Protein AF-A0A965Z994-F1 (afdb_monomer)

pLDDT: mean 78.41, std 19.48, range [20.73, 98.12]

Solvent-accessible surface area (backbone atoms only — not comparable to full-atom values): 40585 Å² total; per-residue (Å²): 114,48,79,42,60,47,72,68,26,56,77,68,73,50,76,45,69,54,32,39,40,41,53,76,40,77,46,83,43,45,29,40,68,88,67,54,52,82,80,70,82,75,84,92,63,78,96,76,83,82,71,88,88,68,78,77,79,68,72,53,50,60,27,40,36,35,34,46,28,35,39,37,38,39,28,56,61,76,73,45,55,38,42,33,45,30,54,38,33,46,36,30,39,47,44,57,94,59,35,39,37,41,41,38,39,38,35,27,33,56,48,50,82,86,41,48,55,64,85,88,49,62,36,38,40,38,38,34,36,37,36,31,64,89,78,32,34,35,38,34,76,41,31,37,43,32,48,88,90,36,49,36,39,36,33,34,43,35,34,69,47,98,84,45,38,30,34,41,36,38,42,35,33,64,72,29,48,43,62,66,54,47,61,46,41,47,68,76,57,32,60,65,50,55,42,30,55,55,34,42,34,37,27,38,42,31,41,41,33,38,61,37,81,89,49,75,62,23,40,41,35,41,32,46,42,39,28,61,35,38,36,43,69,98,50,94,58,44,37,30,62,31,33,29,44,37,39,41,32,36,37,68,99,37,56,74,52,22,38,40,36,36,38,72,31,35,29,30,38,74,87,79,15,39,41,36,37,38,40,36,40,33,26,78,83,67,31,31,39,39,37,40,40,39,30,44,40,42,40,51,78,51,36,84,80,49,68,89,72,45,48,39,37,36,41,35,40,38,40,40,38,41,38,39,59,56,88,44,97,81,85,40,50,57,52,38,42,43,71,29,51,45,39,37,40,40,41,34,41,60,28,38,40,34,53,73,85,49,94,53,49,40,36,34,56,37,36,33,38,42,39,41,37,52,37,35,40,34,74,38,34,33,37,37,41,82,81,22,37,40,38,36,32,37,40,38,34,32,79,36,53,47,97,81,44,88,84,54,57,30,34,30,43,39,42,35,42,22,70,26,41,39,49,64,67,52,49,60,62,56,57,74,72,63,65,79,81,53,96,80,57,75,74,83,73,61,88,72,58,84,46,22,40,41,36,40,39,38,42,29,51,29,38,32,50,92,92,41,80,30,41,48,33,38,39,34,35,36,34,57,51,51,28,40,36,36,74,39,35,38,37,33,42,47,90,18,41,38,38,37,31,34,35,30,42,46,59,87,49,62,57,22,38,40,38,36,41,41,38,34,43,53,25,29,42,24,52,48,24,54,77,52,57,28,76,74,46,93,75,57,46,35,88,27,36,43,30,28,36,29,34,47,31,41,38,36,25,35,24,38,82,82,70,44,75,33,58,75,57,30,34,37,47,31,44,38,37,33,37,70,24,31,44,29,70,41,58,52,46,50,56,47,22,65,74,74,69,52,72,87,44,48,70,42,43,34,50,73,38,69,50,61,38,36,34,46,76,45,26,41,38,39,58,79,37,75,46,48,43,81,86,64,53,31,37,40,30,37,38,34,34,75,90,37,43,36,45,36,43,37,40,34,52,44,64,68,66,59,74,63,83,43,80,82,78,60,92,68,95,79,75,62,77,71,57,81,52,96,92,53,74,48,38,46,44,34,30,38,34,49,29,57,90,58,63,43,80,44,72,45,50,77,66,60,52,55,50,49,56,51,49,55,51,52,52,52,55,52,52,59,62,73,66,50,88,88,74,71,70,87,90,72,71,76,79,96,74,76,84,87,80,82,83,82,78,82,83,64,82,75,67,76,83,75,83,77,88,84,84,85,87,87,82,89,88,82,82,90,84,86,87,87,134

Foldseek 3Di:
DDWDFDPVCVVVVNTDTQEAEAEQEEAEWEADLVRDTPPDDDPPDPPDDDDPDDDDDFPWNAKYKYAQYWYWHQHHNLRFIKIKGWRIKIWGWGDDRQKIKIWIWTWTDMDGPQWQDPPPFIKIWTWIWMAGNVQQKIWTCWIWIDTPNWIKIKTWMFHPPPQFRKIKIKIWTDFAFVLVVLSGHGPVVSVVQVQFVWGGGKTKIWMWIDRHPSDHTKIKMWMWDFTQWTHHHPAPKIKGGWTWTWIFTDDPPDQQRTKIKTAQTWIAIPPRKIKGWIWMWGGPQFTWIWIWIWMKDFCQSVCVVDPPPKGKGFIKIKIKTWTFTDNDPPPCVLVRQLVIFIKIWMWTAQMWIDDNQAPWIKTFHIWIWIDHSFKIWTCWTWIDTDPWTKIKTWMKTQPSPDPPNPPGAIEMEMEMEIAEEEVVNVVSVVVVVPDDDDPPPDDPPPPPRQQYWYWYWYWYQWYADPNDIWGIWIWIWIDGGQKIWTCWTWTGDQPWIKIKTWMFANVVDQKTKIKMKMWIFFHWPLRVCVRCVNVLAPQAGSVFKTFTKTKTKIWIAIAHNVRHGDLQRIKMKMWMKTAQIKGAQRQVVQVVCVVLVFPDNRIKTWHIWTFIWMDHRQKIWGAWTWTDTDGFTKIKGWMAGSVFWTWMKIKTFCVSVPPPDPVVPDPDDPAPDFDDDPPGGTIWIWIWGDGSNDIDIDGDDPVVVVVRNVVSVVVVVVVVVVVPPPDDPPPDDDPPDDPDDDDDDDPPPPPPPPDDDDDDDDDDDDDDDDDDD

Structure (mmCIF, N/CA/C/O backbone):
data_AF-A0A965Z994-F1
#
_entry.id   AF-A0A965Z994-F1
#
loop_
_atom_site.group_PDB
_atom_site.id
_atom_site.type_symbol
_atom_site.label_atom_id
_atom_site.label_alt_id
_atom_site.label_comp_id
_atom_site.label_asym_id
_atom_site.label_entity_id
_atom_site.label_seq_id
_atom_site.pdbx_PDB_ins_code
_atom_site.Cartn_x
_atom_site.Cartn_y
_atom_site.Cartn_z
_atom_site.occupancy
_atom_site.B_iso_or_equiv
_atom_site.auth_seq_id
_atom_site.auth_comp_id
_atom_site.auth_asym_id
_atom_site.auth_atom_id
_atom_site.pdbx_PDB_model_num
ATOM 1 N 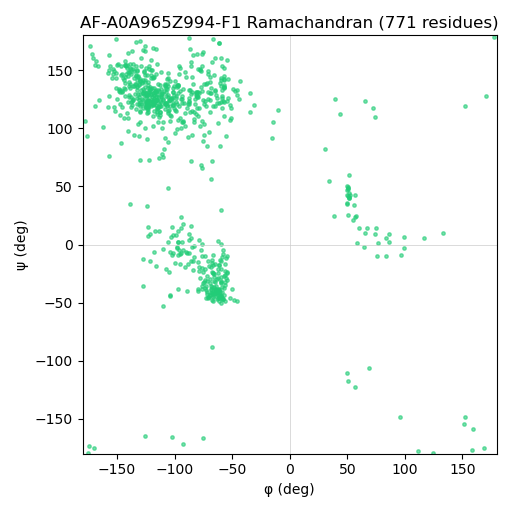N . PHE A 1 1 ? 45.758 -12.670 -60.500 1.00 78.38 1 PHE A N 1
ATOM 2 C CA . PHE A 1 1 ? 45.696 -11.234 -60.855 1.00 78.38 1 PHE A CA 1
ATOM 3 C C . PHE A 1 1 ? 45.695 -11.107 -62.366 1.00 78.38 1 PHE A C 1
ATOM 5 O O . PHE A 1 1 ? 46.614 -11.605 -63.004 1.00 78.38 1 PHE A O 1
ATOM 12 N N . PHE A 1 2 ? 44.676 -10.470 -62.935 1.00 83.12 2 PHE A N 1
ATOM 13 C CA . PHE A 1 2 ? 44.538 -10.268 -64.376 1.00 83.12 2 PHE A CA 1
ATOM 14 C C . PHE A 1 2 ? 44.249 -8.794 -64.671 1.00 83.12 2 PHE A C 1
ATOM 16 O O . PHE A 1 2 ? 43.470 -8.157 -63.962 1.00 83.12 2 PHE A O 1
ATOM 23 N N . VAL A 1 3 ? 44.845 -8.250 -65.734 1.00 80.25 3 VAL A N 1
ATOM 24 C CA . VAL A 1 3 ? 44.597 -6.876 -66.195 1.00 80.25 3 VAL A CA 1
ATOM 25 C C . VAL A 1 3 ? 43.869 -6.931 -67.528 1.00 80.25 3 VAL A C 1
ATOM 27 O O . VAL A 1 3 ? 44.360 -7.506 -68.497 1.00 80.25 3 VAL A O 1
ATOM 30 N N . ARG A 1 4 ? 42.692 -6.311 -67.596 1.00 79.38 4 ARG A N 1
ATOM 31 C CA . ARG A 1 4 ? 41.955 -6.114 -68.843 1.00 79.38 4 ARG A CA 1
ATOM 32 C C . ARG A 1 4 ? 42.354 -4.770 -69.430 1.00 79.38 4 ARG A C 1
ATOM 34 O O . ARG A 1 4 ? 42.147 -3.739 -68.796 1.00 79.38 4 ARG A O 1
ATOM 41 N N . THR A 1 5 ? 42.866 -4.773 -70.652 1.00 77.31 5 THR A N 1
ATOM 42 C CA . THR A 1 5 ? 43.272 -3.569 -71.389 1.00 77.31 5 THR A CA 1
ATOM 43 C C . THR A 1 5 ? 42.615 -3.535 -72.769 1.00 77.31 5 THR A C 1
ATOM 45 O O . THR A 1 5 ? 41.973 -4.499 -73.194 1.00 77.31 5 THR A O 1
ATOM 48 N N . ASP A 1 6 ? 42.685 -2.389 -73.434 1.00 77.31 6 ASP A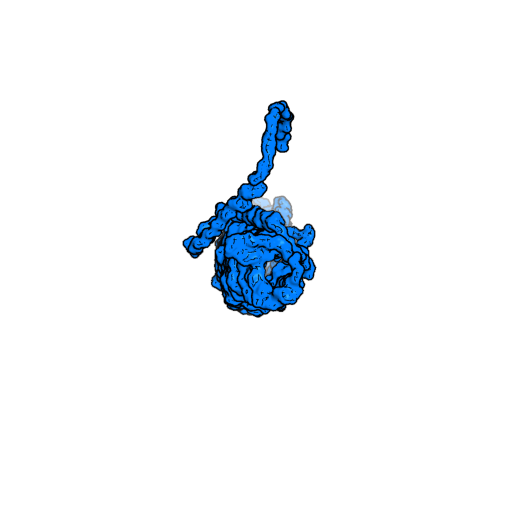 N 1
ATOM 49 C CA . ASP A 1 6 ? 42.233 -2.230 -74.807 1.00 77.31 6 ASP A CA 1
ATOM 50 C C . ASP A 1 6 ? 43.328 -2.637 -75.802 1.00 77.31 6 ASP A C 1
ATOM 52 O O . ASP A 1 6 ? 44.470 -2.190 -75.691 1.00 77.31 6 ASP A O 1
ATOM 56 N N . LEU A 1 7 ? 42.984 -3.460 -76.795 1.00 74.25 7 LEU A N 1
ATOM 57 C CA . LEU A 1 7 ? 43.951 -3.980 -77.767 1.00 74.25 7 LEU A CA 1
ATOM 58 C C . LEU A 1 7 ? 44.608 -2.861 -78.596 1.00 74.25 7 LEU A C 1
ATOM 60 O O . LEU A 1 7 ? 45.808 -2.914 -78.858 1.00 74.25 7 LEU A O 1
ATOM 64 N N . ILE A 1 8 ? 43.848 -1.823 -78.968 1.00 75.75 8 ILE A N 1
ATOM 65 C CA . ILE A 1 8 ? 44.357 -0.688 -79.754 1.00 75.75 8 ILE A CA 1
ATOM 66 C C . ILE A 1 8 ? 45.334 0.142 -78.908 1.00 75.75 8 ILE A C 1
ATOM 68 O O . ILE A 1 8 ? 46.342 0.621 -79.423 1.00 75.75 8 ILE A O 1
ATOM 72 N N . SER A 1 9 ? 45.072 0.261 -77.605 1.00 72.12 9 SER A N 1
ATOM 73 C CA . SER A 1 9 ? 45.928 0.974 -76.647 1.00 72.12 9 SER A CA 1
ATOM 74 C C . SER A 1 9 ? 47.318 0.329 -76.491 1.00 72.12 9 SER A C 1
ATOM 76 O O . SER A 1 9 ? 48.333 1.027 -76.502 1.00 72.12 9 SER A O 1
ATOM 78 N N . ILE A 1 10 ? 47.392 -1.011 -76.492 1.00 71.19 10 ILE A N 1
ATOM 79 C CA . ILE A 1 10 ? 48.665 -1.753 -76.496 1.00 71.19 10 ILE A CA 1
ATOM 80 C C . ILE A 1 10 ? 49.454 -1.471 -77.781 1.00 71.19 10 ILE A C 1
ATOM 82 O O . ILE A 1 10 ? 50.646 -1.170 -77.727 1.00 71.19 10 ILE A O 1
ATOM 86 N N . LEU A 1 11 ?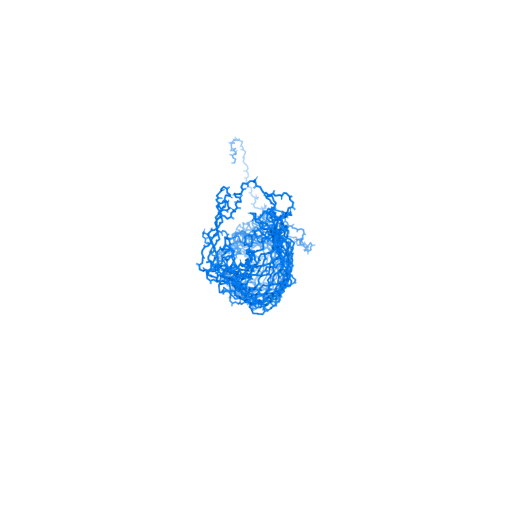 48.791 -1.534 -78.941 1.00 72.44 11 LEU A N 1
ATOM 87 C CA . LEU A 1 11 ? 49.426 -1.316 -80.247 1.00 72.44 11 LEU A CA 1
ATOM 88 C C . LEU A 1 11 ? 49.976 0.111 -80.406 1.00 72.44 11 LEU A C 1
ATOM 90 O O . LEU A 1 11 ? 50.982 0.308 -81.084 1.00 72.44 11 LEU A O 1
ATOM 94 N N . LYS A 1 12 ? 49.353 1.095 -79.747 1.00 75.69 12 LYS A N 1
ATOM 95 C CA . LYS A 1 12 ? 49.792 2.499 -79.719 1.00 75.69 12 LYS A CA 1
ATOM 96 C C . LYS A 1 12 ? 50.848 2.811 -78.650 1.00 75.69 12 LYS A C 1
ATOM 98 O O . LYS A 1 12 ? 51.310 3.944 -78.590 1.00 75.69 12 LYS A O 1
ATOM 103 N N . LYS A 1 13 ? 51.248 1.830 -77.825 1.00 70.06 13 LYS A N 1
ATOM 104 C CA . LYS A 1 13 ? 52.084 2.020 -76.618 1.00 70.06 13 LYS A CA 1
ATOM 105 C C . LYS A 1 13 ? 51.483 3.001 -75.595 1.00 70.06 13 LYS A C 1
ATOM 107 O O . LYS A 1 13 ? 52.200 3.553 -74.766 1.00 70.06 13 LYS A O 1
ATOM 112 N N . GLU A 1 14 ? 50.166 3.172 -75.622 1.00 70.44 14 GLU A N 1
ATOM 113 C CA . GLU A 1 14 ? 49.387 3.993 -74.693 1.00 70.44 14 GLU A CA 1
ATOM 114 C C . GLU A 1 14 ? 48.552 3.052 -73.821 1.00 70.44 14 GLU A C 1
ATOM 116 O O . GLU A 1 14 ? 47.368 2.862 -74.062 1.00 70.44 14 GLU A O 1
ATOM 121 N N . TYR A 1 15 ? 49.168 2.375 -72.852 1.00 65.06 15 TYR A N 1
ATOM 122 C CA . TYR A 1 15 ? 48.498 1.314 -72.091 1.00 65.06 15 TYR A CA 1
ATOM 123 C C . TYR A 1 15 ? 47.288 1.838 -71.300 1.00 65.06 15 TYR A C 1
ATOM 125 O O . TYR A 1 15 ? 47.440 2.447 -70.242 1.00 65.06 15 TYR A O 1
ATOM 133 N N . LEU A 1 16 ? 46.073 1.552 -71.781 1.00 70.00 16 LEU A N 1
ATOM 134 C CA . LEU A 1 16 ? 44.836 1.892 -71.083 1.00 70.00 16 LEU A CA 1
ATOM 135 C C . LEU A 1 16 ? 44.337 0.670 -70.308 1.00 70.00 16 LEU A C 1
ATOM 137 O O . LEU A 1 16 ? 43.835 -0.300 -70.887 1.00 70.00 16 LEU A O 1
ATOM 141 N N . ILE A 1 17 ? 44.459 0.706 -68.986 1.00 73.00 17 ILE A N 1
ATOM 142 C CA . ILE A 1 17 ? 43.868 -0.311 -68.112 1.00 73.00 17 ILE A CA 1
ATOM 143 C C . ILE A 1 17 ? 42.355 -0.066 -68.074 1.00 73.00 17 ILE A C 1
ATOM 145 O O . ILE A 1 17 ? 41.929 1.032 -67.743 1.00 73.00 17 ILE A O 1
ATOM 149 N N . LYS A 1 18 ? 41.540 -1.072 -68.422 1.00 77.62 18 LYS A N 1
ATOM 150 C CA . LYS A 1 18 ? 40.062 -1.038 -68.376 1.00 77.62 18 LYS A CA 1
ATOM 151 C C . LYS A 1 18 ? 39.502 -1.661 -67.098 1.00 77.62 18 LYS A C 1
ATOM 153 O O . LYS A 1 18 ? 38.498 -1.183 -66.577 1.00 77.62 18 LYS A O 1
ATOM 158 N N . ALA A 1 19 ? 40.108 -2.745 -66.621 1.00 81.38 19 ALA A N 1
ATOM 159 C CA . ALA A 1 19 ? 39.744 -3.369 -65.355 1.00 81.38 19 ALA A CA 1
ATOM 160 C C . ALA A 1 19 ? 40.911 -4.174 -64.775 1.00 81.38 19 ALA A C 1
ATOM 162 O O . ALA A 1 19 ? 41.740 -4.692 -65.521 1.00 81.38 19 ALA A O 1
ATOM 163 N N . ILE A 1 20 ? 40.929 -4.328 -63.458 1.00 85.12 20 ILE A N 1
ATOM 164 C CA . ILE A 1 20 ? 41.789 -5.262 -62.735 1.00 85.12 20 ILE A CA 1
ATOM 165 C C . ILE A 1 20 ? 40.895 -6.342 -62.134 1.00 85.12 20 ILE A C 1
ATOM 167 O O . ILE A 1 20 ? 39.859 -6.024 -61.557 1.00 85.12 20 ILE A O 1
ATOM 171 N N . LEU A 1 21 ? 41.277 -7.606 -62.283 1.00 86.75 21 LEU A N 1
ATOM 172 C CA . LEU A 1 21 ? 40.586 -8.756 -61.710 1.00 86.75 21 LEU A CA 1
ATOM 173 C C . LEU A 1 21 ? 41.520 -9.485 -60.735 1.00 86.75 21 LEU A C 1
ATOM 175 O O . LEU A 1 21 ? 42.608 -9.943 -61.101 1.00 86.75 21 LEU A O 1
ATOM 179 N N . LEU A 1 22 ? 41.079 -9.592 -59.488 1.00 88.94 22 LEU A N 1
ATOM 180 C CA . LEU A 1 22 ? 41.684 -10.393 -58.433 1.00 88.94 22 LEU A CA 1
ATOM 181 C C . LEU A 1 22 ? 40.791 -11.607 -58.189 1.00 88.94 22 LEU A C 1
ATOM 183 O O . LEU A 1 22 ? 39.612 -11.446 -57.886 1.00 88.94 22 LEU A O 1
ATOM 187 N N . GLU A 1 23 ? 41.349 -12.803 -58.335 1.00 89.44 23 GLU A N 1
ATOM 188 C CA . GLU A 1 23 ? 40.656 -14.062 -58.054 1.00 89.44 23 GLU A CA 1
ATOM 189 C C . GLU A 1 23 ? 41.514 -14.902 -57.120 1.00 89.44 23 GLU A C 1
ATOM 191 O O . GLU A 1 23 ? 42.735 -14.914 -57.305 1.00 89.44 23 GLU A O 1
ATOM 196 N N . ASP A 1 24 ? 40.878 -15.564 -56.149 1.00 90.50 24 ASP A N 1
ATOM 197 C CA . ASP A 1 24 ? 41.512 -16.516 -55.224 1.00 90.50 24 ASP A CA 1
ATOM 198 C C . ASP A 1 24 ? 42.782 -15.937 -54.575 1.00 90.50 24 ASP A C 1
ATOM 200 O O . ASP A 1 24 ? 43.866 -16.520 -54.633 1.00 90.50 24 ASP A O 1
ATOM 204 N N . ALA A 1 25 ? 42.656 -14.728 -54.019 1.00 89.69 25 ALA A N 1
ATOM 205 C CA . ALA A 1 25 ? 43.781 -13.940 -53.520 1.00 89.69 25 ALA A CA 1
ATOM 206 C C . ALA A 1 25 ? 43.633 -13.585 -52.037 1.00 89.69 25 ALA A C 1
ATOM 208 O O . ALA A 1 25 ? 42.527 -13.427 -51.528 1.00 89.69 25 ALA A O 1
ATOM 209 N N . GLU A 1 26 ? 44.762 -13.378 -51.368 1.00 90.88 26 GLU A N 1
ATOM 210 C CA . GLU A 1 26 ? 44.830 -12.860 -50.002 1.00 90.88 26 GLU A CA 1
ATOM 211 C C . GLU A 1 26 ? 45.584 -11.524 -50.006 1.00 90.88 26 GLU A C 1
ATOM 213 O O . GLU A 1 26 ? 46.668 -11.410 -50.583 1.00 90.88 26 GLU A O 1
ATOM 218 N N . ILE A 1 27 ? 44.989 -10.494 -49.406 1.00 88.94 27 ILE A N 1
ATOM 219 C CA . ILE A 1 27 ? 45.539 -9.144 -49.303 1.00 88.94 27 ILE A CA 1
ATOM 220 C C . ILE A 1 27 ? 45.796 -8.851 -47.831 1.00 88.94 27 ILE A C 1
ATOM 222 O O . ILE A 1 27 ? 44.859 -8.665 -47.060 1.00 88.94 27 ILE A O 1
ATOM 226 N N . ASN A 1 28 ? 47.070 -8.739 -47.468 1.00 88.19 28 ASN A N 1
ATOM 227 C CA . ASN A 1 28 ? 47.500 -8.437 -46.108 1.00 88.19 28 ASN A CA 1
ATOM 228 C C . ASN A 1 28 ? 47.949 -6.975 -46.016 1.00 88.19 28 ASN A C 1
ATOM 230 O O . ASN A 1 28 ? 49.008 -6.599 -46.518 1.00 88.19 28 ASN A O 1
ATOM 234 N N . LEU A 1 29 ? 47.130 -6.143 -45.383 1.00 88.75 29 LEU A N 1
ATOM 235 C CA . LEU A 1 29 ? 47.385 -4.738 -45.089 1.00 88.75 29 LEU A CA 1
ATOM 236 C C . LEU A 1 29 ? 47.825 -4.603 -43.627 1.00 88.75 29 LEU A C 1
ATOM 238 O O . LEU A 1 29 ? 47.158 -5.087 -42.717 1.00 88.75 29 LEU A O 1
ATOM 242 N N . PHE A 1 30 ? 48.944 -3.931 -43.387 1.00 87.94 30 PHE A N 1
ATOM 243 C CA . PHE A 1 30 ? 49.564 -3.847 -42.069 1.00 87.94 30 PHE A CA 1
ATOM 244 C C . PHE A 1 30 ? 50.026 -2.421 -41.765 1.00 87.94 30 PHE A C 1
ATOM 246 O O . PHE A 1 30 ? 50.633 -1.769 -42.621 1.00 87.94 30 PHE A O 1
ATOM 253 N N . ARG A 1 31 ? 49.760 -1.956 -40.539 1.00 85.00 31 ARG A N 1
ATOM 254 C CA . ARG A 1 31 ? 50.311 -0.741 -39.934 1.00 85.00 31 ARG A CA 1
ATOM 255 C C . ARG A 1 31 ? 51.006 -1.094 -38.618 1.00 85.00 31 ARG A C 1
ATOM 257 O O . ARG A 1 31 ? 50.377 -1.658 -37.727 1.00 85.00 31 ARG A O 1
ATOM 264 N N . SER A 1 32 ? 52.281 -0.726 -38.499 1.00 86.62 32 SER A N 1
ATOM 265 C CA . SER A 1 32 ? 53.070 -0.942 -37.282 1.00 86.62 32 SER A CA 1
ATOM 266 C C . SER A 1 32 ? 52.699 0.035 -36.165 1.00 86.62 32 SER A C 1
ATOM 268 O O . SER A 1 32 ? 52.101 1.084 -36.418 1.00 86.62 32 SER A O 1
ATOM 270 N N . ALA A 1 33 ? 53.142 -0.250 -34.937 1.00 84.25 33 ALA A N 1
ATOM 271 C CA . ALA A 1 33 ? 52.994 0.659 -33.793 1.00 84.25 33 ALA A CA 1
ATOM 272 C C . ALA A 1 33 ? 53.608 2.063 -34.022 1.00 84.25 33 ALA A C 1
ATOM 274 O O . ALA A 1 33 ? 53.140 3.048 -33.458 1.00 84.25 33 ALA A O 1
ATOM 275 N N . GLU A 1 34 ? 54.619 2.173 -34.892 1.00 83.56 34 GLU A N 1
ATOM 276 C CA . GLU A 1 34 ? 55.250 3.443 -35.300 1.00 83.56 34 GLU A CA 1
ATOM 277 C C . GLU A 1 34 ? 54.479 4.179 -36.418 1.00 83.56 34 GLU A C 1
ATOM 279 O O . GLU A 1 34 ? 54.907 5.239 -36.871 1.00 83.56 34 GLU A O 1
ATOM 284 N N . GLY A 1 35 ? 53.369 3.615 -36.909 1.00 76.00 35 GLY A N 1
ATOM 285 C CA . GLY A 1 35 ? 52.542 4.193 -37.975 1.00 76.00 35 GLY A CA 1
ATOM 286 C C . GLY A 1 35 ? 53.021 3.903 -39.402 1.00 76.00 35 GLY A C 1
ATOM 287 O O . GLY A 1 35 ? 52.429 4.409 -40.356 1.00 76.00 35 GLY A O 1
ATOM 288 N N . LYS A 1 36 ? 54.059 3.075 -39.587 1.00 82.88 36 LYS A N 1
ATOM 289 C CA . LYS A 1 36 ? 54.530 2.658 -40.921 1.00 82.88 36 LYS A CA 1
ATOM 290 C C . LYS A 1 36 ? 53.566 1.641 -41.520 1.00 82.88 36 LYS A C 1
ATOM 292 O O . LYS A 1 36 ? 53.135 0.726 -40.823 1.00 82.88 36 LYS A O 1
ATOM 297 N N . THR A 1 37 ? 53.261 1.762 -42.808 1.00 82.25 37 THR A N 1
ATOM 298 C CA . THR A 1 37 ? 52.307 0.884 -43.502 1.00 82.25 37 THR A CA 1
ATOM 299 C C . THR A 1 37 ? 52.964 0.133 -44.658 1.00 82.25 37 THR A C 1
ATOM 301 O O . THR A 1 37 ? 53.890 0.639 -45.290 1.00 82.25 37 THR A O 1
ATOM 304 N N . ASN A 1 38 ? 52.469 -1.065 -44.975 1.00 81.19 38 ASN A N 1
ATOM 305 C CA . ASN A 1 38 ? 52.936 -1.855 -46.127 1.00 81.19 38 ASN A CA 1
ATOM 306 C C . ASN A 1 38 ? 52.201 -1.529 -47.447 1.00 81.19 38 ASN A C 1
ATOM 308 O O . ASN A 1 38 ? 52.446 -2.167 -48.468 1.00 81.19 38 ASN A O 1
ATOM 312 N N . TYR A 1 39 ? 51.302 -0.544 -47.419 1.00 74.56 39 TYR A N 1
ATOM 313 C CA . TYR A 1 39 ? 50.465 -0.112 -48.544 1.00 74.56 39 TYR A CA 1
ATOM 314 C C . TYR A 1 39 ? 50.662 1.369 -48.915 1.00 74.56 39 TYR A C 1
ATOM 316 O O . TYR A 1 39 ? 49.912 1.906 -49.728 1.00 74.56 39 TYR A O 1
ATOM 324 N N . THR A 1 40 ? 51.668 2.041 -48.341 1.00 68.62 40 THR A N 1
ATOM 325 C CA . THR A 1 40 ? 52.107 3.366 -48.802 1.00 68.62 40 THR A CA 1
ATOM 326 C C . THR A 1 40 ? 53.206 3.191 -49.842 1.00 68.62 40 THR A C 1
ATOM 328 O O . THR A 1 40 ? 54.307 2.739 -49.534 1.00 68.62 40 THR A O 1
ATOM 331 N N . PHE A 1 41 ? 52.915 3.562 -51.087 1.00 59.84 41 PHE A N 1
ATOM 332 C CA . PHE A 1 41 ? 53.883 3.517 -52.179 1.00 59.84 41 PHE A CA 1
ATOM 333 C C . PHE A 1 41 ? 54.563 4.883 -52.310 1.00 59.84 41 PHE A C 1
ATOM 335 O O . PHE A 1 41 ? 53.961 5.842 -52.791 1.00 59.84 41 PHE A O 1
ATOM 342 N N . HIS A 1 42 ? 55.820 4.989 -51.880 1.00 49.69 42 HIS A N 1
ATOM 343 C CA . HIS A 1 42 ? 56.638 6.168 -52.162 1.00 49.69 42 HIS A CA 1
ATOM 344 C C . HIS A 1 42 ? 57.191 6.068 -53.587 1.00 49.69 42 HIS A C 1
ATOM 346 O O . HIS A 1 42 ? 57.827 5.073 -53.934 1.00 49.69 42 HIS A O 1
ATOM 352 N N . SER A 1 43 ? 56.988 7.094 -54.418 1.00 44.25 43 SER A N 1
ATOM 353 C CA . SER A 1 43 ? 57.695 7.177 -55.696 1.00 44.25 43 SER A CA 1
ATOM 354 C C . SER A 1 43 ? 59.171 7.468 -55.422 1.00 44.25 43 SER A C 1
ATOM 356 O O . SER A 1 43 ? 59.569 8.615 -55.229 1.00 44.25 43 SER A O 1
ATOM 358 N N . THR A 1 44 ? 60.004 6.435 -55.407 1.00 38.16 44 THR A N 1
ATOM 359 C CA . THR A 1 44 ? 61.460 6.578 -55.484 1.00 38.16 44 THR A CA 1
ATOM 360 C C . THR A 1 44 ? 61.842 6.879 -56.934 1.00 38.16 44 THR A C 1
ATOM 362 O O . THR A 1 44 ? 62.385 6.034 -57.639 1.00 38.16 44 THR A O 1
ATOM 365 N N . GLY A 1 45 ? 61.474 8.064 -57.418 1.00 38.72 45 GLY A N 1
ATOM 366 C CA . GLY A 1 45 ? 61.971 8.618 -58.670 1.00 38.72 45 GLY A CA 1
ATOM 367 C C . GLY A 1 45 ? 62.826 9.820 -58.318 1.00 38.72 45 GLY A C 1
ATOM 368 O O . GLY A 1 45 ? 62.318 10.790 -57.761 1.00 38.72 45 GLY A O 1
ATOM 369 N N . SER A 1 46 ? 64.123 9.724 -58.592 1.00 37.44 46 SER A N 1
ATOM 370 C CA . SER A 1 46 ? 65.057 10.844 -58.549 1.00 37.44 46 SER A CA 1
ATOM 371 C C . SER A 1 46 ? 64.457 12.058 -59.256 1.00 37.44 46 SER A C 1
ATOM 373 O O . SER A 1 46 ? 63.917 11.951 -60.357 1.00 37.44 46 SER A O 1
ATOM 375 N N . SER A 1 47 ? 64.553 13.202 -58.593 1.00 40.69 47 SER A N 1
ATOM 376 C CA . SER A 1 47 ? 64.106 14.523 -59.020 1.00 40.69 47 SER A CA 1
ATOM 377 C C . SER A 1 47 ? 64.933 15.076 -60.187 1.00 40.69 47 SER A C 1
ATOM 379 O O . SER A 1 47 ? 65.492 16.157 -60.073 1.00 40.69 47 SER A O 1
ATOM 381 N N . ASP A 1 48 ? 65.010 14.349 -61.298 1.00 38.91 48 ASP A N 1
ATOM 382 C CA . ASP A 1 48 ? 65.563 14.836 -62.560 1.00 38.91 48 ASP A CA 1
ATOM 383 C C . ASP A 1 48 ? 64.565 14.507 -63.676 1.00 38.91 48 ASP A C 1
ATOM 385 O O . ASP A 1 48 ? 64.547 13.404 -64.221 1.00 38.91 48 ASP A O 1
ATOM 389 N N . GLY A 1 49 ? 63.684 15.468 -63.986 1.00 43.19 49 GLY A N 1
ATOM 390 C CA . GLY A 1 49 ? 62.874 15.433 -65.212 1.00 43.19 49 GLY A CA 1
ATOM 391 C C . GLY A 1 49 ? 61.370 15.713 -65.112 1.00 43.19 49 GLY A C 1
ATOM 392 O O . GLY A 1 49 ? 60.678 15.525 -66.110 1.00 43.19 49 GLY A O 1
ATOM 393 N N . LEU A 1 50 ? 60.823 16.178 -63.982 1.00 34.97 50 LEU A N 1
ATOM 394 C CA . LEU A 1 50 ? 59.431 16.656 -63.938 1.00 34.97 50 LEU A CA 1
ATOM 395 C C . LEU A 1 50 ? 59.373 18.169 -64.183 1.00 34.97 50 LEU A C 1
ATOM 397 O O . LEU A 1 50 ? 59.725 18.974 -63.325 1.00 34.97 50 LEU A O 1
ATOM 401 N N . ILE A 1 51 ? 58.915 18.552 -65.376 1.00 38.94 51 ILE A N 1
ATOM 402 C CA . ILE A 1 51 ? 58.564 19.935 -65.721 1.00 38.94 51 ILE A CA 1
ATOM 403 C C . ILE A 1 51 ? 57.417 20.382 -64.803 1.00 38.94 51 ILE A C 1
ATOM 405 O O . ILE A 1 51 ? 56.345 19.774 -64.800 1.00 38.94 51 ILE A O 1
ATOM 409 N N . ALA A 1 52 ? 57.636 21.455 -64.042 1.00 38.22 52 ALA A N 1
ATOM 410 C CA . ALA A 1 52 ? 56.604 22.108 -63.247 1.00 38.22 52 ALA A CA 1
ATOM 411 C C . ALA A 1 52 ? 55.444 22.575 -64.150 1.00 38.22 52 ALA A C 1
ATOM 413 O O . ALA A 1 52 ? 55.666 23.299 -65.119 1.00 38.22 52 ALA A O 1
ATOM 414 N N . GLY A 1 53 ? 54.209 22.166 -63.831 1.00 42.62 53 GLY A N 1
ATOM 415 C CA . GLY A 1 53 ? 52.992 22.701 -64.459 1.00 42.62 53 GLY A CA 1
ATOM 416 C C . GLY A 1 53 ? 52.130 21.733 -65.278 1.00 42.62 53 GLY A C 1
ATOM 417 O O . GLY A 1 53 ? 51.148 22.181 -65.864 1.00 42.62 53 GLY A O 1
ATOM 418 N N . LYS A 1 54 ? 52.416 20.424 -65.314 1.00 36.16 54 LYS A N 1
ATOM 419 C CA . LYS A 1 54 ? 51.427 19.428 -65.771 1.00 36.16 54 LYS A CA 1
ATOM 420 C C . LYS A 1 54 ? 50.808 18.714 -64.565 1.00 36.16 54 LYS A C 1
ATOM 422 O O . LYS A 1 54 ? 51.573 18.167 -63.769 1.00 36.16 54 LYS A O 1
ATOM 427 N N . PRO A 1 55 ? 49.467 18.699 -64.410 1.00 36.81 55 PRO A N 1
ATOM 428 C CA . PRO A 1 55 ? 48.830 17.849 -63.412 1.00 36.81 55 PRO A CA 1
ATOM 429 C C . PRO A 1 55 ? 49.243 16.401 -63.679 1.00 36.81 55 PRO A C 1
A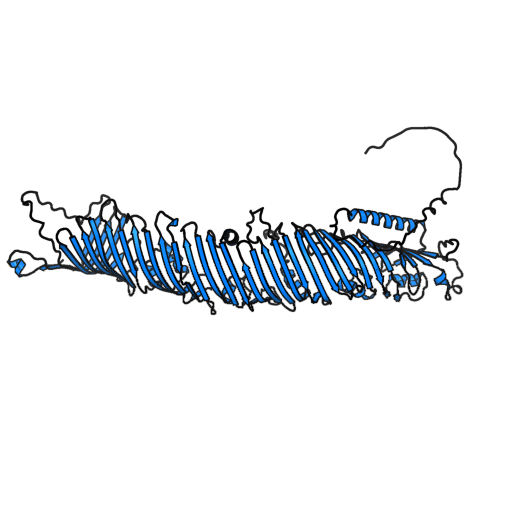TOM 431 O O . PRO A 1 55 ? 49.392 15.998 -64.838 1.00 36.81 55 PRO A O 1
ATOM 434 N N . ALA A 1 56 ? 49.475 15.634 -62.611 1.00 41.03 56 ALA A N 1
ATOM 435 C CA . ALA A 1 56 ? 49.703 14.201 -62.733 1.00 41.03 56 ALA A CA 1
ATOM 436 C C . ALA A 1 56 ? 48.592 13.607 -63.623 1.00 41.03 56 ALA A C 1
ATOM 438 O O . ALA A 1 56 ? 47.428 13.976 -63.440 1.00 41.03 56 ALA A O 1
ATOM 439 N N . PRO A 1 57 ? 48.913 12.753 -64.614 1.00 42.38 57 PRO A N 1
ATOM 440 C CA . PRO A 1 57 ? 47.885 12.137 -65.443 1.00 42.38 57 PRO A CA 1
ATOM 441 C C . PRO A 1 57 ? 46.885 11.444 -64.517 1.00 42.38 57 PRO A C 1
ATOM 443 O O . PRO A 1 57 ? 47.293 10.641 -63.680 1.00 42.38 57 PRO A O 1
ATOM 446 N N . GLY A 1 58 ? 45.602 11.806 -64.629 1.00 46.44 58 GLY A N 1
ATOM 447 C CA . GLY A 1 58 ? 44.547 11.297 -63.758 1.00 46.44 58 GLY A CA 1
ATOM 448 C C . GLY A 1 58 ? 44.593 9.774 -63.713 1.00 46.44 58 GLY A C 1
ATOM 449 O O . GLY A 1 58 ? 44.283 9.102 -64.700 1.00 46.44 58 GLY A O 1
ATOM 450 N N . VAL A 1 59 ? 45.016 9.218 -62.578 1.00 52.50 59 VAL A N 1
ATOM 451 C CA . VAL A 1 59 ? 45.063 7.771 -62.374 1.00 52.50 59 VAL A CA 1
ATOM 452 C C . VAL A 1 59 ? 43.627 7.317 -62.150 1.00 52.50 59 VAL A C 1
ATOM 454 O O . VAL A 1 59 ? 43.117 7.293 -61.035 1.00 52.50 59 VAL A O 1
ATOM 457 N N . THR A 1 60 ? 42.937 6.991 -63.239 1.00 53.41 60 THR A N 1
ATOM 458 C CA . THR A 1 60 ? 41.622 6.356 -63.160 1.00 53.41 60 THR A CA 1
ATOM 459 C C . THR A 1 60 ? 41.843 4.858 -63.014 1.00 53.41 60 THR A C 1
ATOM 461 O O . THR A 1 60 ? 42.343 4.224 -63.940 1.00 53.41 60 THR A O 1
ATOM 464 N N . LEU A 1 61 ? 41.459 4.278 -61.875 1.00 63.81 61 LEU A N 1
ATOM 465 C CA . LEU A 1 61 ? 41.305 2.830 -61.739 1.00 63.81 61 LEU A CA 1
ATOM 466 C C . LEU A 1 61 ? 39.866 2.485 -62.159 1.00 63.81 61 LEU A C 1
ATOM 468 O O . LEU A 1 61 ? 38.949 2.544 -61.335 1.00 63.81 61 LEU A O 1
ATOM 472 N N . PRO A 1 62 ? 39.607 2.145 -63.434 1.00 67.75 62 PRO A N 1
ATOM 473 C CA . PRO A 1 62 ? 38.254 2.252 -63.968 1.00 67.75 62 PRO A CA 1
ATOM 474 C C . PRO A 1 62 ? 37.318 1.180 -63.408 1.00 67.75 62 PRO A C 1
ATOM 476 O O . PRO A 1 62 ? 36.106 1.397 -63.353 1.00 67.75 62 PRO A O 1
ATOM 479 N N . LYS A 1 63 ? 37.866 0.024 -63.005 1.00 81.88 63 LYS A N 1
ATOM 480 C CA . LYS A 1 63 ? 37.127 -1.076 -62.381 1.00 81.88 63 LYS A CA 1
ATOM 481 C C . LYS A 1 63 ? 38.084 -2.081 -61.723 1.00 81.88 63 LYS A C 1
ATOM 483 O O . LYS A 1 63 ? 38.945 -2.626 -62.403 1.00 81.88 63 LYS A O 1
ATOM 488 N N . LEU A 1 64 ? 37.915 -2.367 -60.439 1.00 84.81 64 LEU A N 1
ATOM 489 C CA . LEU A 1 64 ? 38.538 -3.476 -59.718 1.00 84.81 64 LEU A CA 1
ATOM 490 C C . LEU A 1 64 ? 37.458 -4.518 -59.408 1.00 84.81 64 LEU A C 1
ATOM 492 O O . LEU A 1 64 ? 36.445 -4.212 -58.783 1.00 84.81 64 LEU A O 1
ATOM 496 N N . LEU A 1 65 ? 37.655 -5.737 -59.889 1.00 85.81 65 LEU A N 1
ATOM 497 C CA . LEU A 1 65 ? 36.802 -6.891 -59.636 1.00 85.81 65 LEU A CA 1
ATOM 498 C C . LEU A 1 65 ? 37.540 -7.834 -58.693 1.00 85.81 65 LEU A C 1
ATOM 500 O O . LEU A 1 65 ? 38.684 -8.191 -58.966 1.00 85.81 65 LEU A O 1
ATOM 504 N N . MET A 1 66 ? 36.893 -8.233 -57.605 1.00 88.19 66 MET A N 1
ATOM 505 C CA . MET A 1 66 ? 37.443 -9.191 -56.646 1.00 88.19 66 MET A CA 1
ATOM 506 C C . MET A 1 66 ? 36.495 -10.383 -56.539 1.00 88.19 66 MET A C 1
ATOM 508 O O . MET A 1 66 ? 35.322 -10.192 -56.229 1.00 88.19 66 MET A O 1
ATOM 512 N N . ASN A 1 67 ? 36.990 -11.592 -56.794 1.00 89.44 67 ASN A N 1
ATOM 513 C CA . ASN A 1 67 ? 36.249 -12.845 -56.665 1.00 89.44 67 ASN A CA 1
ATOM 514 C C . ASN A 1 67 ? 36.998 -13.760 -55.690 1.00 89.44 67 ASN A C 1
ATOM 516 O O . ASN A 1 67 ? 38.139 -14.116 -55.964 1.00 89.44 67 ASN A O 1
ATOM 520 N N . ARG A 1 68 ? 36.367 -14.159 -54.580 1.00 88.44 68 ARG A N 1
ATOM 521 C CA . ARG A 1 68 ? 36.995 -14.998 -53.536 1.00 88.44 68 ARG A CA 1
ATOM 522 C C . ARG A 1 68 ? 38.340 -14.418 -53.071 1.00 88.44 68 ARG A C 1
ATOM 524 O O . ARG A 1 68 ? 39.393 -15.024 -53.242 1.00 88.44 68 ARG A O 1
ATOM 531 N N . VAL A 1 69 ? 38.299 -13.196 -52.545 1.00 89.88 69 VAL A N 1
ATOM 532 C CA . VAL A 1 69 ? 39.477 -12.478 -52.045 1.00 89.88 69 VAL A CA 1
ATOM 533 C C . VAL A 1 69 ? 39.368 -12.291 -50.541 1.00 89.88 69 VAL A C 1
ATOM 535 O O . VAL A 1 69 ? 38.389 -11.728 -50.064 1.00 89.88 69 VAL A O 1
ATOM 538 N N . THR A 1 70 ? 40.382 -12.700 -49.793 1.00 87.94 70 THR A N 1
ATOM 539 C CA . THR A 1 70 ? 40.471 -12.422 -48.356 1.00 87.94 70 THR A CA 1
ATOM 540 C C . THR A 1 70 ? 41.285 -11.154 -48.141 1.00 87.94 70 THR A C 1
ATOM 542 O O . THR A 1 70 ? 42.389 -11.039 -48.660 1.00 87.94 70 THR A O 1
ATOM 545 N N . ILE A 1 71 ? 40.760 -10.192 -47.388 1.00 88.00 71 ILE A N 1
ATOM 546 C CA . ILE A 1 71 ? 41.489 -9.004 -46.937 1.00 88.00 71 ILE A CA 1
ATOM 547 C C . ILE A 1 71 ? 41.709 -9.127 -45.436 1.00 88.00 71 ILE A C 1
ATOM 549 O O . ILE A 1 71 ? 40.748 -9.261 -44.682 1.00 88.00 71 ILE A O 1
ATOM 553 N N . LEU A 1 72 ? 42.961 -9.036 -45.007 1.00 86.00 72 LEU A N 1
ATOM 554 C CA . LEU A 1 72 ? 43.354 -8.909 -43.613 1.00 86.00 72 LEU A CA 1
ATOM 555 C C . LEU A 1 72 ? 43.972 -7.526 -43.421 1.00 86.00 72 LEU A C 1
ATOM 557 O O . LEU A 1 72 ? 44.959 -7.189 -44.067 1.00 86.00 72 LEU A O 1
ATOM 561 N N . TYR A 1 73 ? 43.401 -6.722 -42.537 1.00 86.56 73 TYR A N 1
ATOM 562 C CA . TYR A 1 73 ? 43.959 -5.451 -42.097 1.00 86.56 73 TYR A CA 1
ATOM 563 C C . TYR A 1 73 ? 44.376 -5.569 -40.635 1.00 86.56 73 TYR A C 1
ATOM 565 O O . TYR A 1 73 ? 43.577 -5.986 -39.802 1.00 86.56 73 TYR A O 1
ATOM 573 N N . THR A 1 74 ? 45.611 -5.204 -40.315 1.00 85.31 74 THR A N 1
ATOM 574 C CA . THR A 1 74 ? 46.127 -5.160 -38.941 1.00 85.31 74 THR A CA 1
ATOM 575 C C . THR A 1 74 ? 46.759 -3.799 -38.685 1.00 85.31 74 THR A C 1
ATOM 577 O O . THR A 1 74 ? 47.639 -3.378 -39.429 1.00 85.31 74 THR A O 1
ATOM 580 N N . ASP A 1 75 ? 46.318 -3.111 -37.638 1.00 81.94 75 ASP A N 1
ATOM 581 C CA . ASP A 1 75 ? 46.845 -1.823 -37.191 1.00 81.94 75 ASP A CA 1
ATOM 582 C C . ASP A 1 75 ? 47.232 -1.919 -35.716 1.00 81.94 75 ASP A C 1
ATOM 584 O O . ASP A 1 75 ? 46.386 -1.854 -34.820 1.00 81.94 75 ASP A O 1
ATOM 588 N N . GLU A 1 76 ? 48.531 -2.086 -35.478 1.00 82.94 76 GLU A N 1
ATOM 589 C CA . GLU A 1 76 ? 49.111 -2.178 -34.138 1.00 82.94 76 GLU A CA 1
ATOM 590 C C . GLU A 1 76 ? 49.061 -0.844 -33.390 1.00 82.94 76 GLU A C 1
ATOM 592 O O . GLU A 1 76 ? 48.938 -0.834 -32.167 1.00 82.94 76 GLU A O 1
ATOM 597 N N . MET A 1 77 ? 49.118 0.285 -34.105 1.00 77.44 77 MET A N 1
ATOM 598 C CA . MET A 1 77 ? 49.050 1.618 -33.499 1.00 77.44 77 MET A CA 1
ATOM 599 C C . MET A 1 77 ? 47.691 1.855 -32.828 1.00 77.44 77 MET A C 1
ATOM 601 O O . MET A 1 77 ? 47.622 2.499 -31.781 1.00 77.44 77 MET A O 1
ATOM 605 N N . HIS A 1 78 ? 46.614 1.321 -33.408 1.00 70.50 78 HIS A N 1
ATOM 606 C CA . HIS A 1 78 ? 45.255 1.444 -32.871 1.00 70.50 78 HIS A CA 1
ATOM 607 C C . HIS A 1 78 ? 44.728 0.160 -32.219 1.00 70.50 78 HIS A C 1
ATOM 609 O O . HIS A 1 78 ? 43.589 0.147 -31.757 1.00 70.50 78 HIS A O 1
ATOM 615 N N . ASN A 1 79 ? 45.537 -0.903 -32.164 1.00 75.75 79 ASN A N 1
ATOM 616 C CA . ASN A 1 79 ? 45.144 -2.234 -31.697 1.00 75.75 79 ASN A CA 1
ATOM 617 C C . ASN A 1 79 ? 43.844 -2.736 -32.360 1.00 75.75 79 ASN A C 1
ATOM 619 O O . ASN A 1 79 ? 42.912 -3.192 -31.696 1.00 75.75 79 ASN A O 1
ATOM 623 N N . THR A 1 80 ? 43.765 -2.601 -33.685 1.00 74.19 80 THR A N 1
ATOM 624 C CA . THR A 1 80 ? 42.598 -3.016 -34.475 1.00 74.19 80 THR A CA 1
ATOM 625 C C . THR A 1 80 ? 43.009 -4.014 -35.544 1.00 74.19 80 THR A C 1
ATOM 627 O O . THR A 1 80 ? 44.021 -3.844 -36.218 1.00 74.19 80 THR A O 1
ATOM 630 N N . SER A 1 81 ? 42.209 -5.059 -35.720 1.00 78.50 81 SER A N 1
ATOM 631 C CA . SER A 1 81 ? 42.346 -5.992 -36.831 1.00 78.50 81 SER A CA 1
ATOM 632 C C . SER A 1 81 ? 40.988 -6.241 -37.469 1.00 78.50 81 SER A C 1
ATOM 634 O O . SER A 1 81 ? 39.967 -6.300 -36.790 1.00 78.50 81 SER A O 1
ATOM 636 N N . PHE A 1 82 ? 40.964 -6.342 -38.789 1.00 80.00 82 PHE A N 1
ATOM 637 C CA . PHE A 1 82 ? 39.766 -6.615 -39.568 1.00 80.00 82 PHE A CA 1
ATOM 638 C C . PHE A 1 82 ? 40.089 -7.704 -40.576 1.00 80.00 82 PHE A C 1
ATOM 640 O O . PHE A 1 82 ? 41.096 -7.625 -41.278 1.00 80.00 82 PHE A O 1
ATOM 647 N N . GLN A 1 83 ? 39.224 -8.704 -40.665 1.00 81.75 83 GLN A N 1
ATOM 648 C CA . GLN A 1 83 ? 39.312 -9.730 -41.691 1.00 81.75 83 GLN A CA 1
ATOM 649 C C . GLN A 1 83 ? 38.010 -9.741 -42.481 1.00 81.75 83 GLN A C 1
ATOM 651 O O . GLN A 1 83 ? 36.935 -9.792 -41.889 1.00 81.75 83 GLN A O 1
ATOM 656 N N . ALA A 1 84 ? 38.100 -9.730 -43.809 1.00 83.44 84 ALA A N 1
ATOM 657 C CA . ALA A 1 84 ? 36.960 -9.912 -44.697 1.00 83.44 84 ALA A CA 1
ATOM 658 C C . ALA A 1 84 ? 37.246 -10.948 -45.776 1.00 83.44 84 ALA A C 1
ATOM 660 O O . ALA A 1 84 ? 38.203 -10.814 -46.532 1.00 83.44 84 ALA A O 1
ATOM 661 N N . ALA A 1 85 ? 36.373 -11.942 -45.896 1.00 86.00 85 ALA A N 1
ATOM 662 C CA . ALA A 1 85 ? 36.335 -12.865 -47.018 1.00 86.00 85 ALA A CA 1
ATOM 663 C C . ALA A 1 85 ? 35.318 -12.357 -48.051 1.00 86.00 85 ALA A C 1
ATOM 665 O O . ALA A 1 85 ? 34.104 -12.513 -47.913 1.00 86.00 85 ALA A O 1
ATOM 666 N N . ILE A 1 86 ? 35.819 -11.717 -49.101 1.00 86.62 86 ILE A N 1
ATOM 667 C CA . ILE A 1 86 ? 35.031 -11.164 -50.201 1.00 86.62 86 ILE A CA 1
ATOM 668 C C . ILE A 1 86 ? 34.706 -12.287 -51.178 1.00 86.62 86 ILE A C 1
ATOM 670 O O . ILE A 1 86 ? 35.580 -12.776 -51.890 1.00 86.62 86 ILE A O 1
ATOM 674 N N . GLN A 1 87 ? 33.437 -12.670 -51.280 1.00 86.69 87 GLN A N 1
ATOM 675 C CA . GLN A 1 87 ? 32.995 -13.628 -52.294 1.00 86.69 87 GLN A CA 1
ATOM 676 C C . GLN A 1 87 ? 32.984 -12.979 -53.676 1.00 86.69 87 GLN A C 1
ATOM 678 O O . GLN A 1 87 ? 33.492 -13.549 -54.644 1.00 86.69 87 GLN A O 1
ATOM 683 N N . LYS A 1 88 ? 32.433 -11.764 -53.754 1.00 89.44 88 LYS A N 1
ATOM 684 C CA . LYS A 1 88 ? 32.355 -10.973 -54.978 1.00 89.44 88 LYS A CA 1
ATOM 685 C C . LYS A 1 88 ? 32.362 -9.490 -54.643 1.00 89.44 88 LYS A C 1
ATOM 687 O O . LYS A 1 88 ? 31.622 -9.042 -53.777 1.00 89.44 88 LYS A O 1
ATOM 692 N N . SER A 1 89 ? 33.148 -8.704 -55.362 1.00 90.12 89 SER A N 1
ATOM 693 C CA . SER A 1 89 ? 33.106 -7.252 -55.265 1.00 90.12 89 SER A CA 1
ATOM 694 C C . SER A 1 89 ? 33.393 -6.588 -56.602 1.00 90.12 89 SER A C 1
ATOM 696 O O . SER A 1 89 ? 34.174 -7.069 -57.425 1.00 90.12 89 SER A O 1
ATOM 698 N N . GLN A 1 90 ? 32.736 -5.453 -56.800 1.00 89.00 90 GLN A N 1
ATOM 699 C CA . GLN A 1 90 ? 33.014 -4.504 -57.852 1.00 89.00 90 GLN A CA 1
ATOM 700 C C . GLN A 1 90 ? 33.310 -3.147 -57.215 1.00 89.00 90 GLN A C 1
ATOM 702 O O . GLN A 1 90 ? 32.436 -2.525 -56.615 1.00 89.00 90 GLN A O 1
ATOM 707 N N . LEU A 1 91 ? 34.530 -2.669 -57.417 1.00 87.12 91 LEU A N 1
ATOM 708 C CA . LEU A 1 91 ? 34.992 -1.356 -57.004 1.00 87.12 91 LEU A CA 1
ATOM 709 C C . LEU A 1 91 ? 35.303 -0.518 -58.247 1.00 87.12 91 LEU A C 1
ATOM 711 O O . LEU A 1 91 ? 35.874 -1.005 -59.220 1.00 87.12 91 LEU A O 1
ATOM 715 N N . LYS A 1 92 ? 34.915 0.751 -58.247 1.00 86.62 92 LYS A N 1
ATOM 716 C CA . LYS A 1 92 ? 35.268 1.727 -59.279 1.00 86.62 92 LYS A CA 1
ATOM 717 C C . LYS A 1 92 ? 35.749 2.989 -58.584 1.00 86.62 92 LYS A C 1
ATOM 719 O O . LYS A 1 92 ? 35.030 3.527 -57.746 1.00 86.62 92 LYS A O 1
ATOM 724 N N . LEU A 1 93 ? 36.940 3.448 -58.952 1.00 82.50 93 LEU A N 1
ATOM 725 C CA . LEU A 1 93 ? 37.539 4.658 -58.408 1.00 82.50 93 LEU A CA 1
ATOM 726 C C . LEU A 1 93 ? 37.740 5.658 -59.544 1.00 82.50 93 LEU A C 1
ATOM 728 O O . LEU A 1 93 ? 38.371 5.357 -60.558 1.00 82.50 93 LEU A O 1
ATOM 732 N N . VAL A 1 94 ? 37.163 6.841 -59.380 1.00 82.06 94 VAL A N 1
ATOM 733 C CA . VAL A 1 94 ? 37.278 7.951 -60.326 1.00 82.06 94 VAL A CA 1
ATOM 734 C C . VAL A 1 94 ? 37.997 9.082 -59.611 1.00 82.06 94 VAL A C 1
ATOM 736 O O . VAL A 1 94 ? 37.528 9.542 -58.576 1.00 82.06 94 VAL A O 1
ATOM 739 N N . MET A 1 95 ? 39.140 9.502 -60.144 1.00 77.44 95 MET A N 1
ATOM 740 C CA . MET A 1 95 ? 39.895 10.642 -59.635 1.00 77.44 95 MET A CA 1
ATOM 741 C C . MET A 1 95 ? 39.768 11.787 -60.636 1.00 77.44 95 MET A C 1
ATOM 743 O O . MET A 1 95 ? 40.225 11.658 -61.771 1.00 77.44 95 MET A O 1
ATOM 747 N N . ASN A 1 96 ? 39.147 12.882 -60.202 1.00 77.94 96 ASN A N 1
ATOM 748 C CA . ASN A 1 96 ? 39.019 14.119 -60.964 1.00 77.94 96 ASN A CA 1
ATOM 749 C C . ASN A 1 96 ? 39.721 15.227 -60.175 1.00 77.94 96 ASN A C 1
ATOM 751 O O . ASN A 1 96 ? 39.246 15.615 -59.108 1.00 77.94 96 ASN A O 1
ATOM 755 N N . ASP A 1 97 ? 40.852 15.710 -60.687 1.00 80.19 97 ASP A N 1
ATOM 756 C CA . ASP A 1 97 ? 41.715 16.684 -60.015 1.00 80.19 97 ASP A CA 1
ATOM 757 C C . ASP A 1 97 ? 42.040 16.270 -58.568 1.00 80.19 97 ASP A C 1
ATOM 759 O O . ASP A 1 97 ? 42.748 15.289 -58.338 1.00 80.19 97 ASP A O 1
ATOM 763 N N . SER A 1 98 ? 41.495 16.997 -57.594 1.00 84.44 98 SER A N 1
ATOM 764 C CA . SER A 1 98 ? 41.719 16.795 -56.163 1.00 84.44 98 SER A CA 1
ATOM 765 C C . SER A 1 98 ? 40.557 16.068 -55.469 1.00 84.44 98 SER A C 1
ATOM 767 O O . SER A 1 98 ? 40.464 16.096 -54.243 1.00 84.44 98 SER A O 1
ATOM 769 N N . VAL A 1 99 ? 39.656 15.432 -56.224 1.00 83.31 99 VAL A N 1
ATOM 770 C CA . VAL A 1 99 ? 38.489 14.710 -55.699 1.00 83.31 99 VAL A CA 1
ATOM 771 C C . VAL A 1 99 ? 38.517 13.250 -56.148 1.00 83.31 99 VAL A C 1
ATOM 773 O O . VAL A 1 99 ? 38.657 12.946 -57.334 1.00 83.31 99 VAL A O 1
ATOM 776 N N . VAL A 1 100 ? 38.348 12.330 -55.198 1.00 85.12 100 VAL A N 1
ATOM 777 C CA . VAL A 1 100 ? 38.321 10.881 -55.436 1.00 85.12 100 VAL A CA 1
ATOM 778 C C . VAL A 1 100 ? 36.938 10.331 -55.112 1.00 85.12 100 VAL A C 1
ATOM 780 O O . VAL A 1 100 ? 36.519 10.360 -53.962 1.00 85.12 100 VAL A O 1
ATOM 783 N N . THR A 1 101 ? 36.236 9.778 -56.099 1.00 85.56 101 THR A N 1
ATOM 784 C CA . THR A 1 101 ? 34.944 9.105 -55.905 1.00 85.56 101 THR A CA 1
ATOM 785 C C . THR A 1 101 ? 35.103 7.589 -55.974 1.00 85.56 101 THR A C 1
ATOM 787 O O . THR A 1 101 ? 35.579 7.037 -56.968 1.00 85.56 101 THR A O 1
ATOM 790 N N . LEU A 1 102 ? 34.652 6.910 -54.923 1.00 87.38 102 LEU A N 1
ATOM 791 C CA . LEU A 1 102 ? 34.598 5.465 -54.768 1.00 87.38 102 LEU A CA 1
ATOM 792 C C . LEU A 1 102 ? 33.159 4.976 -54.949 1.00 87.38 102 LEU A C 1
ATOM 794 O O . LEU A 1 102 ? 32.265 5.373 -54.207 1.00 87.38 102 LEU A O 1
ATOM 798 N N . HIS A 1 103 ? 32.955 4.051 -55.882 1.00 90.25 103 HIS A N 1
ATOM 799 C CA . HIS A 1 103 ? 31.752 3.228 -55.960 1.00 90.25 103 HIS A CA 1
ATOM 800 C C . HIS A 1 103 ? 32.126 1.789 -55.625 1.00 90.25 103 HIS A C 1
ATOM 802 O O . HIS A 1 103 ? 32.929 1.182 -56.334 1.00 90.25 103 HIS A O 1
ATOM 808 N N . MET A 1 104 ? 31.534 1.233 -54.575 1.00 88.06 104 MET A N 1
ATOM 809 C CA . MET A 1 104 ? 31.808 -0.119 -54.107 1.00 88.06 104 MET A CA 1
ATOM 810 C C . MET A 1 104 ? 30.509 -0.911 -53.992 1.00 88.06 104 MET A C 1
ATOM 812 O O . MET A 1 104 ? 29.528 -0.447 -53.417 1.00 88.06 104 MET A O 1
ATOM 816 N N . GLN A 1 105 ? 30.523 -2.121 -54.536 1.00 89.50 105 GLN A N 1
ATOM 817 C CA . GLN A 1 105 ? 29.551 -3.172 -54.266 1.00 89.50 105 GLN A CA 1
ATOM 818 C C . GLN A 1 105 ? 30.332 -4.396 -53.808 1.00 89.50 105 GLN A C 1
ATOM 820 O O . GLN A 1 105 ? 31.307 -4.780 -54.459 1.00 89.50 105 GLN A O 1
ATOM 825 N N . LEU A 1 106 ? 29.957 -4.979 -52.682 1.00 87.56 106 LEU A N 1
ATOM 826 C CA . LEU A 1 106 ? 30.688 -6.071 -52.057 1.00 87.56 106 LEU A CA 1
ATOM 827 C C . LEU A 1 106 ? 29.707 -7.047 -51.417 1.00 87.56 106 LEU A C 1
ATOM 829 O O . LEU A 1 106 ? 28.800 -6.620 -50.716 1.00 87.56 106 LEU A O 1
ATOM 833 N N . THR A 1 107 ? 29.938 -8.336 -51.639 1.00 85.88 107 THR A N 1
ATOM 834 C CA . THR A 1 107 ? 29.295 -9.449 -50.942 1.00 85.88 107 THR A CA 1
ATOM 835 C C . THR A 1 107 ? 30.395 -10.284 -50.303 1.00 85.88 107 THR A C 1
ATOM 837 O O . THR A 1 107 ? 31.325 -10.729 -50.989 1.00 85.88 107 THR A O 1
ATOM 840 N N . GLY A 1 108 ? 30.313 -10.496 -48.996 1.00 84.44 108 GLY A N 1
ATOM 841 C CA . GLY A 1 108 ? 31.316 -11.261 -48.264 1.00 84.44 108 GLY A CA 1
ATOM 842 C C . GLY A 1 108 ? 30.949 -11.489 -46.807 1.00 84.44 108 GLY A C 1
ATOM 843 O O . GLY A 1 108 ? 29.855 -11.145 -46.371 1.00 84.44 108 GLY A O 1
ATOM 844 N N . THR A 1 109 ? 31.882 -12.062 -46.061 1.00 80.75 109 THR A N 1
ATOM 845 C CA . THR A 1 109 ? 31.809 -12.216 -44.603 1.00 80.75 109 THR A CA 1
ATOM 846 C C . THR A 1 109 ? 32.995 -11.496 -43.971 1.00 80.75 109 THR A C 1
ATOM 848 O O . THR A 1 109 ? 33.991 -11.228 -44.647 1.00 80.75 109 THR A O 1
ATOM 851 N N . GLY A 1 110 ? 32.918 -11.144 -42.691 1.00 73.31 110 GLY A N 1
ATOM 852 C CA . GLY A 1 110 ? 34.054 -10.530 -42.015 1.00 73.31 110 GLY A CA 1
ATOM 853 C C . GLY A 1 110 ? 33.851 -10.326 -40.524 1.00 73.31 110 GLY A C 1
ATOM 854 O O . GLY A 1 110 ? 32.752 -10.500 -40.007 1.00 73.31 110 GLY A O 1
ATOM 855 N N . THR A 1 111 ? 34.926 -9.955 -39.839 1.00 65.81 111 THR A N 1
ATOM 856 C CA . THR A 1 111 ? 34.947 -9.640 -38.409 1.00 65.81 111 THR A CA 1
ATOM 857 C C . THR A 1 111 ? 35.378 -8.189 -38.221 1.00 65.81 111 THR A C 1
ATOM 859 O O . THR A 1 111 ? 36.439 -7.777 -38.688 1.00 65.81 111 THR A O 1
ATOM 862 N N . ILE A 1 112 ? 34.538 -7.393 -37.552 1.00 65.25 112 ILE A N 1
ATOM 863 C CA . ILE A 1 112 ? 34.815 -5.986 -37.232 1.00 65.25 112 ILE A CA 1
ATOM 864 C C . ILE A 1 112 ? 35.015 -5.871 -35.712 1.00 65.25 112 ILE A C 1
ATOM 866 O O . ILE A 1 112 ? 34.160 -6.342 -34.959 1.00 65.25 112 ILE A O 1
ATOM 870 N N . PRO A 1 113 ? 36.094 -5.233 -35.223 1.00 60.59 113 PRO A N 1
ATOM 871 C CA . PRO A 1 113 ? 36.288 -4.998 -33.795 1.00 60.59 113 PRO A CA 1
ATOM 872 C C . PRO A 1 113 ? 35.081 -4.301 -33.158 1.00 60.59 113 PRO A C 1
ATOM 874 O O . PRO A 1 113 ? 34.642 -3.249 -33.613 1.00 60.59 113 PRO A O 1
ATOM 877 N N . GLY A 1 114 ? 34.538 -4.891 -32.091 1.00 59.12 114 GLY A N 1
ATOM 878 C CA . GLY A 1 114 ? 33.405 -4.331 -31.346 1.00 59.12 114 GLY A CA 1
ATOM 879 C C . GLY A 1 114 ? 32.014 -4.635 -31.918 1.00 59.12 114 GLY A C 1
ATOM 880 O O . GLY A 1 114 ? 31.033 -4.419 -31.207 1.00 59.12 114 GLY A O 1
ATOM 881 N N . VAL A 1 115 ? 31.912 -5.196 -33.129 1.00 62.03 115 VAL A N 1
ATOM 882 C CA . VAL A 1 115 ? 30.652 -5.686 -33.712 1.00 62.03 115 VAL A CA 1
ATOM 883 C C . VAL A 1 115 ? 30.732 -7.203 -33.835 1.00 62.03 115 VAL A C 1
ATOM 885 O O . VAL A 1 115 ? 31.534 -7.742 -34.594 1.00 62.03 115 VAL A O 1
ATOM 888 N N . ALA A 1 116 ? 29.892 -7.910 -33.083 1.00 57.59 116 ALA A N 1
ATOM 889 C CA . ALA A 1 116 ? 29.753 -9.351 -33.239 1.00 57.59 116 ALA A CA 1
ATOM 890 C C . ALA A 1 116 ? 28.956 -9.623 -34.521 1.00 57.59 116 ALA A C 1
ATOM 892 O O . ALA A 1 116 ? 27.731 -9.583 -34.508 1.00 57.59 116 ALA A O 1
ATOM 893 N N . LEU A 1 117 ? 29.652 -9.839 -35.635 1.00 64.31 117 LEU A N 1
ATOM 894 C CA . LEU A 1 117 ? 29.035 -10.353 -36.853 1.00 64.31 117 LEU A CA 1
ATOM 895 C C . LEU A 1 117 ? 28.887 -11.877 -36.708 1.00 64.31 117 LEU A C 1
ATOM 897 O O . LEU A 1 117 ? 29.859 -12.528 -36.309 1.00 64.31 117 LEU A O 1
ATOM 901 N N . PRO A 1 118 ? 27.708 -12.460 -36.981 1.00 62.50 118 PRO A N 1
ATOM 902 C CA . PRO A 1 118 ? 27.540 -13.907 -36.985 1.00 62.50 118 PRO A CA 1
ATOM 903 C C . PRO A 1 118 ? 28.522 -14.552 -37.964 1.00 62.50 118 PRO A C 1
ATOM 905 O O . PRO A 1 118 ? 28.710 -14.069 -39.085 1.00 62.50 118 PRO A O 1
ATOM 908 N N . ALA A 1 119 ? 29.177 -15.630 -37.525 1.00 61.69 119 ALA A N 1
ATOM 909 C CA . ALA A 1 119 ? 30.087 -16.378 -38.382 1.00 61.69 119 ALA A CA 1
ATOM 910 C C . ALA A 1 119 ? 29.332 -16.853 -39.634 1.00 61.69 119 ALA A C 1
ATOM 912 O O . ALA A 1 119 ? 28.200 -17.322 -39.540 1.00 61.69 119 ALA A O 1
ATOM 913 N N . ASP A 1 120 ? 29.961 -16.696 -40.796 1.00 68.62 120 ASP A N 1
ATOM 914 C CA . ASP A 1 120 ? 29.461 -17.155 -42.096 1.00 68.62 120 ASP A CA 1
ATOM 915 C C . ASP A 1 120 ? 28.177 -16.490 -42.633 1.00 68.62 120 ASP A C 1
ATOM 917 O O . ASP A 1 120 ? 27.658 -16.922 -43.665 1.00 68.62 120 ASP A O 1
ATOM 921 N N . GLN A 1 121 ? 27.683 -15.404 -42.025 1.00 76.25 121 GLN A N 1
ATOM 922 C CA . GLN A 1 121 ? 26.526 -14.687 -42.571 1.00 76.25 121 GLN A CA 1
ATOM 923 C C . GLN A 1 121 ? 26.945 -13.716 -43.692 1.00 76.25 121 GLN A C 1
ATOM 925 O O . GLN A 1 121 ? 27.765 -12.823 -43.450 1.00 76.25 121 GLN A O 1
ATOM 930 N N . PRO A 1 122 ? 26.414 -13.857 -44.924 1.00 81.12 122 PRO A N 1
ATOM 931 C CA . PRO A 1 122 ? 26.777 -12.982 -46.029 1.00 81.12 122 PRO A CA 1
ATOM 932 C C . PRO A 1 122 ? 26.229 -11.569 -45.808 1.00 81.12 122 PRO A C 1
ATOM 934 O O . PRO A 1 122 ? 25.043 -11.372 -45.543 1.00 81.12 122 PRO A O 1
ATOM 937 N N . ILE A 1 123 ? 27.106 -10.582 -45.963 1.00 84.81 123 ILE A N 1
ATOM 938 C CA . ILE A 1 123 ? 26.798 -9.158 -45.867 1.00 84.81 123 ILE A CA 1
ATOM 939 C C . ILE A 1 123 ? 26.954 -8.549 -47.254 1.00 84.81 123 ILE A C 1
ATOM 941 O O . ILE A 1 123 ? 28.014 -8.664 -47.878 1.00 84.81 123 ILE A O 1
ATOM 945 N N . ASP A 1 124 ? 25.912 -7.861 -47.709 1.00 88.69 124 ASP A N 1
ATOM 946 C CA . ASP A 1 124 ? 25.960 -7.050 -48.917 1.00 88.69 124 ASP A CA 1
ATOM 947 C C . ASP A 1 124 ? 26.160 -5.584 -48.553 1.00 88.69 124 ASP A C 1
ATOM 949 O O . ASP A 1 124 ? 25.357 -4.979 -47.843 1.00 88.69 124 ASP A O 1
ATOM 953 N N . VAL A 1 125 ? 27.219 -4.990 -49.088 1.00 88.94 125 VAL A N 1
ATOM 954 C CA . VAL A 1 125 ? 27.565 -3.588 -48.884 1.00 88.94 125 VAL A CA 1
ATOM 955 C C . VAL A 1 125 ? 27.564 -2.874 -50.225 1.00 88.94 125 VAL A C 1
ATOM 957 O O . VAL A 1 125 ? 28.294 -3.236 -51.148 1.00 88.94 125 VAL A O 1
ATOM 960 N N . MET A 1 126 ? 26.772 -1.813 -50.322 1.00 92.56 126 MET A N 1
ATOM 961 C CA . MET A 1 126 ? 26.851 -0.827 -51.393 1.00 92.56 126 MET A CA 1
ATOM 962 C C . MET A 1 126 ? 27.297 0.501 -50.798 1.00 92.56 126 MET A C 1
ATOM 964 O O . MET A 1 126 ? 26.766 0.938 -49.782 1.00 92.56 126 MET A O 1
ATOM 968 N N . CYS A 1 127 ? 28.277 1.144 -51.417 1.00 92.06 127 CYS A N 1
ATOM 969 C CA . CYS A 1 127 ? 28.828 2.400 -50.934 1.00 92.06 127 CYS A CA 1
ATOM 970 C C . CYS A 1 127 ? 29.191 3.320 -52.101 1.00 92.06 127 CYS A C 1
ATOM 972 O O . CYS A 1 127 ? 29.754 2.885 -53.111 1.00 92.06 127 CYS A O 1
ATOM 974 N N . ARG A 1 128 ? 28.883 4.604 -51.940 1.00 93.69 128 ARG A N 1
ATOM 975 C CA . ARG A 1 128 ? 29.316 5.711 -52.781 1.00 93.69 128 ARG A CA 1
ATOM 976 C C . ARG A 1 128 ? 29.888 6.807 -51.895 1.00 93.69 128 ARG A C 1
ATOM 978 O O . ARG A 1 128 ? 29.139 7.543 -51.244 1.00 93.69 128 ARG A O 1
ATOM 985 N N . ALA A 1 129 ? 31.208 6.920 -51.903 1.00 92.12 129 ALA A N 1
ATOM 986 C CA . ALA A 1 129 ? 31.944 7.892 -51.109 1.00 92.12 129 ALA A CA 1
ATOM 987 C C . ALA A 1 129 ? 32.767 8.818 -52.007 1.00 92.12 129 ALA A C 1
ATOM 989 O O . ALA A 1 129 ? 33.283 8.388 -53.036 1.00 92.12 129 ALA A O 1
ATOM 990 N N . THR A 1 130 ? 32.911 10.074 -51.604 1.00 90.88 130 THR A N 1
ATOM 991 C CA . THR A 1 130 ? 33.744 11.071 -52.277 1.00 90.88 130 THR A CA 1
ATOM 992 C C . THR A 1 130 ? 34.719 11.656 -51.268 1.00 90.88 130 THR A C 1
ATOM 994 O O . THR A 1 130 ? 34.301 12.059 -50.191 1.00 90.88 130 THR A O 1
ATOM 997 N N . TYR A 1 131 ? 36.004 11.703 -51.601 1.00 89.00 131 TYR A N 1
ATOM 998 C CA . TYR A 1 131 ? 37.061 12.264 -50.766 1.00 89.00 131 TYR A CA 1
ATOM 999 C C . TYR A 1 131 ? 37.673 13.500 -51.431 1.00 89.00 131 TYR A C 1
ATOM 1001 O O . TYR A 1 131 ? 38.133 13.425 -52.572 1.00 89.00 131 TYR A O 1
ATOM 1009 N N . SER A 1 132 ? 37.676 14.625 -50.718 1.00 86.44 132 SER A N 1
ATOM 1010 C CA . SER A 1 132 ? 38.257 15.908 -51.125 1.00 86.44 132 SER A CA 1
ATOM 1011 C C . SER A 1 132 ? 39.670 16.027 -50.547 1.00 86.44 132 SER A C 1
ATOM 1013 O O . SER A 1 132 ? 39.840 16.186 -49.340 1.00 86.44 132 SER A O 1
ATOM 1015 N N . LEU A 1 133 ? 40.706 15.946 -51.392 1.00 81.31 133 LEU A N 1
ATOM 1016 C CA . LEU A 1 133 ? 42.108 16.102 -50.972 1.00 81.31 133 LEU A CA 1
ATOM 1017 C C . LEU A 1 133 ? 42.421 17.478 -50.341 1.00 81.31 133 LEU A C 1
ATOM 1019 O O . LEU A 1 133 ? 43.168 17.494 -49.360 1.00 81.31 133 LEU A O 1
ATOM 1023 N N . PRO A 1 134 ? 41.903 18.624 -50.844 1.00 84.31 134 PRO A N 1
ATOM 1024 C CA . PRO A 1 134 ? 42.205 19.941 -50.280 1.00 84.31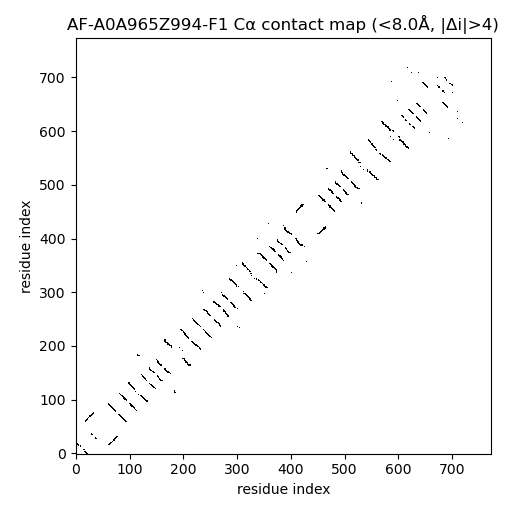 134 PRO A CA 1
ATOM 1025 C C . PRO A 1 134 ? 41.527 20.162 -48.927 1.00 84.31 134 PRO A C 1
ATOM 1027 O O . PRO A 1 134 ? 42.144 20.700 -48.010 1.00 84.31 134 PRO A O 1
ATOM 1030 N N . GLU A 1 135 ? 40.272 19.728 -48.800 1.00 82.19 135 GLU A N 1
ATOM 1031 C CA . GLU A 1 135 ? 39.466 19.909 -47.585 1.00 82.19 135 GLU A CA 1
ATOM 1032 C C . GLU A 1 135 ? 39.707 18.799 -46.555 1.00 82.19 135 GLU A C 1
ATOM 1034 O O . GLU A 1 135 ? 39.349 18.957 -45.390 1.00 82.19 135 GLU A O 1
ATOM 1039 N N . LYS A 1 136 ? 40.350 17.696 -46.972 1.00 85.56 136 LYS A N 1
ATOM 1040 C CA . LYS A 1 136 ? 40.536 16.469 -46.184 1.00 85.56 136 LYS A CA 1
ATOM 1041 C C . LYS A 1 136 ? 39.209 15.951 -45.636 1.00 85.56 136 LYS A C 1
ATOM 1043 O O . LYS A 1 136 ? 39.108 15.560 -44.479 1.00 85.56 136 LYS A O 1
ATOM 1048 N N . GLU A 1 137 ? 38.175 15.979 -46.467 1.00 85.88 137 GLU A N 1
ATOM 1049 C CA . GLU A 1 137 ? 36.820 15.590 -46.086 1.00 85.88 137 GLU A CA 1
ATOM 1050 C C . GLU A 1 137 ? 36.334 14.419 -46.941 1.00 85.88 137 GLU A C 1
ATOM 1052 O O . GLU A 1 137 ? 36.489 14.401 -48.162 1.00 85.88 137 GLU A O 1
ATOM 1057 N N . MET A 1 138 ? 35.731 13.435 -46.283 1.00 88.19 138 MET A N 1
ATOM 1058 C CA . MET A 1 138 ? 35.040 12.309 -46.888 1.00 88.19 138 MET A CA 1
ATOM 1059 C C . MET A 1 138 ? 33.529 12.509 -46.762 1.00 88.19 138 MET A C 1
ATOM 1061 O O . MET A 1 138 ? 33.005 12.613 -45.658 1.00 88.19 138 MET A O 1
ATOM 1065 N N . LEU A 1 139 ? 32.818 12.478 -47.885 1.00 91.12 139 LEU A N 1
ATOM 1066 C CA . LEU A 1 139 ? 31.362 12.452 -47.967 1.00 91.12 139 LEU A CA 1
ATOM 1067 C C . LEU A 1 139 ? 30.895 11.048 -48.365 1.00 91.12 139 LEU A C 1
ATOM 1069 O O . LEU A 1 139 ? 31.116 10.607 -49.493 1.00 91.12 139 LEU A O 1
ATOM 1073 N N . LEU A 1 140 ? 30.189 10.365 -47.470 1.00 92.12 140 LEU A N 1
ATOM 1074 C CA . LEU A 1 140 ? 29.414 9.166 -47.771 1.00 92.12 140 LEU A CA 1
ATOM 1075 C C . LEU A 1 140 ? 28.032 9.590 -48.282 1.00 92.12 140 LEU A C 1
ATOM 1077 O O . LEU A 1 140 ? 27.120 9.852 -47.501 1.00 92.12 140 LEU A O 1
ATOM 1081 N N . SER A 1 141 ? 27.888 9.673 -49.604 1.00 91.00 141 SER A N 1
ATOM 1082 C CA . SER A 1 141 ? 26.630 10.074 -50.252 1.00 91.00 141 SER A CA 1
ATOM 1083 C C . SER A 1 141 ? 25.556 8.984 -50.219 1.00 91.00 141 SER A C 1
ATOM 1085 O O . SER A 1 141 ? 24.369 9.285 -50.153 1.00 91.00 141 SER A O 1
ATOM 1087 N N . GLU A 1 142 ? 25.967 7.717 -50.269 1.00 92.94 142 GLU A N 1
ATOM 1088 C CA . GLU A 1 142 ? 25.068 6.566 -50.259 1.00 92.94 142 GLU A CA 1
ATOM 1089 C C . GLU A 1 142 ? 25.809 5.371 -49.663 1.00 92.94 142 GLU A C 1
ATOM 1091 O O . GLU A 1 142 ? 26.810 4.918 -50.210 1.00 92.94 142 GLU A O 1
ATOM 1096 N N . GLY A 1 143 ? 25.325 4.847 -48.549 1.00 93.12 143 GLY A N 1
ATOM 1097 C CA . GLY A 1 143 ? 25.752 3.587 -47.965 1.00 93.12 143 GLY A CA 1
ATOM 1098 C C . GLY A 1 143 ? 24.528 2.717 -47.725 1.00 93.12 143 GLY A C 1
ATOM 1099 O O . GLY A 1 143 ? 23.511 3.188 -47.223 1.00 93.12 143 GLY A O 1
ATOM 1100 N N . ARG A 1 144 ? 24.601 1.447 -48.102 1.00 94.31 144 ARG A N 1
ATOM 1101 C CA . ARG A 1 144 ? 23.559 0.458 -47.844 1.00 94.31 144 ARG A CA 1
ATOM 1102 C C . ARG A 1 144 ? 24.223 -0.828 -47.397 1.00 94.31 144 ARG A C 1
ATOM 1104 O O . ARG A 1 144 ? 25.010 -1.401 -48.147 1.00 94.31 144 ARG A O 1
ATOM 1111 N N . ILE A 1 145 ? 23.892 -1.267 -46.194 1.00 89.19 145 ILE A N 1
ATOM 1112 C CA . ILE A 1 145 ? 24.315 -2.547 -45.639 1.00 89.19 145 ILE A CA 1
ATOM 1113 C C . ILE A 1 145 ? 23.075 -3.427 -45.571 1.00 89.19 145 ILE A C 1
ATOM 1115 O O . ILE A 1 145 ? 22.063 -3.030 -44.994 1.00 89.19 145 ILE A O 1
ATOM 1119 N N . ARG A 1 146 ? 23.141 -4.605 -46.183 1.00 89.19 146 ARG A N 1
ATOM 1120 C CA . ARG A 1 146 ? 22.084 -5.608 -46.126 1.00 89.19 146 ARG A CA 1
ATOM 1121 C C . ARG A 1 146 ? 22.617 -6.886 -45.497 1.00 89.19 146 ARG A C 1
ATOM 1123 O O . ARG A 1 146 ? 23.635 -7.415 -45.939 1.00 89.19 146 ARG A O 1
ATOM 1130 N N . ILE A 1 147 ? 21.908 -7.356 -44.477 1.00 84.12 147 ILE A N 1
ATOM 1131 C CA . ILE A 1 147 ? 22.175 -8.609 -43.769 1.00 84.12 147 ILE A CA 1
ATOM 1132 C C . ILE A 1 147 ? 20.844 -9.362 -43.708 1.00 84.12 147 ILE A C 1
ATOM 1134 O O . ILE A 1 147 ? 19.887 -8.866 -43.115 1.00 84.12 147 ILE A O 1
ATOM 1138 N N . ASP A 1 148 ? 20.755 -10.514 -44.372 1.00 81.31 148 ASP A N 1
ATOM 1139 C CA . ASP A 1 148 ? 19.483 -11.176 -44.706 1.00 81.31 148 ASP A CA 1
ATOM 1140 C C . ASP A 1 148 ? 18.483 -10.207 -45.392 1.00 81.31 148 ASP A C 1
ATOM 1142 O O . ASP A 1 148 ? 18.739 -9.671 -46.479 1.00 81.31 148 ASP A O 1
ATOM 1146 N N . ASP A 1 149 ? 17.347 -9.978 -44.727 1.00 83.12 149 ASP A N 1
ATOM 1147 C CA . ASP A 1 149 ? 16.247 -9.100 -45.120 1.00 83.12 149 ASP A CA 1
ATOM 1148 C C . ASP A 1 149 ? 16.364 -7.707 -44.479 1.00 83.12 149 ASP A C 1
ATOM 1150 O O . ASP A 1 149 ? 15.615 -6.797 -44.824 1.00 83.12 149 ASP A O 1
ATOM 1154 N N . MET A 1 150 ? 17.308 -7.513 -43.550 1.00 88.44 150 MET A N 1
ATOM 1155 C CA . MET A 1 150 ? 17.524 -6.236 -42.873 1.00 88.44 150 MET A CA 1
ATOM 1156 C C . MET A 1 150 ? 18.349 -5.314 -43.760 1.00 88.44 150 MET A C 1
ATOM 1158 O O . MET A 1 150 ? 19.427 -5.686 -44.228 1.00 88.44 150 MET A O 1
ATOM 1162 N N . VAL A 1 151 ? 17.862 -4.092 -43.964 1.00 91.75 151 VAL A N 1
ATOM 1163 C CA . VAL A 1 151 ? 18.533 -3.075 -44.775 1.00 91.75 151 VAL A CA 1
ATOM 1164 C C . VAL A 1 151 ? 18.765 -1.830 -43.931 1.00 91.75 151 VAL A C 1
ATOM 1166 O O . VAL A 1 151 ? 17.818 -1.200 -43.470 1.00 91.75 151 VAL A O 1
ATOM 1169 N N . VAL A 1 152 ? 20.031 -1.455 -43.777 1.00 91.69 152 VAL A N 1
ATOM 1170 C CA . VAL A 1 152 ? 20.452 -0.228 -43.101 1.00 91.69 152 VAL A CA 1
ATOM 1171 C C . VAL A 1 152 ? 21.060 0.719 -44.125 1.00 91.69 152 VAL A C 1
ATOM 1173 O O . VAL A 1 152 ? 21.945 0.341 -44.897 1.00 91.69 152 VAL A O 1
ATOM 1176 N N . HIS A 1 153 ? 20.590 1.957 -44.127 1.00 95.25 153 HIS A N 1
ATOM 1177 C CA . HIS A 1 153 ? 21.104 3.048 -44.935 1.00 95.25 153 HIS A CA 1
ATOM 1178 C C . HIS A 1 153 ? 22.030 3.935 -44.102 1.00 95.25 153 HIS A C 1
ATOM 1180 O O . HIS A 1 153 ? 21.780 4.199 -42.927 1.00 95.25 153 HIS A O 1
ATOM 1186 N N . LEU A 1 154 ? 23.110 4.388 -44.730 1.00 93.88 154 LEU A N 1
ATOM 1187 C CA . LEU A 1 154 ? 24.152 5.213 -44.138 1.00 93.88 154 LEU A CA 1
ATOM 1188 C C . LEU A 1 154 ? 24.446 6.385 -45.070 1.00 93.88 154 LEU A C 1
ATOM 1190 O O . LEU A 1 154 ? 24.610 6.203 -46.275 1.00 93.88 154 LEU A O 1
ATOM 1194 N N . SER A 1 155 ? 24.575 7.580 -44.519 1.00 94.62 155 SER A N 1
ATOM 1195 C CA . SER A 1 155 ? 25.067 8.748 -45.252 1.00 94.62 155 SER A CA 1
ATOM 1196 C C . SER A 1 155 ? 25.692 9.724 -44.277 1.00 94.62 155 SER A C 1
ATOM 1198 O O . SER A 1 155 ? 25.211 9.836 -43.155 1.00 94.62 155 SER A O 1
ATOM 1200 N N . GLY A 1 156 ? 26.726 10.456 -44.662 1.00 93.31 156 GLY A N 1
ATOM 1201 C CA . GLY A 1 156 ? 27.360 11.367 -43.717 1.00 93.31 156 GLY A CA 1
ATOM 1202 C C . GLY A 1 156 ? 28.675 11.944 -44.188 1.00 93.31 156 GLY A C 1
ATOM 1203 O O . GLY A 1 156 ? 29.105 11.694 -45.311 1.00 93.31 156 GLY A O 1
ATOM 1204 N N . THR A 1 157 ? 29.320 12.694 -43.307 1.00 90.69 157 THR A N 1
ATOM 1205 C CA . THR A 1 157 ? 30.632 13.293 -43.550 1.00 90.69 157 THR A CA 1
ATOM 1206 C C . THR A 1 157 ? 31.631 12.898 -42.471 1.00 90.69 157 THR A C 1
ATOM 1208 O O . THR A 1 157 ? 31.263 12.607 -41.330 1.00 90.69 157 THR A O 1
ATOM 1211 N N . MET A 1 158 ? 32.907 12.865 -42.841 1.00 86.69 158 MET A N 1
ATOM 1212 C CA . MET A 1 158 ? 34.032 12.614 -41.947 1.00 86.69 158 MET A CA 1
ATOM 1213 C C . MET A 1 158 ? 35.214 13.484 -42.365 1.00 86.69 158 MET A C 1
ATOM 1215 O O . MET A 1 158 ? 35.622 13.462 -43.522 1.00 86.69 158 MET A O 1
ATOM 1219 N N . ASN A 1 159 ? 35.779 14.229 -41.425 1.00 82.38 159 ASN A N 1
ATOM 1220 C CA . ASN A 1 159 ? 36.975 15.027 -41.636 1.00 82.38 159 ASN A CA 1
ATOM 1221 C C . ASN A 1 159 ? 38.215 14.215 -41.227 1.00 82.38 159 ASN A C 1
ATOM 1223 O O . ASN A 1 159 ? 38.330 13.782 -40.081 1.00 82.38 159 ASN A O 1
ATOM 1227 N N . ASP A 1 160 ? 39.130 14.025 -42.172 1.00 68.50 160 ASP A N 1
ATOM 1228 C CA . ASP A 1 160 ? 40.390 13.286 -42.037 1.00 68.50 160 ASP A CA 1
ATOM 1229 C C . ASP A 1 160 ? 41.566 14.209 -41.640 1.00 68.50 160 ASP A C 1
ATOM 1231 O O . ASP A 1 160 ? 42.746 13.892 -41.814 1.00 68.50 160 ASP A O 1
ATOM 1235 N N . ALA A 1 161 ? 41.286 15.410 -41.118 1.00 62.22 161 ALA A N 1
ATOM 1236 C CA . ALA A 1 161 ? 42.322 16.270 -40.564 1.00 62.22 161 ALA A CA 1
ATOM 1237 C C . ALA A 1 161 ? 42.950 15.608 -39.314 1.00 62.22 161 ALA A C 1
ATOM 1239 O O . ALA A 1 161 ? 42.214 15.229 -38.398 1.00 62.22 161 ALA A O 1
ATOM 1240 N N . PRO A 1 162 ? 44.298 15.558 -39.201 1.00 52.84 162 PRO A N 1
ATOM 1241 C CA . PRO A 1 162 ? 45.031 14.824 -38.154 1.00 52.84 162 PRO A CA 1
ATOM 1242 C C . PRO A 1 162 ? 44.685 15.164 -36.695 1.00 52.84 162 PRO A C 1
ATOM 1244 O O . PRO A 1 162 ? 45.148 14.476 -35.791 1.00 52.84 162 PRO A O 1
ATOM 1247 N N . ALA A 1 163 ? 43.941 16.249 -36.460 1.00 51.19 163 ALA A N 1
ATOM 1248 C CA . ALA A 1 163 ? 43.649 16.790 -35.138 1.00 51.19 163 ALA A CA 1
ATOM 1249 C C . ALA A 1 163 ? 42.164 16.753 -34.743 1.00 51.19 163 ALA A C 1
ATOM 1251 O O . ALA A 1 163 ? 41.877 16.913 -33.561 1.00 51.19 163 ALA A O 1
ATOM 1252 N N . THR A 1 164 ? 41.224 16.603 -35.684 1.00 58.50 164 THR A N 1
ATOM 1253 C CA . THR A 1 164 ? 39.800 16.850 -35.393 1.00 58.50 164 THR A CA 1
ATOM 1254 C C . THR A 1 164 ? 38.854 15.728 -35.761 1.00 58.50 164 THR A C 1
ATOM 1256 O O . THR A 1 164 ? 37.724 15.846 -35.323 1.00 58.50 164 THR A O 1
ATOM 1259 N N . GLY A 1 165 ? 39.257 14.707 -36.539 1.00 68.31 165 GLY A N 1
ATOM 1260 C CA . GLY A 1 165 ? 38.555 13.419 -36.727 1.00 68.31 165 GLY A CA 1
ATOM 1261 C C . GLY A 1 165 ? 37.021 13.447 -36.808 1.00 68.31 165 GLY A C 1
ATOM 1262 O O . GLY A 1 165 ? 36.379 12.467 -36.432 1.00 68.31 165 GLY A O 1
ATOM 1263 N N . LYS A 1 166 ? 36.424 14.576 -37.203 1.00 85.06 166 LYS A N 1
ATOM 1264 C CA . LYS A 1 166 ? 35.039 14.908 -36.872 1.00 85.06 166 LYS A CA 1
ATOM 1265 C C . LYS A 1 166 ? 34.135 14.195 -37.843 1.00 85.06 166 LYS A C 1
ATOM 1267 O O . LYS A 1 166 ? 34.335 14.307 -39.049 1.00 85.06 166 LYS A O 1
ATOM 1272 N N . TYR A 1 167 ? 33.117 13.520 -37.341 1.00 89.06 167 TYR A N 1
ATOM 1273 C CA . TYR A 1 167 ? 32.186 12.780 -38.177 1.00 89.06 167 TYR A CA 1
ATOM 1274 C C . TYR A 1 167 ? 30.743 13.065 -37.789 1.00 89.06 167 TYR A C 1
ATOM 1276 O O . TYR A 1 167 ? 30.424 13.346 -36.632 1.00 89.06 167 TYR A O 1
ATOM 1284 N N . ASN A 1 168 ? 29.867 12.979 -38.782 1.00 92.38 168 ASN A N 1
ATOM 1285 C CA . ASN A 1 168 ? 28.428 12.922 -38.600 1.00 92.38 168 ASN A CA 1
ATOM 1286 C C . ASN A 1 168 ? 27.858 11.939 -39.621 1.00 92.38 168 ASN A C 1
ATOM 1288 O O . ASN A 1 168 ? 27.915 12.182 -40.826 1.00 92.38 168 ASN A O 1
ATOM 1292 N N . VAL A 1 169 ? 27.327 10.825 -39.130 1.00 92.94 169 VAL A N 1
ATOM 1293 C CA . VAL A 1 169 ? 26.761 9.745 -39.929 1.00 92.94 169 VAL A CA 1
ATOM 1294 C C . VAL A 1 169 ? 25.289 9.611 -39.582 1.00 92.94 169 VAL A C 1
ATOM 1296 O O . VAL A 1 169 ? 24.928 9.243 -38.470 1.00 92.94 169 VAL A O 1
ATOM 1299 N N . THR A 1 170 ? 24.430 9.885 -40.554 1.00 95.75 170 THR A N 1
ATOM 1300 C CA . THR A 1 170 ? 23.015 9.528 -40.503 1.00 95.75 170 THR A CA 1
ATOM 1301 C C . THR A 1 170 ? 22.861 8.035 -40.776 1.00 95.75 170 THR A C 1
ATOM 1303 O O . THR A 1 170 ? 23.430 7.513 -41.738 1.00 95.75 170 THR A O 1
ATOM 1306 N N . VAL A 1 171 ? 22.089 7.361 -39.930 1.00 94.06 171 VAL A N 1
ATOM 1307 C CA . VAL A 1 171 ? 21.787 5.933 -40.009 1.00 94.06 171 VAL A CA 1
ATOM 1308 C C . VAL A 1 171 ? 20.275 5.763 -39.986 1.00 94.06 171 VAL A C 1
ATOM 1310 O O . VAL A 1 171 ? 19.608 6.275 -39.085 1.00 94.06 171 VAL A O 1
ATOM 1313 N N . SER A 1 172 ? 19.731 5.017 -40.942 1.00 95.75 172 SER A N 1
ATOM 1314 C CA . SER A 1 172 ? 18.313 4.667 -40.952 1.00 95.75 172 SER A CA 1
ATOM 1315 C C . SER A 1 172 ? 18.079 3.213 -41.338 1.00 95.75 172 SER A C 1
ATOM 1317 O O . SER A 1 172 ? 18.863 2.604 -42.062 1.00 95.75 172 SER A O 1
ATOM 1319 N N . GLY A 1 173 ? 16.996 2.640 -40.834 1.00 94.12 173 GLY A N 1
ATOM 1320 C CA . GLY A 1 173 ? 16.558 1.286 -41.140 1.00 94.12 173 GLY A CA 1
ATOM 1321 C C . GLY A 1 173 ? 15.048 1.209 -41.007 1.00 94.12 173 GLY A C 1
ATOM 1322 O O . GLY A 1 173 ? 14.471 1.857 -40.135 1.00 94.12 173 GLY A O 1
ATOM 1323 N N . ASP A 1 174 ? 14.408 0.440 -41.877 1.00 92.88 174 ASP A N 1
ATOM 1324 C CA . ASP A 1 174 ? 12.956 0.292 -41.884 1.00 92.88 174 ASP A CA 1
ATOM 1325 C C . ASP A 1 174 ? 12.569 -1.178 -41.705 1.00 92.88 174 ASP A C 1
ATOM 1327 O O . ASP A 1 174 ? 13.187 -2.055 -42.310 1.00 92.88 174 ASP A O 1
ATOM 1331 N N . HIS A 1 175 ? 11.575 -1.440 -40.850 1.00 90.75 175 HIS A N 1
ATOM 1332 C CA . HIS A 1 175 ? 11.055 -2.773 -40.533 1.00 90.75 175 HIS A CA 1
ATOM 1333 C C . HIS A 1 175 ? 12.147 -3.792 -40.142 1.00 90.75 175 HIS A C 1
ATOM 1335 O O . HIS A 1 175 ? 12.120 -4.957 -40.540 1.00 90.75 175 HIS A O 1
ATOM 1341 N N . ILE A 1 176 ? 13.128 -3.368 -39.338 1.00 91.06 176 ILE A N 1
ATOM 1342 C CA . ILE A 1 176 ? 14.229 -4.227 -38.893 1.00 91.06 176 ILE A CA 1
ATOM 1343 C C . ILE A 1 176 ? 13.722 -5.204 -37.831 1.00 91.06 176 ILE A C 1
ATOM 1345 O O . ILE A 1 176 ? 13.247 -4.794 -36.774 1.00 91.06 176 ILE A O 1
ATOM 1349 N N . VAL A 1 177 ? 13.850 -6.505 -38.094 1.00 89.12 177 VAL A N 1
ATOM 1350 C CA . VAL A 1 177 ? 13.450 -7.574 -37.165 1.00 89.12 177 VAL A CA 1
ATOM 1351 C C . VAL A 1 177 ? 14.386 -7.587 -35.954 1.00 89.12 177 VAL A C 1
ATOM 1353 O O . VAL A 1 177 ? 15.578 -7.883 -36.077 1.00 89.12 177 VAL A O 1
ATOM 1356 N N . LEU A 1 178 ? 13.856 -7.276 -34.768 1.00 83.69 178 LEU A N 1
ATOM 1357 C CA . LEU A 1 178 ? 14.667 -7.008 -33.578 1.00 83.69 178 LEU A CA 1
ATOM 1358 C C . LEU A 1 178 ? 15.429 -8.247 -33.089 1.00 83.69 178 LEU A C 1
ATOM 1360 O O . LEU A 1 178 ? 16.577 -8.126 -32.673 1.00 83.69 178 LEU A O 1
ATOM 1364 N N . GLN A 1 179 ? 14.831 -9.438 -33.177 1.00 82.75 179 GLN A N 1
ATOM 1365 C CA . GLN A 1 179 ? 15.459 -10.696 -32.756 1.00 82.75 179 GLN A CA 1
ATOM 1366 C C . GLN A 1 179 ? 16.779 -10.929 -33.494 1.00 82.75 179 GLN A C 1
ATOM 1368 O O . GLN A 1 179 ? 17.776 -11.278 -32.869 1.00 82.75 179 GLN A O 1
ATOM 1373 N N . LYS A 1 180 ? 16.784 -10.668 -34.807 1.00 81.44 180 LYS A N 1
ATOM 1374 C CA . LYS A 1 180 ? 17.985 -10.744 -35.641 1.00 81.44 180 LYS A CA 1
ATOM 1375 C C . LYS A 1 180 ? 18.943 -9.600 -35.310 1.00 81.44 180 LYS A C 1
ATOM 1377 O O . LYS A 1 180 ? 20.128 -9.829 -35.112 1.00 81.44 180 LYS A O 1
ATOM 1382 N N . ALA A 1 181 ? 18.437 -8.371 -35.169 1.00 81.81 181 ALA A N 1
ATOM 1383 C CA . ALA A 1 181 ? 19.262 -7.201 -34.858 1.00 81.81 181 ALA A CA 1
ATOM 1384 C C . ALA A 1 181 ? 20.029 -7.319 -33.520 1.00 81.81 181 ALA A C 1
ATOM 1386 O O . ALA A 1 181 ? 21.161 -6.846 -33.412 1.00 81.81 181 ALA A O 1
ATOM 1387 N N . LEU A 1 182 ? 19.457 -7.987 -32.510 1.00 79.50 182 LEU A N 1
ATOM 1388 C CA . LEU A 1 182 ? 20.104 -8.220 -31.210 1.00 79.50 182 LEU A CA 1
ATOM 1389 C C . LEU A 1 182 ? 21.384 -9.065 -31.306 1.00 79.50 182 LEU A C 1
ATOM 1391 O O . LEU A 1 182 ? 22.269 -8.933 -30.453 1.00 79.50 182 LEU A O 1
ATOM 1395 N N . GLU A 1 183 ? 21.527 -9.895 -32.341 1.00 76.50 183 GLU A N 1
ATOM 1396 C CA . GLU A 1 183 ? 22.741 -10.682 -32.592 1.00 76.50 183 GLU A CA 1
ATOM 1397 C C . GLU A 1 183 ? 23.946 -9.816 -32.971 1.00 76.50 183 GLU A C 1
ATOM 1399 O O . GLU A 1 183 ? 25.084 -10.265 -32.845 1.00 76.50 183 GLU A O 1
ATOM 1404 N N . PHE A 1 184 ? 23.714 -8.557 -33.343 1.00 74.56 184 PHE A N 1
ATOM 1405 C CA . PHE A 1 184 ? 24.755 -7.592 -33.701 1.00 74.56 184 PHE A CA 1
ATOM 1406 C C . PHE A 1 184 ? 25.123 -6.669 -32.534 1.00 74.56 184 PHE A C 1
ATOM 1408 O O . PHE A 1 184 ? 26.102 -5.925 -32.604 1.00 74.56 184 PHE A O 1
ATOM 1415 N N . PHE A 1 185 ? 24.364 -6.717 -31.434 1.00 74.94 185 PHE A N 1
ATOM 1416 C CA . PHE A 1 185 ? 24.602 -5.863 -30.273 1.00 74.94 185 PHE A CA 1
ATOM 1417 C C . PHE A 1 185 ? 25.787 -6.390 -29.445 1.00 74.94 185 PHE A C 1
ATOM 1419 O O . PHE A 1 185 ? 25.984 -7.612 -29.362 1.00 74.94 185 PHE A O 1
ATOM 1426 N N . PRO A 1 186 ? 26.549 -5.504 -28.769 1.00 71.62 186 PRO A N 1
ATOM 1427 C CA . PRO A 1 186 ? 27.611 -5.908 -27.850 1.00 71.62 186 PRO A CA 1
ATOM 1428 C C . PRO A 1 186 ? 27.103 -6.884 -26.780 1.00 71.62 186 PRO A C 1
ATOM 1430 O O . PRO A 1 186 ? 26.005 -6.703 -26.250 1.00 71.62 186 PRO A O 1
ATOM 1433 N N . VAL A 1 187 ? 27.924 -7.875 -26.407 1.00 74.50 187 VAL A N 1
ATOM 1434 C CA . VAL A 1 187 ? 27.552 -8.984 -25.497 1.00 74.50 187 VAL A CA 1
ATOM 1435 C C . VAL A 1 187 ? 26.860 -8.494 -24.220 1.00 74.50 187 VAL A C 1
ATOM 1437 O O . VAL A 1 187 ? 25.775 -8.959 -23.893 1.00 74.50 187 VAL A O 1
ATOM 1440 N N . ARG A 1 188 ? 27.416 -7.473 -23.551 1.00 73.81 188 ARG A N 1
ATOM 1441 C CA . ARG A 1 188 ? 26.840 -6.904 -22.316 1.00 73.81 188 ARG A CA 1
ATOM 1442 C C . ARG A 1 188 ? 25.420 -6.358 -22.489 1.00 73.81 188 ARG A C 1
ATOM 1444 O O . ARG A 1 188 ? 24.619 -6.416 -21.560 1.00 73.81 188 ARG A O 1
ATOM 1451 N N . LEU A 1 189 ? 25.125 -5.761 -23.644 1.00 73.75 189 LEU A N 1
ATOM 1452 C CA . LEU A 1 189 ? 23.799 -5.216 -23.934 1.00 73.75 189 LEU A CA 1
ATOM 1453 C C . LEU A 1 189 ? 22.843 -6.341 -24.340 1.00 73.75 189 LEU A C 1
ATOM 1455 O O . LEU A 1 189 ? 21.704 -6.368 -23.879 1.00 73.75 189 LEU A O 1
ATOM 1459 N N . ARG A 1 190 ? 23.338 -7.301 -25.128 1.00 79.69 190 ARG A N 1
ATOM 1460 C CA . ARG A 1 190 ? 22.600 -8.505 -25.514 1.00 79.69 190 ARG A CA 1
ATOM 1461 C C . ARG A 1 190 ? 22.145 -9.305 -24.298 1.00 79.69 190 ARG A C 1
ATOM 1463 O O . ARG A 1 190 ? 20.973 -9.637 -24.229 1.00 79.69 190 ARG A O 1
ATOM 1470 N N . GLU A 1 191 ? 23.016 -9.548 -23.319 1.00 80.31 191 GLU A N 1
ATOM 1471 C CA . GLU A 1 191 ? 22.663 -10.252 -22.075 1.00 80.31 191 GLU A CA 1
ATOM 1472 C C . GLU A 1 191 ? 21.500 -9.561 -21.349 1.00 80.31 191 GLU A C 1
ATOM 1474 O O . GLU A 1 191 ? 20.499 -10.201 -21.030 1.00 80.31 191 GLU A O 1
ATOM 1479 N N . LYS A 1 192 ? 21.570 -8.234 -21.175 1.00 79.62 192 LYS A N 1
ATOM 1480 C CA . LYS A 1 192 ? 20.507 -7.458 -20.516 1.00 79.62 192 LYS A CA 1
ATOM 1481 C C . LYS A 1 192 ? 19.188 -7.462 -21.290 1.00 79.62 192 LYS A C 1
ATOM 1483 O O . LYS A 1 192 ? 18.135 -7.569 -20.673 1.00 79.62 192 LYS A O 1
ATOM 1488 N N . LEU A 1 193 ? 19.235 -7.329 -22.616 1.00 77.50 193 LEU A N 1
ATOM 1489 C CA . LEU A 1 193 ? 18.037 -7.284 -23.462 1.00 77.50 193 LEU A CA 1
ATOM 1490 C C . LEU A 1 193 ? 17.435 -8.673 -23.707 1.00 77.50 193 LEU A C 1
ATOM 1492 O O . LEU A 1 193 ? 16.221 -8.797 -23.849 1.00 77.50 193 LEU A O 1
ATOM 1496 N N . SER A 1 194 ? 18.254 -9.728 -23.699 1.00 76.50 194 SER A N 1
ATOM 1497 C CA . SER A 1 194 ? 17.803 -11.112 -23.888 1.00 76.50 194 SER A CA 1
ATOM 1498 C C . SER A 1 194 ? 16.839 -11.572 -22.793 1.00 76.50 194 SER A C 1
ATOM 1500 O O . SER A 1 194 ? 15.923 -12.342 -23.078 1.00 76.50 194 SER A O 1
ATOM 1502 N N . ALA A 1 195 ? 16.957 -11.012 -21.583 1.00 76.69 195 ALA A N 1
ATOM 1503 C CA . ALA A 1 195 ? 16.018 -11.232 -20.484 1.00 76.69 195 ALA A CA 1
ATOM 1504 C C . ALA A 1 195 ? 14.582 -10.766 -20.798 1.00 76.69 195 ALA A C 1
ATOM 1506 O O . ALA A 1 195 ? 13.653 -11.178 -20.115 1.00 76.69 195 ALA A O 1
ATOM 1507 N N . PHE A 1 196 ? 14.386 -9.920 -21.815 1.00 77.50 196 PHE A N 1
ATOM 1508 C CA . PHE A 1 196 ? 13.070 -9.416 -22.224 1.00 77.50 196 PHE A CA 1
ATOM 1509 C C . PHE A 1 196 ? 12.493 -10.133 -23.456 1.00 77.50 196 PHE A C 1
ATOM 1511 O O . PHE A 1 196 ? 11.350 -9.866 -23.834 1.00 77.50 196 PHE A O 1
ATOM 1518 N N . ARG A 1 197 ? 13.289 -11.011 -24.094 1.00 80.38 197 ARG A N 1
ATOM 1519 C CA . ARG A 1 197 ? 12.963 -11.775 -25.317 1.00 80.38 197 ARG A CA 1
ATOM 1520 C C . ARG A 1 197 ? 12.069 -10.994 -26.295 1.00 80.38 197 ARG A C 1
ATOM 1522 O O . ARG A 1 197 ? 10.989 -11.480 -26.633 1.00 80.38 197 ARG A O 1
ATOM 1529 N N . PRO A 1 198 ? 12.467 -9.777 -26.703 1.00 82.06 198 PRO A N 1
ATOM 1530 C CA . PRO A 1 198 ? 11.579 -8.917 -27.464 1.00 82.06 198 PRO A CA 1
ATOM 1531 C C . PRO A 1 198 ? 11.351 -9.514 -28.852 1.00 82.06 198 PRO A C 1
ATOM 1533 O O . PRO A 1 198 ? 12.306 -9.882 -29.539 1.00 82.06 198 PRO A O 1
ATOM 1536 N N . GLN A 1 199 ? 10.088 -9.614 -29.259 1.00 87.00 199 GLN A N 1
ATOM 1537 C CA . GLN A 1 199 ? 9.713 -10.062 -30.593 1.00 87.00 199 GLN A CA 1
ATOM 1538 C C . GLN A 1 199 ? 9.008 -8.945 -31.347 1.00 87.00 199 GLN A C 1
ATOM 1540 O O . GLN A 1 199 ? 8.031 -8.420 -30.830 1.00 87.00 199 GLN A O 1
ATOM 1545 N N . GLY A 1 200 ? 9.503 -8.575 -32.531 1.00 89.38 200 GLY A N 1
ATOM 1546 C CA . GLY A 1 200 ? 8.859 -7.582 -33.391 1.00 89.38 200 GLY A CA 1
ATOM 1547 C C . GLY A 1 200 ? 9.838 -6.815 -34.276 1.00 89.38 200 GLY A C 1
ATOM 1548 O O . GLY A 1 200 ? 10.927 -7.300 -34.595 1.00 89.38 200 GLY A O 1
ATOM 1549 N N . THR A 1 201 ? 9.452 -5.602 -34.663 1.00 91.88 201 THR A N 1
ATOM 1550 C CA . THR A 1 201 ? 10.168 -4.768 -35.631 1.00 91.88 201 THR A CA 1
ATOM 1551 C C . THR A 1 201 ? 10.475 -3.375 -35.094 1.00 91.88 201 THR A C 1
ATOM 1553 O O . THR A 1 201 ? 9.701 -2.786 -34.338 1.00 91.88 201 THR A O 1
ATOM 1556 N N . ILE A 1 202 ? 11.594 -2.814 -35.541 1.00 92.50 202 ILE A N 1
ATOM 1557 C CA . ILE A 1 202 ? 11.981 -1.427 -35.297 1.00 92.50 202 ILE A CA 1
ATOM 1558 C C . ILE A 1 202 ? 12.252 -0.720 -36.625 1.00 92.50 202 ILE A C 1
ATOM 1560 O O . ILE A 1 202 ? 13.019 -1.207 -37.454 1.00 92.50 202 ILE A O 1
ATOM 1564 N N . SER A 1 203 ? 11.656 0.454 -36.804 1.00 94.50 203 SER A N 1
ATOM 1565 C CA . SER A 1 203 ? 12.071 1.412 -37.833 1.00 94.50 203 SER A CA 1
ATOM 1566 C C . SER A 1 203 ? 12.756 2.573 -37.134 1.00 94.50 203 SER A C 1
ATOM 1568 O O . SER A 1 203 ? 12.237 3.078 -36.141 1.00 94.50 203 SER A O 1
ATOM 1570 N N . PHE A 1 204 ? 13.927 2.989 -37.600 1.00 94.56 204 PHE A N 1
ATOM 1571 C CA . PHE A 1 204 ? 14.703 4.041 -36.957 1.00 94.56 204 PHE A CA 1
ATOM 1572 C C . PHE A 1 204 ? 15.372 4.965 -37.969 1.00 94.56 204 PHE A C 1
ATOM 1574 O O . PHE A 1 204 ? 15.708 4.578 -39.086 1.00 94.56 204 PHE A O 1
ATOM 1581 N N . ASN A 1 205 ? 15.589 6.203 -37.547 1.00 96.06 205 ASN A N 1
ATOM 1582 C CA . ASN A 1 205 ? 16.358 7.208 -38.257 1.00 96.06 205 ASN A CA 1
ATOM 1583 C C . ASN A 1 205 ? 17.075 8.077 -37.225 1.00 96.06 205 ASN A C 1
ATOM 1585 O O . ASN A 1 205 ? 16.455 8.544 -36.270 1.00 96.06 205 ASN A O 1
ATOM 1589 N N . GLY A 1 206 ? 18.369 8.294 -37.396 1.00 95.06 206 GLY A N 1
ATOM 1590 C CA . GLY A 1 206 ? 19.138 9.089 -36.456 1.00 95.06 206 GLY A CA 1
ATOM 1591 C C . GLY A 1 206 ? 20.527 9.425 -36.946 1.00 95.06 206 GLY A C 1
ATOM 1592 O O . GLY A 1 206 ? 20.897 9.125 -38.078 1.00 95.06 206 GLY A O 1
ATOM 1593 N N . GLN A 1 207 ? 21.293 10.063 -36.075 1.00 94.94 207 GLN A N 1
ATOM 1594 C CA . GLN A 1 207 ? 22.647 10.517 -36.332 1.00 94.94 207 GLN A CA 1
ATOM 1595 C C . GLN A 1 207 ? 23.594 9.983 -35.265 1.00 94.94 207 GLN A C 1
ATOM 1597 O O . GLN A 1 207 ? 23.271 9.945 -34.079 1.00 94.94 207 GLN A O 1
ATOM 1602 N N . ILE A 1 208 ? 24.789 9.610 -35.703 1.00 92.12 208 ILE A N 1
ATOM 1603 C CA . ILE A 1 208 ? 25.932 9.258 -34.873 1.00 92.12 208 ILE A CA 1
ATOM 1604 C C . ILE A 1 208 ? 27.028 10.265 -35.205 1.00 92.12 208 ILE A C 1
ATOM 1606 O O . ILE A 1 208 ? 27.434 10.382 -36.361 1.00 92.12 208 ILE A O 1
ATOM 1610 N N . TYR A 1 209 ? 27.499 11.011 -34.213 1.00 92.69 209 TYR A N 1
ATOM 1611 C CA . TYR A 1 209 ? 28.442 12.101 -34.436 1.00 92.69 209 TYR A CA 1
ATOM 1612 C C . TYR A 1 209 ? 29.468 12.214 -33.312 1.00 92.69 209 TYR A C 1
ATOM 1614 O O . TYR A 1 209 ? 29.226 11.829 -32.167 1.00 92.69 209 TYR A O 1
ATOM 1622 N N . GLY A 1 210 ? 30.630 12.769 -33.636 1.00 89.25 210 GLY A N 1
ATOM 1623 C CA . GLY A 1 210 ? 31.715 12.946 -32.681 1.00 89.25 210 GLY A CA 1
ATOM 1624 C C . GLY A 1 210 ? 32.853 13.778 -33.252 1.00 89.25 210 GLY A C 1
ATOM 1625 O O . GLY A 1 210 ? 32.947 13.973 -34.462 1.00 89.25 210 GLY A O 1
ATOM 1626 N N . ASP A 1 211 ? 33.711 14.260 -32.357 1.00 84.06 211 ASP A N 1
ATOM 1627 C CA . ASP A 1 211 ? 34.907 15.042 -32.694 1.00 84.06 211 ASP A CA 1
ATOM 1628 C C . ASP A 1 211 ? 36.181 14.168 -32.724 1.00 84.06 211 ASP A C 1
ATOM 1630 O O . ASP A 1 211 ? 37.268 14.659 -32.986 1.00 84.06 211 ASP A O 1
ATOM 1634 N N . ASP A 1 212 ? 36.077 12.871 -32.418 1.00 77.25 212 ASP A N 1
ATOM 1635 C CA . ASP A 1 212 ? 37.168 11.900 -32.553 1.00 77.25 212 ASP A CA 1
ATOM 1636 C C . ASP A 1 212 ? 36.584 10.486 -32.677 1.00 77.25 212 ASP A C 1
ATOM 1638 O O . ASP A 1 212 ? 35.788 10.061 -31.832 1.00 77.25 212 ASP A O 1
ATOM 1642 N N . VAL A 1 213 ? 36.996 9.745 -33.708 1.00 70.56 213 VAL A N 1
ATOM 1643 C CA . VAL A 1 213 ? 36.602 8.347 -33.969 1.00 70.56 213 VAL A CA 1
ATOM 1644 C C . VAL A 1 213 ? 37.063 7.402 -32.847 1.00 70.56 213 VAL A C 1
ATOM 1646 O O . VAL A 1 213 ? 36.487 6.331 -32.669 1.00 70.56 213 VAL A O 1
ATOM 1649 N N . LYS A 1 214 ? 38.074 7.789 -32.054 1.00 69.94 214 LYS A N 1
ATOM 1650 C CA . LYS A 1 214 ? 38.572 6.996 -30.913 1.00 69.94 214 LYS A CA 1
ATOM 1651 C C . LYS A 1 214 ? 37.699 7.117 -29.666 1.00 69.94 214 LYS A C 1
ATOM 1653 O O . LYS A 1 214 ? 37.756 6.258 -28.785 1.00 69.94 214 LYS A O 1
ATOM 1658 N N . SER A 1 215 ? 36.927 8.195 -29.563 1.00 76.19 215 SER A N 1
ATOM 1659 C CA . SER A 1 215 ? 36.025 8.432 -28.439 1.00 76.19 215 SER A CA 1
ATOM 1660 C C . SER A 1 215 ? 34.676 7.750 -28.669 1.00 76.19 215 SER A C 1
ATOM 1662 O O . SER A 1 215 ? 34.293 7.466 -29.804 1.00 76.19 215 SER A O 1
ATOM 1664 N N . ALA A 1 216 ? 33.936 7.474 -27.592 1.00 79.38 216 ALA A N 1
ATOM 1665 C CA . ALA A 1 216 ? 32.563 7.005 -27.741 1.00 79.38 216 ALA A CA 1
ATOM 1666 C C . ALA A 1 216 ? 31.752 8.037 -28.559 1.00 79.38 216 ALA A C 1
ATOM 1668 O O . ALA A 1 216 ? 31.903 9.235 -28.316 1.00 79.38 216 ALA A O 1
ATOM 1669 N N . PRO A 1 217 ? 30.903 7.614 -29.508 1.00 87.06 217 PRO A N 1
ATOM 1670 C CA . PRO A 1 217 ? 30.079 8.538 -30.280 1.00 87.06 217 PRO A CA 1
ATOM 1671 C C . PRO A 1 217 ? 28.966 9.158 -29.433 1.00 87.06 217 PRO A C 1
ATOM 1673 O O . PRO A 1 217 ? 28.404 8.506 -28.547 1.00 87.06 217 PRO A O 1
ATOM 1676 N N . ALA A 1 218 ? 28.585 10.391 -29.765 1.00 91.62 218 ALA A N 1
ATOM 1677 C CA . ALA A 1 218 ? 27.255 10.890 -29.447 1.00 91.62 218 ALA A CA 1
ATOM 1678 C C . ALA A 1 218 ? 26.242 10.323 -30.449 1.00 91.62 218 ALA A C 1
ATOM 1680 O O . ALA A 1 218 ? 26.583 10.037 -31.600 1.00 91.62 218 ALA A O 1
ATOM 1681 N N . PHE A 1 219 ? 24.996 10.167 -30.016 1.00 93.00 219 PHE A N 1
ATOM 1682 C CA . PHE A 1 219 ? 23.923 9.708 -30.887 1.00 93.00 219 PHE A CA 1
ATOM 1683 C C . PHE A 1 219 ? 22.605 10.414 -30.595 1.00 93.00 219 PHE A C 1
ATOM 1685 O O . PHE A 1 219 ? 22.359 10.835 -29.463 1.00 93.00 219 PHE A O 1
ATOM 1692 N N . ASP A 1 220 ? 21.758 10.488 -31.616 1.00 95.12 220 ASP A N 1
ATOM 1693 C CA . ASP A 1 220 ? 20.381 10.970 -31.547 1.00 95.12 220 ASP A CA 1
ATOM 1694 C C . ASP A 1 220 ? 19.526 10.168 -32.536 1.00 95.12 220 ASP A C 1
ATOM 1696 O O . ASP A 1 220 ? 19.805 10.167 -33.733 1.00 95.12 220 ASP A O 1
ATOM 1700 N N . PHE A 1 221 ? 18.530 9.438 -32.042 1.00 94.69 221 PHE A N 1
ATOM 1701 C CA . PHE A 1 221 ? 17.675 8.559 -32.833 1.00 94.69 221 PHE A CA 1
ATOM 1702 C C . PHE A 1 221 ? 16.200 8.843 -32.581 1.00 94.69 221 PHE A C 1
ATOM 1704 O O . PHE A 1 221 ? 15.761 8.970 -31.439 1.00 94.69 221 PHE A O 1
ATOM 1711 N N . SER A 1 222 ? 15.420 8.816 -33.657 1.00 96.62 222 SER A N 1
ATOM 1712 C CA . SER A 1 222 ? 13.974 8.634 -33.642 1.00 96.62 222 SER A CA 1
ATOM 1713 C C . SER A 1 222 ? 13.644 7.229 -34.139 1.00 96.62 222 SER A C 1
ATOM 1715 O O . SER A 1 222 ? 14.279 6.717 -35.064 1.00 96.62 222 SER A O 1
ATOM 1717 N N . SER A 1 223 ? 12.696 6.551 -33.504 1.00 94.75 223 SER A N 1
ATOM 1718 C CA . SER A 1 223 ? 12.310 5.191 -33.871 1.00 94.75 223 SER A CA 1
ATOM 1719 C C . SER A 1 223 ? 10.828 4.938 -33.647 1.00 94.75 223 SER A C 1
ATOM 1721 O O . SER A 1 223 ? 10.251 5.423 -32.680 1.00 94.75 223 SER A O 1
ATOM 1723 N N . THR A 1 224 ? 10.226 4.119 -34.498 1.00 95.69 224 THR A N 1
ATOM 1724 C CA . THR A 1 224 ? 8.914 3.515 -34.265 1.00 95.69 224 THR A CA 1
ATOM 1725 C C . THR A 1 224 ? 9.142 2.078 -33.825 1.00 95.69 224 THR A C 1
ATOM 1727 O O . THR A 1 224 ? 9.781 1.293 -34.528 1.00 95.69 224 THR A O 1
ATOM 1730 N N . LEU A 1 225 ? 8.666 1.758 -32.625 1.00 93.06 225 LEU A N 1
ATOM 1731 C CA . LEU A 1 225 ? 8.804 0.446 -32.006 1.00 93.06 225 LEU A CA 1
ATOM 1732 C C . LEU A 1 225 ? 7.493 -0.317 -32.164 1.00 93.06 225 LEU A C 1
ATOM 1734 O O . LEU A 1 225 ? 6.443 0.221 -31.813 1.00 93.06 225 LEU A O 1
ATOM 1738 N N . TYR A 1 226 ? 7.567 -1.561 -32.630 1.00 93.50 226 TYR A N 1
ATOM 1739 C CA . TYR A 1 226 ? 6.454 -2.503 -32.608 1.00 93.50 226 TYR A CA 1
ATOM 1740 C C . TYR A 1 226 ? 6.939 -3.856 -32.086 1.00 93.50 226 TYR A C 1
ATOM 1742 O O . TYR A 1 226 ? 7.802 -4.477 -32.706 1.00 93.50 226 TYR A O 1
ATOM 1750 N N . PHE A 1 227 ? 6.411 -4.309 -30.948 1.00 89.00 227 PHE A N 1
ATOM 1751 C CA . PHE A 1 227 ? 6.709 -5.629 -30.394 1.00 89.00 227 PHE A CA 1
ATOM 1752 C C . PHE A 1 227 ? 5.433 -6.466 -30.265 1.00 89.00 227 PHE A C 1
ATOM 1754 O O . PHE A 1 227 ? 4.533 -6.116 -29.504 1.00 89.00 227 PHE A O 1
ATOM 1761 N N . ASP A 1 228 ? 5.393 -7.606 -30.957 1.00 85.00 228 ASP A N 1
ATOM 1762 C CA . ASP A 1 228 ? 4.327 -8.609 -30.868 1.00 85.00 228 ASP A CA 1
ATOM 1763 C C . ASP A 1 228 ? 4.212 -9.156 -29.445 1.00 85.00 228 ASP A C 1
ATOM 1765 O O . ASP A 1 228 ? 3.125 -9.368 -28.906 1.00 85.00 228 ASP A O 1
ATOM 1769 N N . THR A 1 229 ? 5.362 -9.446 -28.831 1.00 82.75 229 THR A N 1
ATOM 1770 C CA . THR A 1 229 ? 5.443 -9.948 -27.462 1.00 82.75 229 THR A CA 1
ATOM 1771 C C . THR A 1 229 ? 6.725 -9.469 -26.787 1.00 82.75 229 THR A C 1
ATOM 1773 O O . THR A 1 229 ? 7.824 -9.614 -27.327 1.00 82.75 229 THR A O 1
ATOM 1776 N N . LEU A 1 230 ? 6.586 -8.946 -25.568 1.00 80.94 230 LEU A N 1
ATOM 1777 C CA . LEU A 1 230 ? 7.687 -8.663 -24.648 1.00 80.94 230 LEU A CA 1
ATOM 1778 C C . LEU A 1 230 ? 7.491 -9.504 -23.383 1.00 80.94 230 LEU A C 1
ATOM 1780 O O . LEU A 1 230 ? 6.463 -9.396 -22.712 1.00 80.94 230 LEU A O 1
ATOM 1784 N N . CYS A 1 231 ? 8.465 -10.353 -23.053 1.00 74.94 231 CYS A N 1
ATOM 1785 C CA . CYS A 1 231 ? 8.370 -11.293 -21.936 1.00 74.94 231 CYS A CA 1
ATOM 1786 C C . CYS A 1 231 ? 9.540 -11.086 -20.978 1.00 74.94 231 CYS A C 1
ATOM 1788 O O . CYS A 1 231 ? 10.688 -11.250 -21.370 1.00 74.94 231 CYS A O 1
ATOM 1790 N N . VAL A 1 232 ? 9.265 -10.783 -19.711 1.00 68.12 232 VAL A N 1
ATOM 1791 C CA . VAL A 1 232 ? 10.323 -10.609 -18.704 1.00 68.12 232 VAL A CA 1
ATOM 1792 C C . VAL A 1 232 ? 10.668 -11.967 -18.093 1.00 68.12 232 VAL A C 1
ATOM 1794 O O . VAL A 1 232 ? 9.832 -12.567 -17.419 1.00 68.12 232 VAL A O 1
ATOM 1797 N N . ASP A 1 233 ? 11.888 -12.458 -18.318 1.00 60.88 233 ASP A N 1
ATOM 1798 C CA . ASP A 1 233 ? 12.337 -13.756 -17.807 1.00 60.88 233 ASP A CA 1
ATOM 1799 C C . ASP A 1 233 ? 12.210 -13.824 -16.271 1.00 60.88 233 ASP A C 1
ATOM 1801 O O . ASP A 1 233 ? 12.513 -12.868 -15.551 1.00 60.88 233 ASP A O 1
ATOM 1805 N N . GLY A 1 234 ? 11.698 -14.946 -15.764 1.00 58.62 234 GLY A N 1
ATOM 1806 C CA . GLY A 1 234 ? 11.383 -15.133 -14.342 1.00 58.62 234 GLY A CA 1
ATOM 1807 C C . GLY A 1 234 ? 10.095 -14.462 -13.832 1.00 58.62 234 GLY A C 1
ATOM 1808 O O . GLY A 1 234 ? 9.792 -14.594 -12.646 1.00 58.62 234 GLY A O 1
ATOM 1809 N N . LYS A 1 235 ? 9.311 -13.775 -14.679 1.00 62.19 235 LYS A N 1
ATOM 1810 C CA . LYS A 1 235 ? 7.978 -13.244 -14.329 1.00 62.19 235 LYS A CA 1
ATOM 1811 C C . LYS A 1 235 ? 6.912 -13.728 -15.317 1.00 62.19 235 LYS A C 1
ATOM 1813 O O . LYS A 1 235 ? 7.169 -13.864 -16.504 1.00 62.19 235 LYS A O 1
ATOM 1818 N N . GLN A 1 236 ? 5.691 -13.959 -14.833 1.00 64.25 236 GLN A N 1
ATOM 1819 C CA . GLN A 1 236 ? 4.565 -14.426 -15.662 1.00 64.25 236 GLN A CA 1
ATOM 1820 C C . GLN A 1 236 ? 3.936 -13.331 -16.546 1.00 64.25 236 GLN A C 1
ATOM 1822 O O . GLN A 1 236 ? 3.009 -13.614 -17.297 1.00 64.25 236 GLN A O 1
ATOM 1827 N N . MET A 1 237 ? 4.441 -12.095 -16.502 1.00 71.00 237 MET A N 1
ATOM 1828 C CA . MET A 1 237 ? 3.892 -10.974 -17.264 1.00 71.00 237 MET A CA 1
ATOM 1829 C C . MET A 1 237 ? 4.380 -10.995 -18.717 1.00 71.00 237 MET A C 1
ATOM 1831 O O . MET A 1 237 ? 5.585 -11.025 -18.983 1.00 71.00 237 MET A O 1
ATOM 1835 N N . ARG A 1 238 ? 3.429 -10.932 -19.653 1.00 78.88 238 ARG A N 1
ATOM 1836 C CA . ARG A 1 238 ? 3.685 -10.762 -21.088 1.00 78.88 238 ARG A CA 1
ATOM 1837 C C . ARG A 1 238 ? 2.948 -9.528 -21.569 1.00 78.88 238 ARG A C 1
ATOM 1839 O O . ARG A 1 238 ? 1.768 -9.375 -21.270 1.00 78.88 238 ARG A O 1
ATOM 1846 N N . LEU A 1 239 ? 3.659 -8.672 -22.286 1.00 85.00 239 LEU A N 1
ATOM 1847 C CA . LEU A 1 239 ? 3.071 -7.541 -22.986 1.00 85.00 239 LEU A CA 1
ATOM 1848 C C . LEU A 1 239 ? 2.872 -7.931 -24.448 1.00 85.00 239 LEU A C 1
ATOM 1850 O O . LEU A 1 239 ? 3.775 -8.525 -25.038 1.00 85.00 239 LEU A O 1
ATOM 1854 N N . HIS A 1 240 ? 1.715 -7.598 -25.006 1.00 88.88 240 HIS A N 1
ATOM 1855 C CA . HIS A 1 240 ? 1.324 -7.876 -26.384 1.00 88.88 240 HIS A CA 1
ATOM 1856 C C . HIS A 1 240 ? 1.023 -6.579 -27.129 1.00 88.88 240 HIS A C 1
ATOM 1858 O O . HIS A 1 240 ? 0.561 -5.613 -26.520 1.00 88.88 240 HIS A O 1
ATOM 1864 N N . ASP A 1 241 ? 1.246 -6.572 -28.443 1.00 90.81 241 ASP A N 1
ATOM 1865 C CA . ASP A 1 241 ? 0.968 -5.421 -29.311 1.00 90.81 241 ASP A CA 1
ATOM 1866 C C . ASP A 1 241 ? 1.594 -4.111 -28.786 1.00 90.81 241 ASP A C 1
ATOM 1868 O O . ASP A 1 241 ? 0.955 -3.056 -28.792 1.00 90.81 241 ASP A O 1
ATOM 1872 N N . PHE A 1 242 ? 2.829 -4.164 -28.273 1.00 92.75 242 PHE A N 1
ATOM 1873 C CA . PHE A 1 242 ? 3.502 -2.962 -27.791 1.00 92.75 242 PHE A CA 1
ATOM 1874 C C . PHE A 1 242 ? 3.838 -2.064 -28.980 1.00 92.75 242 PHE A C 1
ATOM 1876 O O . PHE A 1 242 ? 4.564 -2.471 -29.885 1.00 92.75 242 PHE A O 1
ATOM 1883 N N . SER A 1 243 ? 3.379 -0.820 -28.946 1.00 95.06 243 SER A N 1
ATOM 1884 C CA . SER A 1 243 ? 3.736 0.205 -29.921 1.00 95.06 243 SER A CA 1
ATOM 1885 C C . SER A 1 243 ? 4.121 1.498 -29.221 1.00 95.06 243 SER A C 1
ATOM 1887 O O . SER A 1 243 ? 3.429 1.920 -28.293 1.00 95.06 243 SER A O 1
ATOM 1889 N N . ALA A 1 244 ? 5.192 2.147 -29.673 1.00 96.81 244 ALA A N 1
ATOM 1890 C CA . ALA A 1 244 ? 5.566 3.477 -29.203 1.00 96.81 244 ALA A CA 1
ATOM 1891 C C . ALA A 1 244 ? 6.438 4.204 -30.230 1.00 96.81 244 ALA A C 1
ATOM 1893 O O . ALA A 1 244 ? 7.253 3.590 -30.923 1.00 96.81 244 ALA A O 1
ATOM 1894 N N . THR A 1 245 ? 6.342 5.531 -30.249 1.00 97.50 245 THR A N 1
ATOM 1895 C CA . THR A 1 245 ? 7.357 6.381 -30.873 1.00 97.50 245 THR A CA 1
ATOM 1896 C C . THR A 1 245 ? 8.441 6.674 -29.840 1.00 97.50 245 THR A C 1
ATOM 1898 O O . THR A 1 245 ? 8.162 7.191 -28.760 1.00 97.50 245 THR A O 1
ATOM 1901 N N . CYS A 1 246 ? 9.681 6.323 -30.155 1.00 96.19 246 CYS A N 1
ATOM 1902 C CA . CYS A 1 246 ? 10.851 6.470 -29.306 1.00 96.19 246 CYS A CA 1
ATOM 1903 C C . CYS A 1 246 ? 11.766 7.576 -29.838 1.00 96.19 246 CYS A C 1
ATOM 1905 O O . CYS A 1 246 ? 12.038 7.650 -31.034 1.00 96.19 246 CYS A O 1
ATOM 1907 N N . MET A 1 247 ? 12.274 8.418 -28.947 1.00 96.81 247 MET A N 1
ATOM 1908 C CA . MET A 1 247 ? 13.398 9.309 -29.216 1.00 96.81 247 MET A CA 1
ATOM 1909 C C . MET A 1 247 ? 14.468 9.057 -28.163 1.00 96.81 247 MET A C 1
ATOM 1911 O O . MET A 1 247 ? 14.163 9.119 -26.972 1.00 96.81 247 MET A O 1
ATOM 1915 N N . ALA A 1 248 ? 15.701 8.787 -28.568 1.00 95.06 248 ALA A N 1
ATOM 1916 C CA . ALA A 1 248 ? 16.791 8.515 -27.644 1.00 95.06 248 ALA A CA 1
ATOM 1917 C C . ALA A 1 248 ? 18.073 9.201 -28.099 1.00 95.06 248 ALA A C 1
ATOM 1919 O O . ALA A 1 248 ? 18.460 9.096 -29.260 1.00 95.06 248 ALA A O 1
ATOM 1920 N N . GLY A 1 249 ? 18.768 9.840 -27.166 1.00 93.69 249 GLY A N 1
ATOM 1921 C CA . GLY A 1 249 ? 20.049 10.466 -27.449 1.00 93.69 249 GLY A CA 1
ATOM 1922 C C . GLY A 1 249 ? 20.974 10.456 -26.248 1.00 93.69 249 GLY A C 1
ATOM 1923 O O . GLY A 1 249 ? 20.535 10.365 -25.099 1.00 93.69 249 GLY A O 1
ATOM 1924 N N . ALA A 1 250 ? 22.273 10.516 -26.517 1.00 91.94 250 ALA A N 1
ATOM 1925 C CA . ALA A 1 250 ? 23.300 10.622 -25.493 1.00 91.94 250 ALA A CA 1
ATOM 1926 C C . ALA A 1 250 ? 24.544 11.319 -26.042 1.00 91.94 250 ALA A C 1
ATOM 1928 O O . ALA A 1 250 ? 24.900 11.162 -27.210 1.00 91.94 250 ALA A O 1
ATOM 1929 N N . LYS A 1 251 ? 25.254 12.032 -25.162 1.00 89.31 251 LYS A N 1
ATOM 1930 C CA . LYS A 1 251 ? 26.572 12.596 -25.458 1.00 89.31 251 LYS A CA 1
ATOM 1931 C C . LYS A 1 251 ? 27.596 12.093 -24.433 1.00 89.31 251 LYS A C 1
ATOM 1933 O O . LYS A 1 251 ? 27.437 12.370 -23.243 1.00 89.31 251 LYS A O 1
ATOM 1938 N N . PRO A 1 252 ? 28.643 11.364 -24.851 1.00 83.06 252 PRO A N 1
ATOM 1939 C CA . PRO A 1 252 ? 29.685 10.912 -23.937 1.00 83.06 252 PRO A CA 1
ATOM 1940 C C . PRO A 1 252 ? 30.351 12.081 -23.204 1.00 83.06 252 PRO A C 1
ATOM 1942 O O . PRO A 1 252 ? 30.474 13.184 -23.734 1.00 83.06 252 PRO A O 1
ATOM 1945 N N . GLY A 1 253 ? 30.733 11.847 -21.947 1.00 81.69 253 GLY A N 1
ATOM 1946 C CA . GLY A 1 253 ? 31.268 12.883 -21.056 1.00 81.69 253 GLY A CA 1
ATOM 1947 C C . GLY A 1 253 ? 30.220 13.842 -20.473 1.00 81.69 253 GLY A C 1
ATOM 1948 O O . GLY A 1 253 ? 30.543 14.570 -19.542 1.00 81.69 253 GLY A O 1
ATOM 1949 N N . ASN A 1 254 ? 28.967 13.813 -20.949 1.00 84.44 254 ASN A N 1
ATOM 1950 C CA . ASN A 1 254 ? 27.857 14.576 -20.380 1.00 84.44 254 ASN A CA 1
ATOM 1951 C C . ASN A 1 254 ? 26.693 13.641 -19.990 1.00 84.44 254 ASN A C 1
ATOM 1953 O O . ASN A 1 254 ? 25.802 13.391 -20.804 1.00 84.44 254 ASN A O 1
ATOM 1957 N N . PRO A 1 255 ? 26.662 13.129 -18.744 1.00 78.56 255 PRO A N 1
ATOM 1958 C CA . PRO A 1 255 ? 25.575 12.277 -18.262 1.00 78.56 255 PRO A CA 1
ATOM 1959 C C . PRO A 1 255 ? 24.184 12.918 -18.362 1.00 78.56 255 PRO A C 1
ATOM 1961 O O . PRO A 1 255 ? 23.204 12.188 -18.508 1.00 78.56 255 PRO A O 1
ATOM 1964 N N . GLU A 1 256 ? 24.090 14.253 -18.312 1.00 84.56 256 GLU A N 1
ATOM 1965 C CA . GLU A 1 256 ? 22.824 14.991 -18.417 1.00 84.56 256 GLU A CA 1
ATOM 1966 C C . GLU A 1 256 ? 22.261 15.010 -19.842 1.00 84.56 256 GLU A C 1
ATOM 1968 O O . GLU A 1 256 ? 21.058 15.176 -20.032 1.00 84.56 256 GLU A O 1
ATOM 1973 N N . ALA A 1 257 ? 23.110 14.786 -20.849 1.00 87.62 257 ALA A N 1
ATOM 1974 C CA . ALA A 1 257 ? 22.693 14.729 -22.246 1.00 87.62 257 ALA A CA 1
ATOM 1975 C C . ALA A 1 257 ? 21.940 13.438 -22.602 1.00 87.62 257 ALA A C 1
ATOM 1977 O O . ALA A 1 257 ? 21.402 13.345 -23.703 1.00 87.62 257 ALA A O 1
ATOM 1978 N N . PHE A 1 258 ? 21.913 12.438 -21.711 1.00 91.50 258 PHE A N 1
ATOM 1979 C CA . PHE A 1 258 ? 21.111 11.240 -21.930 1.00 91.50 258 PHE A CA 1
ATOM 1980 C C . PHE A 1 258 ? 19.621 11.554 -21.798 1.00 91.50 258 PHE A C 1
ATOM 1982 O O . PHE A 1 258 ? 19.167 12.021 -20.746 1.00 91.50 258 PHE A O 1
ATOM 1989 N N . TYR A 1 259 ? 18.859 11.211 -22.832 1.00 94.81 259 TYR A N 1
ATOM 1990 C CA . TYR A 1 259 ? 17.406 11.228 -22.805 1.00 94.81 259 TYR A CA 1
ATOM 1991 C C . TYR A 1 259 ? 16.826 10.012 -23.533 1.00 94.81 259 TYR A C 1
ATOM 1993 O O . TYR A 1 259 ? 17.391 9.524 -24.511 1.00 94.81 259 TYR A O 1
ATOM 2001 N N . LEU A 1 260 ? 15.669 9.548 -23.069 1.00 95.19 260 LEU A N 1
ATOM 2002 C CA . LEU A 1 260 ? 14.830 8.569 -23.755 1.00 95.19 260 LEU A CA 1
ATOM 2003 C C . LEU A 1 260 ? 13.374 8.986 -23.575 1.00 95.19 260 LEU A C 1
ATOM 2005 O O . LEU A 1 260 ? 12.907 9.134 -22.451 1.00 95.19 260 LEU A O 1
ATOM 2009 N N . LYS A 1 261 ? 12.649 9.190 -24.667 1.00 97.19 261 LYS A N 1
ATOM 2010 C CA . LYS A 1 261 ? 11.245 9.594 -24.663 1.00 97.19 261 LYS A CA 1
ATOM 2011 C C . LYS A 1 261 ? 10.431 8.582 -25.452 1.00 97.19 261 LYS A C 1
ATOM 2013 O O . LYS A 1 261 ? 10.681 8.395 -26.634 1.00 97.19 261 LYS A O 1
ATOM 2018 N N . LEU A 1 262 ? 9.451 7.971 -24.804 1.00 97.00 262 LEU A N 1
ATOM 2019 C CA . LEU A 1 262 ? 8.415 7.158 -25.423 1.00 97.00 262 LEU A CA 1
ATOM 2020 C C . LEU A 1 262 ? 7.127 7.978 -25.456 1.00 97.00 262 LEU A C 1
ATOM 2022 O O . LEU A 1 262 ? 6.622 8.386 -24.411 1.00 97.00 262 LEU A O 1
ATOM 2026 N N . THR A 1 263 ? 6.598 8.232 -26.644 1.00 97.12 263 THR A N 1
ATOM 2027 C CA . THR A 1 263 ? 5.285 8.849 -26.858 1.00 97.12 263 THR A CA 1
ATOM 2028 C C . THR A 1 263 ? 4.354 7.865 -27.537 1.00 97.12 263 THR A C 1
ATOM 2030 O O . THR A 1 263 ? 4.816 6.972 -28.245 1.00 97.12 263 THR A O 1
ATOM 2033 N N . GLU A 1 264 ? 3.047 8.052 -27.343 1.00 95.81 264 GLU A N 1
ATOM 2034 C CA . GLU A 1 264 ? 2.023 7.174 -27.926 1.00 95.81 264 GLU A CA 1
ATOM 2035 C C . GLU A 1 264 ? 2.232 5.702 -27.534 1.00 95.81 264 GLU A C 1
ATOM 2037 O O . GLU A 1 264 ? 1.965 4.798 -28.321 1.00 95.81 264 GLU A O 1
ATOM 2042 N N . LEU A 1 265 ? 2.727 5.466 -26.312 1.00 96.25 265 LEU A N 1
ATOM 2043 C CA . LEU A 1 265 ? 2.900 4.123 -25.776 1.00 96.25 265 LEU A CA 1
ATOM 2044 C C . LEU A 1 265 ? 1.525 3.477 -25.674 1.00 96.25 265 LEU A C 1
ATOM 2046 O O . LEU A 1 265 ? 0.624 4.038 -25.049 1.00 96.25 265 LEU A O 1
ATOM 2050 N N . LYS A 1 266 ? 1.388 2.300 -26.275 1.00 95.62 266 LYS A N 1
ATOM 2051 C CA . LYS A 1 266 ? 0.230 1.420 -26.150 1.00 95.62 266 LYS A CA 1
ATOM 2052 C C . LYS A 1 266 ? 0.721 -0.007 -26.039 1.00 95.62 266 LYS A C 1
ATOM 2054 O O . LYS A 1 266 ? 1.652 -0.387 -26.740 1.00 95.62 266 LYS A O 1
ATOM 2059 N N . THR A 1 267 ? 0.121 -0.783 -25.156 1.00 93.00 267 THR A N 1
ATOM 2060 C CA . THR A 1 267 ? 0.381 -2.215 -25.060 1.00 93.00 267 THR A CA 1
ATOM 2061 C C . THR A 1 267 ? -0.793 -2.893 -24.390 1.00 93.00 267 THR A C 1
ATOM 2063 O O . THR A 1 267 ? -1.419 -2.330 -23.493 1.00 93.00 267 THR A O 1
ATOM 2066 N N . LYS A 1 268 ? -1.056 -4.129 -24.787 1.00 90.62 268 LYS A N 1
ATOM 2067 C CA . LYS A 1 268 ? -1.948 -5.021 -24.060 1.00 90.62 268 LYS A CA 1
ATOM 2068 C C . LYS A 1 268 ? -1.147 -5.835 -23.053 1.00 90.62 268 LYS A C 1
ATOM 2070 O O . LYS A 1 268 ? 0.031 -6.123 -23.278 1.00 90.62 268 LYS A O 1
ATOM 2075 N N . ILE A 1 269 ? -1.774 -6.169 -21.940 1.00 83.19 269 ILE A N 1
ATOM 2076 C CA . ILE A 1 269 ? -1.297 -7.177 -20.986 1.00 83.19 269 ILE A CA 1
ATOM 2077 C C . ILE A 1 269 ? -2.128 -8.450 -21.226 1.00 83.19 269 ILE A C 1
ATOM 2079 O O . ILE A 1 269 ? -2.729 -8.565 -22.293 1.00 83.19 269 ILE A O 1
ATOM 2083 N N . GLN A 1 270 ? -2.131 -9.437 -20.329 1.00 72.94 270 GLN A N 1
ATOM 2084 C CA . GLN A 1 270 ? -2.702 -10.749 -20.631 1.00 72.94 270 GLN A CA 1
ATOM 2085 C C . GLN A 1 270 ? -4.226 -10.718 -20.811 1.00 72.94 270 GLN A C 1
ATOM 2087 O O . GLN A 1 270 ? -4.679 -10.577 -21.925 1.00 72.94 270 GLN A O 1
ATOM 2092 N N . HIS A 1 271 ? -5.082 -10.860 -19.826 1.00 73.44 271 HIS A N 1
ATOM 2093 C CA . HIS A 1 271 ? -6.530 -11.003 -19.990 1.00 73.44 271 HIS A CA 1
ATOM 2094 C C . HIS A 1 271 ? -7.269 -9.680 -20.323 1.00 73.44 271 HIS A C 1
ATOM 2096 O O . HIS A 1 271 ? -8.105 -9.221 -19.546 1.00 73.44 271 HIS A O 1
ATOM 2102 N N . ASN A 1 272 ? -7.006 -9.104 -21.507 1.00 74.12 272 ASN A N 1
ATOM 2103 C CA . ASN A 1 272 ? -7.570 -7.853 -22.054 1.00 74.12 272 ASN A CA 1
ATOM 2104 C C . ASN A 1 272 ? -7.177 -6.558 -21.320 1.00 74.12 272 ASN A C 1
ATOM 2106 O O . ASN A 1 272 ? -7.784 -5.514 -21.565 1.00 74.12 272 ASN A O 1
ATOM 2110 N N . GLY A 1 273 ? -6.159 -6.587 -20.457 1.00 84.12 273 GLY A N 1
ATOM 2111 C CA . GLY A 1 273 ? -5.615 -5.357 -19.891 1.00 84.12 273 GLY A CA 1
ATOM 2112 C C . GLY A 1 273 ? -4.951 -4.479 -20.956 1.00 84.12 273 GLY A C 1
ATOM 2113 O O . GLY A 1 273 ? -4.335 -4.989 -21.891 1.00 84.12 273 GLY A O 1
ATOM 2114 N N . GLU A 1 274 ? -5.033 -3.159 -20.812 1.00 91.00 274 GLU A N 1
ATOM 2115 C CA . GLU A 1 274 ? -4.381 -2.190 -21.707 1.00 91.00 274 GLU A CA 1
ATOM 2116 C C . GLU A 1 274 ? -3.598 -1.165 -20.885 1.00 91.00 274 GLU A C 1
ATOM 2118 O O . GLU A 1 274 ? -4.061 -0.725 -19.832 1.00 91.00 274 GLU A O 1
ATOM 2123 N N . ILE A 1 275 ? -2.412 -0.776 -21.354 1.00 93.38 275 ILE A N 1
ATOM 2124 C CA . ILE A 1 275 ? -1.631 0.352 -20.838 1.00 93.38 275 ILE A CA 1
ATOM 2125 C C . ILE A 1 275 ? -1.422 1.338 -21.984 1.00 93.38 275 ILE A C 1
ATOM 2127 O O . ILE A 1 275 ? -0.931 0.965 -23.050 1.00 93.38 275 ILE A O 1
ATOM 2131 N N . THR A 1 276 ? -1.731 2.608 -21.741 1.00 96.88 276 THR A N 1
ATOM 2132 C CA . THR A 1 276 ? -1.475 3.709 -22.672 1.00 96.88 276 THR A CA 1
ATOM 2133 C C . THR A 1 276 ? -0.753 4.858 -21.980 1.00 96.88 276 THR A C 1
ATOM 2135 O O . THR A 1 276 ? -0.891 5.041 -20.772 1.00 96.88 276 THR A O 1
ATOM 2138 N N . GLY A 1 277 ? 0.016 5.656 -22.722 1.00 97.56 277 GLY A N 1
ATOM 2139 C CA . GLY A 1 277 ? 0.596 6.878 -22.172 1.00 97.56 277 GLY A CA 1
ATOM 2140 C C . GLY A 1 277 ? 1.899 7.318 -22.820 1.00 97.56 277 GLY A C 1
ATOM 2141 O O . GLY A 1 277 ? 2.129 7.142 -24.017 1.00 97.56 277 GLY A O 1
ATOM 2142 N N . TRP A 1 278 ? 2.753 7.941 -22.016 1.00 97.75 278 TRP A N 1
ATOM 2143 C CA . TRP A 1 278 ? 4.075 8.398 -22.427 1.00 97.75 278 TRP A CA 1
ATOM 2144 C C . TRP A 1 278 ? 5.040 8.381 -21.244 1.00 97.75 278 TRP A C 1
ATOM 2146 O O . TRP A 1 278 ? 4.638 8.510 -20.089 1.00 97.75 278 TRP A O 1
ATOM 2156 N N . MET A 1 279 ? 6.328 8.262 -21.552 1.00 97.19 279 MET A N 1
ATOM 2157 C CA . MET A 1 279 ? 7.416 8.229 -20.581 1.00 97.19 279 MET A CA 1
ATOM 2158 C C . MET A 1 279 ? 8.602 9.033 -21.103 1.00 97.19 279 MET A C 1
ATOM 2160 O O . MET A 1 279 ? 8.953 8.956 -22.276 1.00 97.19 279 MET A O 1
ATOM 2164 N N . ALA A 1 280 ? 9.253 9.788 -20.229 1.00 96.62 280 ALA A N 1
ATOM 2165 C CA . ALA A 1 280 ? 10.500 10.478 -20.498 1.00 96.62 280 ALA A CA 1
ATOM 2166 C C . ALA A 1 280 ? 11.501 10.174 -19.380 1.00 96.62 280 ALA A C 1
ATOM 2168 O O . ALA A 1 280 ? 11.249 10.445 -18.208 1.00 96.62 280 ALA A O 1
ATOM 2169 N N . LEU A 1 281 ? 12.646 9.629 -19.766 1.00 94.44 281 LEU A N 1
ATOM 2170 C CA . LEU A 1 281 ? 13.790 9.337 -18.922 1.00 94.44 281 LEU A CA 1
ATOM 2171 C C . LEU A 1 281 ? 14.907 10.325 -19.251 1.00 94.44 281 LEU A C 1
ATOM 2173 O O . LEU A 1 281 ? 15.168 10.606 -20.423 1.00 94.44 281 LEU A O 1
ATOM 2177 N N . ARG A 1 282 ? 15.579 10.844 -18.227 1.00 92.38 282 ARG A N 1
ATOM 2178 C CA . ARG A 1 282 ? 16.760 11.703 -18.364 1.00 92.38 282 ARG A CA 1
ATOM 2179 C C . ARG A 1 282 ? 17.836 11.294 -17.379 1.00 92.38 282 ARG A C 1
ATOM 2181 O O . ARG A 1 282 ? 17.522 10.769 -16.317 1.00 92.38 282 ARG A O 1
ATOM 2188 N N . HIS A 1 283 ? 19.076 11.619 -17.733 1.00 86.50 283 HIS A N 1
ATOM 2189 C CA . HIS A 1 283 ? 20.287 11.378 -16.950 1.00 86.50 283 HIS A CA 1
ATOM 2190 C C . HIS A 1 283 ? 20.599 9.884 -16.758 1.00 86.50 283 HIS A C 1
ATOM 2192 O O . HIS A 1 283 ? 19.807 9.111 -16.230 1.00 86.50 283 HIS A O 1
ATOM 2198 N N . SER A 1 284 ? 21.793 9.455 -17.160 1.00 76.12 284 SER A N 1
ATOM 2199 C CA . SER A 1 284 ? 22.159 8.028 -17.146 1.00 76.12 284 SER A CA 1
ATOM 2200 C C . SER A 1 284 ? 22.563 7.475 -15.770 1.00 76.12 284 SER A C 1
ATOM 2202 O O . SER A 1 284 ? 22.551 6.261 -15.584 1.00 76.12 284 SER A O 1
ATOM 2204 N N . GLN A 1 285 ? 22.928 8.340 -14.815 1.00 77.38 285 GLN A N 1
ATOM 2205 C CA . GLN A 1 285 ? 23.359 7.946 -13.462 1.00 77.38 285 GLN A CA 1
ATOM 2206 C C . GLN A 1 285 ? 22.280 8.193 -12.396 1.00 77.38 285 GLN A C 1
ATOM 2208 O O . GLN A 1 285 ? 22.019 7.316 -11.580 1.00 77.38 285 GLN A O 1
ATOM 2213 N N . ASN A 1 286 ? 21.627 9.360 -12.436 1.00 79.94 286 ASN A N 1
ATOM 2214 C CA . ASN A 1 286 ? 20.532 9.738 -11.538 1.00 79.94 286 ASN A CA 1
ATOM 2215 C C . ASN A 1 286 ? 19.234 9.802 -12.338 1.00 79.94 286 ASN A C 1
ATOM 2217 O O . ASN A 1 286 ? 18.812 10.890 -12.734 1.00 79.94 286 ASN A O 1
ATOM 2221 N N . LEU A 1 287 ? 18.656 8.634 -12.621 1.00 86.44 287 LEU A N 1
ATOM 2222 C CA . LEU A 1 287 ? 17.534 8.508 -13.543 1.00 86.44 287 LEU A CA 1
ATOM 2223 C C . LEU A 1 287 ? 16.365 9.392 -13.092 1.00 86.44 287 LEU A C 1
ATOM 2225 O O . LEU A 1 287 ? 15.720 9.137 -12.076 1.00 86.44 287 LEU A O 1
ATOM 2229 N N . PHE A 1 288 ? 16.095 10.438 -13.862 1.00 91.62 288 PHE A N 1
ATOM 2230 C CA . PHE A 1 288 ? 14.920 11.276 -13.696 1.00 91.62 288 PHE A CA 1
ATOM 2231 C C . PHE A 1 288 ? 13.821 10.751 -14.612 1.00 91.62 288 PHE A C 1
ATOM 2233 O O . PHE A 1 288 ? 14.029 10.616 -15.819 1.00 91.62 288 PHE A O 1
ATOM 2240 N N . VAL A 1 289 ? 12.658 10.462 -14.042 1.00 94.06 289 VAL A N 1
ATOM 2241 C CA . VAL A 1 289 ? 11.510 9.901 -14.751 1.00 94.06 289 VAL A CA 1
ATOM 2242 C C . VAL A 1 289 ? 10.365 10.891 -14.697 1.00 94.06 289 VAL A C 1
ATOM 2244 O O . VAL A 1 289 ? 10.028 11.402 -13.635 1.00 94.06 289 VAL A O 1
ATOM 2247 N N . ASN A 1 290 ? 9.767 11.152 -15.853 1.00 96.75 290 ASN A N 1
ATOM 2248 C CA . ASN A 1 290 ? 8.527 11.896 -15.999 1.00 96.75 290 ASN A CA 1
ATOM 2249 C C . ASN A 1 290 ? 7.589 11.077 -16.887 1.00 96.75 290 ASN A C 1
ATOM 2251 O O . ASN A 1 290 ? 7.955 10.756 -18.015 1.00 96.75 290 ASN A O 1
ATOM 2255 N N . THR A 1 291 ? 6.427 10.683 -16.386 1.00 97.38 291 THR A N 1
ATOM 2256 C CA . THR A 1 291 ? 5.557 9.722 -17.065 1.00 97.38 291 THR A CA 1
ATOM 2257 C C . THR A 1 291 ? 4.095 9.965 -16.717 1.00 97.38 291 THR A C 1
ATOM 2259 O O . THR A 1 291 ? 3.766 10.356 -15.597 1.00 97.38 291 THR A O 1
ATOM 2262 N N . SER A 1 292 ? 3.221 9.680 -17.679 1.00 97.94 292 SER A N 1
ATOM 2263 C CA . SER A 1 292 ? 1.783 9.539 -17.460 1.00 97.94 292 SER A CA 1
ATOM 2264 C C . SER A 1 292 ? 1.335 8.245 -18.117 1.00 97.94 292 SER A C 1
ATOM 2266 O O . SER A 1 292 ? 1.562 8.055 -19.313 1.00 97.94 292 SER A O 1
ATOM 2268 N N . LEU A 1 293 ? 0.770 7.342 -17.322 1.00 97.19 293 LEU A N 1
ATOM 2269 C CA . LEU A 1 293 ? 0.329 6.023 -17.751 1.00 97.19 293 LEU A CA 1
ATOM 2270 C C . LEU A 1 293 ? -1.103 5.803 -17.282 1.00 97.19 293 LEU A C 1
ATOM 2272 O O . LEU A 1 293 ? -1.400 5.955 -16.102 1.00 97.19 293 LEU A O 1
ATOM 2276 N N . LYS A 1 294 ? -1.969 5.396 -18.201 1.00 97.25 294 LYS A N 1
ATOM 2277 C CA . LYS A 1 294 ? -3.334 4.967 -17.915 1.00 97.25 294 LYS A CA 1
ATOM 2278 C C . LYS A 1 294 ? -3.453 3.496 -18.209 1.00 97.25 294 LYS A C 1
ATOM 2280 O O . LYS A 1 294 ? -2.963 3.038 -19.241 1.00 97.25 294 LYS A O 1
ATOM 2285 N N . SER A 1 295 ? -4.119 2.765 -17.332 1.00 94.25 295 SER A N 1
ATOM 2286 C CA . SER A 1 295 ? -4.300 1.342 -17.522 1.00 94.25 295 SER A CA 1
ATOM 2287 C C . SER A 1 295 ? -5.653 0.842 -17.055 1.00 94.25 295 SER A C 1
ATOM 2289 O O . SER A 1 295 ? -6.186 1.320 -16.061 1.00 94.25 295 SER A O 1
ATOM 2291 N N . GLN A 1 296 ? -6.178 -0.134 -17.789 1.00 92.38 296 GLN A N 1
ATOM 2292 C CA . GLN A 1 296 ? -7.257 -1.013 -17.356 1.00 92.38 296 GLN A CA 1
ATOM 2293 C C . GLN A 1 296 ? -6.627 -2.371 -17.055 1.00 92.38 296 GLN A C 1
ATOM 2295 O O . GLN A 1 296 ? -6.090 -3.012 -17.958 1.00 92.38 296 GLN A O 1
ATOM 2300 N N . LEU A 1 297 ? -6.630 -2.775 -15.789 1.00 89.62 297 LEU A N 1
ATOM 2301 C CA . LEU A 1 297 ? -5.953 -3.971 -15.299 1.00 89.62 297 LEU A CA 1
ATOM 2302 C C . LEU A 1 297 ? -6.969 -5.055 -14.960 1.00 89.62 297 LEU A C 1
ATOM 2304 O O . LEU A 1 297 ? -7.935 -4.795 -14.244 1.00 89.62 297 LEU A O 1
ATOM 2308 N N . ASN A 1 298 ? -6.696 -6.283 -15.395 1.00 89.75 298 ASN A N 1
ATOM 2309 C CA . ASN A 1 298 ? -7.273 -7.473 -14.787 1.00 89.75 298 ASN A CA 1
ATOM 2310 C C . ASN A 1 298 ? -6.348 -7.924 -13.648 1.00 89.75 298 ASN A C 1
ATOM 2312 O O . ASN A 1 298 ? -5.178 -8.242 -13.869 1.00 89.75 298 ASN A O 1
ATOM 2316 N N . LEU A 1 299 ? -6.852 -7.916 -12.416 1.00 89.31 299 LEU A N 1
ATOM 2317 C CA . LEU A 1 299 ? -6.043 -8.162 -11.224 1.00 89.31 299 LEU A CA 1
ATOM 2318 C C . LEU A 1 299 ? -5.567 -9.619 -11.094 1.00 89.31 299 LEU A C 1
ATOM 2320 O O . LEU A 1 299 ? -4.574 -9.858 -10.402 1.00 89.31 299 LEU A O 1
ATOM 2324 N N . GLU A 1 300 ? -6.193 -10.569 -11.797 1.00 87.12 300 GLU A N 1
ATOM 2325 C CA . GLU A 1 300 ? -5.737 -11.970 -11.853 1.00 87.12 300 GLU A CA 1
ATOM 2326 C C . GLU A 1 300 ? -4.316 -12.082 -12.415 1.00 87.12 300 GLU A C 1
ATOM 2328 O O . GLU A 1 300 ? -3.519 -12.914 -11.979 1.00 87.12 300 GLU A O 1
ATOM 2333 N N . GLU A 1 301 ? -3.946 -11.176 -13.321 1.00 80.44 301 GLU A N 1
ATOM 2334 C CA . GLU A 1 301 ? -2.614 -11.125 -13.925 1.00 80.44 301 GLU A CA 1
ATOM 2335 C C . GLU A 1 301 ? -1.519 -10.725 -12.936 1.00 80.44 301 GLU A C 1
ATOM 2337 O O . GLU A 1 301 ? -0.339 -10.974 -13.178 1.00 80.44 301 GLU A O 1
ATOM 2342 N N . PHE A 1 302 ? -1.896 -10.105 -11.817 1.00 81.75 302 PHE A N 1
ATOM 2343 C CA . PHE A 1 302 ? -0.981 -9.605 -10.794 1.00 81.75 302 PHE A CA 1
ATOM 2344 C C . PHE A 1 302 ? -0.901 -10.527 -9.577 1.00 81.75 302 PHE A C 1
ATOM 2346 O O . PHE A 1 302 ? -0.220 -10.198 -8.605 1.00 81.75 302 PHE A O 1
ATOM 2353 N N . ILE A 1 303 ? -1.506 -11.719 -9.643 1.00 80.19 303 ILE A N 1
ATOM 2354 C CA . ILE A 1 303 ? -1.446 -12.732 -8.581 1.00 80.19 303 ILE A CA 1
ATOM 2355 C C . ILE A 1 303 ? -0.003 -13.108 -8.207 1.00 80.19 303 ILE A C 1
ATOM 2357 O O . ILE A 1 303 ? 0.277 -13.412 -7.052 1.00 80.19 303 ILE A O 1
ATOM 2361 N N . PHE A 1 304 ? 0.943 -13.001 -9.151 1.00 78.19 304 PHE A N 1
ATOM 2362 C CA . PHE A 1 304 ? 2.369 -13.253 -8.913 1.00 78.19 304 PHE A CA 1
ATOM 2363 C C . PHE A 1 304 ? 3.023 -12.258 -7.934 1.00 78.19 304 PHE A C 1
ATOM 2365 O O . PHE A 1 304 ? 4.127 -12.519 -7.456 1.00 78.19 304 PHE A O 1
ATOM 2372 N N . LEU A 1 305 ? 2.388 -11.109 -7.662 1.00 79.50 305 LEU A N 1
ATOM 2373 C CA . LEU A 1 305 ? 2.834 -10.150 -6.646 1.00 79.50 305 LEU A CA 1
ATOM 2374 C C . LEU A 1 305 ? 2.431 -10.572 -5.227 1.00 79.50 305 LEU A C 1
ATOM 2376 O O . LEU A 1 305 ? 2.960 -10.027 -4.258 1.00 79.50 305 LEU A O 1
ATOM 2380 N N . LEU A 1 306 ? 1.509 -11.528 -5.096 1.00 79.81 306 LEU A N 1
ATOM 2381 C CA . LEU A 1 306 ? 1.017 -12.024 -3.818 1.00 79.81 306 LEU A CA 1
ATOM 2382 C C . LEU A 1 306 ? 1.766 -13.301 -3.392 1.00 79.81 306 LEU A C 1
ATOM 2384 O O . LEU A 1 306 ? 2.240 -14.063 -4.237 1.00 79.81 306 LEU A O 1
ATOM 2388 N N . PRO A 1 307 ? 1.860 -13.585 -2.078 1.00 81.25 307 PRO A N 1
ATOM 2389 C CA . PRO A 1 307 ? 2.346 -14.875 -1.594 1.00 81.25 307 PRO A CA 1
ATOM 2390 C C . PRO A 1 307 ? 1.525 -16.049 -2.151 1.00 81.25 307 PRO A C 1
ATOM 2392 O O . PRO A 1 307 ? 0.329 -15.908 -2.412 1.00 81.25 307 PRO A O 1
ATOM 2395 N N . ALA A 1 308 ? 2.156 -17.219 -2.281 1.00 81.19 308 ALA A N 1
ATOM 2396 C CA . ALA A 1 308 ? 1.513 -18.420 -2.815 1.00 81.19 308 ALA A CA 1
ATOM 2397 C C . ALA A 1 308 ? 0.251 -18.826 -2.023 1.00 81.19 308 ALA A C 1
ATOM 2399 O O . ALA A 1 308 ? 0.221 -18.737 -0.796 1.00 81.19 308 ALA A O 1
ATOM 2400 N N . GLY A 1 309 ? -0.770 -19.316 -2.737 1.00 81.94 309 GLY A N 1
ATOM 2401 C CA . GLY A 1 309 ? -2.050 -19.757 -2.163 1.00 81.94 309 GLY A CA 1
ATOM 2402 C C . GLY A 1 309 ? -3.094 -18.650 -1.985 1.00 81.94 309 GLY A C 1
ATOM 2403 O O . GLY A 1 309 ? -4.176 -18.920 -1.471 1.00 81.94 309 GLY A O 1
ATOM 2404 N N . ASN A 1 310 ? -2.780 -17.421 -2.395 1.00 88.19 310 ASN A N 1
ATOM 2405 C CA . ASN A 1 310 ? -3.735 -16.319 -2.437 1.00 88.19 310 ASN A CA 1
ATOM 2406 C C . ASN A 1 310 ? -4.319 -16.181 -3.844 1.00 88.19 310 ASN A C 1
ATOM 2408 O O . ASN A 1 310 ? -3.610 -16.401 -4.823 1.00 88.19 310 ASN A O 1
ATOM 2412 N N . HIS A 1 311 ? -5.581 -15.773 -3.930 1.00 89.75 311 HIS A N 1
ATOM 2413 C CA . HIS A 1 311 ? -6.258 -15.452 -5.182 1.00 89.75 311 HIS A CA 1
ATOM 2414 C C . HIS A 1 311 ? -6.691 -13.991 -5.185 1.00 89.75 311 HIS A C 1
ATOM 2416 O O . HIS A 1 311 ? -7.097 -13.446 -4.156 1.00 89.75 311 HIS A O 1
ATOM 2422 N N . LEU A 1 312 ? -6.599 -13.372 -6.356 1.00 91.88 312 LEU A N 1
ATOM 2423 C CA . LEU A 1 312 ? -7.024 -12.006 -6.604 1.00 91.88 312 LEU A CA 1
ATOM 2424 C C . LEU A 1 312 ? -7.695 -11.975 -7.972 1.00 91.88 312 LEU A C 1
ATOM 2426 O O . LEU A 1 312 ? -7.102 -12.457 -8.929 1.00 91.88 312 LEU A O 1
ATOM 2430 N N . ALA A 1 313 ? -8.902 -11.428 -8.042 1.00 92.38 313 ALA A N 1
ATOM 2431 C CA . ALA A 1 313 ? -9.664 -11.274 -9.274 1.00 92.38 313 ALA A CA 1
ATOM 2432 C C . ALA A 1 313 ? -10.394 -9.928 -9.298 1.00 92.38 313 ALA A C 1
ATOM 2434 O O . ALA A 1 313 ? -10.522 -9.276 -8.262 1.00 92.38 313 ALA A O 1
ATOM 2435 N N . GLY A 1 314 ? -10.870 -9.524 -10.475 1.00 91.56 314 GLY A N 1
ATOM 2436 C CA . GLY A 1 314 ? -11.576 -8.260 -10.699 1.00 91.56 314 GLY A CA 1
ATOM 2437 C C . GLY A 1 314 ? -10.780 -7.276 -11.552 1.00 91.56 314 GLY A C 1
ATOM 2438 O O . GLY A 1 314 ? -9.687 -7.584 -12.036 1.00 91.56 314 GLY A O 1
ATOM 2439 N N . THR A 1 315 ? -11.342 -6.087 -11.753 1.00 92.00 315 THR A N 1
ATOM 2440 C CA . THR A 1 315 ? -10.783 -5.074 -12.657 1.00 92.00 315 THR A CA 1
ATOM 2441 C C . THR A 1 315 ? -10.457 -3.780 -11.928 1.00 92.00 315 THR A C 1
ATOM 2443 O O . THR A 1 315 ? -11.201 -3.358 -11.043 1.00 92.00 315 THR A O 1
ATOM 2446 N N . ALA A 1 316 ? -9.364 -3.129 -12.328 1.00 94.19 316 ALA A N 1
ATOM 2447 C CA . ALA A 1 316 ? -8.968 -1.830 -11.800 1.00 94.19 316 ALA A CA 1
ATOM 2448 C C . ALA A 1 316 ? -8.482 -0.893 -12.912 1.00 94.19 316 ALA A C 1
ATOM 2450 O O . ALA A 1 316 ? -7.565 -1.226 -13.662 1.00 94.19 316 ALA A O 1
ATOM 2451 N N . ALA A 1 317 ? -9.054 0.303 -12.975 1.00 95.69 317 ALA A N 1
ATOM 2452 C CA . ALA A 1 317 ? -8.525 1.417 -13.738 1.00 95.69 317 ALA A CA 1
ATOM 2453 C C . ALA A 1 317 ? -7.488 2.172 -12.894 1.00 95.69 317 ALA A C 1
ATOM 2455 O O . ALA A 1 317 ? -7.754 2.537 -11.747 1.00 95.69 317 ALA A O 1
ATOM 2456 N N . VAL A 1 318 ? -6.310 2.421 -13.462 1.00 96.50 318 VAL A N 1
ATOM 2457 C CA . VAL A 1 318 ? -5.210 3.141 -12.810 1.00 96.50 318 VAL A CA 1
ATOM 2458 C C . VAL A 1 318 ? -4.741 4.278 -13.711 1.00 96.50 318 VAL A C 1
ATOM 2460 O O . VAL A 1 318 ? -4.366 4.041 -14.857 1.00 96.50 318 VAL A O 1
ATOM 2463 N N . ASP A 1 319 ? -4.730 5.506 -13.197 1.00 97.88 319 ASP A N 1
ATOM 2464 C CA . ASP A 1 319 ? -4.109 6.675 -13.833 1.00 97.88 319 ASP A CA 1
ATOM 2465 C C . ASP A 1 319 ? -2.927 7.120 -12.969 1.00 97.88 319 ASP A C 1
ATOM 2467 O O . ASP A 1 319 ? -3.106 7.576 -11.840 1.00 97.88 319 ASP A O 1
ATOM 2471 N N . LEU A 1 320 ? -1.717 6.915 -13.480 1.00 97.06 320 LEU A N 1
ATOM 2472 C CA . LEU A 1 320 ? -0.456 7.214 -12.819 1.00 97.06 320 LEU A CA 1
ATOM 2473 C C . LEU A 1 320 ? 0.200 8.415 -13.491 1.00 97.06 320 LEU A C 1
ATOM 2475 O O . LEU A 1 320 ? 0.576 8.356 -14.663 1.00 97.06 320 LEU A O 1
ATOM 2479 N N . GLN A 1 321 ? 0.458 9.452 -12.709 1.00 97.38 321 GLN A N 1
ATOM 2480 C CA . GLN A 1 321 ? 1.339 10.557 -13.055 1.00 97.38 321 GLN A CA 1
ATOM 2481 C C . GLN A 1 321 ? 2.519 10.556 -12.089 1.00 97.38 321 GLN A C 1
ATOM 2483 O O . GLN A 1 321 ? 2.343 10.527 -10.871 1.00 97.38 321 GLN A O 1
ATOM 2488 N N . TYR A 1 322 ? 3.735 10.574 -12.624 1.00 95.56 322 TYR A N 1
ATOM 2489 C CA . TYR A 1 322 ? 4.947 10.594 -11.812 1.00 95.56 322 TYR A CA 1
ATOM 2490 C C . TYR A 1 322 ? 6.016 11.456 -12.462 1.00 95.56 322 TYR A C 1
ATOM 2492 O O . TYR A 1 322 ? 6.310 11.310 -13.648 1.00 95.56 322 TYR A O 1
ATOM 2500 N N . LYS A 1 323 ? 6.648 12.305 -11.657 1.00 95.94 323 LYS A N 1
ATOM 2501 C CA . LYS A 1 323 ? 7.781 13.138 -12.032 1.00 95.94 323 LYS A CA 1
ATOM 2502 C C . LYS A 1 323 ? 8.752 13.246 -10.857 1.00 95.94 323 LYS A C 1
ATOM 2504 O O . LYS A 1 323 ? 8.481 13.911 -9.861 1.00 95.94 323 LYS A O 1
ATOM 2509 N N . GLY A 1 324 ? 9.906 12.600 -10.976 1.00 92.94 324 GLY A N 1
ATOM 2510 C CA . GLY A 1 324 ? 10.896 12.541 -9.904 1.00 92.94 324 GLY A CA 1
ATOM 2511 C C . GLY A 1 324 ? 12.118 11.694 -10.247 1.00 92.94 324 GLY A C 1
ATOM 2512 O O . GLY A 1 324 ? 12.228 11.126 -11.333 1.00 92.94 324 GLY A O 1
ATOM 2513 N N . THR A 1 325 ? 13.067 11.634 -9.318 1.00 89.12 325 THR A N 1
ATOM 2514 C CA . THR A 1 325 ? 14.261 10.782 -9.418 1.00 89.12 325 THR A CA 1
ATOM 2515 C C . THR A 1 325 ? 13.995 9.378 -8.884 1.00 89.12 325 THR A C 1
ATOM 2517 O O . THR A 1 325 ? 13.506 9.228 -7.766 1.00 89.12 325 THR A O 1
ATOM 2520 N N . LEU A 1 326 ? 14.406 8.366 -9.651 1.00 83.00 326 LEU A N 1
ATOM 2521 C CA . LEU A 1 326 ? 14.396 6.956 -9.264 1.00 83.00 326 LEU A CA 1
ATOM 2522 C C . LEU A 1 326 ? 15.837 6.455 -9.142 1.00 83.00 326 LEU A C 1
ATOM 2524 O O . LEU A 1 326 ? 16.555 6.326 -10.132 1.00 83.00 326 LEU A O 1
ATOM 2528 N N . THR A 1 327 ? 16.260 6.161 -7.917 1.00 75.50 327 THR A N 1
ATOM 2529 C CA . THR A 1 327 ? 17.595 5.637 -7.595 1.00 75.50 327 THR A CA 1
ATOM 2530 C C . THR A 1 327 ? 17.561 4.158 -7.198 1.00 75.50 327 THR A C 1
ATOM 2532 O O . THR A 1 327 ? 18.570 3.470 -7.349 1.00 75.50 327 THR A O 1
ATOM 2535 N N . GLY A 1 328 ? 16.405 3.626 -6.769 1.00 66.31 328 GLY A N 1
ATOM 2536 C CA . GLY A 1 328 ? 16.235 2.208 -6.440 1.00 66.31 328 GLY A CA 1
ATOM 2537 C C . GLY A 1 328 ? 14.778 1.726 -6.377 1.00 66.31 328 GLY A C 1
ATOM 2538 O O . GLY A 1 328 ? 14.129 1.820 -5.337 1.00 66.31 328 GLY A O 1
ATOM 2539 N N . LEU A 1 329 ? 14.324 1.054 -7.444 1.00 60.62 329 LEU A N 1
ATOM 2540 C CA . LEU A 1 329 ? 12.975 0.475 -7.636 1.00 60.62 329 LEU A CA 1
ATOM 2541 C C . LEU A 1 329 ? 12.547 -0.629 -6.643 1.00 60.62 329 LEU A C 1
ATOM 2543 O O . LEU A 1 329 ? 11.493 -1.227 -6.825 1.00 60.62 329 LEU A O 1
ATOM 2547 N N . LYS A 1 330 ? 13.346 -0.986 -5.635 1.00 57.38 330 LYS A N 1
ATOM 2548 C CA . LYS A 1 330 ? 12.974 -2.048 -4.675 1.00 57.38 330 LYS A CA 1
ATOM 2549 C C . LYS A 1 330 ? 13.078 -1.628 -3.218 1.00 57.38 330 LYS A C 1
ATOM 2551 O O . LYS A 1 330 ? 12.250 -2.048 -2.423 1.00 57.38 330 LYS A O 1
ATOM 2556 N N . GLU A 1 331 ? 14.062 -0.806 -2.867 1.00 62.12 331 GLU A N 1
ATOM 2557 C CA . GLU A 1 331 ? 14.359 -0.504 -1.461 1.00 62.12 331 GLU A CA 1
ATOM 2558 C C . GLU A 1 331 ? 13.879 0.888 -1.031 1.00 62.12 331 GLU A C 1
ATOM 2560 O O . GLU A 1 331 ? 13.601 1.093 0.146 1.00 62.12 331 GLU A O 1
ATOM 2565 N N . ASN A 1 332 ? 13.718 1.831 -1.970 1.00 70.69 332 ASN A N 1
ATOM 2566 C CA . ASN A 1 332 ? 13.493 3.244 -1.642 1.00 70.69 332 ASN A CA 1
ATOM 2567 C C . ASN A 1 332 ? 12.214 3.855 -2.235 1.00 70.69 332 ASN A C 1
ATOM 2569 O O . ASN A 1 332 ? 12.009 5.052 -2.058 1.00 70.69 332 ASN A O 1
ATOM 2573 N N . ILE A 1 333 ? 11.326 3.074 -2.868 1.00 76.31 333 ILE A N 1
ATOM 2574 C CA . ILE A 1 333 ? 10.149 3.609 -3.589 1.00 76.31 333 ILE A CA 1
ATOM 2575 C C . ILE A 1 333 ? 9.308 4.558 -2.729 1.00 76.31 333 ILE A C 1
ATOM 2577 O O . ILE A 1 333 ? 8.971 5.640 -3.188 1.00 76.31 333 ILE A O 1
ATOM 2581 N N . ALA A 1 334 ? 8.995 4.205 -1.478 1.00 77.56 334 ALA A N 1
ATOM 2582 C CA . ALA A 1 334 ? 8.191 5.072 -0.607 1.00 77.56 334 ALA A CA 1
ATOM 2583 C C . ALA A 1 334 ? 8.869 6.430 -0.336 1.00 77.56 334 ALA A C 1
ATOM 2585 O O . ALA A 1 334 ? 8.212 7.469 -0.320 1.00 77.56 334 ALA A O 1
ATOM 2586 N N . ARG A 1 335 ? 10.197 6.434 -0.166 1.00 78.19 335 ARG A N 1
ATOM 2587 C CA . ARG A 1 335 ? 10.986 7.658 0.026 1.00 78.19 335 ARG A CA 1
ATOM 2588 C C . ARG A 1 335 ? 11.108 8.465 -1.266 1.00 78.19 335 ARG A C 1
ATOM 2590 O O . ARG A 1 335 ? 11.087 9.687 -1.221 1.00 78.19 335 ARG A O 1
ATOM 2597 N N . GLU A 1 336 ? 11.269 7.796 -2.400 1.00 83.44 336 GLU A N 1
ATOM 2598 C CA . GLU A 1 336 ? 11.340 8.447 -3.710 1.00 83.44 336 GLU A CA 1
ATOM 2599 C C . GLU A 1 336 ? 9.987 9.060 -4.084 1.00 83.44 336 GLU A C 1
ATOM 2601 O O . GLU A 1 336 ? 9.937 10.203 -4.529 1.00 83.44 336 GLU A O 1
ATOM 2606 N N . TRP A 1 337 ? 8.887 8.352 -3.814 1.00 86.81 337 TRP A N 1
ATOM 2607 C CA . TRP A 1 337 ? 7.523 8.850 -3.980 1.00 86.81 337 TRP A CA 1
ATOM 2608 C C . TRP A 1 337 ? 7.263 10.093 -3.126 1.00 86.81 337 TRP A C 1
ATOM 2610 O O . TRP A 1 337 ? 6.746 11.077 -3.643 1.00 86.81 337 TRP A O 1
ATOM 2620 N N . SER A 1 338 ? 7.694 10.119 -1.858 1.00 84.25 338 SER A N 1
ATOM 2621 C CA . SER A 1 338 ? 7.484 11.290 -0.988 1.00 84.25 338 SER A CA 1
ATOM 2622 C C . SER A 1 338 ? 8.269 12.543 -1.386 1.00 84.25 338 SER A C 1
ATOM 2624 O O . SER A 1 338 ? 7.980 13.634 -0.885 1.00 84.25 338 SER A O 1
ATOM 2626 N N . GLN A 1 339 ? 9.253 12.401 -2.277 1.00 86.19 339 GLN A N 1
ATOM 2627 C CA . GLN A 1 339 ? 10.050 13.492 -2.843 1.00 86.19 339 GLN A CA 1
ATOM 2628 C C . GLN A 1 339 ? 9.652 13.843 -4.284 1.00 86.19 339 GLN A C 1
ATOM 2630 O O . GLN A 1 339 ? 10.179 14.811 -4.833 1.00 86.19 339 GLN A O 1
ATOM 2635 N N . ALA A 1 340 ? 8.758 13.069 -4.897 1.00 90.25 340 ALA A N 1
ATOM 2636 C CA . ALA A 1 340 ? 8.319 13.265 -6.270 1.00 90.25 340 ALA A CA 1
ATOM 2637 C C . ALA A 1 340 ? 7.155 14.264 -6.368 1.00 90.25 340 ALA A C 1
ATOM 2639 O O . ALA A 1 340 ? 6.520 14.628 -5.378 1.00 90.25 340 ALA A O 1
ATOM 2640 N N . GLU A 1 341 ? 6.861 14.685 -7.594 1.00 94.12 341 GLU A N 1
ATOM 2641 C CA . GLU A 1 341 ? 5.548 15.186 -7.993 1.00 94.12 341 GLU A CA 1
ATOM 2642 C C . GLU A 1 341 ? 4.786 13.998 -8.588 1.00 94.12 341 GLU A C 1
ATOM 2644 O O . GLU A 1 341 ? 5.291 13.333 -9.494 1.00 94.12 341 GLU A O 1
ATOM 2649 N N . GLY A 1 342 ? 3.596 13.686 -8.085 1.00 93.25 342 GLY A N 1
ATOM 2650 C CA . GLY A 1 342 ? 2.849 12.549 -8.605 1.00 93.25 342 GLY A CA 1
ATOM 2651 C C . GLY A 1 342 ? 1.430 12.451 -8.079 1.00 93.25 342 GLY A C 1
ATOM 2652 O O . GLY A 1 342 ? 1.087 13.028 -7.049 1.00 93.25 342 GLY A O 1
ATOM 2653 N N . GLU A 1 343 ? 0.627 11.701 -8.815 1.00 96.62 343 GLU A N 1
ATOM 2654 C CA . GLU A 1 343 ? -0.767 11.410 -8.514 1.00 96.62 343 GLU A CA 1
ATOM 2655 C C . GLU A 1 343 ? -1.079 10.005 -9.037 1.00 96.62 343 GLU A C 1
ATOM 2657 O O . GLU A 1 343 ? -0.716 9.664 -10.164 1.00 96.62 343 GLU A O 1
ATOM 2662 N N . ILE A 1 344 ? -1.703 9.171 -8.210 1.00 97.25 344 ILE A N 1
ATOM 2663 C CA . ILE A 1 344 ? -2.203 7.853 -8.600 1.00 97.25 344 ILE A CA 1
ATOM 2664 C C . ILE A 1 344 ? -3.689 7.823 -8.297 1.00 97.25 344 ILE A C 1
ATOM 2666 O O . ILE A 1 344 ? -4.084 7.837 -7.132 1.00 97.25 344 ILE A O 1
ATOM 2670 N N . ASN A 1 345 ? -4.502 7.740 -9.340 1.00 98.12 345 ASN A N 1
ATOM 2671 C CA . ASN A 1 345 ? -5.926 7.489 -9.211 1.00 98.12 345 ASN A CA 1
ATOM 2672 C C . ASN A 1 345 ? -6.187 6.013 -9.468 1.00 98.12 345 ASN A C 1
ATOM 2674 O O . ASN A 1 345 ? -5.761 5.478 -10.492 1.00 98.12 345 ASN A O 1
ATOM 2678 N N . ILE A 1 346 ? -6.880 5.360 -8.541 1.00 97.69 346 ILE A N 1
ATOM 2679 C CA . ILE A 1 346 ? -7.282 3.961 -8.667 1.00 97.69 346 ILE A CA 1
ATOM 2680 C C . ILE A 1 346 ? -8.798 3.905 -8.537 1.00 97.69 346 ILE A C 1
ATOM 2682 O O . ILE A 1 346 ? -9.360 4.444 -7.583 1.00 97.69 346 ILE A O 1
ATOM 2686 N N . GLN A 1 347 ? -9.441 3.250 -9.498 1.00 97.50 347 GLN A N 1
ATOM 2687 C CA . GLN A 1 347 ? -10.852 2.883 -9.461 1.00 97.50 347 GLN A CA 1
ATOM 2688 C C . GLN A 1 347 ? -10.946 1.382 -9.688 1.00 97.50 347 GLN A C 1
ATOM 2690 O O . GLN A 1 347 ? -10.503 0.894 -10.723 1.00 97.50 347 GLN A O 1
ATOM 2695 N N . ALA A 1 348 ? -11.474 0.644 -8.724 1.00 95.81 348 ALA A N 1
ATOM 2696 C CA . ALA A 1 348 ? -11.618 -0.797 -8.824 1.00 95.81 348 ALA A CA 1
ATOM 2697 C C . ALA A 1 348 ? -13.038 -1.216 -8.462 1.00 95.81 348 ALA A C 1
ATOM 2699 O O . ALA A 1 348 ? -13.648 -0.660 -7.550 1.00 95.81 348 ALA A O 1
ATOM 2700 N N . GLU A 1 349 ? -13.542 -2.210 -9.181 1.00 92.56 349 GLU A N 1
ATOM 2701 C CA . GLU A 1 349 ? -14.904 -2.712 -9.029 1.00 92.56 349 GLU A CA 1
ATOM 2702 C C . GLU A 1 349 ? -14.887 -4.237 -9.018 1.00 92.56 349 GLU A C 1
ATOM 2704 O O . GLU A 1 349 ? -14.119 -4.868 -9.754 1.00 92.56 349 GLU A O 1
ATOM 2709 N N . ASN A 1 350 ? -15.759 -4.825 -8.196 1.00 94.25 350 ASN A N 1
ATOM 2710 C CA . ASN A 1 350 ? -15.946 -6.275 -8.092 1.00 94.25 350 ASN A CA 1
ATOM 2711 C C . ASN A 1 350 ? -14.631 -7.046 -7.870 1.00 94.25 350 ASN A C 1
ATOM 2713 O O . ASN A 1 350 ? -14.407 -8.109 -8.456 1.00 94.25 350 ASN A O 1
ATOM 2717 N N . VAL A 1 351 ? -13.742 -6.503 -7.036 1.00 95.75 351 VAL A N 1
ATOM 2718 C CA . VAL A 1 351 ? -12.464 -7.142 -6.721 1.00 95.75 351 VAL A CA 1
ATOM 2719 C C . VAL A 1 351 ? -12.684 -8.218 -5.670 1.00 95.75 351 VAL A C 1
ATOM 2721 O O . VAL A 1 351 ? -13.254 -7.966 -4.613 1.00 95.75 351 VAL A O 1
ATOM 2724 N N . VAL A 1 352 ? -12.205 -9.428 -5.939 1.00 95.44 352 VAL A N 1
ATOM 2725 C CA . VAL A 1 352 ? -12.294 -10.558 -5.011 1.00 95.44 352 VAL A CA 1
ATOM 2726 C C . VAL A 1 352 ? -10.895 -10.930 -4.565 1.00 95.44 352 VAL A C 1
ATOM 2728 O O . VAL A 1 352 ? -10.058 -11.321 -5.378 1.00 95.44 352 VAL A O 1
ATOM 2731 N N . PHE A 1 353 ? -10.644 -10.831 -3.265 1.00 93.25 353 PHE A N 1
ATOM 2732 C CA . PHE A 1 353 ? -9.393 -11.242 -2.650 1.00 93.25 353 PHE A CA 1
ATOM 2733 C C . PHE A 1 353 ? -9.631 -12.408 -1.693 1.00 93.25 353 PHE A C 1
ATOM 2735 O O . PHE A 1 353 ? -10.315 -12.280 -0.679 1.00 93.25 353 PHE A O 1
ATOM 2742 N N . GLN A 1 354 ? -9.019 -13.550 -1.990 1.00 90.06 354 GLN A N 1
ATOM 2743 C CA . GLN A 1 354 ? -9.041 -14.728 -1.132 1.00 90.06 354 GLN A CA 1
ATOM 2744 C C . GLN A 1 354 ? -7.624 -14.998 -0.639 1.00 90.06 354 GLN A C 1
ATOM 2746 O O . GLN A 1 354 ? -6.779 -15.508 -1.374 1.00 90.06 354 GLN A O 1
ATOM 2751 N N . HIS A 1 355 ? -7.364 -14.687 0.627 1.00 86.06 355 HIS A N 1
ATOM 2752 C CA . HIS A 1 355 ? -6.115 -15.079 1.265 1.00 86.06 355 HIS A CA 1
ATOM 2753 C C . HIS A 1 355 ? -6.216 -16.503 1.826 1.00 86.06 355 HIS A C 1
ATOM 2755 O O . HIS A 1 355 ? -7.254 -16.906 2.353 1.00 86.06 355 HIS A O 1
ATOM 2761 N N . SER A 1 356 ? -5.119 -17.259 1.755 1.00 80.94 356 SER A N 1
ATOM 2762 C CA . SER A 1 356 ? -5.045 -18.679 2.148 1.00 80.94 356 SER A CA 1
ATOM 2763 C C . SER A 1 356 ? -5.482 -18.977 3.592 1.00 80.94 356 SER A C 1
ATOM 2765 O O . SER A 1 356 ? -5.843 -20.106 3.924 1.00 80.94 356 SER A O 1
ATOM 2767 N N . THR A 1 357 ? -5.441 -17.981 4.482 1.00 76.44 357 THR A N 1
ATOM 2768 C CA . THR A 1 357 ? -5.820 -18.139 5.896 1.00 76.44 357 THR A CA 1
ATOM 2769 C C . THR A 1 357 ? -7.261 -17.751 6.217 1.00 76.44 357 THR A C 1
ATOM 2771 O O . THR A 1 357 ? -7.728 -18.145 7.296 1.00 76.44 357 THR A O 1
ATOM 2774 N N . LEU A 1 358 ? -7.938 -17.004 5.336 1.00 76.44 358 LEU A N 1
ATOM 2775 C CA . LEU A 1 358 ? -9.292 -16.495 5.567 1.00 76.44 358 LEU A CA 1
ATOM 2776 C C . LEU A 1 358 ? -10.314 -17.573 5.204 1.00 76.44 358 LEU A C 1
ATOM 2778 O O . LEU A 1 358 ? -10.162 -18.269 4.205 1.00 76.44 358 LEU A O 1
ATOM 2782 N N . GLN A 1 359 ? -11.347 -17.721 6.032 1.00 80.75 359 GLN A N 1
ATOM 2783 C CA . GLN A 1 359 ? -12.441 -18.657 5.751 1.00 80.75 359 GLN A CA 1
ATOM 2784 C C . GLN A 1 359 ? -13.379 -18.131 4.665 1.00 80.75 359 GLN A C 1
ATOM 2786 O O . GLN A 1 359 ? -13.924 -18.922 3.905 1.00 80.75 359 GLN A O 1
ATOM 2791 N N . GLN A 1 360 ? -13.547 -16.811 4.613 1.00 86.06 360 GLN A N 1
ATOM 2792 C CA . GLN A 1 360 ? -14.378 -16.117 3.642 1.00 86.06 360 GLN A CA 1
ATOM 2793 C C . GLN A 1 360 ? -13.497 -15.189 2.797 1.00 86.06 360 GLN A C 1
ATOM 2795 O O . GLN A 1 360 ? -12.546 -14.608 3.339 1.00 86.06 360 GLN A O 1
ATOM 2800 N N . PRO A 1 361 ? -13.793 -15.039 1.499 1.00 91.06 361 PRO A N 1
ATOM 2801 C CA . PRO A 1 361 ? -13.161 -14.027 0.667 1.00 91.06 361 PRO A CA 1
ATOM 2802 C C . PRO A 1 361 ? -13.527 -12.616 1.139 1.00 91.06 361 PRO A C 1
ATOM 2804 O O . PRO A 1 361 ? -14.513 -12.388 1.849 1.00 91.06 361 PRO A O 1
ATOM 2807 N N . ILE A 1 362 ? -12.709 -11.657 0.722 1.00 92.44 362 ILE A N 1
ATOM 2808 C CA . ILE A 1 362 ? -12.994 -10.231 0.820 1.00 92.44 362 ILE A CA 1
ATOM 2809 C C . ILE A 1 362 ? -13.457 -9.775 -0.560 1.00 92.44 362 ILE A C 1
ATOM 2811 O O . ILE A 1 362 ? -12.697 -9.851 -1.528 1.00 92.44 362 ILE A O 1
ATOM 2815 N N . HIS A 1 363 ? -14.698 -9.312 -0.641 1.00 95.50 363 HIS A N 1
ATOM 2816 C CA . HIS A 1 363 ? -15.274 -8.713 -1.835 1.00 95.50 363 HIS A CA 1
ATOM 2817 C C . HIS A 1 363 ? -15.205 -7.199 -1.696 1.00 95.50 363 HIS A C 1
ATOM 2819 O O . HIS A 1 363 ? -15.830 -6.622 -0.818 1.00 95.50 363 HIS A O 1
ATOM 2825 N N . LEU A 1 364 ? -14.434 -6.549 -2.548 1.00 95.81 364 LEU A N 1
ATOM 2826 C CA . LEU A 1 364 ? -14.373 -5.103 -2.654 1.00 95.81 364 LEU A CA 1
ATOM 2827 C C . LEU A 1 364 ? -15.279 -4.695 -3.821 1.00 95.81 364 LEU A C 1
ATOM 2829 O O . LEU A 1 364 ? -14.912 -4.837 -4.989 1.00 95.81 364 LEU A O 1
ATOM 2833 N N . VAL A 1 365 ? -16.491 -4.256 -3.485 1.00 95.88 365 VAL A N 1
ATOM 2834 C CA . VAL A 1 365 ? -17.559 -3.915 -4.436 1.00 95.88 365 VAL A CA 1
ATOM 2835 C C . VAL A 1 365 ? -17.156 -2.690 -5.246 1.00 95.88 365 VAL A C 1
ATOM 2837 O O . VAL A 1 365 ? -17.204 -2.718 -6.475 1.00 95.88 365 VAL A O 1
ATOM 2840 N N . ASN A 1 366 ? -16.691 -1.651 -4.553 1.00 95.62 366 ASN A N 1
ATOM 2841 C CA . ASN A 1 366 ? -16.204 -0.414 -5.145 1.00 95.62 366 ASN A CA 1
ATOM 2842 C C . ASN A 1 366 ? -15.020 0.127 -4.340 1.00 95.62 366 ASN A C 1
ATOM 2844 O O . ASN A 1 366 ? -15.006 0.067 -3.109 1.00 95.62 366 ASN A O 1
ATOM 2848 N N . PHE A 1 367 ? -14.033 0.677 -5.031 1.00 97.12 367 PHE A N 1
ATOM 2849 C CA . PHE A 1 367 ? -12.897 1.346 -4.428 1.00 97.12 367 PHE A CA 1
ATOM 2850 C C . PHE A 1 367 ? -12.407 2.479 -5.311 1.00 97.12 367 PHE A C 1
ATOM 2852 O O . PHE A 1 367 ? -11.966 2.253 -6.437 1.00 97.12 367 PHE A O 1
ATOM 2859 N N . SER A 1 368 ? -12.413 3.690 -4.767 1.00 97.94 368 SER A N 1
ATOM 2860 C CA . SER A 1 368 ? -11.842 4.863 -5.407 1.00 97.94 368 SER A CA 1
ATOM 2861 C C . SER A 1 368 ? -10.904 5.582 -4.451 1.00 97.94 368 SER A C 1
ATOM 2863 O O . SER A 1 368 ? -11.303 6.052 -3.381 1.00 97.94 368 SER A O 1
ATOM 2865 N N . THR A 1 369 ? -9.644 5.702 -4.862 1.00 98.12 369 THR A N 1
ATOM 2866 C CA . THR A 1 369 ? -8.625 6.430 -4.109 1.00 98.12 369 THR A CA 1
ATOM 2867 C C . THR A 1 369 ? -7.792 7.318 -5.017 1.00 98.12 369 THR A C 1
ATOM 2869 O O . THR A 1 369 ? -7.526 6.986 -6.172 1.00 98.12 369 THR A O 1
ATOM 2872 N N . GLU A 1 370 ? -7.337 8.423 -4.446 1.00 97.81 370 GLU A N 1
ATOM 2873 C CA . GLU A 1 370 ? -6.325 9.308 -5.009 1.00 97.81 370 GLU A CA 1
ATOM 2874 C C . GLU A 1 370 ? -5.126 9.312 -4.059 1.00 97.81 370 GLU A C 1
ATOM 2876 O O . GLU A 1 370 ? -5.272 9.527 -2.854 1.00 97.81 370 GLU A O 1
ATOM 2881 N N . ILE A 1 371 ? -3.945 9.005 -4.582 1.00 96.12 371 ILE A N 1
ATOM 2882 C CA . ILE A 1 371 ? -2.703 8.913 -3.818 1.00 96.12 371 ILE A CA 1
ATOM 2883 C C . ILE A 1 371 ? -1.743 9.954 -4.368 1.00 96.12 371 ILE A C 1
ATOM 2885 O O . ILE A 1 371 ? -1.383 9.930 -5.540 1.00 96.12 371 ILE A O 1
ATOM 2889 N N . THR A 1 372 ? -1.266 10.828 -3.497 1.00 94.81 372 THR A N 1
ATOM 2890 C CA . THR A 1 372 ? -0.220 11.808 -3.785 1.00 94.81 372 THR A CA 1
ATOM 2891 C C . THR A 1 372 ? 0.987 11.547 -2.871 1.00 94.81 372 THR A C 1
ATOM 2893 O O . THR A 1 372 ? 0.904 10.773 -1.911 1.00 94.81 372 THR A O 1
ATOM 2896 N N . PRO A 1 373 ? 2.140 12.189 -3.115 1.00 89.12 373 PRO A N 1
ATOM 2897 C CA . PRO A 1 373 ? 3.291 12.158 -2.211 1.00 89.12 373 PRO A CA 1
ATOM 2898 C C . PRO A 1 373 ? 2.984 12.576 -0.767 1.00 89.12 373 PRO A C 1
ATOM 2900 O O . PRO A 1 373 ? 3.719 12.207 0.152 1.00 89.12 373 PRO A O 1
ATOM 2903 N N . LYS A 1 374 ? 1.928 13.373 -0.562 1.00 87.94 374 LYS A N 1
ATOM 2904 C CA . LYS A 1 374 ? 1.551 13.926 0.744 1.00 87.94 374 LYS A CA 1
ATOM 2905 C C . LYS A 1 374 ? 0.355 13.213 1.351 1.00 87.94 374 LYS A C 1
ATOM 2907 O O . LYS A 1 374 ? 0.396 12.909 2.538 1.00 87.94 374 LYS A O 1
ATOM 2912 N N . ASP A 1 375 ? -0.660 12.940 0.544 1.00 90.88 375 ASP A N 1
ATOM 2913 C CA . ASP A 1 375 ? -1.999 12.588 1.000 1.00 90.88 375 ASP A CA 1
ATOM 2914 C C . ASP A 1 375 ? -2.542 11.369 0.254 1.00 90.88 375 ASP A C 1
ATOM 2916 O O . ASP A 1 375 ? -2.296 11.194 -0.938 1.00 90.88 375 ASP A O 1
ATOM 2920 N N . ILE A 1 376 ? -3.321 10.556 0.955 1.00 94.06 376 ILE A N 1
ATOM 2921 C CA . ILE A 1 376 ? -4.173 9.506 0.406 1.00 94.06 376 ILE A CA 1
ATOM 2922 C C . ILE A 1 376 ? -5.609 9.910 0.704 1.00 94.06 376 ILE A C 1
ATOM 2924 O O . ILE A 1 376 ? -5.994 10.003 1.869 1.00 94.06 376 ILE A O 1
ATOM 2928 N N . LEU A 1 377 ? -6.396 10.144 -0.337 1.00 97.31 377 LEU A N 1
ATOM 2929 C CA . LEU A 1 377 ? -7.827 10.394 -0.251 1.00 97.31 377 LEU A CA 1
ATOM 2930 C C . LEU A 1 377 ? -8.568 9.131 -0.685 1.00 97.31 377 LEU A C 1
ATOM 2932 O O . LEU A 1 377 ? -8.570 8.783 -1.863 1.00 97.31 377 LEU A O 1
ATOM 2936 N N . ILE A 1 378 ? -9.232 8.477 0.263 1.00 97.81 378 ILE A N 1
ATOM 2937 C CA . ILE A 1 378 ? -10.138 7.359 0.007 1.00 97.81 378 ILE A CA 1
ATOM 2938 C C . ILE A 1 378 ? -11.529 7.960 -0.191 1.00 97.81 378 ILE A C 1
ATOM 2940 O O . ILE A 1 378 ? -12.183 8.364 0.774 1.00 97.81 378 ILE A O 1
ATOM 2944 N N . ARG A 1 379 ? -11.964 8.066 -1.451 1.00 97.69 379 ARG A N 1
ATOM 2945 C CA . ARG A 1 379 ? -13.272 8.636 -1.807 1.00 97.69 379 ARG A CA 1
ATOM 2946 C C . ARG A 1 379 ? -14.389 7.684 -1.404 1.00 97.69 379 ARG A C 1
ATOM 2948 O O . ARG A 1 379 ? -15.362 8.113 -0.793 1.00 97.69 379 ARG A O 1
ATOM 2955 N N . ASN A 1 380 ? -14.214 6.406 -1.720 1.00 96.44 380 ASN A N 1
ATOM 2956 C CA . ASN A 1 380 ? -15.064 5.325 -1.253 1.00 96.44 380 ASN A CA 1
ATOM 2957 C C . ASN A 1 380 ? -14.290 4.000 -1.228 1.00 96.44 380 ASN A C 1
ATOM 2959 O O . ASN A 1 380 ? -13.348 3.770 -1.989 1.00 96.44 380 ASN A O 1
ATOM 2963 N N . MET A 1 381 ? -14.695 3.131 -0.320 1.00 97.56 381 MET A N 1
ATOM 2964 C CA . MET A 1 381 ? -14.274 1.745 -0.235 1.00 97.56 381 MET A CA 1
ATOM 2965 C C . MET A 1 381 ? -15.462 0.976 0.321 1.00 97.56 381 MET A C 1
ATOM 2967 O O . MET A 1 381 ? -15.818 1.171 1.477 1.00 97.56 381 MET A O 1
ATOM 2971 N N . GLU A 1 382 ? -16.080 0.136 -0.493 1.00 97.25 382 GLU A N 1
ATOM 2972 C CA . GLU A 1 382 ? -17.204 -0.711 -0.104 1.00 97.25 382 GLU A CA 1
ATOM 2973 C C . GLU A 1 382 ? -16.752 -2.162 -0.133 1.00 97.25 382 GLU A C 1
ATOM 2975 O O . GLU A 1 382 ? -16.311 -2.671 -1.165 1.00 97.25 382 GLU A O 1
ATOM 2980 N N . MET A 1 383 ? -16.826 -2.814 1.020 1.00 95.12 383 MET A N 1
ATOM 2981 C CA . MET A 1 383 ? -16.285 -4.140 1.249 1.00 95.12 383 MET A CA 1
ATOM 2982 C C . MET A 1 383 ? -17.324 -5.045 1.903 1.00 95.12 383 MET A C 1
ATOM 2984 O O . MET A 1 383 ? -17.976 -4.666 2.875 1.00 95.12 383 MET A O 1
ATOM 2988 N N . GLU A 1 384 ? -17.398 -6.279 1.425 1.00 95.00 384 GLU A N 1
ATOM 2989 C CA . GLU A 1 384 ? -18.204 -7.350 1.989 1.00 95.00 384 GLU A CA 1
ATOM 2990 C C . GLU A 1 384 ? -17.317 -8.550 2.331 1.00 95.00 384 GLU A C 1
ATOM 2992 O O . GLU A 1 384 ? -16.454 -8.969 1.553 1.00 95.00 384 GLU A O 1
ATOM 2997 N N . THR A 1 385 ? -17.505 -9.121 3.517 1.00 92.06 385 THR A N 1
ATOM 2998 C CA . THR A 1 385 ? -16.848 -10.374 3.901 1.00 92.06 385 THR A CA 1
ATOM 2999 C C . THR A 1 385 ? -17.724 -11.143 4.881 1.00 92.06 385 THR A C 1
ATOM 3001 O O . THR A 1 385 ? -18.161 -10.601 5.900 1.00 92.06 385 THR A O 1
ATOM 3004 N N . GLY A 1 386 ? -18.032 -12.400 4.546 1.00 90.62 386 GLY A N 1
ATOM 3005 C CA . GLY A 1 386 ? -19.030 -13.181 5.277 1.00 90.62 386 GLY A CA 1
ATOM 3006 C C . GLY A 1 386 ? -20.383 -12.468 5.300 1.00 90.62 386 GLY A C 1
ATOM 3007 O O . GLY A 1 386 ? -20.931 -12.146 4.250 1.00 90.62 386 GLY A O 1
ATOM 3008 N N . SER A 1 387 ? -20.907 -12.204 6.494 1.00 91.69 387 SER A N 1
ATOM 3009 C CA . SER A 1 387 ? -22.148 -11.444 6.704 1.00 91.69 387 SER A CA 1
ATOM 3010 C C . SER A 1 387 ? -21.933 -9.957 7.032 1.00 91.69 387 SER A C 1
ATOM 3012 O O . SER A 1 387 ? -22.877 -9.276 7.439 1.00 91.69 387 SER A O 1
ATOM 3014 N N . SER A 1 388 ? -20.707 -9.444 6.868 1.00 94.38 388 SER A N 1
ATOM 3015 C CA . SER A 1 388 ? -20.351 -8.053 7.176 1.00 94.38 388 SER A CA 1
ATOM 3016 C C . SER A 1 388 ? -20.296 -7.179 5.923 1.00 94.38 388 SER A C 1
ATOM 3018 O O . SER A 1 388 ? -19.689 -7.577 4.930 1.00 94.38 388 SER A O 1
ATOM 3020 N N . GLN A 1 389 ? -20.863 -5.973 6.004 1.00 95.19 389 GLN A N 1
ATOM 3021 C CA . GLN A 1 389 ? -20.853 -4.946 4.954 1.00 95.19 389 GLN A CA 1
ATOM 3022 C C . GLN A 1 389 ? -20.285 -3.646 5.513 1.00 95.19 389 GLN A C 1
ATOM 3024 O O . GLN A 1 389 ? -20.833 -3.096 6.468 1.00 95.19 389 GLN A O 1
ATOM 3029 N N . ILE A 1 390 ? -19.188 -3.164 4.935 1.00 95.62 390 ILE A N 1
ATOM 3030 C CA . ILE A 1 390 ? -18.393 -2.057 5.467 1.00 95.62 390 ILE A CA 1
ATOM 3031 C C . ILE A 1 390 ? -18.129 -1.047 4.351 1.00 95.62 390 ILE A C 1
ATOM 3033 O O . ILE A 1 390 ? -17.553 -1.386 3.321 1.00 95.62 390 ILE A O 1
ATOM 3037 N N . ALA A 1 391 ? -18.501 0.204 4.586 1.00 97.44 391 ALA A N 1
ATOM 3038 C CA . ALA A 1 391 ? -18.163 1.354 3.766 1.00 97.44 391 ALA A CA 1
ATOM 3039 C C . ALA A 1 391 ? -17.150 2.237 4.507 1.00 97.44 391 ALA A C 1
ATOM 3041 O O . ALA A 1 391 ? -17.328 2.556 5.682 1.00 97.44 391 ALA A O 1
ATOM 3042 N N . LEU A 1 392 ? -16.083 2.648 3.829 1.00 96.81 392 LEU A N 1
ATOM 3043 C CA . LEU A 1 392 ? -15.020 3.480 4.380 1.00 96.81 392 LEU A CA 1
ATOM 3044 C C . LEU A 1 392 ? -14.725 4.657 3.449 1.00 96.81 392 LEU A C 1
ATOM 3046 O O . LEU A 1 392 ? -14.645 4.518 2.230 1.00 96.81 392 LEU A O 1
ATOM 3050 N N . SER A 1 393 ? -14.522 5.829 4.040 1.00 97.81 393 SER A N 1
ATOM 3051 C CA . SER A 1 393 ? -14.010 7.020 3.360 1.00 97.81 393 SER A CA 1
ATOM 3052 C C . SER A 1 393 ? -13.088 7.795 4.294 1.00 97.81 393 SER A C 1
ATOM 3054 O O . SER A 1 393 ? -13.154 7.641 5.516 1.00 97.81 393 SER A O 1
ATOM 3056 N N . GLY A 1 394 ? -12.204 8.623 3.747 1.00 97.00 394 GLY A N 1
ATOM 3057 C CA . GLY A 1 394 ? -11.331 9.430 4.588 1.00 97.00 394 GLY A CA 1
ATOM 3058 C C . GLY A 1 394 ? -10.070 9.929 3.911 1.00 97.00 394 GLY A C 1
ATOM 3059 O O . GLY A 1 394 ? -9.837 9.704 2.725 1.00 97.00 394 GLY A O 1
ATOM 3060 N N . THR A 1 395 ? -9.239 10.604 4.695 1.00 95.81 395 THR A N 1
ATOM 3061 C CA . THR A 1 395 ? -7.939 11.115 4.266 1.00 95.81 395 THR A CA 1
ATOM 3062 C C . THR A 1 395 ? -6.840 10.660 5.209 1.00 95.81 395 THR A C 1
ATOM 3064 O O . THR A 1 395 ? -7.023 10.626 6.424 1.00 95.81 395 THR A O 1
ATOM 3067 N N . ILE A 1 396 ? -5.681 10.326 4.651 1.00 91.69 396 ILE A N 1
ATOM 3068 C CA . ILE A 1 396 ? -4.461 10.017 5.395 1.00 91.69 396 ILE A CA 1
ATOM 3069 C C . ILE A 1 396 ? -3.346 10.892 4.832 1.00 91.69 396 ILE A C 1
ATOM 3071 O O . ILE A 1 396 ? -2.964 10.755 3.676 1.00 91.69 396 ILE A O 1
ATOM 3075 N N . THR A 1 397 ? -2.793 11.766 5.656 1.00 88.75 397 THR A N 1
ATOM 3076 C CA . THR A 1 397 ? -1.689 12.663 5.327 1.00 88.75 397 THR A CA 1
ATOM 3077 C C . THR A 1 397 ? -0.393 12.148 5.945 1.00 88.75 397 THR A C 1
ATOM 3079 O O . THR A 1 397 ? -0.351 11.677 7.079 1.00 88.75 397 THR A O 1
ATOM 3082 N N . GLY A 1 398 ? 0.705 12.263 5.206 1.00 79.56 398 GLY A N 1
ATOM 3083 C CA . GLY A 1 398 ? 2.056 12.008 5.692 1.00 79.56 398 GLY A CA 1
ATOM 3084 C C . GLY A 1 398 ? 2.527 10.554 5.633 1.00 79.56 398 GLY A C 1
ATOM 3085 O O . GLY A 1 398 ? 3.616 10.308 6.144 1.00 79.56 398 GLY A O 1
ATOM 3086 N N . LEU A 1 399 ? 1.790 9.621 4.994 1.00 75.75 399 LEU A N 1
ATOM 3087 C CA . LEU A 1 399 ? 2.110 8.169 4.941 1.00 75.75 399 LEU A CA 1
ATOM 3088 C C . LEU A 1 399 ? 3.537 7.851 4.517 1.00 75.75 399 LEU A C 1
ATOM 3090 O O . LEU A 1 399 ? 4.181 6.963 5.070 1.00 75.75 399 LEU A O 1
ATOM 3094 N N . PHE A 1 400 ? 4.052 8.622 3.572 1.00 72.94 400 PHE A N 1
ATOM 3095 C CA . PHE A 1 400 ? 5.341 8.360 2.952 1.00 72.94 400 PHE A CA 1
ATOM 3096 C C . PHE A 1 400 ? 6.503 9.131 3.610 1.00 72.94 400 PHE A C 1
ATOM 3098 O O . PHE A 1 400 ? 7.596 9.225 3.043 1.00 72.94 400 PHE A O 1
ATOM 3105 N N . ALA A 1 401 ? 6.297 9.693 4.810 1.00 62.41 401 ALA A N 1
ATOM 3106 C CA . ALA A 1 401 ? 7.363 10.312 5.593 1.00 62.41 401 ALA A CA 1
ATOM 3107 C C . ALA A 1 401 ? 8.423 9.264 5.978 1.00 62.41 401 ALA A C 1
ATOM 3109 O O . ALA A 1 401 ? 8.129 8.241 6.595 1.00 62.41 401 ALA A O 1
ATOM 3110 N N . GLY A 1 402 ? 9.678 9.500 5.585 1.00 54.75 402 GLY A N 1
ATOM 3111 C CA . GLY A 1 402 ? 10.765 8.561 5.852 1.00 54.75 402 GLY A CA 1
ATOM 3112 C C . GLY A 1 402 ? 11.094 8.450 7.351 1.00 54.75 402 GLY A C 1
ATOM 3113 O O . GLY A 1 402 ? 10.887 9.406 8.095 1.00 54.75 402 GLY A O 1
ATOM 3114 N N . PRO A 1 403 ? 11.708 7.343 7.806 1.00 49.22 403 PRO A N 1
ATOM 3115 C CA . PRO A 1 403 ? 12.010 7.092 9.225 1.00 49.22 403 PRO A CA 1
ATOM 3116 C C . PRO A 1 403 ? 12.926 8.133 9.905 1.00 49.22 403 PRO A C 1
ATOM 3118 O O . PRO A 1 403 ? 13.002 8.174 11.130 1.00 49.22 403 PRO A O 1
ATOM 3121 N N . ASN A 1 404 ? 13.604 8.994 9.136 1.00 50.31 404 ASN A N 1
ATOM 3122 C CA . ASN A 1 404 ? 14.428 10.095 9.654 1.00 50.31 404 ASN A CA 1
ATOM 3123 C C . ASN A 1 404 ? 13.705 11.454 9.693 1.00 50.31 404 ASN A C 1
ATOM 3125 O O . ASN A 1 404 ? 14.272 12.428 10.193 1.00 50.31 404 ASN A O 1
ATOM 3129 N N . ASP A 1 405 ? 12.475 11.546 9.185 1.00 58.50 405 ASP A N 1
ATOM 3130 C CA . ASP A 1 405 ? 11.708 12.789 9.142 1.00 58.50 405 ASP A CA 1
ATOM 3131 C C . ASP A 1 405 ? 10.956 13.003 10.463 1.00 58.50 405 ASP A C 1
ATOM 3133 O O . ASP A 1 405 ? 9.738 12.874 10.560 1.00 58.50 405 ASP A O 1
ATOM 3137 N N . LYS A 1 406 ? 11.709 13.341 11.520 1.00 53.00 406 LYS A N 1
ATOM 3138 C CA . LYS A 1 406 ? 11.184 13.576 12.883 1.00 53.00 406 LYS A CA 1
ATOM 3139 C C . LYS A 1 406 ? 10.117 14.684 12.967 1.00 53.00 406 LYS A C 1
ATOM 3141 O O . LYS A 1 406 ? 9.554 14.885 14.038 1.00 53.00 406 LYS A O 1
ATOM 3146 N N . LYS A 1 407 ? 9.878 15.436 11.883 1.00 53.34 407 LYS A N 1
ATOM 3147 C CA . LYS A 1 407 ? 8.909 16.540 11.812 1.00 53.34 407 LYS A CA 1
ATOM 3148 C C . LYS A 1 407 ? 7.577 16.157 11.166 1.00 53.34 407 LYS A C 1
ATOM 3150 O O . LYS A 1 407 ? 6.625 16.917 11.313 1.00 53.34 407 LYS A O 1
ATOM 3155 N N . ARG A 1 408 ? 7.489 15.029 10.453 1.00 58.19 408 ARG A N 1
ATOM 3156 C CA . ARG A 1 408 ? 6.257 14.596 9.781 1.00 58.19 408 ARG A CA 1
ATOM 3157 C C . ARG A 1 408 ? 5.654 13.399 10.504 1.00 58.19 408 ARG A C 1
ATOM 3159 O O . ARG A 1 408 ? 5.988 12.254 10.225 1.00 58.19 408 ARG A O 1
ATOM 3166 N N . THR A 1 409 ? 4.757 13.676 11.442 1.00 66.56 409 THR A N 1
ATOM 3167 C CA . THR A 1 409 ? 3.842 12.672 11.991 1.00 66.56 409 THR A CA 1
ATOM 3168 C C . THR A 1 409 ? 2.665 12.516 11.037 1.00 66.56 409 THR A C 1
ATOM 3170 O O . THR A 1 409 ? 2.075 13.521 10.640 1.00 66.56 409 THR A O 1
ATOM 3173 N N . GLY A 1 410 ? 2.324 11.283 10.664 1.00 76.56 410 GLY A N 1
ATOM 3174 C CA . GLY A 1 410 ? 1.127 11.028 9.868 1.00 76.56 410 GLY A CA 1
ATOM 3175 C C . GLY A 1 410 ? -0.133 11.500 10.590 1.00 76.56 410 GLY A C 1
ATOM 3176 O O . GLY A 1 410 ? -0.224 11.390 11.814 1.00 76.56 410 GLY A O 1
ATOM 3177 N N . SER A 1 411 ? -1.102 12.023 9.856 1.00 86.44 411 SER A N 1
ATOM 3178 C CA . SER A 1 411 ? -2.433 12.312 10.380 1.00 86.44 411 SER A CA 1
ATOM 3179 C C . SER A 1 411 ? -3.492 11.716 9.472 1.00 86.44 411 SER A C 1
ATOM 3181 O O . SER A 1 411 ? -3.217 11.382 8.324 1.00 86.44 411 SER A O 1
ATOM 3183 N N . GLY A 1 412 ? -4.706 11.539 9.969 1.00 90.69 412 GLY A N 1
ATOM 3184 C CA . GLY A 1 412 ? -5.781 11.056 9.121 1.00 90.69 412 GLY A CA 1
ATOM 3185 C C . GLY A 1 412 ? -7.137 11.154 9.778 1.00 90.69 412 GLY A C 1
ATOM 3186 O O . GLY A 1 412 ? -7.246 11.145 11.001 1.00 90.69 412 GLY A O 1
ATOM 3187 N N . THR A 1 413 ? -8.163 11.248 8.945 1.00 94.75 413 THR A N 1
ATOM 3188 C CA . THR A 1 413 ? -9.563 11.189 9.354 1.00 94.75 413 THR A CA 1
ATOM 3189 C C . THR A 1 413 ? -10.233 10.065 8.578 1.00 94.75 413 THR A C 1
ATOM 3191 O O . THR A 1 413 ? -10.166 10.044 7.352 1.00 94.75 413 THR A O 1
ATOM 3194 N N . LEU A 1 414 ? -10.831 9.109 9.281 1.00 96.00 414 LEU A N 1
ATOM 3195 C CA . LEU A 1 414 ? -11.517 7.960 8.697 1.00 96.00 414 LEU A CA 1
ATOM 3196 C C . LEU A 1 414 ? -12.968 7.953 9.161 1.00 96.00 414 LEU A C 1
ATOM 3198 O O . LEU A 1 414 ? -13.244 8.114 10.348 1.00 96.00 414 LEU A O 1
ATOM 3202 N N . LYS A 1 415 ? -13.884 7.740 8.224 1.00 97.75 415 LYS A N 1
ATOM 3203 C CA . LYS A 1 415 ? -15.300 7.502 8.483 1.00 97.75 415 LYS A CA 1
ATOM 3204 C C . LYS A 1 415 ? -15.647 6.113 7.992 1.00 97.75 415 LYS A C 1
ATOM 3206 O O . LYS A 1 415 ? -15.428 5.802 6.821 1.00 97.75 415 LYS A O 1
ATOM 3211 N N . ILE A 1 416 ? -16.157 5.292 8.894 1.00 97.50 416 ILE A N 1
ATOM 3212 C CA . ILE A 1 416 ? -16.505 3.903 8.645 1.00 97.50 416 ILE A CA 1
ATOM 3213 C C . ILE A 1 416 ? -17.985 3.749 8.973 1.00 97.50 416 ILE A C 1
ATOM 3215 O O . ILE A 1 416 ? -18.396 4.004 10.099 1.00 97.50 416 ILE A O 1
ATOM 3219 N N . HIS A 1 417 ? -18.771 3.333 7.992 1.00 97.75 417 HIS A N 1
ATOM 3220 C CA . HIS A 1 417 ? -20.180 3.012 8.158 1.00 97.75 417 HIS A CA 1
ATOM 3221 C C . HIS A 1 417 ? -20.394 1.540 7.825 1.00 97.75 417 HIS A C 1
ATOM 3223 O O . HIS A 1 417 ? -19.891 1.062 6.810 1.00 97.75 417 HIS A O 1
ATOM 3229 N N . ALA A 1 418 ? -21.142 0.810 8.640 1.00 96.62 418 ALA A N 1
ATOM 3230 C CA . ALA A 1 418 ? -21.453 -0.585 8.371 1.00 96.62 418 ALA A CA 1
ATOM 3231 C C . ALA A 1 418 ? -22.916 -0.899 8.678 1.00 96.62 418 ALA A C 1
ATOM 3233 O O . ALA A 1 418 ? -23.363 -0.775 9.814 1.00 96.62 418 ALA A O 1
ATOM 3234 N N . ASN A 1 419 ? -23.643 -1.401 7.680 1.00 94.31 419 ASN A N 1
ATOM 3235 C CA . ASN A 1 419 ? -25.031 -1.834 7.874 1.00 94.31 419 ASN A CA 1
ATOM 3236 C C . ASN A 1 419 ? -25.094 -3.035 8.831 1.00 94.31 419 ASN A C 1
ATOM 3238 O O . ASN A 1 419 ? -25.995 -3.166 9.656 1.00 94.31 419 ASN A O 1
ATOM 3242 N N . ARG A 1 420 ? -24.126 -3.951 8.707 1.00 95.00 420 ARG A N 1
ATOM 3243 C CA . ARG A 1 420 ? -24.019 -5.142 9.549 1.00 95.00 420 ARG A CA 1
ATOM 3244 C C . ARG A 1 420 ? -22.558 -5.526 9.723 1.00 95.00 420 ARG A C 1
ATOM 3246 O O . ARG A 1 420 ? -21.821 -5.594 8.742 1.00 95.00 420 ARG A O 1
ATOM 3253 N N . ILE A 1 421 ? -22.152 -5.818 10.956 1.00 94.75 421 ILE A N 1
ATOM 3254 C CA . ILE A 1 421 ? -20.858 -6.430 11.274 1.00 94.75 421 ILE A CA 1
ATOM 3255 C C . ILE A 1 421 ? -21.089 -7.703 12.075 1.00 94.75 421 ILE A C 1
ATOM 3257 O O . ILE A 1 421 ? -21.723 -7.676 13.126 1.00 94.75 421 ILE A O 1
ATOM 3261 N N . ASN A 1 422 ? -20.507 -8.810 11.625 1.00 92.75 422 ASN A N 1
ATOM 3262 C CA . ASN A 1 422 ? -20.396 -10.019 12.427 1.00 92.75 422 ASN A CA 1
ATOM 3263 C C . ASN A 1 422 ? -18.992 -10.106 13.039 1.00 92.75 422 ASN A C 1
ATOM 3265 O O . ASN A 1 422 ? -18.037 -10.561 12.404 1.00 92.75 422 ASN A O 1
ATOM 3269 N N . ALA A 1 423 ? -18.858 -9.657 14.288 1.00 89.12 423 ALA A N 1
ATOM 3270 C CA . ALA A 1 423 ? -17.577 -9.657 14.983 1.00 89.12 423 ALA A CA 1
ATOM 3271 C C . ALA A 1 423 ? -17.060 -11.082 15.243 1.00 89.12 423 ALA A C 1
ATOM 3273 O O . ALA A 1 423 ? -15.846 -11.290 15.286 1.00 89.12 423 ALA A O 1
ATOM 3274 N N . ASP A 1 424 ? -17.950 -12.072 15.364 1.00 85.38 424 ASP A N 1
ATOM 3275 C CA . ASP A 1 424 ? -17.572 -13.468 15.589 1.00 85.38 424 ASP A CA 1
ATOM 3276 C C . ASP A 1 424 ? -16.880 -14.081 14.363 1.00 85.38 424 ASP A C 1
ATOM 3278 O O . ASP A 1 424 ? -15.883 -14.798 14.521 1.00 85.38 424 ASP A O 1
ATOM 3282 N N . GLU A 1 425 ? -17.347 -13.742 13.156 1.00 86.31 425 GLU A N 1
ATOM 3283 C CA . GLU A 1 425 ? -16.707 -14.099 11.881 1.00 86.31 425 GLU A CA 1
ATOM 3284 C C . GLU A 1 425 ? -15.365 -13.368 11.707 1.00 86.31 425 GLU A C 1
ATOM 3286 O O . GLU A 1 425 ? -14.337 -13.996 11.428 1.00 86.31 425 GLU A O 1
ATOM 3291 N N . LEU A 1 426 ? -15.338 -12.048 11.941 1.00 83.38 426 LEU A N 1
ATOM 3292 C CA . LEU A 1 426 ? -14.128 -11.233 11.773 1.00 83.38 426 LEU A CA 1
ATOM 3293 C C . LEU A 1 426 ? -13.023 -11.598 12.774 1.00 83.38 426 LEU A C 1
ATOM 3295 O O . LEU A 1 426 ? -11.837 -11.541 12.445 1.00 83.38 426 LEU A O 1
ATOM 3299 N N . ARG A 1 427 ? -13.378 -12.035 13.988 1.00 76.12 427 ARG A N 1
ATOM 3300 C CA . ARG A 1 427 ? -12.420 -12.468 15.019 1.00 76.12 427 ARG A CA 1
ATOM 3301 C C . ARG A 1 427 ? -11.492 -13.582 14.522 1.00 76.12 427 ARG A C 1
ATOM 3303 O O . ARG A 1 427 ? -10.324 -13.622 14.916 1.00 76.12 427 ARG A O 1
ATOM 3310 N N . VAL A 1 428 ? -11.966 -14.463 13.637 1.00 68.62 428 VAL A N 1
ATOM 3311 C CA . VAL A 1 428 ? -11.151 -15.542 13.047 1.00 68.62 428 VAL A CA 1
ATOM 3312 C C . VAL A 1 428 ? -10.016 -14.983 12.178 1.00 68.62 428 VAL A C 1
ATOM 3314 O O . VAL A 1 428 ? -8.924 -15.562 12.161 1.00 68.62 428 VAL A O 1
ATOM 3317 N N . LEU A 1 429 ? -10.228 -13.834 11.521 1.00 64.88 429 LEU A N 1
ATOM 3318 C CA . LEU A 1 429 ? -9.212 -13.156 10.705 1.00 64.88 429 LEU A CA 1
ATOM 3319 C C . LEU A 1 429 ? -8.022 -12.718 11.575 1.00 64.88 429 LEU A C 1
ATOM 3321 O O . LEU A 1 429 ? -6.865 -12.919 11.204 1.00 64.88 429 LEU A O 1
ATOM 3325 N N . PHE A 1 430 ? -8.300 -12.207 12.778 1.00 60.59 430 PHE A N 1
ATOM 3326 C CA . PHE A 1 430 ? -7.282 -11.691 13.698 1.00 60.59 430 PHE A CA 1
ATOM 3327 C C . PHE A 1 430 ? -6.619 -12.769 14.572 1.00 60.59 430 PHE A C 1
ATOM 3329 O O . PHE A 1 430 ? -5.491 -12.587 15.024 1.00 60.59 430 PHE A O 1
ATOM 3336 N N . GLN A 1 431 ? -7.249 -13.931 14.781 1.00 58.09 431 GLN A N 1
ATOM 3337 C CA . GLN A 1 431 ? -6.660 -15.010 15.593 1.00 58.09 431 GLN A CA 1
ATOM 3338 C C . GLN A 1 431 ? -5.436 -15.670 14.952 1.00 58.09 431 GLN A C 1
ATOM 3340 O O . GLN A 1 431 ? -4.469 -15.979 15.650 1.00 58.09 431 GLN A O 1
ATOM 3345 N N . LYS A 1 432 ? -5.440 -15.878 13.629 1.00 49.53 432 LYS A N 1
ATOM 3346 C CA . LYS A 1 432 ? -4.293 -16.480 12.918 1.00 49.53 432 LYS A CA 1
ATOM 3347 C C . LYS A 1 432 ? -3.127 -15.508 12.727 1.00 49.53 432 LYS A C 1
ATOM 3349 O O . LYS A 1 432 ? -1.999 -15.959 12.531 1.00 49.53 432 LYS A O 1
ATOM 3354 N N . LEU A 1 433 ? -3.394 -14.206 12.815 1.00 47.66 433 LEU A N 1
ATOM 3355 C CA . LEU A 1 433 ? -2.382 -13.152 12.808 1.00 47.66 433 LEU A CA 1
ATOM 3356 C C . LEU A 1 433 ? -1.659 -13.015 14.155 1.00 47.66 433 LEU A C 1
ATOM 3358 O O . LEU A 1 433 ? -0.703 -12.270 14.205 1.00 47.66 433 LEU A O 1
ATOM 3362 N N . ASN A 1 434 ? -2.035 -13.748 15.211 1.00 42.38 434 ASN A N 1
ATOM 3363 C CA . ASN A 1 434 ? -1.384 -13.719 16.531 1.00 42.38 434 ASN A CA 1
ATOM 3364 C C . ASN A 1 434 ? -0.523 -14.974 16.795 1.00 42.38 434 ASN A C 1
ATOM 3366 O O . ASN A 1 434 ? -0.648 -15.623 17.836 1.00 42.38 434 ASN A O 1
ATOM 3370 N N . ARG A 1 435 ? 0.346 -15.365 15.849 1.00 39.97 435 ARG A N 1
ATOM 3371 C CA . ARG A 1 435 ? 1.363 -16.401 16.118 1.00 39.97 435 ARG A CA 1
ATOM 3372 C C . ARG A 1 435 ? 2.453 -15.851 17.039 1.00 39.97 435 ARG A C 1
ATOM 3374 O O . ARG A 1 435 ? 2.898 -14.721 16.874 1.00 39.97 435 ARG A O 1
ATOM 3381 N N . THR A 1 436 ? 2.878 -16.684 17.988 1.00 36.03 436 THR A N 1
ATOM 3382 C CA . THR A 1 436 ? 3.966 -16.443 18.941 1.00 36.03 436 THR A CA 1
ATOM 3383 C C . THR A 1 436 ? 5.193 -15.871 18.221 1.00 36.03 436 THR A C 1
ATOM 3385 O O . THR A 1 436 ? 5.616 -16.471 17.227 1.00 36.03 436 THR A O 1
ATOM 3388 N N . PRO A 1 437 ? 5.783 -14.753 18.684 1.00 39.03 437 PRO A N 1
ATOM 3389 C CA . PRO A 1 437 ? 7.021 -14.257 18.103 1.00 39.03 437 PRO A CA 1
ATOM 3390 C C . PRO A 1 437 ? 8.095 -15.339 18.252 1.00 39.03 437 PRO A C 1
ATOM 3392 O O . PRO A 1 437 ? 8.369 -15.819 19.352 1.00 39.03 437 PRO A O 1
ATOM 3395 N N . SER A 1 438 ? 8.678 -15.758 17.129 1.00 34.59 438 SER A N 1
ATOM 3396 C CA . SER A 1 438 ? 9.905 -16.549 17.149 1.00 34.59 438 SER A CA 1
ATOM 3397 C C . SER A 1 438 ? 10.996 -15.709 17.829 1.00 34.59 438 SER A C 1
ATOM 3399 O O . SER A 1 438 ? 11.089 -14.514 17.526 1.00 34.59 438 SER A O 1
ATOM 3401 N N . PRO A 1 439 ? 11.856 -16.288 18.688 1.00 42.38 439 PRO A N 1
ATOM 3402 C CA . PRO A 1 439 ? 12.980 -15.566 19.291 1.00 42.38 439 PRO A CA 1
ATOM 3403 C C . PRO A 1 439 ? 13.933 -14.932 18.260 1.00 42.38 439 PRO A C 1
ATOM 3405 O O . PRO A 1 439 ? 14.692 -14.031 18.603 1.00 42.38 439 PRO A O 1
ATOM 3408 N N . GLU A 1 440 ? 13.879 -15.364 16.994 1.00 36.16 440 GLU A N 1
ATOM 3409 C CA . GLU A 1 440 ? 14.732 -14.872 15.905 1.00 36.16 440 GLU A CA 1
ATOM 3410 C C . GLU A 1 440 ? 13.993 -14.036 14.846 1.00 36.16 440 GLU A C 1
ATOM 3412 O O . GLU A 1 440 ? 14.628 -13.461 13.956 1.00 36.16 440 GLU A O 1
ATOM 3417 N N . SER A 1 441 ? 12.665 -13.884 14.930 1.00 35.97 441 SER A N 1
ATOM 3418 C CA . SER A 1 441 ? 11.980 -12.901 14.089 1.00 35.97 441 SER A CA 1
ATOM 3419 C C . SER A 1 441 ? 12.238 -11.516 14.667 1.00 35.97 441 SER A C 1
ATOM 3421 O O . SER A 1 441 ? 11.678 -11.161 15.706 1.00 35.97 441 SER A O 1
ATOM 3423 N N . LYS A 1 442 ? 13.106 -10.742 13.996 1.00 36.56 442 LYS A N 1
ATOM 3424 C CA . LYS A 1 442 ? 13.228 -9.285 14.155 1.00 36.56 442 LYS A CA 1
ATOM 3425 C C . LYS A 1 442 ? 11.858 -8.722 14.514 1.00 36.56 442 LYS A C 1
ATOM 3427 O O . LYS A 1 442 ? 10.928 -8.941 13.743 1.00 36.56 442 LYS A O 1
ATOM 3432 N N . LYS A 1 443 ? 11.785 -8.072 15.687 1.00 33.06 443 LYS A N 1
ATOM 3433 C CA . LYS A 1 443 ? 10.636 -7.338 16.238 1.00 33.06 443 LYS A CA 1
ATOM 3434 C C . LYS A 1 443 ? 9.552 -7.167 15.184 1.00 33.06 443 LYS A C 1
ATOM 3436 O O . LYS A 1 443 ? 9.796 -6.461 14.204 1.00 33.06 443 LYS A O 1
ATOM 3441 N N . TRP A 1 444 ? 8.380 -7.759 15.400 1.00 30.64 444 TRP A N 1
ATOM 3442 C CA . TRP A 1 444 ? 7.179 -7.263 14.749 1.00 30.64 444 TRP A CA 1
ATOM 3443 C C . TRP A 1 444 ? 7.075 -5.784 15.111 1.00 30.64 444 TRP A C 1
ATOM 3445 O O . TRP A 1 444 ? 6.601 -5.397 16.175 1.00 30.64 444 TRP A O 1
ATOM 3455 N N . GLN A 1 445 ? 7.609 -4.939 14.239 1.00 35.81 445 GLN A N 1
ATOM 3456 C CA . GLN A 1 445 ? 7.197 -3.566 14.145 1.00 35.81 445 GLN A CA 1
ATOM 3457 C C . GLN A 1 445 ? 5.818 -3.689 13.522 1.00 35.81 445 GLN A C 1
ATOM 3459 O O . GLN A 1 445 ? 5.666 -3.660 12.304 1.00 35.81 445 GLN A O 1
ATOM 3464 N N . SER A 1 446 ? 4.817 -3.925 14.378 1.00 38.88 446 SER A N 1
ATOM 3465 C CA . SER A 1 446 ? 3.475 -3.429 14.112 1.00 38.88 446 SER A CA 1
ATOM 3466 C C . SER A 1 446 ? 3.662 -2.085 13.417 1.00 38.88 446 SER A C 1
ATOM 3468 O O . SER A 1 446 ? 4.448 -1.259 13.901 1.00 38.88 446 SER A O 1
ATOM 3470 N N . GLY A 1 447 ? 2.975 -1.877 12.295 1.00 40.94 447 GLY A N 1
ATOM 3471 C CA . GLY A 1 447 ? 2.869 -0.586 11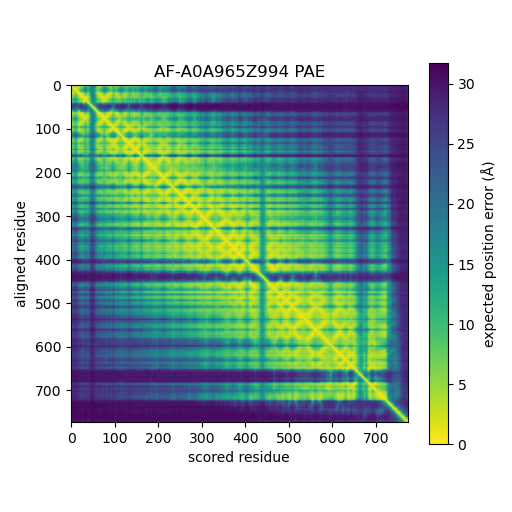.614 1.00 40.94 447 GLY A CA 1
ATOM 3472 C C . GLY A 1 447 ? 2.239 0.501 12.494 1.00 40.94 447 GLY A C 1
ATOM 3473 O O . GLY A 1 447 ? 1.564 1.387 11.993 1.00 40.94 447 GLY A O 1
ATOM 3474 N N . SER A 1 448 ? 2.419 0.426 13.815 1.00 44.34 448 SER A N 1
ATOM 3475 C CA . SER A 1 448 ? 2.404 1.549 14.717 1.00 44.34 448 SER A CA 1
ATOM 3476 C C . SER A 1 448 ? 3.209 2.666 14.092 1.00 44.34 448 SER A C 1
ATOM 3478 O O . SER A 1 448 ? 4.357 2.496 13.678 1.00 44.34 448 SER A O 1
ATOM 3480 N N . TRP A 1 449 ? 2.549 3.801 13.996 1.00 55.06 449 TRP A N 1
ATOM 3481 C CA . TRP A 1 449 ? 3.097 5.004 13.433 1.00 55.06 449 TRP A CA 1
ATOM 3482 C C . TRP A 1 449 ? 3.295 5.932 14.626 1.00 55.06 449 TRP A C 1
ATOM 3484 O O . TRP A 1 449 ? 2.387 6.674 15.000 1.00 55.06 449 TRP A O 1
ATOM 3494 N N . PRO A 1 450 ? 4.407 5.786 15.371 1.00 46.72 450 PRO A N 1
ATOM 3495 C CA . PRO A 1 450 ? 4.506 6.358 16.702 1.00 46.72 450 PRO A CA 1
ATOM 3496 C C . PRO A 1 450 ? 4.468 7.881 16.567 1.00 46.72 450 PRO A C 1
ATOM 3498 O O . PRO A 1 450 ? 5.319 8.458 15.893 1.00 46.72 450 PRO A O 1
ATOM 3501 N N . GLY A 1 451 ? 3.467 8.524 17.175 1.00 61.56 451 GLY A N 1
ATOM 3502 C CA . GLY A 1 451 ? 3.237 9.964 17.027 1.00 61.56 451 GLY A CA 1
ATOM 3503 C C . GLY A 1 451 ? 2.158 10.365 16.017 1.00 61.56 451 GLY A C 1
ATOM 3504 O O . GLY A 1 451 ? 1.879 11.557 15.922 1.00 61.56 451 GLY A O 1
ATOM 3505 N N . SER A 1 452 ? 1.536 9.430 15.290 1.00 70.50 452 SER A N 1
ATOM 3506 C CA . SER A 1 452 ? 0.472 9.762 14.338 1.00 70.50 452 SER A CA 1
ATOM 3507 C C . SER A 1 452 ? -0.816 10.231 15.020 1.00 70.50 452 SER A C 1
ATOM 3509 O O . SER A 1 452 ? -1.213 9.704 16.064 1.00 70.50 452 SER A O 1
ATOM 3511 N N . GLN A 1 453 ? -1.502 11.181 14.388 1.00 84.12 453 GLN A N 1
ATOM 3512 C CA . GLN A 1 453 ? -2.804 11.696 14.813 1.00 84.12 453 GLN A CA 1
ATOM 3513 C C . GLN A 1 453 ? -3.902 11.167 13.892 1.00 84.12 453 GLN A C 1
ATOM 3515 O O . GLN A 1 453 ? -4.232 11.787 12.883 1.00 84.12 453 GLN A O 1
ATOM 3520 N N . LEU A 1 454 ? -4.450 10.002 14.217 1.00 88.31 454 LEU A N 1
ATOM 3521 C CA . LEU A 1 454 ? -5.585 9.430 13.504 1.00 88.31 454 LEU A CA 1
ATOM 3522 C C . LEU A 1 454 ? -6.862 9.773 14.257 1.00 88.31 454 LEU A C 1
ATOM 3524 O O . LEU A 1 454 ? -6.895 9.679 15.479 1.00 88.31 454 LEU A O 1
ATOM 3528 N N . GLN A 1 455 ? -7.901 10.156 13.533 1.00 93.81 455 GLN A N 1
ATOM 3529 C CA . GLN A 1 455 ? -9.262 10.293 14.031 1.00 93.81 455 GLN A CA 1
ATOM 3530 C C . GLN A 1 455 ? -10.133 9.326 13.240 1.00 93.81 455 GLN A C 1
ATOM 3532 O O . GLN A 1 455 ? -10.058 9.284 12.012 1.00 93.81 455 GLN A O 1
ATOM 3537 N N . ALA A 1 456 ? -10.929 8.534 13.939 1.00 95.19 456 ALA A N 1
ATOM 3538 C CA . ALA A 1 456 ? -11.833 7.574 13.340 1.00 95.19 456 ALA A CA 1
ATOM 3539 C C . ALA A 1 456 ? -13.232 7.762 13.920 1.00 95.19 456 ALA A C 1
ATOM 3541 O O . ALA A 1 456 ? -13.405 7.862 15.136 1.00 95.19 456 ALA A O 1
ATOM 3542 N N . GLU A 1 457 ? -14.211 7.787 13.030 1.00 97.94 457 GLU A N 1
ATOM 3543 C CA . GLU A 1 457 ? -15.630 7.722 13.340 1.00 97.94 457 GLU A CA 1
ATOM 3544 C C . GLU A 1 457 ? -16.168 6.422 12.747 1.00 97.94 457 GLU A C 1
ATOM 3546 O O . GLU A 1 457 ? -15.974 6.145 11.563 1.00 97.94 457 GLU A O 1
ATOM 3551 N N . LEU A 1 458 ? -16.784 5.602 13.587 1.00 97.06 458 LEU A N 1
ATOM 3552 C CA . LEU A 1 458 ? -17.340 4.308 13.236 1.00 97.06 458 LEU A CA 1
ATOM 3553 C C . LEU A 1 458 ? -18.815 4.289 13.630 1.00 97.06 458 LEU A C 1
ATOM 3555 O O . LEU A 1 458 ? -19.144 4.468 14.801 1.00 97.06 458 LEU A O 1
ATOM 3559 N N . GLU A 1 459 ? -19.676 4.033 12.657 1.00 97.88 459 GLU A N 1
ATOM 3560 C CA . GLU A 1 459 ? -21.112 3.848 12.828 1.00 97.88 459 GLU A CA 1
ATOM 3561 C C . GLU A 1 459 ? -21.493 2.462 12.301 1.00 97.88 459 GLU A C 1
ATOM 3563 O O . GLU A 1 459 ? -21.181 2.108 11.165 1.00 97.88 459 GLU A O 1
ATOM 3568 N N . ILE A 1 460 ? -22.106 1.642 13.153 1.00 96.94 460 ILE A N 1
ATOM 3569 C CA . ILE A 1 460 ? -22.562 0.296 12.808 1.00 96.94 460 ILE A CA 1
ATOM 3570 C C . ILE A 1 460 ? -24.034 0.188 13.178 1.00 96.94 460 ILE A C 1
ATOM 3572 O O . ILE A 1 460 ? -24.363 0.313 14.356 1.00 96.94 460 ILE A O 1
ATOM 3576 N N . ASP A 1 461 ? -24.908 -0.106 12.219 1.00 95.50 461 ASP A N 1
ATOM 3577 C CA . ASP A 1 461 ? -26.348 -0.228 12.480 1.00 95.50 461 ASP A CA 1
ATOM 3578 C C . ASP A 1 461 ? -26.679 -1.496 13.276 1.00 95.50 461 ASP A C 1
ATOM 3580 O O . ASP A 1 461 ? -27.468 -1.459 14.226 1.00 95.50 461 ASP A O 1
ATOM 3584 N N . HIS A 1 462 ? -26.040 -2.610 12.908 1.00 95.19 462 HIS A N 1
ATOM 3585 C CA . HIS A 1 462 ? -26.239 -3.919 13.523 1.00 95.19 462 HIS A CA 1
ATOM 3586 C C . HIS A 1 462 ? -24.906 -4.641 13.739 1.00 95.19 462 HIS A C 1
ATOM 3588 O O . HIS A 1 462 ? -24.160 -4.888 12.790 1.00 95.19 462 HIS A O 1
ATOM 3594 N N . ILE A 1 463 ? -24.609 -5.035 14.976 1.00 93.94 463 ILE A N 1
ATOM 3595 C CA . ILE A 1 463 ? -23.408 -5.805 15.313 1.00 93.94 463 ILE A CA 1
ATOM 3596 C C . ILE A 1 463 ? -23.787 -7.135 15.961 1.00 93.94 463 ILE A C 1
ATOM 3598 O O . ILE A 1 463 ? -24.606 -7.180 16.873 1.00 93.94 463 ILE A O 1
ATOM 3602 N N . ILE A 1 464 ? -23.175 -8.222 15.496 1.00 91.31 464 ILE A N 1
ATOM 3603 C CA . ILE A 1 464 ? -23.273 -9.546 16.114 1.00 91.31 464 ILE A CA 1
ATOM 3604 C C . ILE A 1 464 ? -21.994 -9.798 16.897 1.00 91.31 464 ILE A C 1
ATOM 3606 O O . ILE A 1 464 ? -20.898 -9.698 16.336 1.00 91.31 464 ILE A O 1
ATOM 3610 N N . TYR A 1 465 ? -22.130 -10.136 18.172 1.00 87.50 465 TYR A N 1
ATOM 3611 C CA . TYR A 1 465 ? -21.010 -10.506 19.028 1.00 87.50 465 TYR A CA 1
ATOM 3612 C C . TYR A 1 465 ? -21.441 -11.578 20.029 1.00 87.50 465 TYR A C 1
ATOM 3614 O O . TYR A 1 465 ? -22.477 -11.440 20.674 1.00 87.50 465 TYR A O 1
ATOM 3622 N N . ASN A 1 466 ? -20.654 -12.647 20.168 1.00 83.31 466 ASN A N 1
ATOM 3623 C CA . ASN A 1 466 ? -21.005 -13.828 20.961 1.00 83.31 466 ASN A CA 1
ATOM 3624 C C . ASN A 1 466 ? -22.395 -14.404 20.615 1.00 83.31 466 ASN A C 1
ATOM 3626 O O . ASN A 1 466 ? -23.126 -14.838 21.505 1.00 83.31 466 ASN A O 1
ATOM 3630 N N . ASN A 1 467 ? -22.747 -14.431 19.325 1.00 83.69 467 ASN A N 1
ATOM 3631 C CA . ASN A 1 467 ? -24.055 -14.843 18.794 1.00 83.69 467 ASN A CA 1
ATOM 3632 C C . ASN A 1 467 ? -25.261 -14.016 19.286 1.00 83.69 467 ASN A C 1
ATOM 3634 O O . ASN A 1 467 ? -26.400 -14.441 19.096 1.00 83.69 467 ASN A O 1
ATOM 3638 N N . GLU A 1 468 ? -25.034 -12.858 19.900 1.00 82.94 468 GLU A N 1
ATOM 3639 C CA . GLU A 1 468 ? -26.084 -11.916 20.286 1.00 82.94 468 GLU A CA 1
ATOM 3640 C C . GLU A 1 468 ? -26.065 -10.717 19.334 1.00 82.94 468 GLU A C 1
ATOM 3642 O O . GLU A 1 468 ? -25.000 -10.277 18.887 1.00 82.94 468 GLU A O 1
ATOM 3647 N N . GLU A 1 469 ? -27.248 -10.200 19.007 1.00 87.06 469 GLU A N 1
ATOM 3648 C CA . GLU A 1 469 ? -27.395 -9.024 18.152 1.00 87.06 469 GLU A CA 1
ATOM 3649 C C . GLU A 1 469 ? -27.535 -7.760 19.002 1.00 87.06 469 GLU A C 1
ATOM 3651 O O . GLU A 1 469 ? -28.336 -7.686 19.936 1.00 87.06 469 GLU A O 1
ATOM 3656 N N . TYR A 1 470 ? -26.765 -6.741 18.640 1.00 88.00 470 TYR A N 1
ATOM 3657 C CA . TYR A 1 470 ? -26.858 -5.403 19.198 1.00 88.00 470 TYR A CA 1
ATOM 3658 C C . TYR A 1 470 ? -27.120 -4.414 18.073 1.00 88.00 470 TYR A C 1
ATOM 3660 O O . TYR A 1 470 ? -26.720 -4.613 16.922 1.00 88.00 470 TYR A O 1
ATOM 3668 N N . ASN A 1 471 ? -27.793 -3.332 18.429 1.00 89.44 471 ASN A N 1
ATOM 3669 C CA . ASN A 1 471 ? -28.130 -2.280 17.488 1.00 89.44 471 ASN A CA 1
ATOM 3670 C C . ASN A 1 471 ? -27.036 -1.208 17.507 1.00 89.44 471 ASN A C 1
ATOM 3672 O O . ASN A 1 471 ? -25.995 -1.372 18.145 1.00 89.44 471 ASN A O 1
ATOM 3676 N N . THR A 1 472 ? -27.324 -0.105 16.817 1.00 90.69 472 THR A N 1
ATOM 3677 C CA . THR A 1 472 ? -26.511 1.099 16.635 1.00 90.69 472 THR A CA 1
ATOM 3678 C C . THR A 1 472 ? -25.337 1.219 17.610 1.00 90.69 472 THR A C 1
ATOM 3680 O O . THR A 1 472 ? -25.519 1.551 18.789 1.00 90.69 472 THR A O 1
ATOM 3683 N N . LEU A 1 473 ? -24.135 0.976 17.089 1.00 95.44 473 LEU A N 1
ATOM 3684 C CA . LEU A 1 473 ? -22.860 1.268 17.725 1.00 95.44 473 LEU A CA 1
ATOM 3685 C C . LEU A 1 473 ? -22.269 2.500 17.050 1.00 95.44 473 LEU A C 1
ATOM 3687 O O . LEU A 1 473 ? -22.055 2.518 15.843 1.00 95.44 473 LEU A O 1
ATOM 3691 N N . PHE A 1 474 ? -21.977 3.520 17.844 1.00 97.50 474 PHE A N 1
ATOM 3692 C CA . PHE A 1 474 ? -21.252 4.704 17.408 1.00 97.50 474 PHE A CA 1
ATOM 3693 C C . PHE A 1 474 ? -19.962 4.825 18.214 1.00 97.50 474 PHE A C 1
ATOM 3695 O O . PHE A 1 474 ? -19.994 4.759 19.442 1.00 97.50 474 PHE A O 1
ATOM 3702 N N . LEU A 1 475 ? -18.836 5.023 17.540 1.00 96.88 475 LEU A N 1
ATOM 3703 C CA . LEU A 1 475 ? -17.530 5.204 18.155 1.00 96.88 475 LEU A CA 1
ATOM 3704 C C . LEU A 1 475 ? -16.795 6.356 17.474 1.00 96.88 475 LEU A C 1
ATOM 3706 O O . LEU A 1 475 ? -16.527 6.314 16.280 1.00 96.88 475 LEU A O 1
ATOM 3710 N N . GLN A 1 476 ? -16.388 7.338 18.266 1.00 97.56 476 GLN A N 1
ATOM 3711 C CA . GLN A 1 476 ? -15.447 8.375 17.882 1.00 97.56 476 GLN A CA 1
ATOM 3712 C C . GLN A 1 476 ? -14.179 8.212 18.715 1.00 97.56 476 GLN A C 1
ATOM 3714 O O . GLN A 1 476 ? -14.211 8.295 19.948 1.00 97.56 476 GLN A O 1
ATOM 3719 N N . ALA A 1 477 ? -13.062 7.962 18.041 1.00 95.31 477 ALA A N 1
ATOM 3720 C CA . ALA A 1 477 ? -11.775 7.749 18.681 1.00 95.31 477 ALA A CA 1
ATOM 3721 C C . ALA A 1 477 ? -10.659 8.507 17.964 1.00 95.31 477 ALA A C 1
ATOM 3723 O O . ALA A 1 477 ? -10.699 8.715 16.751 1.00 95.31 477 ALA A O 1
ATOM 3724 N N . LYS A 1 478 ? -9.626 8.885 18.715 1.00 92.88 478 LYS A N 1
ATOM 3725 C CA . LYS A 1 478 ? -8.425 9.515 18.175 1.00 92.88 478 LYS A CA 1
ATOM 3726 C C . LYS A 1 478 ? -7.153 8.990 18.818 1.00 92.88 478 LYS A C 1
ATOM 3728 O O . LYS A 1 478 ? -7.151 8.616 19.988 1.00 92.88 478 LYS A O 1
ATOM 3733 N N . THR A 1 479 ? -6.052 9.027 18.082 1.00 88.94 479 THR A N 1
ATOM 3734 C CA . THR A 1 479 ? -4.722 8.743 18.621 1.00 88.94 479 THR A CA 1
ATOM 3735 C C . THR A 1 479 ? -3.956 10.034 18.871 1.00 88.94 479 THR A C 1
ATOM 3737 O O . THR A 1 479 ? -3.898 10.914 18.013 1.00 88.94 479 THR A O 1
ATOM 3740 N N . THR A 1 480 ? -3.309 10.130 20.030 1.00 82.44 480 THR A N 1
ATOM 3741 C CA . THR A 1 480 ? -2.391 11.227 20.355 1.00 82.44 480 THR A CA 1
ATOM 3742 C C . THR A 1 480 ? -1.106 10.628 20.906 1.00 82.44 480 THR A C 1
ATOM 3744 O O . THR A 1 480 ? -1.063 10.169 22.043 1.00 82.44 480 THR A O 1
ATOM 3747 N N . GLY A 1 481 ? -0.042 10.594 20.101 1.00 78.06 481 GLY A N 1
ATOM 3748 C CA . GLY A 1 481 ? 1.222 9.993 20.530 1.00 78.06 481 GLY A CA 1
ATOM 3749 C C . GLY A 1 481 ? 1.108 8.476 20.684 1.00 78.06 481 GLY A C 1
ATOM 3750 O O . GLY A 1 481 ? 1.084 7.755 19.687 1.00 78.06 481 GLY A O 1
ATOM 3751 N N . ARG A 1 482 ? 1.072 8.001 21.933 1.00 81.81 482 ARG A N 1
ATOM 3752 C CA . ARG A 1 482 ? 0.891 6.583 22.290 1.00 81.81 482 ARG A CA 1
ATOM 3753 C C . ARG A 1 482 ? -0.423 6.309 23.010 1.00 81.81 482 ARG A C 1
ATOM 3755 O O . ARG A 1 482 ? -0.613 5.212 23.524 1.00 81.81 482 ARG A O 1
ATOM 3762 N N . ASP A 1 483 ? -1.324 7.280 23.012 1.00 86.94 483 ASP A N 1
ATOM 3763 C CA . ASP A 1 483 ? -2.619 7.154 23.658 1.00 86.94 483 ASP A CA 1
ATOM 3764 C C . ASP A 1 483 ? -3.711 6.986 22.609 1.00 86.94 483 ASP A C 1
ATOM 3766 O O . ASP A 1 483 ? -3.722 7.698 21.600 1.00 86.94 483 ASP A O 1
ATOM 3770 N N . LEU A 1 484 ? -4.636 6.065 22.864 1.00 90.31 484 LEU A N 1
ATOM 3771 C CA . LEU A 1 484 ? -5.905 5.978 22.151 1.00 90.31 484 LEU A CA 1
ATOM 3772 C C . LEU A 1 484 ? -6.972 6.600 23.045 1.00 90.31 484 LEU A C 1
ATOM 3774 O O . LEU A 1 484 ? -7.187 6.143 24.163 1.00 90.31 484 LEU A O 1
ATOM 3778 N N . ILE A 1 485 ? -7.628 7.645 22.561 1.00 93.56 485 ILE A N 1
ATOM 3779 C CA . ILE A 1 485 ? -8.684 8.363 23.268 1.00 93.56 485 ILE A CA 1
ATOM 3780 C C . ILE A 1 485 ? -10.004 8.019 22.588 1.00 93.56 485 ILE A C 1
ATOM 3782 O O . ILE A 1 485 ? -10.174 8.281 21.402 1.00 93.56 485 ILE A O 1
ATOM 3786 N N . ILE A 1 486 ? -10.932 7.448 23.344 1.00 95.62 486 ILE A N 1
ATOM 3787 C CA . ILE A 1 486 ? -12.322 7.234 22.954 1.00 95.62 486 ILE A CA 1
ATOM 3788 C C . ILE A 1 486 ? -13.099 8.449 23.453 1.00 95.62 486 ILE A C 1
ATOM 3790 O O . ILE A 1 486 ? -13.311 8.606 24.655 1.00 95.62 486 ILE A O 1
ATOM 3794 N N . GLU A 1 487 ? -13.477 9.336 22.539 1.00 95.56 487 GLU A N 1
ATOM 3795 C CA . GLU A 1 487 ? -14.184 10.576 22.874 1.00 95.56 487 GLU A CA 1
ATOM 3796 C C . GLU A 1 487 ? -15.669 10.316 23.107 1.00 95.56 487 GLU A C 1
ATOM 3798 O O . GLU A 1 487 ? -16.268 10.893 24.012 1.00 95.56 487 GLU A O 1
ATOM 3803 N N . ASN A 1 488 ? -16.251 9.429 22.302 1.00 96.50 488 ASN A N 1
ATOM 3804 C CA . ASN A 1 488 ? -17.665 9.105 22.369 1.00 96.50 488 ASN A CA 1
ATOM 3805 C C . ASN A 1 488 ? -17.894 7.675 21.889 1.00 96.50 488 ASN A C 1
ATOM 3807 O O . ASN A 1 488 ? -17.686 7.366 20.720 1.00 96.50 488 ASN A O 1
ATOM 3811 N N . PHE A 1 489 ? -18.336 6.808 22.784 1.00 97.06 489 PHE A N 1
ATOM 3812 C CA . PHE A 1 489 ? -18.840 5.484 22.469 1.00 97.06 489 PHE A CA 1
ATOM 3813 C C . PHE A 1 489 ? -20.314 5.432 22.855 1.00 97.06 489 PHE A C 1
ATOM 3815 O O . PHE A 1 489 ? -20.665 5.824 23.964 1.00 97.06 489 PHE A O 1
ATOM 3822 N N . ARG A 1 490 ? -21.178 4.948 21.964 1.00 96.94 490 ARG A N 1
ATOM 3823 C CA . ARG A 1 490 ? -22.597 4.694 22.236 1.00 96.94 490 ARG A CA 1
ATOM 3824 C C . ARG A 1 490 ? -22.981 3.336 21.680 1.00 96.94 490 ARG A C 1
ATOM 3826 O O . ARG A 1 490 ? -22.602 3.006 20.563 1.00 96.94 490 ARG A O 1
ATOM 3833 N N . LEU A 1 491 ? -23.764 2.587 22.439 1.00 94.81 491 LEU A N 1
ATOM 3834 C CA . LEU A 1 491 ? -24.288 1.285 22.048 1.00 94.81 491 LEU A CA 1
ATOM 3835 C C . LEU A 1 491 ? -25.739 1.165 22.517 1.00 94.81 491 LEU A C 1
ATOM 3837 O O . LEU A 1 491 ? -26.058 1.524 23.653 1.00 94.81 491 LEU A O 1
ATOM 3841 N N . ARG A 1 492 ? -26.616 0.637 21.662 1.00 93.94 492 ARG A N 1
ATOM 3842 C CA . ARG A 1 492 ? -27.950 0.169 22.065 1.00 93.94 492 ARG A CA 1
ATOM 3843 C C . ARG A 1 492 ? -27.960 -1.349 22.107 1.00 93.94 492 ARG A C 1
ATOM 3845 O O . ARG A 1 492 ? -27.793 -2.007 21.084 1.00 93.94 492 ARG A O 1
ATOM 3852 N N . GLY A 1 493 ? -28.159 -1.902 23.292 1.00 89.50 493 GLY A N 1
ATOM 3853 C CA . GLY A 1 493 ? -28.023 -3.330 23.534 1.00 89.50 493 GLY A CA 1
ATOM 3854 C C . GLY A 1 493 ? -28.580 -3.714 24.893 1.00 89.50 493 GLY A C 1
ATOM 3855 O O . GLY A 1 493 ? -28.698 -2.862 25.773 1.00 89.50 493 GLY A O 1
ATOM 3856 N N . CYS A 1 494 ? -28.929 -4.992 25.060 1.00 87.88 494 CYS A N 1
ATOM 3857 C CA . CYS A 1 494 ? -29.524 -5.500 26.300 1.00 87.88 494 CYS A CA 1
ATOM 3858 C C . CYS A 1 494 ? -30.738 -4.658 26.750 1.00 87.88 494 CYS A C 1
ATOM 3860 O O . CYS A 1 494 ? -30.818 -4.282 27.913 1.00 87.88 494 CYS A O 1
ATOM 3862 N N . GLU A 1 495 ? -31.631 -4.300 25.818 1.00 90.50 495 GLU A N 1
ATOM 3863 C CA . GLU A 1 495 ? -32.844 -3.477 26.044 1.00 90.50 495 GLU A CA 1
ATOM 3864 C C . GLU A 1 495 ? -32.604 -2.020 26.494 1.00 90.50 495 GLU A C 1
ATOM 3866 O O . GLU A 1 495 ? -33.559 -1.251 26.594 1.00 90.50 495 GLU A O 1
ATOM 3871 N N . GLY A 1 496 ? -31.349 -1.607 26.685 1.00 93.62 496 GLY A N 1
ATOM 3872 C CA . GLY A 1 496 ? -30.983 -0.277 27.168 1.00 93.62 496 GLY A CA 1
ATOM 3873 C C . GLY A 1 496 ? -30.002 0.463 26.261 1.00 93.62 496 GLY A C 1
ATOM 3874 O O . GLY A 1 496 ? -29.767 0.108 25.098 1.00 93.62 496 GLY A O 1
ATOM 3875 N N . SER A 1 497 ? -29.415 1.524 26.812 1.00 95.25 497 SER A N 1
ATOM 3876 C CA . SER A 1 497 ? -28.350 2.291 26.168 1.00 95.25 497 SER A CA 1
ATOM 3877 C C . SER A 1 497 ? -27.106 2.352 27.047 1.00 95.25 497 SER A C 1
ATOM 3879 O O . SER A 1 497 ? -27.177 2.381 28.275 1.00 95.25 497 SER A O 1
ATOM 3881 N N . LEU A 1 498 ? -25.952 2.361 26.393 1.00 94.75 498 LEU A N 1
ATOM 3882 C CA . LEU A 1 498 ? -24.639 2.481 27.003 1.00 94.75 498 LEU A CA 1
ATOM 3883 C C . LEU A 1 498 ? -23.911 3.628 26.308 1.00 94.75 498 LEU A C 1
ATOM 3885 O O . LEU A 1 498 ? -23.857 3.665 25.078 1.00 94.75 498 LEU A O 1
ATOM 3889 N N . SER A 1 499 ? -23.337 4.542 27.076 1.00 96.62 499 SER A N 1
ATOM 3890 C CA . SER A 1 499 ? -22.413 5.558 26.592 1.00 96.62 499 SER A CA 1
ATOM 3891 C C . SER A 1 499 ? -21.114 5.506 27.377 1.00 96.62 499 SER A C 1
ATOM 3893 O O . SER A 1 499 ? -21.127 5.326 28.591 1.00 96.62 499 SER A O 1
ATOM 3895 N N . ALA A 1 500 ? -19.985 5.664 26.699 1.00 95.88 500 ALA A N 1
ATOM 3896 C CA . ALA A 1 500 ? -18.687 5.663 27.348 1.00 95.88 500 ALA A CA 1
ATOM 3897 C C . ALA A 1 500 ? -17.722 6.660 26.710 1.00 95.88 500 ALA A C 1
ATOM 3899 O O . ALA A 1 500 ? -17.804 6.983 25.527 1.00 95.88 500 ALA A O 1
ATOM 3900 N N . SER A 1 501 ? -16.765 7.110 27.508 1.00 97.00 501 SER A N 1
ATOM 3901 C CA . SER A 1 501 ? -15.552 7.782 27.053 1.00 97.00 501 SER A CA 1
ATOM 3902 C C . SER A 1 501 ? -14.370 7.170 27.786 1.00 97.00 501 SER A C 1
ATOM 3904 O O . SER A 1 501 ? -14.517 6.619 28.879 1.00 97.00 501 SER A O 1
ATOM 3906 N N . GLY A 1 502 ? -13.185 7.210 27.195 1.00 94.88 502 GLY A N 1
ATOM 3907 C CA . GLY A 1 502 ? -12.046 6.565 27.822 1.00 94.88 502 GLY A CA 1
ATOM 3908 C C . GLY A 1 502 ? -10.734 6.780 27.111 1.00 94.88 502 GLY A C 1
ATOM 3909 O O . GLY A 1 502 ? -10.630 7.474 26.102 1.00 94.88 502 GLY A O 1
ATOM 3910 N N . ARG A 1 503 ? -9.701 6.180 27.679 1.00 93.88 503 ARG A N 1
ATOM 3911 C CA . ARG A 1 503 ? -8.331 6.307 27.227 1.00 93.88 503 ARG A CA 1
ATOM 3912 C C . ARG A 1 503 ? -7.578 5.014 27.490 1.00 93.88 503 ARG A C 1
ATOM 3914 O O . ARG A 1 503 ? -7.641 4.474 28.593 1.00 93.88 503 ARG A O 1
ATOM 3921 N N . LEU A 1 504 ? -6.859 4.550 26.476 1.00 91.56 504 LEU A N 1
ATOM 3922 C CA . LEU A 1 504 ? -5.811 3.547 26.604 1.00 91.56 504 LEU A CA 1
ATOM 3923 C C . LEU A 1 504 ? -4.464 4.264 26.535 1.00 91.56 504 LEU A C 1
ATOM 3925 O O . LEU A 1 504 ? -4.088 4.784 25.482 1.00 91.56 504 LEU A O 1
ATOM 3929 N N . ASN A 1 505 ? -3.768 4.304 27.664 1.00 89.00 505 ASN A N 1
ATOM 3930 C CA . ASN A 1 505 ? -2.413 4.818 27.789 1.00 89.00 505 ASN A CA 1
ATOM 3931 C C . ASN A 1 505 ? -1.424 3.789 27.251 1.00 89.00 505 ASN A C 1
ATOM 3933 O O . ASN A 1 505 ? -1.525 2.605 27.579 1.00 89.00 505 ASN A O 1
ATOM 3937 N N . ASP A 1 506 ? -0.458 4.252 26.459 1.00 83.25 506 ASP A N 1
ATOM 3938 C CA . ASP A 1 506 ? 0.571 3.396 25.866 1.00 83.25 506 ASP A CA 1
ATOM 3939 C C . ASP A 1 506 ? -0.023 2.162 25.146 1.00 83.25 506 ASP A C 1
ATOM 3941 O O . ASP A 1 506 ? 0.447 1.035 25.317 1.00 83.25 506 ASP A O 1
ATOM 3945 N N . TYR A 1 507 ? -1.039 2.373 24.290 1.00 79.06 507 TYR A N 1
ATOM 3946 C CA . TYR A 1 507 ? -1.809 1.312 23.597 1.00 79.06 507 TYR A CA 1
ATOM 3947 C C . TYR A 1 507 ? -0.963 0.377 22.708 1.00 79.06 507 TYR A C 1
ATOM 3949 O O . TYR A 1 507 ? -1.452 -0.640 22.222 1.00 79.06 507 TYR A O 1
ATOM 3957 N N . LEU A 1 508 ? 0.304 0.729 22.477 1.00 73.94 508 LEU A N 1
ATOM 3958 C CA . LEU A 1 508 ? 1.290 -0.054 21.730 1.00 73.94 508 LEU A CA 1
ATOM 3959 C C . LEU A 1 508 ? 2.084 -1.043 22.599 1.00 73.94 508 LEU A C 1
ATOM 3961 O O . LEU A 1 508 ? 2.889 -1.807 22.066 1.00 73.94 508 LEU A O 1
ATOM 3965 N N . THR A 1 509 ? 1.925 -0.995 23.920 1.00 76.81 509 THR A N 1
ATOM 3966 C CA . THR A 1 509 ? 2.542 -1.947 24.852 1.00 76.81 509 THR A CA 1
ATOM 3967 C C . THR A 1 509 ? 1.690 -3.208 24.982 1.00 76.81 509 THR A C 1
ATOM 3969 O O . THR A 1 509 ? 0.519 -3.217 24.616 1.00 76.81 509 THR A O 1
ATOM 3972 N N . GLU A 1 510 ? 2.271 -4.294 25.501 1.00 74.44 510 GLU A N 1
ATOM 3973 C CA . GLU A 1 510 ? 1.507 -5.525 25.762 1.00 74.44 510 GLU A CA 1
ATOM 3974 C C . GLU A 1 510 ? 0.450 -5.340 26.858 1.00 74.44 510 GLU A C 1
ATOM 3976 O O . GLU A 1 510 ? -0.550 -6.054 26.857 1.00 74.44 510 GLU A O 1
ATOM 3981 N N . CYS A 1 511 ? 0.661 -4.383 27.768 1.00 83.38 511 CYS A N 1
ATOM 3982 C CA . CYS A 1 511 ? -0.224 -4.137 28.899 1.00 83.38 511 CYS A CA 1
ATOM 3983 C C . CYS A 1 511 ? -0.595 -2.650 29.019 1.00 83.38 511 CYS A C 1
ATOM 3985 O O . CYS A 1 511 ? -0.070 -1.961 29.896 1.00 83.38 511 CYS A O 1
ATOM 3987 N N . PRO A 1 512 ? -1.448 -2.119 28.127 1.00 86.94 512 PRO A N 1
ATOM 3988 C CA . PRO A 1 512 ? -1.828 -0.713 28.168 1.00 86.94 512 PRO A CA 1
ATOM 3989 C C . PRO A 1 512 ? -2.744 -0.404 29.356 1.00 86.94 512 PRO A C 1
ATOM 3991 O O . PRO A 1 512 ? -3.584 -1.221 29.738 1.00 86.94 512 PRO A O 1
ATOM 3994 N N . GLY A 1 513 ? -2.614 0.803 29.906 1.00 91.38 513 GLY A N 1
ATOM 3995 C CA . GLY A 1 513 ? -3.454 1.274 31.008 1.00 91.38 513 GLY A CA 1
ATOM 3996 C C . GLY A 1 513 ? -4.792 1.807 30.498 1.00 91.38 513 GLY A C 1
ATOM 3997 O O . GLY A 1 513 ? -4.818 2.705 29.663 1.00 91.38 513 GLY A O 1
ATOM 3998 N N . LEU A 1 514 ? -5.905 1.291 31.004 1.00 93.38 514 LEU A N 1
ATOM 3999 C CA . LEU A 1 514 ? -7.267 1.716 30.694 1.00 93.38 514 LEU A CA 1
ATOM 4000 C C . LEU A 1 514 ? -7.796 2.688 31.751 1.00 93.38 514 LEU A C 1
ATOM 4002 O O . LEU A 1 514 ? -7.694 2.462 32.956 1.00 93.38 514 LEU A O 1
ATOM 4006 N N . THR A 1 515 ? -8.448 3.745 31.285 1.00 94.38 515 THR A N 1
ATOM 4007 C CA . THR A 1 515 ? -9.315 4.615 32.083 1.00 94.38 515 THR A CA 1
ATOM 4008 C C . THR A 1 515 ? -10.597 4.869 31.306 1.00 94.38 515 THR A C 1
ATOM 4010 O O . THR A 1 515 ? -10.525 5.232 30.136 1.00 94.38 515 THR A O 1
ATOM 4013 N N . ALA A 1 516 ? -11.764 4.683 31.916 1.00 94.88 516 ALA A N 1
ATOM 4014 C CA . ALA A 1 516 ? -13.043 4.881 31.239 1.00 94.88 516 ALA A CA 1
ATOM 4015 C C . ALA A 1 516 ? -14.116 5.439 32.176 1.00 94.88 516 ALA A C 1
ATOM 4017 O O . ALA A 1 516 ? -14.190 5.056 33.340 1.00 94.88 516 ALA A O 1
ATOM 4018 N N . SER A 1 517 ? -14.964 6.312 31.638 1.00 95.88 517 SER A N 1
ATOM 4019 C CA . SER A 1 517 ? -16.248 6.695 32.228 1.00 95.88 517 SER A CA 1
ATOM 4020 C C . SER A 1 517 ? -17.351 6.025 31.423 1.00 95.88 517 SER A C 1
ATOM 4022 O O . SER A 1 517 ? -17.349 6.112 30.195 1.00 95.88 517 SER A O 1
ATOM 4024 N N . VAL A 1 518 ? -18.256 5.330 32.102 1.00 95.25 518 VAL A N 1
ATOM 4025 C CA . VAL A 1 518 ? -19.306 4.522 31.484 1.00 95.25 518 VAL A CA 1
ATOM 4026 C C . VAL A 1 518 ? -20.633 4.832 32.158 1.00 95.25 518 VAL A C 1
ATOM 4028 O O . VAL A 1 518 ? -20.789 4.604 33.360 1.00 95.25 518 VAL A O 1
ATOM 4031 N N . ASP A 1 519 ? -21.590 5.290 31.360 1.00 96.50 519 ASP A N 1
ATOM 4032 C CA . ASP A 1 519 ? -22.975 5.505 31.747 1.00 96.50 519 ASP A CA 1
ATOM 4033 C C . ASP A 1 519 ? -23.865 4.488 31.031 1.00 96.50 519 ASP A C 1
ATOM 4035 O O . ASP A 1 519 ? -23.795 4.324 29.814 1.00 96.50 519 ASP A O 1
ATOM 4039 N N . ALA A 1 520 ? -24.715 3.800 31.779 1.00 95.75 520 ALA A N 1
ATOM 4040 C CA . ALA A 1 520 ? -25.706 2.878 31.245 1.00 95.75 520 ALA A CA 1
ATOM 4041 C C . ALA A 1 520 ? -27.094 3.295 31.721 1.00 95.75 520 ALA A C 1
ATOM 4043 O O . ALA A 1 520 ? -27.258 3.669 32.883 1.00 95.75 520 ALA A O 1
ATOM 4044 N N . GLN A 1 521 ? -28.093 3.215 30.847 1.00 96.56 521 GLN A N 1
ATOM 4045 C CA . GLN A 1 521 ? -29.480 3.545 31.162 1.00 96.56 521 GLN A CA 1
ATOM 4046 C C . GLN A 1 521 ? -30.389 2.364 30.840 1.00 96.56 521 GLN A C 1
ATOM 4048 O O . GLN A 1 521 ? -30.441 1.912 29.695 1.00 96.56 521 GLN A O 1
ATOM 4053 N N . SER A 1 522 ? -31.130 1.910 31.854 1.00 95.31 522 SER A N 1
ATOM 4054 C CA . SER A 1 522 ? -32.146 0.856 31.744 1.00 95.31 522 SER A CA 1
ATOM 4055 C C . SER A 1 522 ? -31.653 -0.408 31.017 1.00 95.31 522 SER A C 1
ATOM 4057 O O . SER A 1 522 ? -32.339 -0.974 30.175 1.00 95.31 522 SER A O 1
ATOM 4059 N N . VAL A 1 523 ? -30.429 -0.845 31.316 1.00 95.06 523 VAL A N 1
ATOM 4060 C CA . VAL A 1 523 ? -29.851 -2.058 30.726 1.00 95.06 523 VAL A CA 1
ATOM 4061 C C . VAL A 1 523 ? -30.398 -3.287 31.448 1.00 95.06 523 VAL A C 1
ATOM 4063 O O . VAL A 1 523 ? -30.365 -3.359 32.672 1.00 95.06 523 VAL A O 1
ATOM 4066 N N . ASN A 1 524 ? -30.867 -4.289 30.715 1.00 94.38 524 ASN A N 1
ATOM 4067 C CA . ASN A 1 524 ? -31.341 -5.545 31.284 1.00 94.38 524 ASN A CA 1
ATOM 4068 C C . ASN A 1 524 ? -30.179 -6.322 31.935 1.00 94.38 524 ASN A C 1
ATOM 4070 O O . ASN A 1 524 ? -29.214 -6.705 31.267 1.00 94.38 524 ASN A O 1
ATOM 4074 N N . ILE A 1 525 ? -30.272 -6.572 33.245 1.00 93.00 525 ILE A N 1
ATOM 4075 C CA . ILE A 1 525 ? -29.187 -7.166 34.043 1.00 93.00 525 ILE A CA 1
ATOM 4076 C C . ILE A 1 525 ? -28.908 -8.612 33.625 1.00 93.00 525 ILE A C 1
ATOM 4078 O O . ILE A 1 525 ? -27.746 -8.996 33.508 1.00 93.00 525 ILE A O 1
ATOM 4082 N N . SER A 1 526 ? -29.949 -9.410 33.372 1.00 91.75 526 SER A N 1
ATOM 4083 C CA . SER A 1 526 ? -29.788 -10.811 32.957 1.00 91.75 526 SER A CA 1
ATOM 4084 C C . SER A 1 526 ? -29.044 -10.894 31.620 1.00 91.75 526 SER A C 1
ATOM 4086 O O . SER A 1 526 ? -28.047 -11.609 31.491 1.00 91.75 526 SER A O 1
ATOM 4088 N N . SER A 1 527 ? -29.450 -10.064 30.655 1.00 89.94 527 SER A N 1
ATOM 4089 C CA . SER A 1 527 ? -28.795 -9.963 29.347 1.00 89.94 527 SER A CA 1
ATOM 4090 C C . SER A 1 527 ? -27.339 -9.511 29.479 1.00 89.94 527 SER A C 1
ATOM 4092 O O . SER A 1 527 ? -26.444 -10.138 28.916 1.00 89.94 527 SER A O 1
ATOM 4094 N N . LEU A 1 528 ? -27.072 -8.482 30.292 1.00 89.06 528 LEU A N 1
ATOM 4095 C CA . LEU A 1 528 ? -25.713 -8.014 30.572 1.00 89.06 528 LEU A CA 1
ATOM 4096 C C . LEU A 1 528 ? -24.832 -9.122 31.176 1.00 89.06 528 LEU A C 1
ATOM 4098 O O . LEU A 1 528 ? -23.714 -9.340 30.708 1.00 89.06 528 LEU A O 1
ATOM 4102 N N . PHE A 1 529 ? -25.332 -9.855 32.178 1.00 89.00 529 PHE A N 1
ATOM 4103 C CA . PHE A 1 529 ? -24.608 -10.980 32.777 1.00 89.00 529 PHE A CA 1
ATOM 4104 C C . PHE A 1 529 ? -24.296 -12.058 31.741 1.00 89.00 529 PHE A C 1
ATOM 4106 O O . PHE A 1 529 ? -23.167 -12.541 31.697 1.00 89.00 529 PHE A O 1
ATOM 4113 N N . LYS A 1 530 ? -25.256 -12.416 30.883 1.00 87.56 530 LYS A N 1
ATOM 4114 C CA . LYS A 1 530 ? -25.061 -13.429 29.840 1.00 87.56 530 LYS A CA 1
ATOM 4115 C C . LYS A 1 530 ? -23.936 -13.031 28.878 1.00 87.56 530 LYS A C 1
ATOM 4117 O O . LYS A 1 530 ? -23.004 -13.806 28.668 1.00 87.56 530 LYS A O 1
ATOM 4122 N N . VAL A 1 531 ? -23.981 -11.801 28.362 1.00 83.31 531 VAL A N 1
ATOM 4123 C CA . VAL A 1 531 ? -23.008 -11.261 27.394 1.00 83.31 531 VAL A CA 1
ATOM 4124 C C . VAL A 1 531 ? -21.602 -11.160 27.984 1.00 83.31 531 VAL A C 1
ATOM 4126 O O . VAL A 1 531 ? -20.616 -11.472 27.315 1.00 83.31 531 VAL A O 1
ATOM 4129 N N . CYS A 1 532 ? -21.499 -10.773 29.255 1.00 82.44 532 CYS A N 1
ATOM 4130 C CA . CYS A 1 532 ? -20.229 -10.666 29.969 1.00 82.44 532 CYS A CA 1
ATOM 4131 C C . CYS A 1 532 ? -19.769 -11.990 30.607 1.00 82.44 532 CYS A C 1
ATOM 4133 O O . CYS A 1 532 ? -18.895 -11.969 31.475 1.00 82.44 532 CYS A O 1
ATOM 4135 N N . ASN A 1 533 ? -20.341 -13.136 30.213 1.00 82.69 533 ASN A N 1
ATOM 4136 C CA . ASN A 1 533 ? -20.017 -14.460 30.759 1.00 82.69 533 ASN A CA 1
ATOM 4137 C C . ASN A 1 533 ? -20.067 -14.501 32.304 1.00 82.69 533 ASN A C 1
ATOM 4139 O O . ASN A 1 533 ? -19.120 -14.906 32.984 1.00 82.69 533 ASN A O 1
ATOM 4143 N N . ASN A 1 534 ? -21.165 -13.983 32.857 1.00 82.94 534 ASN A N 1
ATOM 4144 C CA . ASN A 1 534 ? -21.440 -13.774 34.281 1.00 82.94 534 ASN A CA 1
ATOM 4145 C C . ASN A 1 534 ? -20.316 -13.031 35.031 1.00 82.94 534 ASN A C 1
ATOM 4147 O O . ASN A 1 534 ? -20.135 -13.238 36.229 1.00 82.94 534 ASN A O 1
ATOM 4151 N N . PHE A 1 535 ? -19.513 -12.215 34.335 1.00 78.06 535 PHE A N 1
ATOM 4152 C CA . PHE A 1 535 ? -18.326 -11.542 34.879 1.00 78.06 535 PHE A CA 1
ATOM 4153 C C . PHE A 1 535 ? -17.301 -12.502 35.523 1.00 78.06 535 PHE A C 1
ATOM 4155 O O . PHE A 1 535 ? -16.489 -12.090 36.352 1.00 78.06 535 PHE A O 1
ATOM 4162 N N . GLY A 1 536 ? -17.337 -13.792 35.160 1.00 74.44 536 GLY A N 1
ATOM 4163 C CA . GLY A 1 536 ? -16.518 -14.843 35.775 1.00 74.44 536 GLY A CA 1
ATOM 4164 C C . GLY A 1 536 ? -16.978 -15.290 37.171 1.00 74.44 536 GLY A C 1
ATOM 4165 O O . GLY A 1 536 ? -16.218 -15.955 37.875 1.00 74.44 536 GLY A O 1
ATOM 4166 N N . LEU A 1 537 ? -18.194 -14.930 37.595 1.00 72.94 537 LEU A N 1
ATOM 4167 C CA . LEU A 1 537 ? -18.769 -15.341 38.876 1.00 72.94 537 LEU A CA 1
ATOM 4168 C C . LEU A 1 537 ? -19.352 -16.763 38.783 1.00 72.94 537 LEU A C 1
ATOM 4170 O O . LEU A 1 537 ? -20.202 -17.045 37.945 1.00 72.94 537 LEU A O 1
ATOM 4174 N N . ASN A 1 538 ? -18.946 -17.650 39.699 1.00 70.38 538 ASN A N 1
ATOM 4175 C CA . ASN A 1 538 ? -19.393 -19.055 39.730 1.00 70.38 538 ASN A CA 1
ATOM 4176 C C . ASN A 1 538 ? -20.662 -19.304 40.575 1.00 70.38 538 ASN A C 1
ATOM 4178 O O . ASN A 1 538 ? -21.142 -20.431 40.629 1.00 70.38 538 ASN A O 1
ATOM 4182 N N . GLY A 1 539 ? -21.169 -18.295 41.294 1.00 73.31 539 GLY A N 1
ATOM 4183 C CA . GLY A 1 539 ? -22.300 -18.446 42.229 1.00 73.31 539 GLY A CA 1
ATOM 4184 C C . GLY A 1 539 ? -23.518 -17.566 41.942 1.00 73.31 539 GLY A C 1
ATOM 4185 O O . GLY A 1 539 ? -24.574 -17.809 42.512 1.00 73.31 539 GLY A O 1
ATOM 4186 N N . LEU A 1 540 ? -23.376 -16.552 41.086 1.00 82.06 540 LEU A N 1
ATOM 4187 C CA . LEU A 1 540 ? -24.453 -15.666 40.652 1.00 82.06 540 LEU A CA 1
ATOM 4188 C C . LEU A 1 540 ? -24.400 -15.596 39.128 1.00 82.06 540 LEU A C 1
ATOM 4190 O O . LEU A 1 540 ? -23.423 -15.097 38.571 1.00 82.06 540 LEU A O 1
ATOM 4194 N N . THR A 1 541 ? -25.426 -16.121 38.470 1.00 87.69 541 THR A N 1
ATOM 4195 C CA . THR A 1 541 ? -25.505 -16.176 37.006 1.00 87.69 541 THR A CA 1
ATOM 4196 C C . THR A 1 541 ? -26.671 -15.339 36.491 1.00 87.69 541 THR A C 1
ATOM 4198 O O . THR A 1 541 ? -27.541 -14.937 37.263 1.00 87.69 541 THR A O 1
ATOM 4201 N N . HIS A 1 542 ? -26.715 -15.108 35.179 1.00 90.06 542 HIS A N 1
ATOM 4202 C CA . HIS A 1 542 ? -27.844 -14.459 34.506 1.00 90.06 542 HIS A CA 1
ATOM 4203 C C . HIS A 1 542 ? -29.208 -15.124 34.773 1.00 90.06 542 HIS A C 1
ATOM 4205 O O . HIS A 1 542 ? -30.228 -14.448 34.676 1.00 90.06 542 HIS A O 1
ATOM 4211 N N . GLU A 1 543 ? -29.250 -16.410 35.136 1.00 90.38 543 GLU A N 1
ATOM 4212 C CA . GLU A 1 543 ? -30.490 -17.114 35.503 1.00 90.38 543 GLU A CA 1
ATOM 4213 C C . GLU A 1 543 ? -30.996 -16.724 36.899 1.00 90.38 543 GLU A C 1
ATOM 4215 O O . GLU A 1 543 ? -32.182 -16.854 37.204 1.00 90.38 543 GLU A O 1
ATOM 4220 N N . ASN A 1 544 ? -30.095 -16.244 37.759 1.00 90.50 544 ASN A N 1
ATOM 4221 C CA . ASN A 1 544 ? -30.411 -15.894 39.136 1.00 90.50 544 ASN A CA 1
ATOM 4222 C C . ASN A 1 544 ? -30.837 -14.438 39.293 1.00 90.50 544 ASN A C 1
ATOM 4224 O O . ASN A 1 544 ? -31.427 -14.114 40.312 1.00 90.50 544 ASN A O 1
ATOM 4228 N N . ILE A 1 545 ? -30.525 -13.550 38.352 1.00 90.88 545 ILE A N 1
ATOM 4229 C CA . ILE A 1 545 ? -30.745 -12.111 38.517 1.00 90.88 545 ILE A CA 1
ATOM 4230 C C . ILE A 1 545 ? -31.565 -11.538 37.364 1.00 90.88 545 ILE A C 1
ATOM 4232 O O . ILE A 1 545 ? -31.310 -11.829 36.197 1.00 90.88 545 ILE A O 1
ATOM 4236 N N . SER A 1 546 ? -32.540 -10.694 37.686 1.00 93.81 546 SER A N 1
ATOM 4237 C CA . SER A 1 546 ? -33.307 -9.920 36.705 1.00 93.81 546 SER A CA 1
ATOM 4238 C C . SER A 1 546 ? -33.508 -8.480 37.169 1.00 93.81 546 SER A C 1
ATOM 4240 O O . SER A 1 546 ? -33.268 -8.168 38.334 1.00 93.81 546 SER A O 1
ATOM 4242 N N . GLY A 1 547 ? -33.942 -7.617 36.252 1.00 93.88 547 GLY A N 1
ATOM 4243 C CA . GLY A 1 547 ? -34.174 -6.189 36.476 1.00 93.88 547 GLY A CA 1
ATOM 4244 C C . GLY A 1 547 ? -33.401 -5.322 35.489 1.00 93.88 547 GLY A C 1
ATOM 4245 O O . GLY A 1 547 ? -32.667 -5.839 34.639 1.00 93.88 547 GLY A O 1
ATOM 4246 N N . SER A 1 548 ? -33.546 -4.008 35.635 1.00 96.00 548 SER A N 1
ATOM 4247 C CA . SER A 1 548 ? -32.901 -3.007 34.784 1.00 96.00 548 SER A CA 1
ATOM 4248 C C . SER A 1 548 ? -31.934 -2.148 35.591 1.00 96.00 548 SER A C 1
ATOM 4250 O O . SER A 1 548 ? -32.321 -1.536 36.590 1.00 96.00 548 SER A O 1
ATOM 4252 N N . ILE A 1 549 ? -30.676 -2.098 35.151 1.00 94.69 549 ILE A N 1
ATOM 4253 C CA . ILE A 1 549 ? -29.602 -1.311 35.757 1.00 94.69 549 ILE A CA 1
ATOM 4254 C C . ILE A 1 549 ? -29.419 0.017 35.022 1.00 94.69 549 ILE A C 1
ATOM 4256 O O . ILE A 1 549 ? -29.270 0.070 33.801 1.00 94.69 549 ILE A O 1
ATOM 4260 N N . THR A 1 550 ? -29.372 1.093 35.796 1.00 96.44 550 THR A N 1
ATOM 4261 C CA . THR A 1 550 ? -28.865 2.398 35.380 1.00 96.44 550 THR A CA 1
ATOM 4262 C C . THR A 1 550 ? -27.641 2.691 36.232 1.00 96.44 550 THR A C 1
ATOM 4264 O O . THR A 1 550 ? -27.703 2.586 37.455 1.00 96.44 550 THR A O 1
ATOM 4267 N N . THR A 1 551 ? -26.507 3.007 35.616 1.00 94.12 551 THR A N 1
ATOM 4268 C CA . THR A 1 551 ? -25.262 3.249 36.353 1.00 94.12 551 THR A CA 1
ATOM 4269 C C . THR A 1 551 ? -24.457 4.370 35.729 1.00 94.12 551 THR A C 1
ATOM 4271 O O . THR A 1 551 ? -24.440 4.509 34.513 1.00 94.12 551 THR A O 1
ATOM 4274 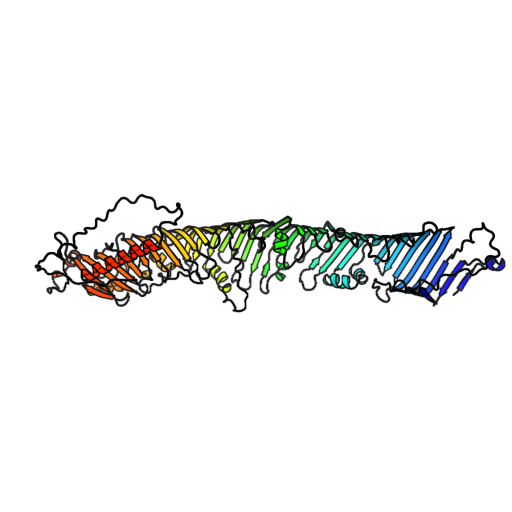N N . SER A 1 552 ? -23.752 5.123 36.567 1.00 95.75 552 SER A N 1
ATOM 4275 C CA . SER A 1 552 ? -22.659 6.005 36.159 1.00 95.75 552 SER A CA 1
ATOM 4276 C C . SER A 1 552 ? -21.401 5.533 36.864 1.00 95.75 552 SER A C 1
ATOM 4278 O O . SER A 1 552 ? -21.385 5.421 38.094 1.00 95.75 552 SER A O 1
ATOM 4280 N N . SER A 1 553 ? -20.382 5.163 36.095 1.00 93.69 553 SER A N 1
ATOM 4281 C CA . SER A 1 553 ? -19.220 4.449 36.613 1.00 93.69 553 SER A CA 1
ATOM 4282 C C . SER A 1 553 ? -17.902 4.945 36.047 1.00 93.69 553 SER A C 1
ATOM 4284 O O . SER A 1 553 ? -17.811 5.346 34.889 1.00 93.69 553 SER A O 1
ATOM 4286 N N . TYR A 1 554 ? -16.869 4.879 36.878 1.00 94.25 554 TYR A N 1
ATOM 4287 C CA . TYR A 1 554 ? -15.495 5.180 36.520 1.00 94.25 554 TYR A CA 1
ATOM 4288 C C . TYR A 1 554 ? -14.626 3.943 36.744 1.00 94.25 554 TYR A C 1
ATOM 4290 O O . TYR A 1 554 ? -14.645 3.345 37.823 1.00 94.25 554 TYR A O 1
ATOM 4298 N N . ILE A 1 555 ? -13.885 3.551 35.711 1.00 92.69 555 ILE A N 1
ATOM 4299 C CA . ILE A 1 555 ? -13.100 2.318 35.648 1.00 92.69 555 ILE A CA 1
ATOM 4300 C C . ILE A 1 555 ? -11.640 2.673 35.396 1.00 92.69 555 ILE A C 1
ATOM 4302 O O . ILE A 1 555 ? -11.339 3.430 34.472 1.00 92.69 555 ILE A O 1
ATOM 4306 N N . THR A 1 556 ? -10.724 2.062 36.150 1.00 93.69 556 THR A N 1
ATOM 4307 C CA . THR A 1 556 ? -9.306 1.995 35.761 1.00 93.69 556 THR A CA 1
ATOM 4308 C C . THR A 1 556 ? -8.779 0.576 35.901 1.00 93.69 556 THR A C 1
ATOM 4310 O O . THR A 1 556 ? -9.208 -0.158 36.788 1.00 93.69 556 THR A O 1
ATOM 4313 N N . SER A 1 557 ? -7.898 0.160 34.999 1.00 92.38 557 SER A N 1
ATOM 4314 C CA . SER A 1 557 ? -7.285 -1.172 35.002 1.00 92.38 557 SER A CA 1
ATOM 4315 C C . SER A 1 557 ? -6.112 -1.180 34.042 1.00 92.38 557 SER A C 1
ATOM 4317 O O . SER A 1 557 ? -6.164 -0.491 33.034 1.00 92.38 557 SER A O 1
ATOM 4319 N N . ASP A 1 558 ? -5.124 -2.033 34.257 1.00 91.25 558 ASP A N 1
ATOM 4320 C CA . ASP A 1 558 ? -4.243 -2.425 33.157 1.00 91.25 558 ASP A CA 1
ATOM 4321 C C . ASP A 1 558 ? -4.949 -3.487 32.310 1.00 91.25 558 ASP A C 1
ATOM 4323 O O . ASP A 1 558 ? -5.802 -4.235 32.805 1.00 91.25 558 ASP A O 1
ATOM 4327 N N . LEU A 1 559 ? -4.632 -3.538 31.021 1.00 87.38 559 LEU A N 1
ATOM 4328 C CA . LEU A 1 559 ? -5.016 -4.639 30.147 1.00 87.38 559 LEU A CA 1
ATOM 4329 C C . LEU A 1 559 ? -3.874 -5.652 30.069 1.00 87.38 559 LEU A C 1
ATOM 4331 O O . LEU A 1 559 ? -2.711 -5.302 30.209 1.00 87.38 559 LEU A O 1
ATOM 4335 N N . GLY A 1 560 ? -4.197 -6.920 29.837 1.00 80.38 560 GLY A N 1
ATOM 4336 C CA . GLY A 1 560 ? -3.212 -7.949 29.509 1.00 80.38 560 GLY A CA 1
ATOM 4337 C C . GLY A 1 560 ? -2.924 -8.035 28.000 1.00 80.38 560 GLY A C 1
ATOM 4338 O O . GLY A 1 560 ? -3.642 -7.419 27.208 1.00 80.38 560 GLY A O 1
ATOM 4339 N N . PRO A 1 561 ? -1.996 -8.918 27.568 1.00 70.44 561 PRO A N 1
ATOM 4340 C CA . PRO A 1 561 ? -1.552 -9.081 26.168 1.00 70.44 561 PRO A CA 1
ATOM 4341 C C . PRO A 1 561 ? -2.633 -9.416 25.123 1.00 70.44 561 PRO A C 1
ATOM 4343 O O . PRO A 1 561 ? -2.344 -9.537 23.936 1.00 70.44 561 PRO A O 1
ATOM 4346 N N . ARG A 1 562 ? -3.883 -9.628 25.547 1.00 65.38 562 ARG A N 1
ATOM 4347 C CA . ARG A 1 562 ? -5.046 -9.909 24.687 1.00 65.38 562 ARG A CA 1
ATOM 4348 C C . ARG A 1 562 ? -6.187 -8.904 24.880 1.00 65.38 562 ARG A C 1
ATOM 4350 O O . ARG A 1 562 ? -7.315 -9.199 24.501 1.00 65.38 562 ARG A O 1
ATOM 4357 N N . GLY A 1 563 ? -5.919 -7.763 25.517 1.00 73.44 563 GLY A N 1
ATOM 4358 C CA . GLY A 1 563 ? -6.930 -6.754 25.848 1.00 73.44 563 GLY A CA 1
ATOM 4359 C C . GLY A 1 563 ? -7.861 -7.142 27.004 1.00 73.44 563 GLY A C 1
ATOM 4360 O O . GLY A 1 563 ? -8.846 -6.456 27.248 1.00 73.44 563 GLY A O 1
ATOM 4361 N N . SER A 1 564 ? -7.584 -8.236 27.720 1.00 80.00 564 SER A N 1
ATOM 4362 C CA . SER A 1 564 ? -8.353 -8.638 28.904 1.00 80.00 564 SER A CA 1
ATOM 4363 C C . SER A 1 564 ? -8.058 -7.712 30.082 1.00 80.00 564 SER A C 1
ATOM 4365 O O . SER A 1 564 ? -6.888 -7.431 30.326 1.00 80.00 564 SER A O 1
ATOM 4367 N N . LEU A 1 565 ? -9.072 -7.316 30.853 1.00 82.62 565 LEU A N 1
ATOM 4368 C CA . LEU A 1 565 ? -8.879 -6.554 32.093 1.00 82.62 565 LEU A CA 1
ATOM 4369 C C . LEU A 1 565 ? -8.003 -7.335 33.087 1.00 82.62 565 LEU A C 1
ATOM 4371 O O . LEU A 1 565 ? -8.301 -8.490 33.410 1.00 82.62 565 LEU A O 1
ATOM 4375 N N . ASP A 1 566 ? -6.941 -6.710 33.594 1.00 87.12 566 ASP A N 1
ATOM 4376 C CA . ASP A 1 566 ? -6.190 -7.240 34.727 1.00 87.12 566 ASP A CA 1
ATOM 4377 C C . ASP A 1 566 ? -6.946 -6.963 36.028 1.00 87.12 566 ASP A C 1
ATOM 4379 O O . ASP A 1 566 ? -6.898 -5.886 36.620 1.00 87.12 566 ASP A O 1
ATOM 4383 N N . MET A 1 567 ? -7.609 -7.999 36.532 1.00 84.88 567 MET A N 1
ATOM 4384 C CA . MET A 1 567 ? -8.377 -7.925 37.771 1.00 84.88 567 MET A CA 1
ATOM 4385 C C . MET A 1 567 ? -7.538 -7.565 39.012 1.00 84.88 567 MET A C 1
ATOM 4387 O O . MET A 1 567 ? -8.118 -7.281 40.058 1.00 84.88 567 MET A O 1
ATOM 4391 N N . ASN A 1 568 ? -6.199 -7.616 38.959 1.00 86.25 568 ASN A N 1
ATOM 4392 C CA . ASN A 1 568 ? -5.345 -7.139 40.054 1.00 86.25 568 ASN A CA 1
ATOM 4393 C C . ASN A 1 568 ? -5.311 -5.610 40.148 1.00 86.25 568 ASN A C 1
ATOM 4395 O O . ASN A 1 568 ? -5.268 -5.083 41.259 1.00 86.25 568 ASN A O 1
ATOM 4399 N N . THR A 1 569 ? -5.322 -4.923 39.006 1.00 89.12 569 THR A N 1
ATOM 4400 C CA . THR A 1 569 ? -5.256 -3.457 38.909 1.00 89.12 569 THR A CA 1
ATOM 4401 C C . THR A 1 569 ? -6.621 -2.831 38.632 1.00 89.12 569 THR A C 1
ATOM 4403 O O . THR A 1 569 ? -6.780 -1.621 38.776 1.00 89.12 569 THR A O 1
ATOM 4406 N N . PHE A 1 570 ? -7.627 -3.655 38.327 1.00 90.94 570 PHE A N 1
ATOM 4407 C CA . PHE A 1 570 ? -9.010 -3.236 38.156 1.00 90.94 570 PHE A CA 1
ATOM 4408 C C . PHE A 1 570 ? -9.575 -2.534 39.399 1.00 90.94 570 PHE A C 1
ATOM 4410 O O . PHE A 1 570 ? -9.641 -3.092 40.504 1.00 90.94 570 PHE A O 1
ATOM 4417 N N . THR A 1 571 ? -10.059 -1.316 39.183 1.00 92.50 571 THR A N 1
ATOM 4418 C CA . THR A 1 571 ? -10.832 -0.534 40.139 1.00 92.50 571 THR A CA 1
ATOM 4419 C C . THR A 1 571 ? -12.082 0.035 39.479 1.00 92.50 571 THR A C 1
ATOM 4421 O O . THR A 1 571 ? -12.074 0.403 38.304 1.00 92.50 571 THR A O 1
ATOM 4424 N N . LEU A 1 572 ? -13.160 0.102 40.257 1.00 91.81 572 LEU A N 1
ATOM 4425 C CA . LEU A 1 572 ? -14.465 0.616 39.846 1.00 91.81 572 LEU A CA 1
ATOM 4426 C C . LEU A 1 572 ? -15.008 1.522 40.948 1.00 91.81 572 LEU A C 1
ATOM 4428 O O . LEU A 1 572 ? -14.985 1.130 42.115 1.00 91.81 572 LEU A O 1
ATOM 4432 N N . ASP A 1 573 ? -15.557 2.670 40.573 1.00 92.56 573 ASP A N 1
ATOM 4433 C CA . ASP A 1 573 ? -16.475 3.459 41.398 1.00 92.56 573 ASP A CA 1
ATOM 4434 C C . ASP A 1 573 ? -17.756 3.698 40.597 1.00 92.56 573 ASP A C 1
ATOM 4436 O O . ASP A 1 573 ? -17.698 4.269 39.511 1.00 92.56 573 ASP A O 1
ATOM 4440 N N . ALA A 1 574 ? -18.892 3.201 41.085 1.00 93.12 574 ALA A N 1
ATOM 4441 C CA . ALA A 1 574 ? -20.148 3.182 40.346 1.00 93.12 574 ALA A CA 1
ATOM 4442 C C . ALA A 1 574 ? -21.325 3.617 41.224 1.00 93.12 574 ALA A C 1
ATOM 4444 O O . ALA A 1 574 ? -21.586 3.016 42.265 1.00 93.12 574 ALA A O 1
ATOM 4445 N N . ASN A 1 575 ? -22.076 4.622 40.775 1.00 93.69 575 ASN A N 1
ATOM 4446 C CA . ASN A 1 575 ? -23.412 4.910 41.293 1.00 93.69 575 ASN A CA 1
ATOM 4447 C C . ASN A 1 575 ? -24.410 4.079 40.504 1.00 93.69 575 ASN A C 1
ATOM 4449 O O . ASN A 1 575 ? -24.452 4.187 39.281 1.00 93.69 575 ASN A O 1
ATOM 4453 N N . LEU A 1 576 ? -25.194 3.265 41.196 1.00 92.31 576 LEU A N 1
ATOM 4454 C CA . LEU A 1 576 ? -25.981 2.213 40.582 1.00 92.31 576 LEU A CA 1
ATOM 4455 C C . LEU A 1 576 ? -27.418 2.271 41.099 1.00 92.31 576 LEU A C 1
ATOM 4457 O O . LEU A 1 576 ? -27.650 2.275 42.310 1.00 92.31 576 LEU A O 1
ATOM 4461 N N . THR A 1 577 ? -28.359 2.270 40.160 1.00 94.88 577 THR A N 1
ATOM 4462 C CA . THR A 1 577 ? -29.799 2.167 40.382 1.00 94.88 577 THR A CA 1
ATOM 4463 C C . THR A 1 577 ? -30.306 0.893 39.712 1.00 94.88 577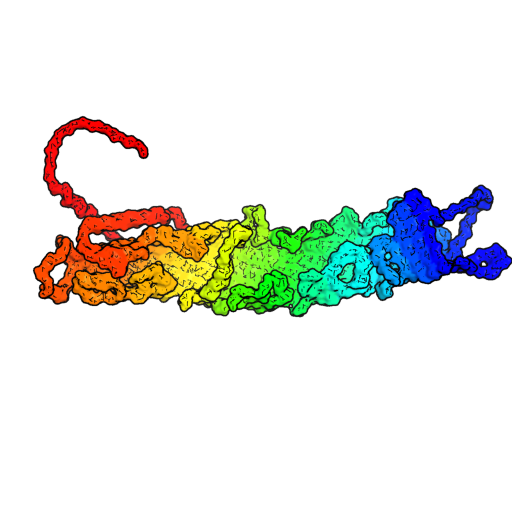 THR A C 1
ATOM 4465 O O . THR A 1 577 ? -30.169 0.741 38.499 1.00 94.88 577 THR A O 1
ATOM 4468 N N . ILE A 1 578 ? -30.896 -0.026 40.476 1.00 93.81 578 ILE A N 1
ATOM 4469 C CA . ILE A 1 578 ? -31.600 -1.203 39.944 1.00 93.81 578 ILE A CA 1
ATOM 4470 C C . ILE A 1 578 ? -33.089 -0.972 40.104 1.00 93.81 578 ILE A C 1
ATOM 4472 O O . ILE A 1 578 ? -33.555 -0.709 41.207 1.00 93.81 578 ILE A O 1
ATOM 4476 N N . THR A 1 579 ? -33.827 -1.121 39.015 1.00 94.38 579 THR A N 1
ATOM 4477 C CA . THR A 1 579 ? -35.295 -1.125 38.987 1.00 94.38 579 THR A CA 1
ATOM 4478 C C . THR A 1 579 ? -35.790 -2.519 38.633 1.00 94.38 579 THR A C 1
ATOM 4480 O O . THR A 1 579 ? -35.086 -3.256 37.938 1.00 94.38 579 THR A O 1
ATOM 4483 N N . ASP A 1 580 ? -36.956 -2.899 39.158 1.00 91.81 580 ASP A N 1
ATOM 4484 C CA . ASP A 1 580 ? -37.568 -4.222 38.953 1.00 91.81 580 ASP A CA 1
ATOM 4485 C C . ASP A 1 580 ? -36.593 -5.387 39.214 1.00 91.81 580 ASP A C 1
ATOM 4487 O O . ASP A 1 580 ? -36.586 -6.413 38.528 1.00 91.81 580 ASP A O 1
ATOM 4491 N N . GLY A 1 581 ? -35.710 -5.192 40.198 1.00 91.69 581 GLY A N 1
ATOM 4492 C CA . GLY A 1 581 ? -34.671 -6.146 40.546 1.00 91.69 581 GLY A CA 1
ATOM 4493 C C . GLY A 1 581 ? -35.277 -7.407 41.143 1.00 91.69 581 GLY A C 1
ATOM 4494 O O . GLY A 1 581 ? -36.108 -7.317 42.041 1.00 91.69 581 GLY A O 1
ATOM 4495 N N . ALA A 1 582 ? -34.820 -8.584 40.722 1.00 90.69 582 ALA A N 1
ATOM 4496 C CA . ALA A 1 582 ? -35.143 -9.822 41.419 1.00 90.69 582 ALA A CA 1
ATOM 4497 C C . ALA A 1 582 ? -33.938 -10.753 41.512 1.00 90.69 582 ALA A C 1
ATOM 4499 O O . ALA A 1 582 ? -33.076 -10.770 40.629 1.00 90.69 582 ALA A O 1
ATOM 4500 N N . LEU A 1 583 ? -33.896 -11.530 42.591 1.00 89.62 583 LEU A N 1
ATOM 4501 C CA . LEU A 1 583 ? -32.889 -12.548 42.843 1.00 89.62 583 LEU A CA 1
ATOM 4502 C C . LEU A 1 583 ? -33.589 -13.890 43.063 1.00 89.62 583 LEU A C 1
ATOM 4504 O O . LEU A 1 583 ? -34.359 -14.059 44.007 1.00 89.62 583 LEU A O 1
ATOM 4508 N N . LYS A 1 584 ? -33.315 -14.831 42.161 1.00 88.94 584 LYS A N 1
ATOM 4509 C CA . LYS A 1 584 ? -33.992 -16.117 42.019 1.00 88.94 584 LYS A CA 1
ATOM 4510 C C . LYS A 1 584 ? -33.044 -17.275 42.282 1.00 88.94 584 LYS A C 1
ATOM 4512 O O . LYS A 1 584 ? -31.942 -17.331 41.731 1.00 88.94 584 LYS A O 1
ATOM 4517 N N . ASN A 1 585 ? -33.494 -18.228 43.093 1.00 84.56 585 ASN A N 1
ATOM 4518 C CA . ASN A 1 585 ? -32.797 -19.476 43.406 1.00 84.56 585 ASN A CA 1
ATOM 4519 C C . ASN A 1 585 ? -31.329 -19.267 43.818 1.00 84.56 585 ASN A C 1
ATOM 4521 O O . ASN A 1 585 ? -30.450 -20.062 43.482 1.00 84.56 585 ASN A O 1
ATOM 4525 N N . PHE A 1 586 ? -31.039 -18.177 44.531 1.00 84.38 586 PHE A N 1
ATOM 4526 C CA . PHE A 1 586 ? -29.679 -17.856 44.942 1.00 84.38 586 PHE A CA 1
ATOM 4527 C C . PHE A 1 586 ? -29.317 -18.627 46.215 1.00 84.38 586 PHE A C 1
ATOM 4529 O O . PHE A 1 586 ? -29.886 -18.395 47.283 1.00 84.38 586 PHE A O 1
ATOM 4536 N N . GLY A 1 587 ? -28.353 -19.547 46.103 1.00 80.88 587 GLY A N 1
ATOM 4537 C CA . GLY A 1 587 ? -27.953 -20.474 47.173 1.00 80.88 587 GLY A CA 1
ATOM 4538 C C . GLY A 1 587 ? -27.762 -19.832 48.557 1.00 80.88 587 GLY A C 1
ATOM 4539 O O . GLY A 1 587 ? -28.340 -20.322 49.530 1.00 80.88 587 GLY A O 1
ATOM 4540 N N . PRO A 1 588 ? -27.028 -18.706 48.678 1.00 81.81 588 PRO A N 1
ATOM 4541 C CA . PRO A 1 588 ? -26.872 -18.008 49.952 1.00 81.81 588 PRO A CA 1
ATOM 4542 C C . PRO A 1 588 ? -28.181 -17.567 50.612 1.00 81.81 588 PRO A C 1
ATOM 4544 O O . PRO A 1 588 ? -28.292 -17.668 51.833 1.00 81.81 588 PRO A O 1
ATOM 4547 N N . LEU A 1 589 ? -29.178 -17.125 49.839 1.00 80.12 589 LEU A N 1
ATOM 4548 C CA . LEU A 1 589 ? -30.479 -16.722 50.380 1.00 80.12 589 LEU A CA 1
ATOM 4549 C C . LEU A 1 589 ? -31.311 -17.923 50.836 1.00 80.12 589 LEU A C 1
ATOM 4551 O O . LEU A 1 589 ? -31.958 -17.847 51.876 1.00 80.12 589 LEU A O 1
ATOM 4555 N N . MET A 1 590 ? -31.230 -19.054 50.133 1.00 78.00 590 MET A N 1
ATOM 4556 C CA . MET A 1 590 ? -31.884 -20.295 50.569 1.00 78.00 590 MET A CA 1
ATOM 4557 C C . MET A 1 590 ? -31.280 -20.828 51.879 1.00 78.00 590 MET A C 1
ATOM 4559 O O . MET A 1 590 ? -31.991 -21.273 52.776 1.00 78.00 590 MET A O 1
ATOM 4563 N N . ASN A 1 591 ? -29.960 -20.725 52.048 1.00 80.75 591 ASN A N 1
ATOM 4564 C CA . ASN A 1 591 ? -29.319 -21.092 53.314 1.00 80.75 591 ASN A CA 1
ATOM 4565 C C . ASN A 1 591 ? -29.665 -20.101 54.443 1.00 80.75 591 ASN A C 1
ATOM 4567 O O . ASN A 1 591 ? -29.793 -20.495 55.605 1.00 80.75 591 ASN A O 1
ATOM 4571 N N . PHE A 1 592 ? -29.854 -18.823 54.104 1.00 82.06 592 PHE A N 1
ATOM 4572 C CA . PHE A 1 592 ? -30.281 -17.788 55.043 1.00 82.06 592 PHE A CA 1
ATOM 4573 C C . PHE A 1 592 ? -31.722 -17.995 55.530 1.00 82.06 592 PHE A C 1
ATOM 4575 O O . PHE A 1 592 ? -31.975 -17.871 56.733 1.00 82.06 592 PHE A O 1
ATOM 4582 N N . SER A 1 593 ? -32.647 -18.387 54.642 1.00 77.12 593 SER A N 1
ATOM 4583 C CA . SER A 1 593 ? -34.026 -18.718 55.031 1.00 77.12 593 SER A CA 1
ATOM 4584 C C . SER A 1 593 ? -34.062 -19.896 56.004 1.00 77.12 593 SER A C 1
ATOM 4586 O O . SER A 1 593 ? -34.767 -19.834 57.011 1.00 77.12 593 SER A O 1
ATOM 4588 N N . GLY A 1 594 ? -33.224 -20.918 55.788 1.00 76.81 594 GLY A N 1
ATOM 4589 C CA . GLY A 1 594 ? -33.056 -22.044 56.709 1.00 76.81 594 GLY A CA 1
ATOM 4590 C C . GLY A 1 594 ? -32.533 -21.637 58.094 1.00 76.81 594 GLY A C 1
ATOM 4591 O O . GLY A 1 594 ? -33.017 -22.149 59.106 1.00 76.81 594 GLY A O 1
ATOM 4592 N N . PHE A 1 595 ? -31.591 -20.688 58.163 1.00 79.62 595 PHE A N 1
ATOM 4593 C CA . PHE A 1 595 ? -31.048 -20.173 59.428 1.00 79.62 595 PHE A CA 1
ATOM 4594 C C . PHE A 1 595 ? -32.100 -19.415 60.251 1.00 79.62 595 PHE A C 1
ATOM 4596 O O . PHE A 1 595 ? -32.218 -19.642 61.456 1.00 79.62 595 PHE A O 1
ATOM 4603 N N . LEU A 1 596 ? -32.890 -18.554 59.603 1.00 74.69 596 LEU A N 1
ATOM 4604 C CA . LEU A 1 596 ? -33.933 -17.755 60.261 1.00 74.69 596 LEU A CA 1
ATOM 4605 C C . LEU A 1 596 ? -35.292 -18.457 60.366 1.00 74.69 596 LEU A C 1
ATOM 4607 O O . LEU A 1 596 ? -36.181 -17.960 61.058 1.00 74.69 596 LEU A O 1
ATOM 4611 N N . ARG A 1 597 ? -35.440 -19.628 59.731 1.00 72.25 597 ARG A N 1
ATOM 4612 C CA . ARG A 1 597 ? -36.705 -20.369 59.583 1.00 72.25 597 ARG A CA 1
ATOM 4613 C C . ARG A 1 597 ? -37.798 -19.525 58.917 1.00 72.25 597 ARG A C 1
ATOM 4615 O O . ARG A 1 597 ? -38.943 -19.522 59.367 1.00 72.25 597 ARG A O 1
ATOM 4622 N N . LEU A 1 598 ? -37.407 -18.793 57.878 1.00 69.50 598 LEU A N 1
ATOM 4623 C CA . LEU A 1 598 ? -38.280 -17.966 57.047 1.00 69.50 598 LEU A CA 1
ATOM 4624 C C . LEU A 1 598 ? -39.029 -18.803 56.000 1.00 69.50 598 LEU A C 1
ATOM 4626 O O . LEU A 1 598 ? -38.654 -19.946 55.732 1.00 69.50 598 LEU A O 1
ATOM 4630 N N . GLU A 1 599 ? -40.086 -18.227 55.416 1.00 67.31 599 GLU A N 1
ATOM 4631 C CA . GLU A 1 599 ? -40.711 -18.763 54.199 1.00 67.31 599 GLU A CA 1
ATOM 4632 C C . GLU A 1 599 ? -39.714 -18.774 53.023 1.00 67.31 599 GLU A C 1
ATOM 4634 O O . GLU A 1 599 ? -38.572 -18.318 53.138 1.00 67.31 599 GLU A O 1
ATOM 4639 N N . ASP A 1 600 ? -40.125 -19.368 51.905 1.00 71.50 600 ASP A N 1
ATOM 4640 C CA . ASP A 1 600 ? -39.265 -19.591 50.748 1.00 71.50 600 ASP A CA 1
ATOM 4641 C C . ASP A 1 600 ? -38.693 -18.271 50.185 1.00 71.50 600 ASP A C 1
ATOM 4643 O O . ASP A 1 600 ? -39.433 -17.404 49.727 1.00 71.50 600 ASP A O 1
ATOM 4647 N N . LEU A 1 601 ? -37.361 -18.133 50.221 1.00 79.88 601 LEU A N 1
ATOM 4648 C CA . LEU A 1 601 ? -36.597 -17.014 49.648 1.00 79.88 601 LEU A CA 1
ATOM 4649 C C . LEU A 1 601 ? -36.095 -17.335 48.227 1.00 79.88 601 LEU A C 1
ATOM 4651 O O . LEU A 1 601 ? -35.079 -16.795 47.785 1.00 79.88 601 LEU A O 1
ATOM 4655 N N . SER A 1 602 ? -36.762 -18.257 47.530 1.00 81.75 602 SER A N 1
ATOM 4656 C CA . SER A 1 602 ? -36.429 -18.655 46.161 1.00 81.75 602 SER A CA 1
ATOM 4657 C C . SER A 1 602 ? -36.677 -17.558 45.123 1.00 81.75 602 SER A C 1
ATOM 4659 O O . SER A 1 602 ? -36.016 -17.584 44.088 1.00 81.75 602 SER A O 1
ATOM 4661 N N . ASP A 1 603 ? -37.560 -16.587 45.384 1.00 85.50 603 ASP A N 1
ATOM 4662 C CA . ASP A 1 603 ? -37.823 -15.439 44.500 1.00 85.50 603 ASP A CA 1
ATOM 4663 C C . ASP A 1 603 ? -38.014 -14.147 45.313 1.00 85.50 603 ASP A C 1
ATOM 4665 O O . ASP A 1 603 ? -39.090 -13.874 45.855 1.00 85.50 603 ASP A O 1
ATOM 4669 N N . ILE A 1 604 ? -36.943 -13.356 45.419 1.00 86.00 604 ILE A N 1
ATOM 4670 C CA . ILE A 1 604 ? -36.963 -12.055 46.097 1.00 86.00 604 ILE A CA 1
ATOM 4671 C C . ILE A 1 604 ? -37.028 -10.949 45.053 1.00 86.00 604 ILE A C 1
ATOM 4673 O O . ILE A 1 604 ? -36.116 -10.816 44.240 1.00 86.00 604 ILE A O 1
ATOM 4677 N N . GLN A 1 605 ? -38.065 -10.118 45.129 1.00 88.69 605 GLN A N 1
ATOM 4678 C CA . GLN A 1 605 ? -38.256 -8.945 44.280 1.00 88.69 605 GLN A CA 1
ATOM 4679 C C . GLN A 1 605 ? -37.982 -7.677 45.084 1.00 88.69 605 GLN A C 1
ATOM 4681 O O . GLN A 1 605 ? -38.634 -7.413 46.096 1.00 88.69 605 GLN A O 1
ATOM 4686 N N . PHE A 1 606 ? -37.011 -6.894 44.634 1.00 86.94 606 PHE A N 1
ATOM 4687 C CA . PHE A 1 606 ? -36.586 -5.655 45.265 1.00 86.94 606 PHE A CA 1
ATOM 4688 C C . PHE A 1 606 ? -37.369 -4.465 44.706 1.00 86.94 606 PHE A C 1
ATOM 4690 O O . PHE A 1 606 ? -37.640 -4.383 43.508 1.00 86.94 606 PHE A O 1
ATOM 4697 N N . GLN A 1 607 ? -37.669 -3.494 45.569 1.00 90.06 607 GLN A N 1
ATOM 4698 C CA . GLN A 1 607 ? -37.951 -2.134 45.106 1.00 90.06 607 GLN A CA 1
ATOM 4699 C C . GLN A 1 607 ? -36.677 -1.515 44.512 1.00 90.06 607 GLN A C 1
ATOM 4701 O O . GLN A 1 607 ? -35.605 -2.119 44.559 1.00 90.06 607 GLN A O 1
ATOM 4706 N N . THR A 1 608 ? -36.778 -0.294 43.982 1.00 91.25 608 THR A N 1
ATOM 4707 C CA . THR A 1 608 ? -35.625 0.424 43.433 1.00 91.25 608 THR A CA 1
ATOM 4708 C C . THR A 1 608 ? -34.458 0.448 44.425 1.00 91.25 608 THR A C 1
ATOM 4710 O O . THR A 1 608 ? -34.579 0.995 45.523 1.00 91.25 608 THR A O 1
ATOM 4713 N N . LEU A 1 609 ? -33.332 -0.155 44.036 1.00 90.00 609 LEU A N 1
ATOM 4714 C CA . LEU A 1 609 ? -32.099 -0.176 44.819 1.00 90.00 609 LEU A CA 1
ATOM 4715 C C . LEU A 1 609 ? -31.178 0.919 44.308 1.00 90.00 609 LEU A C 1
ATOM 4717 O O . LEU A 1 609 ? -30.779 0.874 43.151 1.00 90.00 609 LEU A O 1
ATOM 4721 N N . GLU A 1 610 ? -30.804 1.857 45.171 1.00 91.81 610 GLU A N 1
ATOM 4722 C CA . GLU A 1 610 ? -29.864 2.931 44.846 1.00 91.81 610 GLU A CA 1
ATOM 4723 C C . GLU A 1 610 ? -28.693 2.899 45.821 1.00 91.81 610 GLU A C 1
ATOM 4725 O O . GLU A 1 610 ? -28.872 3.052 47.032 1.00 91.81 610 GLU A O 1
ATOM 4730 N N . ASN A 1 611 ? -27.482 2.680 45.310 1.00 90.62 611 ASN A N 1
ATOM 4731 C CA . ASN A 1 611 ? -26.278 2.728 46.131 1.00 90.62 611 ASN A CA 1
ATOM 4732 C C . ASN A 1 611 ? -25.029 3.008 45.286 1.00 90.62 611 ASN A C 1
ATOM 4734 O O . ASN A 1 611 ? -25.013 2.837 44.067 1.00 90.62 611 ASN A O 1
ATOM 4738 N N . GLN A 1 612 ? -23.956 3.413 45.957 1.00 89.94 612 GLN A N 1
ATOM 4739 C CA . GLN A 1 612 ? -22.633 3.528 45.361 1.00 89.94 612 GLN A CA 1
ATOM 4740 C C . GLN A 1 612 ? -21.836 2.256 45.652 1.00 89.94 612 GLN A C 1
ATOM 4742 O O . GLN A 1 612 ? -21.551 1.960 46.809 1.00 89.94 612 GLN A O 1
ATOM 4747 N N . PHE A 1 613 ? -21.425 1.533 44.621 1.00 88.56 613 PHE A N 1
ATOM 4748 C CA . PHE A 1 613 ? -20.588 0.343 44.731 1.00 88.56 613 PHE A CA 1
ATOM 4749 C C . PHE A 1 613 ? -19.170 0.665 44.294 1.00 88.56 613 PHE A C 1
ATOM 4751 O O . PHE A 1 613 ? -18.949 1.471 43.393 1.00 88.56 613 PHE A O 1
ATOM 4758 N N . PHE A 1 614 ? -18.194 0.000 44.904 1.00 91.88 614 PHE A N 1
ATOM 4759 C CA . PHE A 1 614 ? -16.823 0.112 44.437 1.00 91.88 614 PHE A CA 1
ATOM 4760 C C . PHE A 1 614 ? -16.083 -1.214 44.483 1.00 91.88 614 PHE A C 1
ATOM 4762 O O . PHE A 1 614 ? -16.290 -2.033 45.380 1.00 91.88 614 PHE A O 1
ATOM 4769 N N . ILE A 1 615 ? -15.205 -1.420 43.504 1.00 90.81 615 ILE A N 1
ATOM 4770 C CA . ILE A 1 615 ? -14.346 -2.599 43.410 1.00 90.81 615 ILE A CA 1
ATOM 4771 C C . ILE A 1 615 ? -12.903 -2.142 43.517 1.00 90.81 615 ILE A C 1
ATOM 4773 O O . ILE A 1 615 ? -12.484 -1.199 42.849 1.00 90.81 615 ILE A O 1
ATOM 4777 N N . LYS A 1 616 ? -12.136 -2.825 44.363 1.00 89.62 616 LYS A N 1
ATOM 4778 C CA . LYS A 1 616 ? -10.691 -2.639 44.484 1.00 89.62 616 LYS A CA 1
ATOM 4779 C C . LYS A 1 616 ? -10.056 -3.911 45.013 1.00 89.62 616 LYS A C 1
ATOM 4781 O O . LYS A 1 616 ? -10.642 -4.579 45.863 1.00 89.62 616 LYS A O 1
ATOM 4786 N N . ASN A 1 617 ? -8.857 -4.245 44.537 1.00 86.69 617 ASN A N 1
ATOM 4787 C CA . ASN A 1 617 ? -8.111 -5.426 44.986 1.00 86.69 617 ASN A CA 1
ATOM 4788 C C . ASN A 1 617 ? -8.978 -6.701 44.939 1.00 86.69 617 ASN A C 1
ATOM 4790 O O . ASN A 1 617 ? -9.077 -7.434 45.929 1.00 86.69 617 ASN A O 1
ATOM 4794 N N . LYS A 1 618 ? -9.677 -6.924 43.813 1.00 88.94 618 LYS A N 1
ATOM 4795 C CA . LYS A 1 618 ? -10.590 -8.069 43.598 1.00 88.94 618 LYS A CA 1
ATOM 4796 C C . LYS A 1 618 ? -11.709 -8.200 44.641 1.00 88.94 618 LYS A C 1
ATOM 4798 O O . LYS A 1 618 ? -12.217 -9.299 44.872 1.00 88.94 618 LYS A O 1
ATOM 4803 N N . THR A 1 619 ? -12.069 -7.099 45.295 1.00 89.00 619 THR A N 1
ATOM 4804 C CA . THR A 1 619 ? -13.081 -7.051 46.350 1.00 89.00 619 THR A CA 1
ATOM 4805 C C . THR A 1 619 ? -14.138 -6.018 45.987 1.00 89.00 619 THR A C 1
ATOM 4807 O O . THR A 1 619 ? -13.816 -4.849 45.789 1.00 89.00 619 THR A O 1
ATOM 4810 N N . LEU A 1 620 ? -15.389 -6.460 45.897 1.00 90.12 620 LEU A N 1
ATOM 4811 C CA . LEU A 1 620 ? -16.573 -5.614 45.841 1.00 90.12 620 LEU A CA 1
ATOM 4812 C C . LEU A 1 620 ? -16.892 -5.127 47.253 1.00 90.12 620 LEU A C 1
ATOM 4814 O O . LEU A 1 620 ? -16.987 -5.932 48.178 1.00 90.12 620 LEU A O 1
ATOM 4818 N N . TYR A 1 621 ? -17.093 -3.828 47.412 1.00 91.44 621 TYR A N 1
ATOM 4819 C CA . TYR A 1 621 ? -17.524 -3.211 48.656 1.00 91.44 621 TYR A CA 1
ATOM 4820 C C . TYR A 1 621 ? -18.913 -2.612 48.470 1.00 91.44 621 TYR A C 1
ATOM 4822 O O . TYR A 1 621 ? -19.179 -1.904 47.497 1.00 91.44 621 TYR A O 1
ATOM 4830 N N . ILE A 1 622 ? -19.782 -2.898 49.433 1.00 91.19 622 ILE A N 1
ATOM 4831 C CA . ILE A 1 622 ? -21.184 -2.498 49.454 1.00 91.19 622 ILE A CA 1
ATOM 4832 C C . ILE A 1 622 ? -21.370 -1.610 50.690 1.00 91.19 622 ILE A C 1
ATOM 4834 O O . ILE A 1 622 ? -21.408 -2.123 51.814 1.00 91.19 622 ILE A O 1
ATOM 4838 N N . PRO A 1 623 ? -21.428 -0.277 50.531 1.00 91.69 623 PRO A N 1
ATOM 4839 C CA . PRO A 1 623 ? -21.804 0.627 51.608 1.00 91.69 623 PRO A CA 1
ATOM 4840 C C . PRO A 1 623 ? -23.205 0.322 52.125 1.00 91.69 623 PRO A C 1
ATOM 4842 O O . PRO A 1 623 ? -24.013 -0.282 51.421 1.00 91.69 623 PRO A O 1
ATOM 4845 N N . LYS A 1 624 ? -23.500 0.795 53.337 1.00 89.81 624 LYS A N 1
ATOM 4846 C CA . LYS A 1 624 ? -24.811 0.616 53.957 1.00 89.81 624 LYS A CA 1
ATOM 4847 C C . LYS A 1 624 ? -25.939 1.077 53.029 1.00 89.81 624 LYS A C 1
ATOM 4849 O O . LYS A 1 624 ? -25.997 2.256 52.689 1.00 89.81 624 LYS A O 1
ATOM 4854 N N . MET A 1 625 ? -26.836 0.156 52.685 1.00 88.81 625 MET A N 1
ATOM 4855 C CA . MET A 1 625 ? -28.052 0.412 51.912 1.00 88.81 625 MET A CA 1
ATOM 4856 C C . MET A 1 625 ? -29.267 -0.234 52.557 1.00 88.81 625 MET A C 1
ATOM 4858 O O . MET A 1 625 ? -29.147 -1.291 53.175 1.00 88.81 625 MET A O 1
ATOM 4862 N N . ALA A 1 626 ? -30.422 0.397 52.368 1.00 88.00 626 ALA A N 1
ATOM 4863 C CA . ALA A 1 626 ? -31.715 -0.192 52.675 1.00 88.00 626 ALA A CA 1
ATOM 4864 C C . ALA A 1 626 ? -32.199 -0.984 51.454 1.00 88.00 626 ALA A C 1
ATOM 4866 O O . ALA A 1 626 ? -32.275 -0.448 50.350 1.00 88.00 626 ALA A O 1
ATOM 4867 N N . ILE A 1 627 ? -32.526 -2.253 51.658 1.00 87.25 627 ILE A N 1
ATOM 4868 C CA . ILE A 1 627 ? -33.067 -3.165 50.657 1.00 87.25 627 ILE A CA 1
ATOM 4869 C C . ILE A 1 627 ? -34.520 -3.420 51.028 1.00 87.25 627 ILE A C 1
ATOM 4871 O O . ILE A 1 627 ? -34.809 -4.164 51.967 1.00 87.25 627 ILE A O 1
ATOM 4875 N N . LYS A 1 628 ? -35.431 -2.815 50.269 1.00 86.25 628 LYS A N 1
ATOM 4876 C CA . LYS A 1 628 ? -36.861 -3.089 50.394 1.00 86.25 628 LYS A CA 1
ATOM 4877 C C . LYS A 1 628 ? -37.276 -4.176 49.425 1.00 86.25 628 LYS A C 1
ATOM 4879 O O . LYS A 1 628 ? -36.888 -4.115 48.258 1.00 86.25 628 LYS A O 1
ATOM 4884 N N . ASN A 1 629 ? -38.042 -5.158 49.879 1.00 81.62 629 ASN A N 1
ATOM 4885 C CA . ASN A 1 629 ? -38.471 -6.269 49.028 1.00 81.62 629 ASN A CA 1
ATOM 4886 C C . ASN A 1 629 ? -39.822 -6.852 49.458 1.00 81.62 629 ASN A C 1
ATOM 4888 O O . ASN A 1 629 ? -40.432 -6.410 50.425 1.00 81.62 629 ASN A O 1
ATOM 4892 N N . ASN A 1 630 ? -40.313 -7.825 48.696 1.00 77.19 630 ASN A N 1
ATOM 4893 C CA . ASN A 1 630 ? -41.600 -8.478 48.923 1.00 77.19 630 ASN A CA 1
ATOM 4894 C C . ASN A 1 630 ? -41.650 -9.406 50.153 1.00 77.19 630 ASN A C 1
ATOM 4896 O O . ASN A 1 630 ? -42.751 -9.800 50.534 1.00 77.19 630 ASN A O 1
ATOM 4900 N N . VAL A 1 631 ? -40.508 -9.777 50.747 1.00 76.88 631 VAL A N 1
ATOM 4901 C CA . VAL A 1 631 ? -40.452 -10.730 51.868 1.00 76.88 631 VAL A CA 1
ATOM 4902 C C . VAL A 1 631 ? -40.068 -10.067 53.193 1.00 76.88 631 VAL A C 1
ATOM 4904 O O . VAL A 1 631 ? -40.757 -10.277 54.189 1.00 76.88 631 VAL A O 1
ATOM 4907 N N . LEU A 1 632 ? -38.960 -9.320 53.233 1.00 76.00 632 LEU A N 1
ATOM 4908 C CA . LEU A 1 632 ? -38.397 -8.752 54.461 1.00 76.00 632 LEU A CA 1
ATOM 4909 C C . LEU A 1 632 ? -37.487 -7.547 54.180 1.00 76.00 632 LEU A C 1
ATOM 4911 O O . LEU A 1 632 ? -36.425 -7.707 53.574 1.00 76.00 632 LEU A O 1
ATOM 4915 N N . ASP A 1 633 ? -37.834 -6.370 54.694 1.00 82.06 633 ASP A N 1
ATOM 4916 C CA . ASP A 1 633 ? -37.009 -5.168 54.571 1.00 82.06 633 ASP A CA 1
ATOM 4917 C C . ASP A 1 633 ? -35.739 -5.288 55.437 1.00 82.06 633 ASP A C 1
ATOM 4919 O O . ASP A 1 633 ? -35.782 -5.616 56.631 1.00 82.06 633 ASP A O 1
ATOM 4923 N N . LEU A 1 634 ? -34.575 -4.998 54.845 1.00 85.19 634 LEU A N 1
ATOM 4924 C CA . LEU A 1 634 ? -33.283 -5.140 55.522 1.00 85.19 634 LEU A CA 1
ATOM 4925 C C . LEU A 1 634 ? -32.299 -4.019 55.198 1.00 85.19 634 LEU A C 1
ATOM 4927 O O . LEU A 1 634 ? -32.295 -3.494 54.091 1.00 85.19 634 LEU A O 1
ATOM 4931 N N . ASP A 1 635 ? -31.428 -3.669 56.147 1.00 87.38 635 ASP A N 1
ATOM 4932 C CA . ASP A 1 635 ? -30.245 -2.853 55.853 1.00 87.38 635 ASP A CA 1
ATOM 4933 C C . ASP A 1 635 ? -29.028 -3.770 55.692 1.00 87.38 635 ASP A C 1
ATOM 4935 O O . ASP A 1 635 ? -28.836 -4.682 56.492 1.00 87.38 635 ASP A O 1
ATOM 4939 N N . MET A 1 636 ? -28.177 -3.526 54.699 1.00 88.75 636 MET A N 1
ATOM 4940 C CA . MET A 1 636 ? -26.992 -4.347 54.431 1.00 88.75 636 MET A CA 1
ATOM 4941 C C . MET A 1 636 ? -25.757 -3.481 54.196 1.00 88.75 636 MET A C 1
ATOM 4943 O O . MET A 1 636 ? -25.816 -2.492 53.470 1.00 88.75 636 MET A O 1
ATOM 4947 N N . GLU A 1 637 ? -24.619 -3.878 54.764 1.00 92.62 637 GLU A N 1
ATOM 4948 C CA . GLU A 1 637 ? -23.286 -3.393 54.389 1.00 92.62 637 GLU A CA 1
ATOM 4949 C C . GLU A 1 637 ? -22.288 -4.555 54.362 1.00 92.62 637 GLU A C 1
ATOM 4951 O O . GLU A 1 637 ? -22.478 -5.561 55.044 1.00 92.62 637 GLU A O 1
ATOM 4956 N N . GLY A 1 638 ? -21.207 -4.443 53.595 1.00 91.88 638 GLY A N 1
ATOM 4957 C CA . GLY A 1 638 ? -20.157 -5.457 53.637 1.00 91.88 638 GLY A CA 1
ATOM 4958 C C . GLY A 1 638 ? -19.255 -5.486 52.419 1.00 91.88 638 GLY A C 1
ATOM 4959 O O . GLY A 1 638 ? -19.117 -4.504 51.688 1.00 91.88 638 GLY A O 1
ATOM 4960 N N . ARG A 1 639 ? -18.604 -6.630 52.219 1.00 91.88 639 ARG A N 1
ATOM 4961 C CA . ARG A 1 639 ? -17.672 -6.856 51.114 1.00 91.88 639 ARG A CA 1
ATOM 4962 C C . ARG A 1 639 ? -17.701 -8.298 50.628 1.00 91.88 639 ARG A C 1
ATOM 4964 O O . ARG A 1 639 ? -17.970 -9.221 51.394 1.00 91.88 639 ARG A O 1
ATOM 4971 N N . GLN A 1 640 ? -17.346 -8.486 49.366 1.00 88.44 640 GLN A N 1
ATOM 4972 C CA . GLN A 1 640 ? -17.214 -9.795 48.747 1.00 88.44 640 GLN A CA 1
ATOM 4973 C C . GLN A 1 640 ? -15.985 -9.828 47.846 1.00 88.44 640 GLN A C 1
ATOM 4975 O O . GLN A 1 640 ? -15.828 -8.994 46.957 1.00 88.44 640 GLN A O 1
ATOM 4980 N N . LYS A 1 641 ? -15.109 -10.808 48.050 1.00 88.25 641 LYS A N 1
ATOM 4981 C CA . LYS A 1 641 ? -14.013 -11.092 47.127 1.00 88.25 641 LYS A CA 1
ATOM 4982 C C . LYS A 1 641 ? -14.532 -11.856 45.920 1.00 88.25 641 LYS A C 1
ATOM 4984 O O . LYS A 1 641 ? -15.424 -12.692 46.029 1.00 88.25 641 LYS A O 1
ATOM 4989 N N . PHE A 1 642 ? -13.878 -11.667 44.783 1.00 82.62 642 PHE A N 1
ATOM 4990 C CA . PHE A 1 642 ? -14.190 -12.399 43.554 1.00 82.62 642 PHE A CA 1
ATOM 4991 C C . PHE A 1 642 ? -13.879 -13.903 43.673 1.00 82.62 642 PHE A C 1
ATOM 4993 O O . PHE A 1 642 ? -14.434 -14.703 42.930 1.00 82.62 642 PHE A O 1
ATOM 5000 N N . SER A 1 643 ? -13.061 -14.308 44.657 1.00 82.25 643 SER A N 1
ATOM 5001 C CA . SER A 1 643 ? -12.886 -15.716 45.053 1.00 82.25 643 SER A CA 1
ATOM 5002 C C . SER A 1 643 ? -14.141 -16.344 45.678 1.00 82.25 643 SER A C 1
ATOM 5004 O O . SER A 1 643 ? -14.163 -17.547 45.922 1.00 82.25 643 SER A O 1
ATOM 5006 N N . GLY A 1 644 ? -15.172 -15.544 45.961 1.00 78.88 644 GLY A N 1
ATOM 5007 C CA . GLY A 1 644 ? -16.423 -15.970 46.576 1.00 78.88 644 GLY A CA 1
ATOM 5008 C C . GLY A 1 644 ? -16.485 -15.752 48.086 1.00 78.88 644 GLY A C 1
ATOM 5009 O O . GLY A 1 644 ? -17.565 -15.907 48.645 1.00 78.88 644 GLY A O 1
ATOM 5010 N N . GLU A 1 645 ? -15.382 -15.377 48.747 1.00 86.88 645 GLU A N 1
ATOM 5011 C CA . GLU A 1 645 ? -15.389 -15.029 50.176 1.00 86.88 645 GLU A CA 1
ATOM 5012 C C . GLU A 1 645 ? -16.247 -13.788 50.428 1.00 86.88 645 GLU A C 1
ATOM 5014 O O . GLU A 1 645 ? -16.034 -12.748 49.805 1.00 86.88 645 GLU A O 1
ATOM 5019 N N . MET A 1 646 ? -17.172 -13.876 51.375 1.00 88.38 646 MET A N 1
ATOM 5020 C CA . MET A 1 646 ? -18.099 -12.800 51.715 1.00 88.38 646 MET A CA 1
ATOM 5021 C C . MET A 1 646 ? -18.057 -12.466 53.204 1.00 88.38 646 MET A C 1
ATOM 5023 O O . MET A 1 646 ? -17.766 -13.321 54.042 1.00 88.38 646 MET A O 1
ATOM 5027 N N . ASP A 1 647 ? -18.324 -11.201 53.504 1.00 90.81 647 ASP A N 1
ATOM 5028 C CA . ASP A 1 647 ? -18.319 -10.606 54.838 1.00 90.81 647 ASP A CA 1
ATOM 5029 C C . ASP A 1 647 ? -19.405 -9.520 54.852 1.00 90.81 647 ASP A C 1
ATOM 5031 O O . ASP A 1 647 ? -19.158 -8.372 54.465 1.00 90.81 647 ASP A O 1
ATOM 5035 N N . TYR A 1 648 ? -20.637 -9.926 55.172 1.00 91.38 648 TYR A N 1
ATOM 5036 C CA . TYR A 1 648 ? -21.821 -9.063 55.150 1.00 91.38 648 TYR A CA 1
ATOM 5037 C C . TYR A 1 648 ? -22.429 -8.888 56.532 1.00 91.38 648 TYR A C 1
ATOM 5039 O O . TYR A 1 648 ? -22.460 -9.811 57.341 1.00 91.38 648 TYR A O 1
ATOM 5047 N N . HIS A 1 649 ? -22.977 -7.703 56.756 1.00 90.50 649 HIS A N 1
ATOM 5048 C CA . HIS A 1 649 ? -23.620 -7.279 57.986 1.00 90.50 649 HIS A CA 1
ATOM 5049 C C . HIS A 1 649 ? -25.033 -6.829 57.642 1.00 90.50 649 HIS A C 1
ATOM 5051 O O . HIS A 1 649 ? -25.214 -5.857 56.907 1.00 90.50 649 HIS A O 1
ATOM 5057 N N . ILE A 1 650 ? -26.013 -7.583 58.132 1.00 88.75 650 ILE A N 1
ATOM 5058 C CA . ILE A 1 650 ? -27.427 -7.430 57.801 1.00 88.75 650 ILE A CA 1
ATOM 5059 C C . ILE A 1 650 ? -28.195 -7.015 59.059 1.00 88.75 650 ILE A C 1
ATOM 5061 O O . ILE A 1 650 ? -28.095 -7.680 60.095 1.00 88.75 650 ILE A O 1
ATOM 5065 N N . ASP A 1 651 ? -29.002 -5.962 58.946 1.00 86.31 651 ASP A N 1
ATOM 5066 C CA . ASP A 1 651 ? -29.963 -5.536 59.959 1.00 86.31 651 ASP A CA 1
ATOM 5067 C C . ASP A 1 651 ? -31.373 -5.883 59.496 1.00 86.31 651 ASP A C 1
ATOM 5069 O O . ASP A 1 651 ? -31.858 -5.345 58.501 1.00 86.31 651 ASP A O 1
ATOM 5073 N N . LEU A 1 652 ? -32.063 -6.715 60.264 1.00 78.25 652 LEU A N 1
ATOM 5074 C CA . LEU A 1 652 ? -33.445 -7.104 59.996 1.00 78.25 652 LEU A CA 1
ATOM 5075 C C . LEU A 1 652 ? -34.385 -6.457 61.004 1.00 78.25 652 LEU A C 1
ATOM 5077 O O . LEU A 1 652 ? -34.092 -6.455 62.200 1.00 78.25 652 LEU A O 1
ATOM 5081 N N . ALA A 1 653 ? -35.535 -5.954 60.560 1.00 71.25 653 ALA A N 1
ATOM 5082 C CA . ALA A 1 653 ? -36.594 -5.522 61.469 1.00 71.25 653 ALA A CA 1
ATOM 5083 C C . ALA A 1 653 ? -37.418 -6.736 61.956 1.00 71.25 653 ALA A C 1
ATOM 5085 O O . ALA A 1 653 ? -38.081 -7.412 61.177 1.00 71.25 653 ALA A O 1
ATOM 5086 N N . LEU A 1 654 ? -37.416 -7.014 63.266 1.00 60.91 654 LEU A N 1
ATOM 5087 C CA . LEU A 1 654 ? -38.094 -8.171 63.877 1.00 60.91 654 LEU A CA 1
ATOM 5088 C C . LEU A 1 654 ? -39.629 -8.091 63.776 1.00 60.91 654 LEU A C 1
ATOM 5090 O O . LEU A 1 654 ? -40.302 -9.118 63.813 1.00 60.91 654 LEU A O 1
ATOM 5094 N N . ALA A 1 655 ? -40.194 -6.887 63.649 1.00 58.12 655 ALA A N 1
ATOM 5095 C CA . ALA A 1 655 ? -41.643 -6.691 63.556 1.00 58.12 655 ALA A CA 1
ATOM 5096 C C . ALA A 1 655 ? -42.275 -7.415 62.350 1.00 58.12 655 ALA A C 1
ATOM 5098 O O . ALA A 1 655 ? -43.425 -7.840 62.437 1.00 58.12 655 ALA A O 1
ATOM 5099 N N . GLU A 1 656 ? -41.520 -7.619 61.267 1.00 52.44 656 GLU A N 1
ATOM 5100 C CA . GLU A 1 656 ? -41.979 -8.356 60.082 1.00 52.44 656 GLU A CA 1
ATOM 5101 C C . GLU A 1 656 ? -41.988 -9.875 60.325 1.00 52.44 656 GLU A C 1
ATOM 5103 O O . GLU A 1 656 ? -42.965 -10.547 59.992 1.00 52.44 656 GLU A O 1
ATOM 5108 N N . LEU A 1 657 ? -40.985 -10.396 61.045 1.00 55.12 657 LEU A N 1
ATOM 5109 C CA . LEU A 1 657 ? -40.862 -11.812 61.434 1.00 55.12 657 LEU A CA 1
ATOM 5110 C C . LEU A 1 657 ? -41.946 -12.275 62.429 1.00 55.12 657 LEU A C 1
ATOM 5112 O O . LEU A 1 657 ? -42.260 -13.462 62.514 1.00 55.12 657 LEU A O 1
ATOM 5116 N N . LEU A 1 658 ? -42.525 -11.347 63.197 1.00 54.81 658 LEU A N 1
ATOM 5117 C CA . LEU A 1 658 ? -43.497 -11.632 64.262 1.00 54.81 658 LEU A CA 1
ATOM 5118 C C . LEU A 1 658 ? -44.968 -11.567 63.808 1.00 54.81 658 LEU A C 1
ATOM 5120 O O . LEU A 1 658 ? -45.859 -11.908 64.590 1.00 54.81 658 LEU A O 1
ATOM 5124 N N . SER A 1 659 ? -45.241 -11.168 62.562 1.00 53.75 659 SER A N 1
ATOM 5125 C CA . SER A 1 659 ? -46.601 -10.883 62.072 1.00 53.75 659 SER A CA 1
ATOM 5126 C C . SER A 1 659 ? -47.404 -12.113 61.605 1.00 53.75 659 SER A C 1
ATOM 5128 O O . SER A 1 659 ? -48.625 -12.036 61.470 1.00 53.75 659 SER A O 1
ATOM 5130 N N . GLY A 1 660 ? -46.774 -13.286 61.458 1.00 52.97 660 GLY A N 1
ATOM 5131 C CA . GLY A 1 660 ? -47.445 -14.526 61.051 1.00 52.97 660 GLY A CA 1
ATOM 5132 C C . GLY A 1 660 ? -46.931 -15.759 61.796 1.00 52.97 660 GLY A C 1
ATOM 5133 O O . GLY A 1 660 ? -45.830 -16.231 61.557 1.00 52.97 660 GLY A O 1
ATOM 5134 N N . LYS A 1 661 ? -47.747 -16.329 62.696 1.00 47.47 661 LYS A N 1
ATOM 5135 C CA . LYS A 1 661 ? -47.591 -17.680 63.299 1.00 47.47 661 LYS A CA 1
ATOM 5136 C C . LYS A 1 661 ? -46.297 -18.002 64.088 1.00 47.47 661 LYS A C 1
ATOM 5138 O O . LYS A 1 661 ? -46.201 -19.110 64.619 1.00 47.47 661 LYS A O 1
ATOM 5143 N N . TYR A 1 662 ? -45.348 -17.078 64.254 1.00 48.56 662 TYR A N 1
ATOM 5144 C CA . TYR A 1 662 ? -44.045 -17.359 64.885 1.00 48.56 662 TYR A CA 1
ATOM 5145 C C . TYR A 1 662 ? -44.091 -17.484 66.427 1.00 48.56 662 TYR A C 1
ATOM 5147 O O . TYR A 1 662 ? -43.454 -18.372 67.001 1.00 48.56 662 TYR A O 1
ATOM 5155 N N . ASN A 1 663 ? -44.936 -16.695 67.108 1.00 45.88 663 ASN A N 1
ATOM 5156 C CA . ASN A 1 663 ? -45.063 -16.694 68.581 1.00 45.88 663 ASN A CA 1
ATOM 5157 C C . ASN A 1 663 ? -45.514 -18.038 69.192 1.00 45.88 663 ASN A C 1
ATOM 5159 O O . ASN A 1 663 ? -45.333 -18.265 70.387 1.00 45.88 663 ASN A O 1
ATOM 5163 N N . ALA A 1 664 ? -46.087 -18.953 68.403 1.00 48.97 664 ALA A N 1
ATOM 5164 C CA . ALA A 1 664 ? -46.582 -20.236 68.907 1.00 48.97 664 ALA A CA 1
ATOM 5165 C C . ALA A 1 664 ? -45.499 -21.330 69.018 1.00 48.97 664 ALA A C 1
ATOM 5167 O O . ALA A 1 664 ? -45.748 -22.353 69.654 1.00 48.97 664 ALA A O 1
ATOM 5168 N N . ARG A 1 665 ? -44.316 -21.154 68.404 1.00 47.19 665 ARG A N 1
ATOM 5169 C CA . ARG A 1 665 ? -43.304 -22.227 68.278 1.00 47.19 665 ARG A CA 1
ATOM 5170 C C . ARG A 1 665 ? -41.964 -21.958 68.968 1.00 47.19 665 ARG A C 1
ATOM 5172 O O . ARG A 1 665 ? -41.156 -22.878 69.052 1.00 47.19 665 ARG A O 1
ATOM 5179 N N . HIS A 1 666 ? -41.738 -20.763 69.511 1.00 47.72 666 HIS A N 1
ATOM 5180 C CA . HIS A 1 666 ? -40.445 -20.380 70.083 1.00 47.72 666 HIS A CA 1
ATOM 5181 C C . HIS A 1 666 ? -40.605 -19.673 71.435 1.00 47.72 666 HIS A C 1
ATOM 5183 O O . HIS A 1 666 ? -40.822 -18.470 71.499 1.00 47.72 666 HIS A O 1
ATOM 5189 N N . LYS A 1 667 ? -40.514 -20.457 72.521 1.00 41.09 667 LYS A N 1
ATOM 5190 C CA . LYS A 1 667 ? -40.567 -19.995 73.923 1.00 41.09 667 LYS A CA 1
ATOM 5191 C C . LYS A 1 667 ? -39.193 -19.800 74.582 1.00 41.09 667 LYS A C 1
ATOM 5193 O O . LYS A 1 667 ? -39.153 -19.433 75.749 1.00 41.09 667 LYS A O 1
ATOM 5198 N N . ASP A 1 668 ? -38.099 -20.003 73.851 1.00 42.06 668 ASP A N 1
ATOM 5199 C CA . ASP A 1 668 ? -36.744 -19.782 74.361 1.00 42.06 668 ASP A CA 1
ATOM 5200 C C . ASP A 1 668 ? -36.082 -18.599 73.650 1.00 42.06 668 ASP A C 1
ATOM 5202 O O . ASP A 1 668 ? -35.956 -18.579 72.425 1.00 42.06 668 ASP A O 1
ATOM 5206 N N . ASN A 1 669 ? -35.649 -17.621 74.449 1.00 45.84 669 ASN A N 1
ATOM 5207 C CA . ASN A 1 669 ? -34.876 -16.444 74.053 1.00 45.84 669 ASN A CA 1
ATOM 5208 C C . ASN A 1 669 ? -33.525 -16.847 73.427 1.00 45.84 669 ASN A C 1
ATOM 5210 O O . ASN A 1 669 ? -32.505 -16.883 74.110 1.00 45.84 669 ASN A O 1
ATOM 5214 N N . GLN A 1 670 ? -33.510 -17.144 72.125 1.00 45.03 670 GLN A N 1
ATOM 5215 C CA . GLN A 1 670 ? -32.295 -17.489 71.366 1.00 45.03 670 GLN A CA 1
ATOM 5216 C C . GLN A 1 670 ? -31.771 -16.350 70.475 1.00 45.03 670 GLN A C 1
ATOM 5218 O O . GLN A 1 670 ? -30.825 -16.552 69.712 1.00 45.03 670 GLN A O 1
ATOM 5223 N N . PHE A 1 671 ? -32.356 -15.155 70.556 1.00 46.38 671 PHE A N 1
ATOM 5224 C CA . PHE A 1 671 ? -31.920 -14.012 69.757 1.00 46.38 671 PHE A CA 1
ATOM 5225 C C . PHE A 1 671 ? -30.796 -13.258 70.483 1.00 46.38 671 PHE A C 1
ATOM 5227 O O . PHE A 1 671 ? -30.960 -12.822 71.622 1.00 46.38 671 PHE A O 1
ATOM 5234 N N . GLY A 1 672 ? -29.631 -13.150 69.832 1.00 49.78 672 GLY A N 1
ATOM 5235 C CA . GLY A 1 672 ? -28.524 -12.299 70.280 1.00 49.78 672 GLY A CA 1
ATOM 5236 C C . GLY A 1 672 ? -28.906 -10.812 70.327 1.00 49.78 672 GLY A C 1
ATOM 5237 O O . GLY A 1 672 ? -29.998 -10.444 69.914 1.00 49.78 672 GLY A O 1
ATOM 5238 N N . VAL A 1 673 ? -27.992 -9.984 70.858 1.00 47.78 673 VAL A N 1
ATOM 5239 C CA . VAL A 1 673 ? -28.119 -8.543 71.187 1.00 47.78 673 VAL A CA 1
ATOM 5240 C C . VAL A 1 673 ? -29.320 -7.840 70.538 1.00 47.78 673 VAL A C 1
ATOM 5242 O O . VAL A 1 673 ? -29.230 -7.292 69.442 1.00 47.78 673 VAL A O 1
ATOM 5245 N N . ILE A 1 674 ? -30.432 -7.820 71.269 1.00 51.97 674 ILE A N 1
ATOM 5246 C CA . ILE A 1 674 ? -31.576 -6.960 70.991 1.00 51.97 674 ILE A CA 1
ATOM 5247 C C . ILE A 1 674 ? -31.223 -5.564 71.516 1.00 51.97 674 ILE A C 1
ATOM 5249 O O . ILE A 1 674 ? -30.985 -5.400 72.713 1.00 51.97 674 ILE A O 1
ATOM 5253 N N . GLN A 1 675 ? -31.157 -4.566 70.635 1.00 49.81 675 GLN A N 1
ATOM 5254 C CA . GLN A 1 675 ? -31.166 -3.161 71.044 1.00 49.81 675 GLN A CA 1
ATOM 5255 C C . GLN A 1 675 ? -32.573 -2.605 70.851 1.00 49.81 675 GLN A C 1
ATOM 5257 O O . GLN A 1 675 ? -33.072 -2.534 69.729 1.00 49.81 675 GLN A O 1
ATOM 5262 N N . GLU A 1 676 ? -33.206 -2.229 71.958 1.00 44.69 676 GLU A N 1
ATOM 5263 C CA . GLU A 1 676 ? -34.382 -1.365 71.956 1.00 44.69 676 GLU A CA 1
ATOM 5264 C C . GLU A 1 676 ? -33.882 0.083 71.872 1.00 44.69 676 GLU A C 1
ATOM 5266 O O . GLU A 1 676 ? -33.329 0.612 72.835 1.00 44.69 676 GLU A O 1
ATOM 5271 N N . GLU A 1 677 ? -34.012 0.717 70.705 1.00 41.84 677 GLU A N 1
ATOM 5272 C CA . GLU A 1 677 ? -33.911 2.176 70.600 1.00 41.84 677 GLU A CA 1
ATOM 5273 C C . GLU A 1 677 ? -35.303 2.777 70.844 1.00 41.84 677 GLU A C 1
ATOM 5275 O O . GLU A 1 677 ? -36.292 2.304 70.277 1.00 41.84 677 GLU A O 1
ATOM 5280 N N . GLU A 1 678 ? -35.392 3.811 71.692 1.00 36.72 678 GLU A N 1
ATOM 5281 C CA . GLU A 1 678 ? -36.650 4.496 72.020 1.00 36.72 678 GLU A CA 1
ATOM 5282 C C . GLU A 1 678 ? -37.390 4.926 70.737 1.00 36.72 678 GLU A C 1
ATOM 5284 O O . GLU A 1 678 ? -36.992 5.859 70.041 1.00 36.72 678 GLU A O 1
ATOM 5289 N N . GLY A 1 679 ? -38.484 4.223 70.418 1.00 48.44 679 GLY A N 1
ATOM 5290 C CA . GLY A 1 679 ? -39.392 4.560 69.318 1.00 48.44 679 GLY A CA 1
ATOM 5291 C C . GLY A 1 679 ? -39.221 3.790 68.001 1.00 48.44 679 GLY A C 1
ATOM 5292 O O . GLY A 1 679 ? -39.923 4.125 67.045 1.00 48.44 679 GLY A O 1
ATOM 5293 N N . ARG A 1 680 ? -38.363 2.759 67.902 1.00 48.41 680 ARG A N 1
ATOM 5294 C CA . ARG A 1 680 ? -38.292 1.884 66.706 1.00 48.41 680 ARG A CA 1
ATOM 5295 C C . ARG A 1 680 ? -38.260 0.388 67.038 1.00 48.41 680 ARG A C 1
ATOM 5297 O O . ARG A 1 680 ? -37.681 -0.033 68.030 1.00 48.41 680 ARG A O 1
ATOM 5304 N N . ASN A 1 681 ? -38.895 -0.390 66.155 1.00 54.03 681 ASN A N 1
ATOM 5305 C CA . ASN A 1 681 ? -39.016 -1.852 66.174 1.00 54.03 681 ASN A CA 1
ATOM 5306 C C . ASN A 1 681 ? -37.702 -2.569 66.532 1.00 54.03 681 ASN A C 1
ATOM 5308 O O . ASN A 1 681 ? -36.642 -2.211 66.024 1.00 54.03 681 ASN A O 1
ATOM 5312 N N . THR A 1 682 ? -37.800 -3.639 67.327 1.00 64.38 682 THR A N 1
ATOM 5313 C CA . THR A 1 682 ? -36.711 -4.579 67.630 1.00 64.38 682 THR A CA 1
ATOM 5314 C C . THR A 1 682 ? -35.987 -5.010 66.347 1.00 64.38 682 THR A C 1
ATOM 5316 O O . THR A 1 682 ? -36.648 -5.371 65.373 1.00 64.38 682 THR A O 1
ATOM 5319 N N . ARG A 1 683 ? -34.646 -4.986 66.314 1.00 71.00 683 ARG A N 1
ATOM 5320 C CA . ARG A 1 683 ? -33.846 -5.402 65.142 1.00 71.00 683 ARG A CA 1
ATOM 5321 C C . ARG A 1 683 ? -32.929 -6.581 65.473 1.00 71.00 683 ARG A C 1
ATOM 5323 O O . ARG A 1 683 ? -32.399 -6.645 66.580 1.00 71.00 683 ARG A O 1
ATOM 5330 N N . ILE A 1 684 ? -32.739 -7.496 64.519 1.00 76.44 684 ILE A N 1
ATOM 5331 C CA . ILE A 1 684 ? -31.740 -8.576 64.586 1.00 76.44 684 ILE A CA 1
ATOM 5332 C C . ILE A 1 684 ? -30.544 -8.180 63.721 1.00 76.44 684 ILE A C 1
ATOM 5334 O O . ILE A 1 684 ? -30.717 -7.831 62.555 1.00 76.44 684 ILE A O 1
ATOM 5338 N N . PHE A 1 685 ? -29.337 -8.296 64.274 1.00 83.75 685 PHE A N 1
ATOM 5339 C CA . PHE A 1 685 ? -28.086 -8.091 63.545 1.00 83.75 685 PHE A CA 1
ATOM 5340 C C . PHE A 1 685 ? -27.433 -9.435 63.213 1.00 83.75 685 PHE A C 1
ATOM 5342 O O . PHE A 1 685 ? -27.214 -10.259 64.108 1.00 83.75 685 PHE A O 1
ATOM 5349 N N . ILE A 1 686 ? -27.120 -9.667 61.938 1.00 86.38 686 ILE A N 1
ATOM 5350 C CA . ILE A 1 686 ? -26.573 -10.936 61.442 1.00 86.38 686 ILE A CA 1
ATOM 5351 C C . ILE A 1 686 ? -25.294 -10.679 60.654 1.00 86.38 686 ILE A C 1
ATOM 5353 O O . ILE A 1 686 ? -25.267 -9.852 59.747 1.00 86.38 686 ILE A O 1
ATOM 5357 N N . ALA A 1 687 ? -24.249 -11.430 60.987 1.00 88.31 687 ALA A N 1
ATOM 5358 C CA . ALA A 1 687 ? -23.000 -11.475 60.252 1.00 88.31 687 ALA A CA 1
ATOM 5359 C C . ALA A 1 687 ? -23.007 -12.711 59.343 1.00 88.31 687 ALA A C 1
ATOM 5361 O O . ALA A 1 687 ? -23.217 -13.841 59.806 1.00 88.31 687 ALA A O 1
ATOM 5362 N N . VAL A 1 688 ? -22.759 -12.495 58.056 1.00 89.94 688 VAL A N 1
ATOM 5363 C CA . VAL A 1 688 ? -22.623 -13.535 57.037 1.00 89.94 688 VAL A CA 1
ATOM 5364 C C . VAL A 1 688 ? -21.156 -13.635 56.656 1.00 89.94 688 VAL A C 1
ATOM 5366 O O . VAL A 1 688 ? -20.554 -12.665 56.208 1.00 89.94 688 VAL A O 1
ATOM 5369 N N . SER A 1 689 ? -20.583 -14.820 56.831 1.00 89.44 689 SER A N 1
ATOM 5370 C CA . SER A 1 689 ? -19.186 -15.126 56.507 1.00 89.44 689 SER A CA 1
ATOM 5371 C C . SER A 1 689 ? -19.090 -16.404 55.671 1.00 89.44 689 SER A C 1
ATOM 5373 O O . SER A 1 689 ? -20.090 -17.089 55.468 1.00 89.44 689 SER A O 1
ATOM 5375 N N . GLY A 1 690 ? -17.897 -16.768 55.206 1.00 86.56 690 GLY A N 1
ATOM 5376 C CA . GLY A 1 690 ? -17.694 -17.966 54.383 1.00 86.56 690 GLY A CA 1
ATOM 5377 C C . GLY A 1 690 ? -17.691 -17.630 52.897 1.00 86.56 690 GLY A C 1
ATOM 5378 O O . GLY A 1 690 ? -17.231 -16.554 52.521 1.00 86.56 690 GLY A O 1
ATOM 5379 N N . ASN A 1 691 ? -18.158 -18.551 52.055 1.00 84.50 691 ASN A N 1
ATOM 5380 C CA . ASN A 1 691 ? -18.240 -18.342 50.609 1.00 84.50 691 ASN A CA 1
ATOM 5381 C C . ASN A 1 691 ? -19.664 -18.592 50.089 1.00 84.50 691 ASN A C 1
ATOM 5383 O O . ASN A 1 691 ? -20.514 -19.088 50.823 1.00 84.50 691 ASN A O 1
ATOM 5387 N N . THR A 1 692 ? -19.927 -18.254 48.828 1.00 75.19 692 THR A N 1
ATOM 5388 C CA . THR A 1 692 ? -21.261 -18.376 48.210 1.00 75.19 692 THR A CA 1
ATOM 5389 C C . THR A 1 692 ? -21.840 -19.797 48.189 1.00 75.19 692 THR A C 1
ATOM 5391 O O . THR A 1 692 ? -23.054 -19.937 48.088 1.00 75.19 692 THR A O 1
ATOM 5394 N N . GLN A 1 693 ? -21.014 -20.841 48.303 1.00 77.12 693 GLN A N 1
ATOM 5395 C CA . GLN A 1 693 ? -21.462 -22.240 48.358 1.00 77.12 693 GLN A CA 1
ATOM 5396 C C . GLN A 1 693 ? -21.733 -22.695 49.801 1.00 77.12 693 GLN A C 1
ATOM 5398 O O . GLN A 1 693 ? -22.726 -23.362 50.074 1.00 77.12 693 GLN A O 1
ATOM 5403 N N . GLU A 1 694 ? -20.877 -22.284 50.739 1.00 83.56 694 GLU A N 1
ATOM 5404 C CA . GLU A 1 694 ? -20.962 -22.609 52.167 1.00 83.56 694 GLU A CA 1
ATOM 5405 C C . GLU A 1 694 ? -21.037 -21.331 53.029 1.00 83.56 694 GLU A C 1
ATOM 5407 O O . GLU A 1 694 ? -20.067 -20.958 53.710 1.00 83.56 694 GLU A O 1
ATOM 5412 N N . PRO A 1 695 ? -22.183 -20.627 53.012 1.00 85.81 695 PRO A N 1
ATOM 5413 C CA . PRO A 1 695 ? -22.402 -19.450 53.839 1.00 85.81 695 PRO A CA 1
ATOM 5414 C C . PRO A 1 695 ? -22.519 -19.829 55.324 1.00 85.81 695 PRO A C 1
ATOM 5416 O O . PRO A 1 695 ? -23.156 -20.817 55.691 1.00 85.81 695 PRO A O 1
ATOM 5419 N N . LYS A 1 696 ? -21.933 -19.018 56.208 1.00 87.56 696 LYS A N 1
ATOM 5420 C CA . LYS A 1 696 ? -21.997 -19.169 57.669 1.00 87.56 696 LYS A CA 1
ATOM 5421 C C . LYS A 1 696 ? -22.654 -17.947 58.292 1.00 87.56 696 LYS A C 1
ATOM 5423 O O . LYS A 1 696 ? -22.135 -16.838 58.172 1.00 87.56 696 LYS A O 1
ATOM 5428 N N . PHE A 1 697 ? -23.736 -18.178 59.025 1.00 87.19 697 PHE A N 1
ATOM 5429 C CA . PHE A 1 697 ? -24.534 -17.138 59.671 1.00 87.19 697 PHE A CA 1
ATOM 5430 C C . PHE A 1 697 ? -24.296 -17.128 61.180 1.00 87.19 697 PHE A C 1
ATOM 5432 O O . PHE A 1 697 ? -24.282 -18.180 61.825 1.00 87.19 697 PHE A O 1
ATOM 5439 N N . LYS A 1 698 ? -24.086 -15.940 61.749 1.00 86.62 698 LYS A N 1
ATOM 5440 C CA . LYS A 1 698 ? -23.957 -15.722 63.196 1.00 86.62 698 LYS A CA 1
ATOM 5441 C C . LYS A 1 698 ? -24.643 -14.421 63.586 1.00 86.62 698 LYS A C 1
ATOM 5443 O O . LYS A 1 698 ? -24.725 -13.510 62.773 1.00 86.62 698 LYS A O 1
ATOM 5448 N N . TYR A 1 699 ? -25.077 -14.304 64.836 1.00 81.75 699 TYR A N 1
ATOM 5449 C CA . TYR A 1 699 ? -25.490 -13.005 65.364 1.00 81.75 699 TYR A CA 1
ATOM 5450 C C . TYR A 1 699 ? -24.294 -12.056 65.415 1.00 81.75 699 TYR A C 1
ATOM 5452 O O . TYR A 1 699 ? -23.204 -12.438 65.854 1.00 81.75 699 TYR A O 1
ATOM 5460 N N . ASP A 1 700 ? -24.503 -10.840 64.931 1.00 79.62 700 ASP A N 1
ATOM 5461 C CA . ASP A 1 700 ? -23.451 -9.848 64.782 1.00 79.62 700 ASP A CA 1
ATOM 5462 C C . ASP A 1 700 ? -23.220 -9.048 66.072 1.00 79.62 700 ASP A C 1
ATOM 5464 O O . ASP A 1 700 ? -24.110 -8.880 66.906 1.00 79.62 700 ASP A O 1
ATOM 5468 N N . SER A 1 701 ? -21.999 -8.541 66.240 1.00 78.00 701 SER A N 1
ATOM 5469 C CA . SER A 1 701 ? -21.622 -7.698 67.373 1.00 78.00 701 SER A CA 1
ATOM 5470 C C . SER A 1 701 ? -21.458 -6.236 66.938 1.00 78.00 701 SER A C 1
ATOM 5472 O O . SER A 1 701 ? -20.837 -5.977 65.903 1.00 78.00 701 SER A O 1
ATOM 5474 N N . PRO A 1 702 ? -21.864 -5.246 67.761 1.00 73.88 702 PRO A N 1
ATOM 5475 C CA . PRO A 1 702 ? -21.709 -3.826 67.420 1.00 73.88 702 PRO A CA 1
ATOM 5476 C C . PRO A 1 702 ? -20.267 -3.412 67.068 1.00 73.88 702 PRO A C 1
ATOM 5478 O O . PRO A 1 702 ? -20.044 -2.515 66.256 1.00 73.88 702 PRO A O 1
ATOM 5481 N N . LYS A 1 703 ? -19.265 -4.080 67.663 1.00 73.44 703 LYS A N 1
ATOM 5482 C CA . LYS A 1 703 ? -17.840 -3.822 67.398 1.00 73.44 703 LYS A CA 1
ATOM 5483 C C . LYS A 1 703 ? -17.407 -4.273 66.001 1.00 73.44 703 LYS A C 1
ATOM 5485 O O . LYS A 1 703 ? -16.698 -3.520 65.336 1.00 73.44 703 LYS A O 1
ATOM 5490 N N . ALA A 1 704 ? -17.815 -5.470 65.573 1.00 72.44 704 ALA A N 1
ATOM 5491 C CA . ALA A 1 704 ? -17.466 -6.013 64.258 1.00 72.44 704 ALA A CA 1
ATOM 5492 C C . ALA A 1 704 ? -18.032 -5.131 63.138 1.00 72.44 704 ALA A C 1
ATOM 5494 O O . ALA A 1 704 ? -17.316 -4.725 62.222 1.00 72.44 704 ALA A O 1
ATOM 5495 N N . ARG A 1 705 ? -19.281 -4.701 63.305 1.00 75.69 705 ARG A N 1
ATOM 5496 C CA . ARG A 1 705 ? -19.949 -3.784 62.390 1.00 75.69 705 ARG A CA 1
ATOM 5497 C C . ARG A 1 705 ? -19.267 -2.419 62.276 1.00 75.69 705 ARG A C 1
ATOM 5499 O O . ARG A 1 705 ? -18.973 -1.948 61.177 1.00 75.69 705 ARG A O 1
ATOM 5506 N N . ALA A 1 706 ? -18.944 -1.795 63.412 1.00 80.00 706 ALA A N 1
ATOM 5507 C CA . ALA A 1 706 ? -18.226 -0.519 63.424 1.00 80.00 706 ALA A CA 1
ATOM 5508 C C . ALA A 1 706 ? -16.849 -0.624 62.742 1.00 80.00 706 ALA A C 1
ATOM 5510 O O . ALA A 1 706 ? -16.385 0.338 62.128 1.00 80.00 706 ALA A O 1
ATOM 5511 N N . GLN A 1 707 ? -16.192 -1.785 62.836 1.00 80.38 707 GLN A N 1
ATOM 5512 C CA . GLN A 1 707 ? -14.922 -2.048 62.166 1.00 80.38 707 GLN A CA 1
ATOM 5513 C C . GLN A 1 707 ? -15.081 -2.138 60.642 1.00 80.38 707 GLN A C 1
ATOM 5515 O O . GLN A 1 707 ? -14.287 -1.531 59.922 1.00 80.38 707 GLN A O 1
ATOM 5520 N N . ILE A 1 708 ? -16.111 -2.825 60.144 1.00 83.62 708 ILE A N 1
ATOM 5521 C CA . ILE A 1 708 ? -16.366 -2.948 58.701 1.00 83.62 708 ILE A CA 1
ATOM 5522 C C . ILE A 1 708 ? -16.799 -1.628 58.083 1.00 83.62 708 ILE A C 1
ATOM 5524 O O . ILE A 1 708 ? -16.223 -1.223 57.075 1.00 83.62 708 ILE A O 1
ATOM 5528 N N . SER A 1 709 ? -17.695 -0.888 58.736 1.00 84.50 709 SER A N 1
ATOM 5529 C CA . SER A 1 709 ? -18.093 0.440 58.265 1.00 84.50 709 SER A CA 1
ATOM 5530 C C . SER A 1 709 ? -16.889 1.394 58.170 1.00 84.50 709 SER A C 1
ATOM 5532 O O . SER A 1 709 ? -16.718 2.103 57.175 1.00 84.50 709 SER A O 1
ATOM 5534 N N . LYS A 1 710 ? -15.972 1.358 59.154 1.00 86.31 710 LYS A N 1
ATOM 5535 C CA . LYS A 1 710 ? -14.699 2.105 59.101 1.00 86.31 710 LYS A CA 1
ATOM 5536 C C . LYS A 1 710 ? -13.801 1.652 57.950 1.00 86.31 710 LYS A C 1
ATOM 5538 O O . LYS A 1 710 ? -13.194 2.497 57.296 1.00 86.31 710 LYS A O 1
ATOM 5543 N N . GLN A 1 711 ? -13.704 0.348 57.698 1.00 85.44 711 GLN A N 1
ATOM 5544 C CA . GLN A 1 711 ? -12.882 -0.180 56.611 1.00 85.44 711 GLN A CA 1
ATOM 5545 C C . GLN A 1 711 ? -13.428 0.227 55.236 1.00 85.44 711 GLN A C 1
ATOM 5547 O O . GLN A 1 711 ? -12.657 0.697 54.405 1.00 85.44 711 GLN A O 1
ATOM 5552 N N . ILE A 1 712 ? -14.742 0.120 55.019 1.00 86.62 712 ILE A N 1
ATOM 5553 C CA . ILE A 1 712 ? -15.409 0.562 53.785 1.00 86.62 712 ILE A CA 1
ATOM 5554 C C . ILE A 1 712 ? -15.169 2.063 53.566 1.00 86.62 712 ILE A C 1
ATOM 5556 O O . ILE A 1 712 ? -14.777 2.465 52.471 1.00 86.62 712 ILE A O 1
ATOM 5560 N N . LYS A 1 713 ? -15.320 2.897 54.608 1.00 87.06 713 LYS A N 1
ATOM 5561 C CA . LYS A 1 713 ? -15.025 4.342 54.526 1.00 87.06 713 LYS A CA 1
ATOM 5562 C C . LYS A 1 713 ? -13.570 4.613 54.123 1.00 87.06 713 LYS A C 1
ATOM 5564 O O . LYS A 1 713 ? -13.336 5.397 53.207 1.00 87.06 713 LYS A O 1
ATOM 5569 N N . LYS A 1 714 ? -12.609 3.923 54.746 1.00 87.31 714 LYS A N 1
ATOM 5570 C CA . LYS A 1 714 ? -11.177 4.064 54.435 1.00 87.31 714 LYS A CA 1
ATOM 5571 C C . LYS A 1 714 ? -10.847 3.655 52.994 1.00 87.31 714 LYS A C 1
ATOM 5573 O O . LYS A 1 714 ? -10.089 4.343 52.310 1.00 87.31 714 LYS A O 1
ATOM 5578 N N . GLU A 1 715 ? -11.406 2.546 52.514 1.00 86.31 715 GLU A N 1
ATOM 5579 C CA . GLU A 1 715 ? -11.168 2.095 51.137 1.00 86.31 715 GLU A CA 1
ATOM 5580 C C . GLU A 1 715 ? -11.789 3.046 50.110 1.00 86.31 715 GLU A C 1
ATOM 5582 O O . GLU A 1 715 ? -11.151 3.342 49.100 1.00 86.31 715 GLU A O 1
ATOM 5587 N N . LYS A 1 716 ? -12.964 3.613 50.411 1.00 85.06 716 LYS A N 1
ATOM 5588 C CA . LYS A 1 716 ? -13.597 4.654 49.592 1.00 85.06 716 LYS A CA 1
ATOM 5589 C C . LYS A 1 716 ? -12.730 5.910 49.476 1.00 85.06 716 LYS A C 1
ATOM 5591 O O . LYS A 1 716 ? -12.570 6.444 48.383 1.00 85.06 716 LYS A O 1
ATOM 5596 N N . GLU A 1 717 ? -12.155 6.390 50.578 1.00 84.88 717 GLU A N 1
ATOM 5597 C CA . GLU A 1 717 ? -11.216 7.525 50.555 1.00 84.88 717 GLU A CA 1
ATOM 5598 C C . GLU A 1 717 ? -9.965 7.209 49.731 1.00 84.88 717 GLU A C 1
ATOM 5600 O O . GLU A 1 717 ? -9.507 8.038 48.945 1.00 84.88 717 GLU A O 1
ATOM 5605 N N . THR A 1 718 ? -9.460 5.980 49.843 1.00 83.88 718 THR A N 1
ATOM 5606 C CA . THR A 1 718 ? -8.303 5.538 49.061 1.00 83.88 718 THR A CA 1
ATOM 5607 C C . THR A 1 718 ? -8.627 5.490 47.564 1.00 83.88 718 THR A C 1
ATOM 5609 O O . THR A 1 718 ? -7.833 5.964 46.760 1.00 83.88 718 THR A O 1
ATOM 5612 N N . LEU A 1 719 ? -9.799 4.984 47.168 1.00 83.12 719 LEU A N 1
ATOM 5613 C CA . LEU A 1 719 ? -10.250 5.009 45.770 1.00 83.12 719 LEU A CA 1
ATOM 5614 C C . LEU A 1 719 ? -10.374 6.429 45.221 1.00 83.12 719 LEU A C 1
ATOM 5616 O O . LEU A 1 719 ? -9.851 6.712 44.149 1.00 83.12 719 LEU A O 1
ATOM 5620 N N . LYS A 1 720 ? -10.964 7.352 45.991 1.00 81.56 720 LYS A N 1
ATOM 5621 C CA . LYS A 1 720 ? -11.037 8.770 45.603 1.00 81.56 720 LYS A CA 1
ATOM 5622 C C . LYS A 1 720 ? -9.660 9.381 45.334 1.00 81.56 720 LYS A C 1
ATOM 5624 O O . LYS A 1 720 ? -9.547 10.227 44.455 1.00 81.56 720 LYS A O 1
ATOM 5629 N N . SER A 1 721 ? -8.631 8.961 46.075 1.00 79.12 721 SER A N 1
ATOM 5630 C CA . SER A 1 721 ? -7.256 9.429 45.857 1.00 79.12 721 SER A CA 1
ATOM 5631 C C . SER A 1 721 ? -6.597 8.837 44.604 1.00 79.12 721 SER A C 1
ATOM 5633 O O . SER A 1 721 ? -5.797 9.519 43.972 1.00 79.12 721 SER A O 1
ATOM 5635 N N . LEU A 1 722 ? -6.964 7.610 44.208 1.00 75.38 722 LEU A N 1
ATOM 5636 C CA . LEU A 1 722 ? -6.451 6.957 42.995 1.00 75.38 722 LEU A CA 1
ATOM 5637 C C . LEU A 1 722 ? -7.012 7.588 41.715 1.00 75.38 722 LEU A C 1
ATOM 5639 O O . LEU A 1 722 ? -6.317 7.643 40.708 1.00 75.38 722 LEU A O 1
ATOM 5643 N N . PHE A 1 723 ? -8.241 8.104 41.766 1.00 72.56 723 PHE A N 1
ATOM 5644 C CA . PHE A 1 723 ? -8.910 8.710 40.613 1.00 72.56 723 PHE A CA 1
ATOM 5645 C C . PHE A 1 723 ? -8.590 10.194 40.379 1.00 72.56 723 PHE A C 1
ATOM 5647 O O . PHE A 1 723 ? -9.204 10.788 39.503 1.00 72.56 723 PHE A O 1
ATOM 5654 N N . GLY A 1 724 ? -7.667 10.793 41.150 1.00 55.44 724 GLY A N 1
ATOM 5655 C CA . GLY A 1 724 ? -7.070 12.119 40.909 1.00 55.44 724 GLY A CA 1
ATOM 5656 C C . GLY A 1 724 ? -7.972 13.142 40.200 1.00 55.44 724 GLY A C 1
ATOM 5657 O O . GLY A 1 724 ? -7.845 13.340 38.995 1.00 55.44 724 GLY A O 1
ATOM 5658 N N . ARG A 1 725 ? -8.856 13.827 40.941 1.00 42.41 725 ARG A N 1
ATOM 5659 C CA . ARG A 1 725 ? -9.869 14.769 40.404 1.00 42.41 725 ARG A CA 1
ATOM 5660 C C . ARG A 1 725 ? -9.342 15.982 39.611 1.00 42.41 725 ARG A C 1
ATOM 5662 O O . ARG A 1 725 ? -10.161 16.745 39.115 1.00 42.41 725 ARG A O 1
ATOM 5669 N N . ASP A 1 726 ? -8.034 16.136 39.429 1.00 33.56 726 ASP A N 1
ATOM 5670 C CA . ASP A 1 726 ? -7.430 17.312 38.787 1.00 33.56 726 ASP A CA 1
ATOM 5671 C C . ASP A 1 726 ? -7.075 17.119 37.294 1.00 33.56 726 ASP A C 1
ATOM 5673 O O . ASP A 1 726 ? -6.434 17.986 36.707 1.00 33.56 726 ASP A O 1
ATOM 5677 N N . THR A 1 727 ? -7.461 16.009 36.641 1.00 32.59 727 THR A N 1
ATOM 5678 C CA . THR A 1 727 ? -7.055 15.729 35.237 1.00 32.59 727 THR A CA 1
ATOM 5679 C C . THR A 1 727 ? -8.143 15.145 34.320 1.00 32.59 727 THR A C 1
ATOM 5681 O O . THR A 1 727 ? -7.850 14.360 33.419 1.00 32.59 727 THR A O 1
ATOM 5684 N N . LEU A 1 728 ? -9.406 15.550 34.487 1.00 35.12 728 LEU A N 1
ATOM 5685 C CA . LEU A 1 728 ? -10.452 15.310 33.479 1.00 35.12 728 LEU A CA 1
ATOM 5686 C C . LEU A 1 728 ? -10.623 16.556 32.584 1.00 35.12 728 LEU A C 1
ATOM 5688 O O . LEU A 1 728 ? -10.628 17.666 33.112 1.00 35.12 728 LEU A O 1
ATOM 5692 N N . PRO A 1 729 ? -10.765 16.419 31.250 1.00 31.47 729 PRO A N 1
ATOM 5693 C CA . PRO A 1 729 ? -11.185 17.521 30.383 1.00 31.47 729 PRO A CA 1
ATOM 5694 C C . PRO A 1 729 ? -12.568 18.047 30.798 1.00 31.47 729 PRO A C 1
ATOM 5696 O O . PRO A 1 729 ? -13.458 17.250 31.097 1.00 31.47 729 PRO A O 1
ATOM 5699 N N . ASP A 1 730 ? -12.772 19.368 30.742 1.00 31.34 730 ASP A N 1
ATOM 5700 C CA . ASP A 1 730 ? -14.003 20.080 31.149 1.00 31.34 730 ASP A CA 1
ATOM 5701 C C . ASP A 1 730 ? -15.315 19.582 30.490 1.00 31.34 730 ASP A C 1
ATOM 5703 O O . ASP A 1 730 ? -16.409 19.954 30.914 1.00 31.34 730 ASP A O 1
ATOM 5707 N N . SER A 1 731 ? -15.246 18.706 29.480 1.00 31.92 731 SER A N 1
ATOM 5708 C CA . SER A 1 731 ? -16.402 18.139 28.771 1.00 31.92 731 SER A CA 1
ATOM 5709 C C . SER A 1 731 ? -17.129 16.994 29.499 1.00 31.92 731 SER A C 1
ATOM 5711 O O . SER A 1 731 ? -18.048 16.419 28.924 1.00 31.92 731 SER A O 1
ATOM 5713 N N . LEU A 1 732 ? -16.737 16.638 30.728 1.00 32.62 732 LEU A N 1
ATOM 5714 C CA . LEU A 1 732 ? -17.336 15.546 31.521 1.00 32.62 732 LEU A CA 1
ATOM 5715 C C . LEU A 1 732 ? -17.841 16.008 32.905 1.00 32.62 732 LEU A C 1
ATOM 5717 O O . LEU A 1 732 ? -17.802 15.256 33.880 1.00 32.62 732 LEU A O 1
ATOM 5721 N N . SER A 1 733 ? -18.321 17.249 33.020 1.00 27.66 733 SER A N 1
ATOM 5722 C CA . SER A 1 733 ? -19.016 17.702 34.231 1.00 27.66 733 SER A CA 1
ATOM 5723 C C . SER A 1 733 ? -20.439 17.123 34.298 1.00 27.66 733 SER A C 1
ATOM 5725 O O . SER A 1 733 ? -21.244 17.270 33.381 1.00 27.66 733 SER A O 1
ATOM 5727 N N . ILE A 1 734 ? -20.742 16.440 35.406 1.00 28.34 734 ILE A N 1
ATOM 5728 C CA . ILE A 1 734 ? -22.084 15.949 35.753 1.00 28.34 734 ILE A CA 1
ATOM 5729 C C . ILE A 1 734 ? -23.028 17.164 35.846 1.00 28.34 734 ILE A C 1
ATOM 5731 O O . ILE A 1 734 ? -22.636 18.157 36.465 1.00 28.34 734 ILE A O 1
ATOM 5735 N N . PRO A 1 735 ? -24.262 17.121 35.305 1.00 25.56 735 PRO A N 1
ATOM 5736 C CA . PRO A 1 735 ? -25.226 18.195 35.509 1.00 25.56 735 PRO A CA 1
ATOM 5737 C C . PRO A 1 735 ? -25.472 18.407 37.009 1.00 25.56 735 PRO A C 1
ATOM 5739 O O . PRO A 1 735 ? -25.884 17.482 37.713 1.00 25.56 735 PRO A O 1
ATOM 5742 N N . GLU A 1 736 ? -25.241 19.627 37.500 1.00 26.25 736 GLU A N 1
ATOM 5743 C CA . GLU A 1 736 ? -25.652 20.073 38.836 1.00 26.25 736 GLU A CA 1
ATOM 5744 C C . GLU A 1 736 ? -27.184 20.147 38.911 1.00 26.25 736 GLU A C 1
ATOM 5746 O O . GLU A 1 736 ? -27.776 21.221 38.903 1.00 26.25 736 GLU A O 1
ATOM 5751 N N . ASN A 1 737 ? -27.859 18.999 38.946 1.00 29.09 737 ASN A N 1
ATOM 5752 C CA . ASN A 1 737 ? -29.226 18.934 39.444 1.00 29.09 737 ASN A CA 1
ATOM 5753 C C . ASN A 1 737 ? -29.582 17.517 39.913 1.00 29.09 737 ASN A C 1
ATOM 5755 O O . ASN A 1 737 ? -30.295 16.770 39.250 1.00 29.09 737 ASN A O 1
ATOM 5759 N N . SER A 1 738 ? -29.079 17.146 41.089 1.00 26.09 738 SER A N 1
ATOM 5760 C CA . SER A 1 738 ? -29.797 16.219 41.966 1.00 26.09 738 SER A CA 1
ATOM 5761 C C . SER A 1 738 ? -30.157 17.000 43.223 1.00 26.09 738 SER A C 1
ATOM 5763 O O . SER A 1 738 ? -29.294 17.512 43.941 1.00 26.09 738 SER A O 1
ATOM 5765 N N . GLU A 1 739 ? -31.455 17.200 43.432 1.00 27.39 739 GLU A N 1
ATOM 5766 C CA . GLU A 1 739 ? -31.956 17.883 44.612 1.00 27.39 739 GLU A CA 1
ATOM 5767 C C . GLU A 1 739 ? -31.504 17.147 45.884 1.00 27.39 739 GLU A C 1
ATOM 5769 O O . GLU A 1 739 ? -31.558 15.927 46.011 1.00 27.39 739 GLU A O 1
ATOM 5774 N N . LYS A 1 740 ? -31.008 17.955 46.818 1.00 28.50 740 LYS A N 1
ATOM 5775 C CA . LYS A 1 740 ? -30.461 17.635 48.139 1.00 28.50 740 LYS A CA 1
ATOM 5776 C C . LYS A 1 740 ? -31.144 16.453 48.851 1.00 28.50 740 LYS A C 1
ATOM 5778 O O . LYS A 1 740 ? -32.228 16.614 49.406 1.00 28.50 740 LYS A O 1
ATOM 5783 N N . PHE A 1 741 ? -30.402 15.362 49.055 1.00 24.89 741 PHE A N 1
ATOM 5784 C CA . PHE A 1 741 ? -30.583 14.486 50.219 1.00 24.89 741 PHE A CA 1
ATOM 5785 C C . PHE A 1 741 ? -29.362 14.617 51.144 1.00 24.89 741 PHE A C 1
ATOM 5787 O O . PHE A 1 741 ? -28.287 14.077 50.890 1.00 24.89 741 PHE A O 1
ATOM 5794 N N . GLN A 1 742 ? -29.499 15.410 52.212 1.00 22.08 742 GLN A N 1
ATOM 5795 C CA . GLN A 1 742 ? -28.475 15.539 53.252 1.00 22.08 742 GLN A CA 1
ATOM 5796 C C . GLN A 1 742 ? -28.564 14.350 54.215 1.00 22.08 742 GLN A C 1
ATOM 5798 O O . GLN A 1 742 ? -29.486 14.272 55.025 1.00 22.08 742 GLN A O 1
ATOM 5803 N N . VAL A 1 743 ? -27.572 13.459 54.192 1.00 26.77 743 VAL A N 1
ATOM 5804 C CA . VAL A 1 743 ? -27.360 12.500 55.285 1.00 26.77 743 VAL A CA 1
ATOM 5805 C C . VAL A 1 743 ? -26.750 13.257 56.468 1.00 26.77 743 VAL A C 1
ATOM 5807 O O . VAL A 1 743 ? -25.564 13.594 56.455 1.00 26.77 743 VAL A O 1
ATOM 5810 N N . LYS A 1 744 ? -27.560 13.547 57.493 1.00 20.73 744 LYS A N 1
ATOM 5811 C CA . LYS A 1 744 ? -27.057 13.947 58.815 1.00 20.73 744 LYS A CA 1
ATOM 5812 C C . LYS A 1 744 ? -26.469 12.718 59.506 1.00 20.73 744 LYS A C 1
ATOM 5814 O O . LYS A 1 744 ? -27.175 11.743 59.745 1.00 20.73 744 LYS A O 1
ATOM 5819 N N . TRP A 1 745 ? -25.182 12.780 59.825 1.00 32.22 745 TRP A N 1
ATOM 5820 C CA . TRP A 1 745 ? -24.526 11.830 60.717 1.00 32.22 745 TRP A CA 1
ATOM 5821 C C . TRP A 1 745 ? -24.674 12.344 62.153 1.00 32.22 745 TRP A C 1
ATOM 5823 O O . TRP A 1 745 ? -24.224 13.451 62.438 1.00 32.22 745 TRP A O 1
ATOM 5833 N N . ASP A 1 746 ? -25.298 11.566 63.039 1.00 27.12 746 ASP A N 1
ATOM 5834 C CA . ASP A 1 746 ? -25.254 11.827 64.483 1.00 27.12 746 ASP A CA 1
ATOM 5835 C C . ASP A 1 746 ? -23.954 11.242 65.054 1.00 27.12 746 ASP A C 1
ATOM 5837 O O . ASP A 1 746 ? -23.775 10.026 65.144 1.00 27.12 746 ASP A O 1
ATOM 5841 N N . ASP A 1 747 ? -23.025 12.127 65.411 1.00 32.62 747 ASP A N 1
ATOM 5842 C CA . ASP A 1 747 ? -21.665 11.815 65.882 1.00 32.62 747 ASP A CA 1
ATOM 5843 C C . ASP A 1 747 ? -21.599 11.585 67.415 1.00 32.62 747 ASP A C 1
ATOM 5845 O O . ASP A 1 747 ? -20.524 11.488 68.010 1.00 32.62 747 ASP A O 1
ATOM 5849 N N . ASP A 1 748 ? -22.750 11.506 68.098 1.00 31.38 748 ASP A N 1
ATOM 5850 C CA . ASP A 1 748 ? -22.822 11.545 69.570 1.00 31.38 748 ASP A CA 1
ATOM 5851 C C . ASP A 1 748 ? -22.934 10.177 70.273 1.00 31.38 748 ASP A C 1
ATOM 5853 O O . ASP A 1 748 ? -22.826 10.098 71.500 1.00 31.38 748 ASP A O 1
ATOM 5857 N N . SER A 1 749 ? -23.017 9.062 69.543 1.00 34.16 749 SER A N 1
ATOM 5858 C CA . SER A 1 749 ? -23.102 7.719 70.152 1.00 34.16 749 SER A CA 1
ATOM 5859 C C . SER A 1 749 ? -21.768 7.182 70.711 1.00 34.16 749 SER A C 1
ATOM 5861 O O . SER A 1 749 ? -21.759 6.208 71.464 1.00 34.16 749 SER A O 1
ATOM 5863 N N . LEU A 1 750 ? -20.632 7.845 70.445 1.00 35.06 750 LEU A N 1
ATOM 5864 C CA . LEU A 1 750 ? -19.311 7.462 70.978 1.00 35.06 750 LEU A CA 1
ATOM 5865 C C . LEU A 1 750 ? -18.901 8.195 72.272 1.00 35.06 750 LEU A C 1
ATOM 5867 O O . LEU A 1 750 ? -17.906 7.812 72.891 1.00 35.06 750 LEU A O 1
ATOM 5871 N N . LYS A 1 751 ? -19.657 9.201 72.738 1.00 31.02 751 LYS A N 1
ATOM 5872 C CA . LYS A 1 751 ? -19.301 9.975 73.950 1.00 31.02 751 LYS A CA 1
ATOM 5873 C C . LYS A 1 751 ? -19.825 9.392 75.267 1.00 31.02 751 LYS A C 1
ATOM 5875 O O . LYS A 1 751 ? -19.292 9.726 76.326 1.00 31.02 751 LYS A O 1
ATOM 5880 N N . ASN A 1 752 ? -20.805 8.488 75.233 1.00 29.94 752 ASN A N 1
ATOM 5881 C CA . ASN A 1 752 ? -21.474 7.998 76.449 1.00 29.94 752 ASN A CA 1
ATOM 5882 C C . ASN A 1 752 ? -20.897 6.707 77.060 1.00 29.94 752 ASN A C 1
ATOM 5884 O O . ASN A 1 752 ? -21.366 6.273 78.106 1.00 29.94 752 ASN A O 1
ATOM 5888 N N . LEU A 1 753 ? -19.822 6.139 76.502 1.00 32.38 753 LEU A N 1
ATOM 5889 C CA . LEU A 1 753 ? -19.150 4.951 77.061 1.00 32.38 753 LEU A CA 1
ATOM 5890 C C . LEU A 1 753 ? -17.911 5.260 77.930 1.00 32.38 753 LEU A C 1
ATOM 5892 O O . LEU A 1 753 ? -17.274 4.334 78.424 1.00 32.38 753 LEU A O 1
ATOM 5896 N N . GLN A 1 754 ? -17.563 6.536 78.160 1.00 31.48 754 GLN A N 1
ATOM 5897 C CA . GLN A 1 754 ? -16.354 6.923 78.919 1.00 31.48 754 GLN A CA 1
ATOM 5898 C C . GLN A 1 754 ? -16.592 7.707 80.225 1.00 31.48 754 GLN A C 1
ATOM 5900 O O . GLN A 1 754 ? -15.638 8.193 80.831 1.00 31.48 754 GLN A O 1
ATOM 5905 N N . LYS A 1 755 ? -17.826 7.803 80.736 1.00 30.19 755 LYS A N 1
ATOM 5906 C CA . LYS A 1 755 ? -18.100 8.460 82.031 1.00 30.19 755 LYS A CA 1
ATOM 5907 C C . LYS A 1 755 ? -18.597 7.490 83.105 1.00 30.19 755 LYS A C 1
ATOM 5909 O O . LYS A 1 755 ? -19.733 7.573 83.548 1.00 30.19 755 LYS A O 1
ATOM 5914 N N . THR A 1 756 ? -17.683 6.683 83.641 1.00 28.28 756 THR A N 1
ATOM 5915 C CA . THR A 1 756 ? -17.767 6.205 85.034 1.00 28.28 756 THR A CA 1
ATOM 5916 C C . THR A 1 756 ? -16.380 6.251 85.683 1.00 28.28 756 THR A C 1
ATOM 5918 O O . THR A 1 756 ? -15.424 5.651 85.205 1.00 28.28 756 THR A O 1
ATOM 5921 N N . LYS A 1 757 ? -16.290 7.063 86.744 1.00 27.36 757 LYS A N 1
ATOM 5922 C CA . LYS A 1 757 ? -15.113 7.537 87.501 1.00 27.36 757 LYS A CA 1
ATOM 5923 C C . LYS A 1 757 ? -14.240 6.430 88.126 1.00 27.36 757 LYS A C 1
ATOM 5925 O O . LYS A 1 757 ? -14.796 5.476 88.658 1.00 27.36 757 LYS A O 1
ATOM 5930 N N . LYS A 1 758 ? -12.938 6.723 88.327 1.00 28.05 758 LYS A N 1
ATOM 5931 C CA . LYS A 1 758 ? -12.337 6.928 89.677 1.00 28.05 758 LYS A CA 1
ATOM 5932 C C . LYS A 1 758 ? -10.899 7.510 89.666 1.00 28.05 758 LYS A C 1
ATOM 5934 O O . LYS A 1 758 ? -9.982 6.914 89.127 1.00 28.05 758 LYS A O 1
ATOM 5939 N N . SER A 1 759 ? -10.794 8.697 90.283 1.00 26.59 759 SER A N 1
ATOM 5940 C CA . SER A 1 759 ? -9.743 9.277 91.161 1.00 26.59 759 SER A CA 1
ATOM 5941 C C . SER A 1 759 ? -8.229 9.078 90.915 1.00 26.59 759 SER A C 1
ATOM 5943 O O . SER A 1 759 ? -7.717 7.968 90.983 1.00 26.59 759 SER A O 1
ATOM 5945 N N . LYS A 1 760 ? -7.526 10.226 90.830 1.00 24.81 760 LYS A N 1
ATOM 5946 C CA . LYS A 1 760 ? -6.077 10.472 91.059 1.00 24.81 760 LYS A CA 1
ATOM 5947 C C . LYS A 1 760 ? -5.582 9.993 92.449 1.00 24.81 760 LYS A C 1
ATOM 5949 O O . LYS A 1 760 ? -6.398 9.929 93.369 1.00 24.81 760 LYS A O 1
ATOM 5954 N N . PRO A 1 761 ? -4.262 9.758 92.626 1.00 29.73 761 PRO A N 1
ATOM 5955 C CA . PRO A 1 761 ? -3.390 10.809 93.183 1.00 29.73 761 PRO A CA 1
ATOM 5956 C C . PRO A 1 761 ? -2.052 11.027 92.434 1.00 29.73 761 PRO A C 1
ATOM 5958 O O . PRO A 1 761 ? -1.740 10.369 91.448 1.00 29.73 761 PRO A O 1
ATOM 5961 N N . GLU A 1 762 ? -1.345 12.063 92.890 1.00 27.11 762 GLU A N 1
ATOM 5962 C CA . GLU A 1 762 ? -0.208 12.807 92.328 1.00 27.11 762 GLU A CA 1
ATOM 5963 C C . GLU A 1 762 ? 1.172 12.116 92.399 1.00 27.11 762 GLU A C 1
ATOM 5965 O O . GLU A 1 762 ? 1.393 11.241 93.230 1.00 27.11 762 GLU A O 1
ATOM 5970 N N . GLY A 1 763 ? 2.143 12.620 91.615 1.00 28.28 763 GLY A N 1
ATOM 5971 C CA . GLY A 1 763 ? 3.587 12.459 91.874 1.00 28.28 763 GLY A CA 1
ATOM 5972 C C . GLY A 1 763 ? 4.475 12.490 90.617 1.00 28.28 763 GLY A C 1
ATOM 5973 O O . GLY A 1 763 ? 4.307 11.672 89.727 1.00 28.28 763 GLY A O 1
ATOM 5974 N N . LYS A 1 764 ? 5.403 13.456 90.535 1.00 28.62 764 LYS A N 1
ATOM 5975 C CA . LYS A 1 764 ? 6.322 13.781 89.408 1.00 28.62 764 LYS A CA 1
ATOM 5976 C C . LYS A 1 764 ? 7.520 12.779 89.256 1.00 28.62 764 LYS A C 1
ATOM 5978 O O . LYS A 1 764 ? 7.572 11.813 90.003 1.00 28.62 764 LYS A O 1
ATOM 5983 N N . PRO A 1 765 ? 8.588 13.069 88.467 1.00 41.69 765 PRO A N 1
ATOM 5984 C CA . PRO A 1 765 ? 8.738 12.893 87.012 1.00 41.69 765 PRO A CA 1
ATOM 5985 C C . PRO A 1 765 ? 9.993 12.049 86.634 1.00 41.69 765 PRO A C 1
ATOM 5987 O O . PRO A 1 765 ? 10.915 11.899 87.432 1.00 41.69 765 PRO A O 1
ATOM 5990 N N . GLY A 1 766 ? 10.121 11.581 85.385 1.00 28.27 766 GLY A N 1
ATOM 5991 C CA . GLY A 1 766 ? 11.373 10.938 84.950 1.00 28.27 766 GLY A CA 1
ATOM 5992 C C . GLY A 1 766 ? 11.458 10.524 83.480 1.00 28.27 7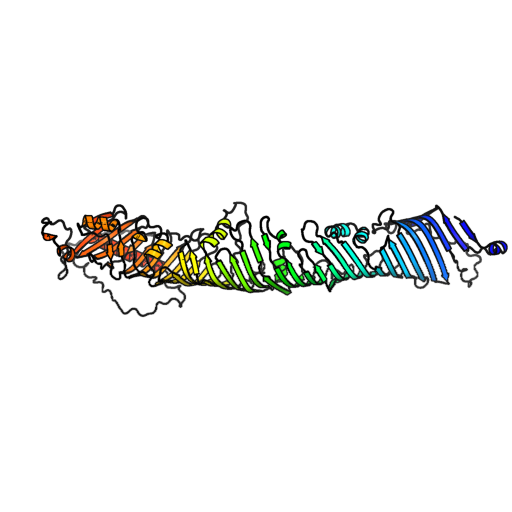66 GLY A C 1
ATOM 5993 O O . GLY A 1 766 ? 11.063 9.420 83.150 1.00 28.27 766 GLY A O 1
ATOM 5994 N N . LYS A 1 767 ? 12.014 11.433 82.660 1.00 30.12 767 LYS A N 1
ATOM 5995 C CA . LYS A 1 767 ? 12.944 11.251 81.512 1.00 30.12 767 LYS A CA 1
ATOM 5996 C C . LYS A 1 767 ? 12.677 10.111 80.504 1.00 30.12 767 LYS A C 1
ATOM 5998 O O . LYS A 1 767 ? 12.763 8.942 80.838 1.00 30.12 767 LYS A O 1
ATOM 6003 N N . LYS A 1 768 ? 12.326 10.479 79.261 1.00 27.00 768 LYS A N 1
ATOM 6004 C CA . LYS A 1 768 ? 13.211 10.634 78.068 1.00 27.00 768 LYS A CA 1
ATOM 6005 C C . LYS A 1 768 ? 13.704 9.298 77.498 1.00 27.00 768 LYS A C 1
ATOM 6007 O O . LYS A 1 768 ? 14.445 8.611 78.181 1.00 27.00 768 LYS A O 1
ATOM 6012 N N . PHE A 1 769 ? 13.326 8.994 76.256 1.00 27.92 769 PHE A N 1
ATOM 6013 C CA . PHE A 1 769 ? 14.165 9.011 75.037 1.00 27.92 769 PHE A CA 1
ATOM 6014 C C . PHE A 1 769 ? 13.227 8.635 73.869 1.00 27.92 769 PHE A C 1
ATOM 6016 O O . PHE A 1 769 ? 12.533 7.629 73.950 1.00 27.92 769 PHE A O 1
ATOM 6023 N N . GLU A 1 770 ? 12.832 9.574 73.010 1.00 24.83 770 GLU A N 1
ATOM 6024 C CA . GLU A 1 770 ? 13.541 10.150 71.850 1.00 24.83 770 GLU A CA 1
ATOM 6025 C C . GLU A 1 770 ? 13.582 9.176 70.658 1.00 24.83 770 GLU A C 1
ATOM 6027 O O . GLU A 1 770 ? 14.172 8.100 70.705 1.00 24.83 770 GLU A O 1
ATOM 6032 N N . ILE A 1 771 ? 12.809 9.597 69.659 1.00 30.91 771 ILE A N 1
ATOM 6033 C CA . ILE A 1 771 ? 12.596 9.085 68.306 1.00 30.91 771 ILE A CA 1
ATOM 6034 C C . ILE A 1 771 ? 13.804 9.480 67.458 1.00 30.91 771 ILE A C 1
ATOM 6036 O O . ILE A 1 771 ? 14.414 10.497 67.774 1.00 30.91 771 ILE A O 1
ATOM 6040 N N . ASP A 1 772 ? 14.094 8.706 66.409 1.00 25.52 772 ASP A N 1
ATOM 6041 C CA . ASP A 1 772 ? 14.657 9.151 65.116 1.00 25.52 772 ASP A CA 1
ATOM 6042 C C . ASP A 1 772 ? 15.044 7.886 64.315 1.00 25.52 772 ASP A C 1
ATOM 6044 O O . ASP A 1 772 ? 15.710 7.012 64.866 1.00 25.52 772 ASP A O 1
ATOM 6048 N N . TRP A 1 773 ? 14.662 7.635 63.058 1.00 37.81 773 TRP A N 1
ATOM 6049 C CA . TRP A 1 773 ? 13.866 8.313 62.026 1.00 37.81 773 TRP A CA 1
ATOM 6050 C C . TRP A 1 773 ? 13.012 7.262 61.304 1.00 37.81 773 TRP A C 1
ATOM 6052 O O . TRP A 1 773 ? 13.486 6.104 61.206 1.00 37.81 773 TRP A O 1
#

Sequence (773 aa):
FFVRTDLISILKKEYLIKAILLEDAEINLFRSAEGKTNYTFHSTGSSDGLIAGKPAPGVTLPKLLMNRVTILYTDEMHNTSFQAAIQKSQLKLVMNDSVVTLHMQLTGTGTIPGVALPADQPIDVMCRATYSLPEKEMLLSEGRIRIDDMVVHLSGTMNDAPATGKYNVTVSGDHIVLQKALEFFPVRLREKLSAFRPQGTISFNGQIYGDDVKSAPAFDFSSTLYFDTLCVDGKQMRLHDFSATCMAGAKPGNPEAFYLKLTELKTKIQHNGEITGWMALRHSQNLFVNTSLKSQLNLEEFIFLLPAGNHLAGTAAVDLQYKGTLTGLKENIAREWSQAEGEINIQAENVVFQHSTLQQPIHLVNFSTEITPKDILIRNMEMETGSSQIALSGTITGLFAGPNDKKRTGSGTLKIHANRINADELRVLFQKLNRTPSPESKKWQSGSWPGSQLQAELEIDHIIYNNEEYNTLFLQAKTTGRDLIIENFRLRGCEGSLSASGRLNDYLTECPGLTASVDAQSVNISSLFKVCNNFGLNGLTHENISGSITTSSYITSDLGPRGSLDMNTFTLDANLTITDGALKNFGPLMNFSGFLRLEDLSDIQFQTLENQFFIKNKTLYIPKMAIKNNVLDLDMEGRQKFSGEMDYHIDLALAELLSGKYNARHKDNQFGVIQEEEGRNTRIFIAVSGNTQEPKFKYDSPKARAQISKQIKKEKETLKSLFGRDTLPDSLSIPENSEKFQVKWDDDSLKNLQKTKKSKPEGKPGKKFEIDW

Nearest PDB structures (foldseek):
  3jty-assembly1_A  TM=1.068E-01  e=2.013E-01  Pseudomonas protegens Pf-5
  5dl8-assembly2_A  TM=1.150E-01  e=1.630E+00  Acinetobacter baumannii AB307-0294
  1oh2-assembly1_Q  TM=1.165E-01  e=1.630E+00  Salmonella enterica subsp. enterica serovar Typhimurium
  1a0t-assembly1_P  TM=1.283E-01  e=5.608E+00  Salmonella enterica subsp. enterica serovar Typhimurium

Secondary structure (DSSP, 8-state):
-EEEE-HHHHHTT---EEEEEEEEEEEEEEE-TTS-BTT-------SSS--TTPPPP---EEEEEEEEEEEEEEETTTTEEEEEEEEEEEEEEEEETTEEEEEEEEEEEEEBTTB-PPTT--EEEEEEEEEETTTTEEEEEEEEEEETTEEEEEEEEEE--TTT--EEEEEEEEEEEHHHHGGGS-HHHHHHHHTT--EEEEEEEEEEEES-TTSPPEEEEEEEEEEEEEE-TTSS-EEEEEEEEEEEEEETTEEEEEEEEEEEEEEE-SSS-EEEEEEEEE-SSS-EEEEEEEEEEEGGGGGGGSPTT-EEEEEEEEEEEEEEE-S-TTTSHHHHHHHSEEEEEEEEEEEEEE-TT-SS-EEEEEEEEEE-SSEEEEEEEEEEETTEEEEEEEEEE-TT--TT-TT---EEEEEEEEEEEEHHHHHHHHHTT-PPPPTTS-----S--TT-EEEEEEEEEEEEETTEEEEEEEEEEEEETTEEEEEEEEEEETTEEEEEEEEEETTTSSSPEEEEEEEEEEEEHHHHHHHTGGGG-SS--TTTEEEEEEEEEEEEEEB-TTS-B-TTT-EEEEEEEEEEEEEES-HHHHHHHHHHTPSP-SEEEB--EEEEEEEETTEEEEEEEEE-BSS--EEEEEEEETTSBEEEEEEEEHHHHTSSSGGGT--S---------TTS--EEEEEEEEBSSSEEEEE--HHHHHHHHHHHHHHHHHHHHHT-TT-S-GGGPPPS------------TTSTTS-------------------

Radius of gyration: 50.38 Å; Cα contacts (8 Å, |Δi|>4): 1770; chains: 1; bounding box: 113×45×173 Å

Mean predicted aligned error: 16.33 Å